Protein AF-0000000083110826 (afdb_homodimer)

Secondary structure (DSSP, 8-state):
--S-SEEEE--BHHHHHHHHHHHHTT--EEEE-SSSSSBTTS-EEEEETTEEEE-S--------HHHHHHHTGGGS-EE--SEEEEEE-SSSPPPEEEESSHHHHHHHIIIII-HHHHHHHHHHHHHHHHHHHHHTTT-TT-PPPPHHHHHTT-SSHHHHHHHHHHHH--HHHHHHHH---TTTTHHHHHHHHHHHHTT-SS-TTSTTTHHHHHHHH---SS-----PEETT-THHHHHHHHHHHHHTT-EEE-S--EEEEEEETTEEEEEEETTS-EEE-SEEEE-S-HHHHHHHSS-GGGS-HHHHHHHTT------EEEEEEEESS---PPTT-GGGGSGGGGSEEEEPPPHHHHHHHHHHHHTTPPPSS--EEEE-GGGT-GGGSSTT-EEEEEEEE----STT--HHHHHHHHHHHHHHHHHHHSTTHHHHEEEEEEE-HHHHHHHH--GGG-TTSS---GGGSGGGS-BTTEETTEE-S-BTEEE-STTSBTBSSS--HHHHHHHHHHHHH-/--S-SEEEE--BHHHHHHHHHHHHTT--EEEE-SSSSSBTTS-EEEEETTEEEE-S--------HHHHHHHTGGGS-EE--SEEEEEE-SSSPPPEEEESSHHHHHHHIIIII-HHHHHHHHHHHHHHHHHHHHHTTT-TT-PPPPHHHHHTT-SSHHHHHHHHHHHH--HHHHHHHH---TTTTHHHHHHHHHHHHTT-SS-TTSTTTHHHHHHHH---SS-----PEETT-THHHHHHHHHHHHHTT-EEE-S--EEEEEEETTEEEEEEETTS-EEE-SEEEE-S-HHHHHHHSS-GGGS-HHHHHHHTT------EEEEEEEESS---PPTT-GGGGSGGGGS-EEEPPPHHHHHHHHHHHHTTPPPSS--EEEE-GGGT-GGGSSTT-EEEEEEEE----STT--HHHHHHHHHHHHHHHHHHHSTTHHHHEEEEEEE-HHHHHHHH--GGG-TTSS---GGGSGGGS-BTTEETTEE-S-BTEEE-STTSBTBSSS--HHHHHHHHHHHHH-

Solvent-accessible surface area (backbone atoms only — not comparable to full-atom values): 50436 Å² total; per-residue (Å²): 130,66,78,29,52,26,37,21,39,28,33,21,50,20,16,35,35,16,41,35,53,37,28,74,75,68,38,50,28,39,29,31,17,56,39,94,62,68,7,56,52,35,18,45,42,72,83,46,95,63,28,41,38,50,74,63,41,75,64,61,52,75,50,26,68,68,55,34,63,74,67,53,62,83,72,61,66,62,45,90,55,65,32,62,34,28,23,26,60,81,81,78,69,80,65,46,64,41,36,63,47,64,68,58,23,52,49,46,35,33,74,73,58,28,65,61,48,44,51,17,50,53,46,50,55,59,46,20,49,32,31,23,59,30,65,35,61,56,50,71,80,57,77,57,34,46,66,58,56,25,53,65,53,31,88,47,50,71,33,36,50,31,37,47,33,25,51,52,23,20,36,45,60,54,41,48,73,36,50,62,51,63,76,80,35,29,29,61,47,11,50,52,41,49,53,16,33,74,54,39,83,52,33,35,73,33,46,14,25,19,28,29,33,23,61,65,64,45,69,60,84,89,62,70,61,66,70,66,49,44,54,79,34,48,19,44,58,32,49,49,39,51,51,51,26,43,75,70,70,27,46,78,40,59,65,36,38,72,55,34,48,41,68,57,96,50,25,35,48,26,36,30,31,72,89,67,50,74,50,30,14,55,27,39,37,34,24,48,33,57,41,51,49,62,66,62,23,33,62,68,87,73,47,62,67,52,59,50,53,57,43,68,64,61,55,29,68,27,30,46,33,39,36,41,34,39,24,61,41,74,64,50,38,39,87,88,44,46,74,47,54,42,54,56,44,34,42,25,33,32,43,25,41,42,49,70,53,48,28,52,29,39,57,35,7,55,57,26,33,65,42,86,73,53,36,32,39,38,29,25,54,19,63,81,39,57,87,27,14,49,91,76,31,26,22,33,38,36,38,32,57,37,44,42,80,39,52,81,43,53,61,71,60,48,49,54,51,46,53,47,44,53,48,50,58,52,21,73,48,11,69,50,36,63,80,24,50,74,47,69,52,78,38,44,24,67,47,37,24,70,74,65,64,17,56,57,23,13,80,24,35,36,34,50,37,42,78,34,43,38,48,53,19,28,34,31,52,32,30,69,95,49,61,59,78,38,49,42,53,24,36,8,10,37,30,17,41,43,39,51,66,63,32,39,31,13,4,41,31,18,24,50,52,56,60,72,72,105,129,66,77,29,52,27,37,22,39,28,35,21,51,20,16,35,35,17,40,34,53,37,28,75,73,68,38,50,25,38,28,31,17,56,41,94,64,69,6,57,52,35,19,45,41,73,82,46,96,62,27,41,36,51,73,63,41,74,65,60,51,76,48,26,68,68,54,34,64,74,67,53,64,80,74,60,66,62,45,91,53,65,32,62,33,29,22,28,60,81,80,78,68,80,65,46,65,41,35,63,47,62,67,59,24,53,50,48,35,33,75,75,57,28,66,61,48,44,52,16,50,52,44,50,55,59,47,20,50,31,30,23,60,28,65,35,60,53,50,71,81,58,77,56,35,45,66,57,55,25,55,65,53,31,89,48,48,70,34,36,50,32,38,48,33,23,51,52,23,19,37,45,59,55,41,47,73,36,50,61,49,62,76,78,35,29,27,60,46,10,50,51,41,50,53,19,33,74,54,38,84,50,33,37,72,34,46,15,23,19,29,28,33,22,61,64,64,44,69,57,83,91,58,71,61,66,71,66,49,44,55,81,34,50,20,46,58,33,50,50,40,50,51,52,25,43,75,71,67,28,45,78,40,58,65,37,38,71,56,32,48,41,68,56,96,49,25,35,48,25,36,31,30,74,88,67,50,73,49,30,14,57,28,39,38,35,24,49,33,59,39,52,48,61,65,63,23,32,62,68,86,74,46,61,68,52,58,50,52,57,44,68,63,61,58,29,70,28,32,45,33,42,33,43,34,41,24,61,41,74,64,48,36,38,87,90,44,46,75,49,54,43,54,58,44,35,43,24,33,30,44,25,41,42,49,70,53,47,27,53,29,39,57,35,6,55,57,25,34,64,43,86,72,53,35,32,40,39,30,25,53,20,64,81,38,58,85,27,14,48,92,77,32,27,21,32,37,37,37,31,58,36,44,42,82,38,52,80,43,55,61,70,59,47,50,53,53,45,54,47,46,52,48,50,56,52,21,74,47,12,67,52,35,64,80,23,50,74,46,70,52,76,38,44,22,68,48,38,25,71,75,64,62,17,56,57,23,14,82,24,36,36,35,50,37,42,78,34,44,39,48,53,18,27,33,31,53,30,30,69,96,50,63,59,78,38,49,40,54,24,37,10,11,38,31,18,39,42,38,49,66,62,33,39,32,13,4,42,30,17,23,51,51,55,61,71,72,104

pLDDT: mean 94.54, std 6.44, range [48.56, 98.94]

Organism: NCBI:txid185642

InterPro domains:
  IPR002937 Amine oxidase [PF01593] (15-330)
  IPR036188 FAD/NAD(P)-binding domain superfamily [G3DSA:3.50.50.60] (4-92)
  IPR036188 FAD/NAD(P)-binding domain superfamily [G3DSA:3.50.50.60] (185-319)
  IPR036188 FAD/NAD(P)-binding domain superfamily [SSF51905] (1-397)

Sequence (1036 aa):
MADFDAIVIGAGHNGLAAAVVLQKAGLRTVCLDAKLYAGGMASTVELFDGYRFEIAGSVQFPTSSVVVEALGLDTLPTIDLDVMSVALRGVGDDPLVQYSDPIKLFTHLNEVHGADAVNGMAGLMAWSQAPTRALGRFEAGAPPKTFDEMYACATNEFERSAIDDMLFGSVTDVLDRYLPDREKHGALRGSMTVLAVNTLYRGPATPGSAAALAFGLGVPDGDTMQMKKLRGGIGALTAHLCDLLESLGGEVRLRTKVTEIVVSDGRVTGVRTEAGDTFNAPVVVSGIAPDVTLNEMIDPAALPADIRERYARIDHRGSYLQMHFALEEAPAFAAPYEALNEPAMQASIGLFCTPEEVQRQWEDCRRGIVPADPTVVLQIPSQNDPGLAPEGKHAASAFALWFPIEGGADYGQAKVEMGQRVIDKITRLAPNFESSIIRHTTFTPRHMGVMFGAPGGDYCHGLLNADQIGPNRPGPKGFVGQPIPISGLYLGSAGCHGGPGITFIPGYNAGRAALEDRMADFDAIVIGAGHNGLAAAVVLQKAGLRTVCLDAKLYAGGMASTVELFDGYRFEIAGSVQFPTSSVVVEALGLDTLPTIDLDVMSVALRGVGDDPLVQYSDPIKLFTHLNEVHGADAVNGMAGLMAWSQAPTRALGRFEAGAPPKTFDEMYACATNEFERSAIDDMLFGSVTDVLDRYLPDREKHGALRGSMTVLAVNTLYRGPATPGSAAALAFGLGVPDGDTMQMKKLRGGIGALTAHLCDLLESLGGEVRLRTKVTEIVVSDGRVTGVRTEAGDTFNAPVVVSGIAPDVTLNEMIDPAALPADIRERYARIDHRGSYLQMHFALEEAPAFAAPYEALNEPAMQASIGLFCTPEEVQRQWEDCRRGIVPADPTVVLQIPSQNDPGLAPEGKHAASAFALWFPIEGGADYGQAKVEMGQRVIDKITRLAPNFESSIIRHTTFTPRHMGVMFGAPGGDYCHGLLNADQIGPNRPGPKGFVGQPIPISGLYLGSAGCHGGPGITFIPGYNAGRAALEDR

Radius of gyration: 31.48 Å; Cα contacts (8 Å, |Δi|>4): 2568; chains: 2; bounding box: 61×96×78 Å

Structure (mmCIF, N/CA/C/O backbone):
data_AF-0000000083110826-model_v1
#
loop_
_entity.id
_entity.type
_entity.pdbx_description
1 polymer 'Pyridine nucleotide-disulfide oxidoreductase domain-containing protein 2'
#
loop_
_atom_site.group_PDB
_atom_site.id
_atom_site.type_symbol
_atom_site.label_atom_id
_atom_site.label_alt_id
_atom_site.label_comp_id
_atom_site.label_asym_id
_atom_site.label_entity_id
_atom_site.label_seq_id
_atom_site.pdbx_PDB_ins_code
_atom_site.Cartn_x
_atom_site.Cartn_y
_atom_site.Cartn_z
_atom_site.occupancy
_atom_site.B_iso_or_equiv
_atom_site.auth_seq_id
_atom_site.auth_comp_id
_atom_site.auth_asym_id
_atom_site.auth_atom_id
_atom_site.pdbx_PDB_model_num
ATOM 1 N N . MET A 1 1 ? 28.953 -21.5 -36.125 1 53.75 1 MET A N 1
ATOM 2 C CA . MET A 1 1 ? 27.641 -21.703 -36.719 1 53.75 1 MET A CA 1
ATOM 3 C C . MET A 1 1 ? 26.594 -22 -35.656 1 53.75 1 MET A C 1
ATOM 5 O O . MET A 1 1 ? 26.891 -22.625 -34.625 1 53.75 1 MET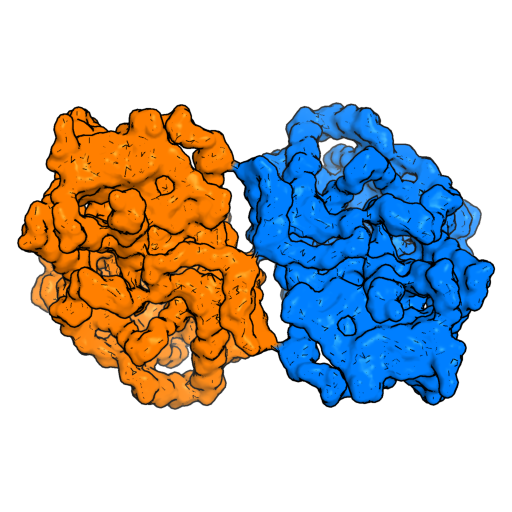 A O 1
ATOM 9 N N . ALA A 1 2 ? 25.359 -21.359 -35.75 1 72.75 2 ALA A N 1
ATOM 10 C CA . ALA A 1 2 ? 24.344 -21.547 -34.719 1 72.75 2 ALA A CA 1
ATOM 11 C C . ALA A 1 2 ? 23.812 -22.969 -34.719 1 72.75 2 ALA A C 1
ATOM 13 O O . ALA A 1 2 ? 23.578 -23.562 -35.75 1 72.75 2 ALA A O 1
ATOM 14 N N . ASP A 1 3 ? 23.875 -23.688 -33.562 1 87.56 3 ASP A N 1
ATOM 15 C CA . ASP A 1 3 ? 23.297 -25.016 -33.375 1 87.56 3 ASP A CA 1
ATOM 16 C C . ASP A 1 3 ? 21.781 -24.969 -33.5 1 87.56 3 ASP A C 1
ATOM 18 O O . ASP A 1 3 ? 21.188 -25.875 -34.094 1 87.56 3 ASP A O 1
ATOM 22 N N . PHE A 1 4 ? 21.188 -23.859 -33.156 1 97.56 4 PHE A N 1
ATOM 23 C CA . PHE A 1 4 ? 19.75 -23.641 -33.125 1 97.56 4 PHE A CA 1
ATOM 24 C C . PHE A 1 4 ? 19.422 -22.188 -33.5 1 97.56 4 PHE A C 1
ATOM 26 O O . PHE A 1 4 ? 20.312 -21.344 -33.562 1 97.56 4 PHE A O 1
ATOM 33 N N . ASP A 1 5 ? 18.188 -21.984 -33.906 1 98.12 5 ASP A N 1
ATOM 34 C CA . ASP A 1 5 ? 17.719 -20.625 -34.125 1 98.12 5 ASP A CA 1
ATOM 35 C C . ASP A 1 5 ? 17.312 -19.984 -32.781 1 98.12 5 ASP A C 1
ATOM 37 O O . ASP A 1 5 ? 17.391 -18.766 -32.625 1 98.12 5 ASP A O 1
ATOM 41 N N . ALA A 1 6 ? 16.828 -20.875 -31.812 1 98.69 6 ALA A N 1
ATOM 42 C CA . ALA A 1 6 ? 16.375 -20.375 -30.516 1 98.69 6 ALA A CA 1
ATOM 43 C C . ALA A 1 6 ? 16.594 -21.422 -29.422 1 98.69 6 ALA A C 1
ATOM 45 O O . ALA A 1 6 ? 16.453 -22.625 -29.656 1 98.69 6 ALA A O 1
ATOM 46 N N . ILE A 1 7 ? 16.938 -20.969 -28.266 1 98.88 7 ILE A N 1
ATOM 47 C CA . ILE A 1 7 ? 17.062 -21.781 -27.062 1 98.88 7 ILE A CA 1
ATOM 48 C C . ILE A 1 7 ? 16.094 -21.281 -25.984 1 98.88 7 ILE A C 1
ATOM 50 O O . ILE A 1 7 ? 15.984 -20.078 -25.75 1 98.88 7 ILE A O 1
ATOM 54 N N . VAL A 1 8 ? 15.352 -22.156 -25.391 1 98.94 8 VAL A N 1
ATOM 55 C CA . VAL A 1 8 ? 14.508 -21.859 -24.234 1 98.94 8 VAL A CA 1
ATOM 56 C C . VAL A 1 8 ? 15.094 -22.516 -22.984 1 98.94 8 VAL A C 1
ATOM 58 O O . VAL A 1 8 ? 15.383 -23.719 -22.984 1 98.94 8 VAL A O 1
ATOM 61 N N . ILE A 1 9 ? 15.312 -21.703 -21.953 1 98.81 9 ILE A N 1
ATOM 62 C CA . ILE A 1 9 ? 15.812 -22.219 -20.688 1 98.81 9 ILE A CA 1
ATOM 63 C C . ILE A 1 9 ? 14.641 -22.531 -19.75 1 98.81 9 ILE A C 1
ATOM 65 O O . ILE A 1 9 ? 13.891 -21.625 -19.359 1 98.81 9 ILE A O 1
ATOM 69 N N . GLY A 1 10 ? 14.516 -23.797 -19.328 1 97.88 10 GLY A N 1
ATOM 70 C CA . GLY A 1 10 ? 13.414 -24.219 -18.484 1 97.88 10 GLY A CA 1
ATOM 71 C C . GLY A 1 10 ? 12.234 -24.766 -19.266 1 97.88 10 GLY A C 1
ATOM 72 O O . GLY A 1 10 ? 11.648 -24.047 -20.078 1 97.88 10 GLY A O 1
ATOM 73 N N . ALA A 1 11 ? 11.867 -25.969 -18.969 1 98 11 ALA A N 1
ATOM 74 C CA . ALA A 1 11 ? 10.758 -26.609 -19.656 1 98 11 ALA A CA 1
ATOM 75 C C . ALA A 1 11 ? 9.516 -26.656 -18.781 1 98 11 ALA A C 1
ATOM 77 O O . ALA A 1 11 ? 8.828 -27.688 -18.719 1 98 11 ALA A O 1
ATOM 78 N N . GLY A 1 12 ? 9.297 -25.578 -18 1 96.81 12 GLY A N 1
ATOM 79 C CA . GLY A 1 12 ? 8 -25.391 -17.375 1 96.81 12 GLY A CA 1
ATOM 80 C C . GLY A 1 12 ? 6.918 -24.984 -18.359 1 96.81 12 GLY A C 1
ATOM 81 O O . GLY A 1 12 ? 7.16 -24.938 -19.562 1 96.81 12 GLY A O 1
ATOM 82 N N . HIS A 1 13 ? 5.746 -24.672 -17.828 1 96.44 13 HIS A N 1
ATOM 83 C CA . HIS A 1 13 ? 4.629 -24.406 -18.734 1 96.44 13 HIS A CA 1
ATOM 84 C C . HIS A 1 13 ? 4.91 -23.188 -19.594 1 96.44 13 HIS A C 1
ATOM 86 O O . HIS A 1 13 ? 4.609 -23.188 -20.797 1 96.44 13 HIS A O 1
ATOM 92 N N . ASN A 1 14 ? 5.496 -22.156 -19.078 1 98 14 ASN A N 1
ATOM 93 C CA . ASN A 1 14 ? 5.797 -20.953 -19.859 1 98 14 ASN A CA 1
ATOM 94 C C . ASN A 1 14 ? 6.934 -21.188 -20.844 1 98 14 ASN A C 1
ATOM 96 O O . ASN A 1 14 ? 6.883 -20.719 -21.984 1 98 14 ASN A O 1
ATOM 100 N N . GLY A 1 15 ? 8 -21.875 -20.391 1 98.62 15 GLY A N 1
ATOM 101 C CA . GLY A 1 15 ? 9.078 -22.219 -21.312 1 98.62 15 GLY A CA 1
ATOM 102 C C . GLY A 1 15 ? 8.617 -23.016 -22.5 1 98.62 15 GLY A C 1
ATOM 103 O O . GLY A 1 15 ? 8.984 -22.719 -23.641 1 98.62 15 GLY A O 1
ATOM 104 N N . LEU A 1 16 ? 7.844 -23.984 -22.219 1 98.75 16 LEU A N 1
ATOM 105 C CA . LEU A 1 16 ? 7.316 -24.828 -23.297 1 98.75 16 LEU A CA 1
ATOM 106 C C . LEU A 1 16 ? 6.418 -24.016 -24.219 1 98.75 16 LEU A C 1
ATOM 108 O O . LEU A 1 16 ? 6.426 -24.219 -25.438 1 98.75 16 LEU A O 1
ATOM 112 N N . ALA A 1 17 ? 5.605 -23.125 -23.625 1 98.62 17 ALA A N 1
ATOM 113 C CA . ALA A 1 17 ? 4.777 -22.234 -24.453 1 98.62 17 ALA A CA 1
ATOM 114 C C . ALA A 1 17 ? 5.633 -21.422 -25.406 1 98.62 17 ALA A C 1
ATOM 116 O O . ALA A 1 17 ? 5.336 -21.359 -26.609 1 98.62 17 ALA A O 1
ATOM 117 N N . ALA A 1 18 ? 6.695 -20.828 -24.938 1 98.88 18 ALA A N 1
ATOM 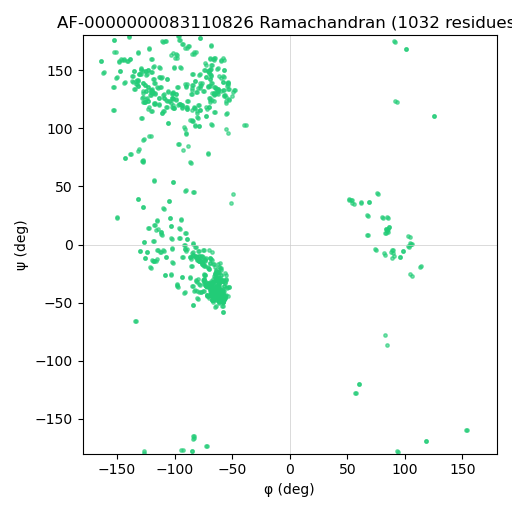118 C CA . ALA A 1 18 ? 7.602 -20.047 -25.766 1 98.88 18 ALA A CA 1
ATOM 119 C C . ALA A 1 18 ? 8.219 -20.906 -26.859 1 98.88 18 ALA A C 1
ATOM 121 O O . ALA A 1 18 ? 8.289 -20.5 -28.016 1 98.88 18 ALA A O 1
ATOM 122 N N . ALA A 1 19 ? 8.656 -22.109 -26.5 1 98.88 19 ALA A N 1
ATOM 123 C CA . ALA A 1 19 ? 9.297 -23.016 -27.438 1 98.88 19 ALA A CA 1
ATOM 124 C C . ALA A 1 19 ? 8.359 -23.391 -28.578 1 98.88 19 ALA A C 1
ATOM 126 O O . ALA A 1 19 ? 8.758 -23.391 -29.75 1 98.88 19 ALA A O 1
ATOM 127 N N . VAL A 1 20 ? 7.145 -23.688 -28.219 1 98.81 20 VAL A N 1
ATOM 128 C CA . VAL A 1 20 ? 6.156 -24.062 -29.234 1 98.81 20 VAL A CA 1
ATOM 129 C C . VAL A 1 20 ? 5.898 -22.891 -30.172 1 98.81 20 VAL A C 1
ATOM 131 O O . VAL A 1 20 ? 5.855 -23.062 -31.391 1 98.81 20 VAL A O 1
ATOM 134 N N . VAL A 1 21 ? 5.715 -21.656 -29.625 1 98.81 21 VAL A N 1
ATOM 135 C CA . VAL A 1 21 ? 5.461 -20.453 -30.422 1 98.81 21 VAL A CA 1
ATOM 136 C C . VAL A 1 21 ? 6.605 -20.234 -31.406 1 98.81 21 VAL A C 1
ATOM 138 O O . VAL A 1 21 ? 6.371 -20 -32.594 1 98.81 21 VAL A O 1
ATOM 141 N N . LEU A 1 22 ? 7.824 -20.391 -31 1 98.75 22 LEU A N 1
ATOM 142 C CA . LEU A 1 22 ? 9 -20.188 -31.828 1 98.75 22 LEU A CA 1
ATOM 143 C C . LEU A 1 22 ? 9.109 -21.281 -32.875 1 98.75 22 LEU A C 1
ATOM 145 O O . LEU A 1 22 ? 9.367 -21 -34.062 1 98.75 22 LEU A O 1
ATOM 149 N N . GLN A 1 23 ? 8.891 -22.531 -32.469 1 98.69 23 GLN A N 1
ATOM 150 C CA . GLN A 1 23 ? 8.992 -23.656 -33.406 1 98.69 23 GLN A CA 1
ATOM 151 C C . GLN A 1 23 ? 7.926 -23.578 -34.5 1 98.69 23 GLN A C 1
ATOM 153 O O . GLN A 1 23 ? 8.195 -23.875 -35.656 1 98.69 23 GLN A O 1
ATOM 158 N N . LYS A 1 24 ? 6.73 -23.234 -34.125 1 98.38 24 LYS A N 1
ATOM 159 C CA . LYS A 1 24 ? 5.645 -23.078 -35.094 1 98.38 24 LYS A CA 1
ATOM 160 C C . LYS A 1 24 ? 5.996 -22.047 -36.156 1 98.38 24 LYS A C 1
ATOM 162 O O . LYS A 1 24 ? 5.547 -22.141 -37.312 1 98.38 24 LYS A O 1
ATOM 167 N N . ALA A 1 25 ? 6.758 -21.094 -35.75 1 98.12 25 ALA A N 1
ATOM 168 C CA . ALA A 1 25 ? 7.145 -20.031 -36.688 1 98.12 25 ALA A CA 1
ATOM 169 C C . ALA A 1 25 ? 8.312 -20.469 -37.562 1 98.12 25 ALA A C 1
ATOM 171 O O . ALA A 1 25 ? 8.805 -19.688 -38.375 1 98.12 25 ALA A O 1
ATOM 172 N N . GLY A 1 26 ? 8.844 -21.656 -37.375 1 97.44 26 GLY A N 1
ATOM 173 C CA . GLY A 1 26 ? 9.844 -22.219 -38.25 1 97.44 26 GLY A CA 1
ATOM 174 C C . GLY A 1 26 ? 11.25 -22.156 -37.688 1 97.44 26 GLY A C 1
ATOM 175 O O . GLY A 1 26 ? 12.219 -22.5 -38.375 1 97.44 26 GLY A O 1
ATOM 176 N N . LEU A 1 27 ? 11.414 -21.766 -36.469 1 98.25 27 LEU A N 1
ATOM 177 C CA . LEU A 1 27 ? 12.734 -21.719 -35.875 1 98.25 27 LEU A CA 1
ATOM 178 C C . LEU A 1 27 ? 13.125 -23.078 -35.312 1 98.25 27 LEU A C 1
ATOM 180 O O . LEU A 1 27 ? 12.312 -23.75 -34.656 1 98.25 27 LEU A O 1
ATOM 184 N N . ARG A 1 28 ? 14.289 -23.453 -35.594 1 98.38 28 ARG A N 1
ATOM 185 C CA . ARG A 1 28 ? 14.828 -24.625 -34.938 1 98.38 28 ARG A CA 1
ATOM 186 C C . ARG A 1 28 ? 15.055 -24.359 -33.438 1 98.38 28 ARG A C 1
ATOM 188 O O . ARG A 1 28 ? 16.062 -23.75 -33.062 1 98.38 28 ARG A O 1
ATOM 195 N N . THR A 1 29 ? 14.133 -24.891 -32.594 1 98.69 29 THR A N 1
ATOM 196 C CA . THR A 1 29 ? 14.094 -24.5 -31.188 1 98.69 29 THR A CA 1
ATOM 197 C C . THR A 1 29 ? 14.438 -25.672 -30.281 1 98.69 29 THR A C 1
ATOM 199 O O . THR A 1 29 ? 13.961 -26.797 -30.5 1 98.69 29 THR A O 1
ATOM 202 N N . VAL A 1 30 ? 15.297 -25.453 -29.266 1 98.69 30 VAL A N 1
ATOM 203 C CA . VAL A 1 30 ? 15.578 -26.453 -28.234 1 98.69 30 VAL A CA 1
ATOM 204 C C . VAL A 1 30 ? 15.211 -25.906 -26.859 1 98.69 30 VAL A C 1
ATOM 206 O O . VAL A 1 30 ? 15.445 -24.719 -26.578 1 98.69 30 VAL A O 1
ATOM 209 N N . CYS A 1 31 ? 14.508 -26.672 -26.125 1 98.56 31 CYS A N 1
ATOM 210 C CA . CYS A 1 31 ? 14.195 -26.375 -24.734 1 98.56 31 CYS A CA 1
ATOM 211 C C . CYS A 1 31 ? 15.078 -27.172 -23.781 1 98.56 31 CYS A C 1
ATOM 213 O O . CYS A 1 31 ? 15.086 -28.406 -23.844 1 98.56 31 CYS A O 1
ATOM 215 N N . LEU A 1 32 ? 15.844 -26.453 -22.938 1 98.44 32 LEU A N 1
ATOM 216 C CA . LEU A 1 32 ? 16.766 -27.094 -22 1 98.44 32 LEU A CA 1
ATOM 217 C C . LEU A 1 32 ? 16.219 -27.031 -20.578 1 98.44 32 LEU A C 1
ATOM 219 O O . LEU A 1 32 ? 15.758 -25.969 -20.141 1 98.44 32 LEU A O 1
ATOM 223 N N . ASP A 1 33 ? 16.219 -28.141 -19.906 1 97.75 33 ASP A N 1
ATOM 224 C CA . ASP A 1 33 ? 15.766 -28.172 -18.516 1 97.75 33 ASP A CA 1
ATOM 225 C C . ASP A 1 33 ? 16.703 -29.016 -17.656 1 97.75 33 ASP A C 1
ATOM 227 O O . ASP A 1 33 ? 17.234 -30.047 -18.109 1 97.75 33 ASP A O 1
ATOM 231 N N . ALA A 1 34 ? 16.891 -28.609 -16.391 1 95.75 34 ALA A N 1
ATOM 232 C CA . ALA A 1 34 ? 17.828 -29.266 -15.484 1 95.75 34 ALA A CA 1
ATOM 233 C C . ALA A 1 34 ? 17.219 -30.531 -14.906 1 95.75 34 ALA A C 1
ATOM 235 O O . ALA A 1 34 ? 17.938 -31.406 -14.414 1 95.75 34 ALA A O 1
ATOM 236 N N . LYS A 1 35 ? 15.953 -30.703 -15.047 1 93.75 35 LYS A N 1
ATOM 237 C CA . LYS A 1 35 ? 15.25 -31.75 -14.297 1 93.75 35 LYS A CA 1
ATOM 238 C C . LYS A 1 35 ? 15.086 -33 -15.141 1 93.75 35 LYS A C 1
ATOM 240 O O . LYS A 1 35 ? 15.461 -33.031 -16.312 1 93.75 35 LYS A O 1
ATOM 245 N N . LEU A 1 36 ? 14.445 -34.031 -14.469 1 91.94 36 LEU A N 1
ATOM 246 C CA . LEU A 1 36 ? 14.242 -35.344 -15.078 1 91.94 36 LEU A CA 1
ATOM 247 C C . LEU A 1 36 ? 12.969 -35.344 -15.922 1 91.94 36 LEU A C 1
ATOM 249 O O . LEU A 1 36 ? 12.789 -36.25 -16.766 1 91.94 36 LEU A O 1
ATOM 253 N N . TYR A 1 37 ? 12.148 -34.469 -15.727 1 91.06 37 TYR A N 1
ATOM 254 C CA . TYR A 1 37 ? 10.906 -34.375 -16.484 1 91.06 37 TYR A CA 1
ATOM 255 C C . TYR A 1 37 ? 10.578 -32.906 -16.812 1 91.06 37 TYR A C 1
ATOM 257 O O . TYR A 1 37 ? 11.062 -32 -16.141 1 91.06 37 TYR A O 1
ATOM 265 N N . ALA A 1 38 ? 9.781 -32.75 -17.828 1 94.25 38 ALA A N 1
ATOM 266 C CA . ALA A 1 38 ? 9.32 -31.406 -18.203 1 94.25 38 ALA A CA 1
ATOM 267 C C . ALA A 1 38 ? 8.094 -30.984 -17.391 1 94.25 38 ALA A C 1
ATOM 269 O O . ALA A 1 38 ? 7.523 -31.797 -16.672 1 94.25 38 ALA A O 1
ATOM 270 N N . GLY A 1 39 ? 7.801 -29.719 -17.406 1 94.5 39 GLY A N 1
ATOM 271 C CA . GLY A 1 39 ? 6.578 -29.203 -16.828 1 94.5 39 GLY A CA 1
ATOM 272 C C . GLY A 1 39 ? 6.824 -28.312 -15.617 1 94.5 39 GLY A C 1
ATOM 273 O O . GLY A 1 39 ? 5.957 -27.516 -15.234 1 94.5 39 GLY A O 1
ATOM 274 N N . GLY A 1 40 ? 8.047 -28.453 -15.031 1 93 40 GLY A N 1
ATOM 275 C CA . GLY A 1 40 ? 8.344 -27.641 -13.867 1 93 40 GLY A CA 1
ATOM 276 C C . GLY A 1 40 ? 7.344 -27.812 -12.742 1 93 40 GLY A C 1
ATOM 277 O O . GLY A 1 40 ? 7.043 -28.953 -12.344 1 93 40 GLY A O 1
ATOM 278 N N . MET A 1 41 ? 6.805 -26.703 -12.25 1 92.81 41 MET A N 1
ATOM 279 C CA . MET A 1 41 ? 5.859 -26.734 -11.141 1 92.81 41 MET A CA 1
ATOM 280 C C . MET A 1 41 ? 4.469 -27.141 -11.617 1 92.81 41 MET A C 1
ATOM 282 O O . MET A 1 41 ? 3.584 -27.422 -10.805 1 92.81 41 MET A O 1
ATOM 286 N N . ALA A 1 42 ? 4.277 -27.203 -12.898 1 93.19 42 ALA A N 1
ATOM 287 C CA . ALA A 1 42 ? 3.029 -27.672 -13.5 1 93.19 42 ALA A CA 1
ATOM 288 C C . ALA A 1 42 ? 3.164 -29.109 -14 1 93.19 42 ALA A C 1
ATOM 290 O O . ALA A 1 42 ? 2.828 -29.406 -15.148 1 93.19 42 ALA A O 1
ATOM 291 N N . SER A 1 43 ? 3.586 -30 -13.164 1 93.19 43 SER A N 1
ATOM 292 C CA . SER A 1 43 ? 3.801 -31.406 -13.531 1 93.19 43 SER A CA 1
ATOM 293 C C . SER A 1 43 ? 2.988 -32.344 -12.641 1 93.19 43 SER A C 1
ATOM 295 O O . SER A 1 43 ? 2.611 -31.969 -11.523 1 93.19 43 SER A O 1
ATOM 297 N N . THR A 1 44 ? 2.631 -33.438 -13.195 1 93.69 44 THR A N 1
ATOM 298 C CA . THR A 1 44 ? 2.107 -34.562 -12.438 1 93.69 44 THR A CA 1
ATOM 299 C C . THR A 1 44 ? 3.139 -35.688 -12.367 1 93.69 44 THR A C 1
ATOM 301 O O . THR A 1 44 ? 3.559 -36.219 -13.398 1 93.69 44 THR A O 1
ATOM 304 N N . VAL A 1 45 ? 3.547 -36 -11.133 1 93.75 45 VAL A N 1
ATOM 305 C CA . VAL A 1 45 ? 4.676 -36.906 -11 1 93.75 45 VAL A CA 1
ATOM 306 C C . VAL A 1 45 ? 4.312 -38.031 -10.031 1 93.75 45 VAL A C 1
ATOM 308 O O . VAL A 1 45 ? 3.441 -37.875 -9.172 1 93.75 45 VAL A O 1
ATOM 311 N N . GLU A 1 46 ? 4.957 -39.156 -10.273 1 95.44 46 GLU A N 1
ATOM 312 C CA . GLU A 1 46 ? 4.828 -40.25 -9.336 1 95.44 46 GLU A CA 1
ATOM 313 C C . GLU A 1 46 ? 5.797 -40.125 -8.164 1 95.44 46 GLU A C 1
ATOM 315 O O . GLU A 1 46 ? 7.012 -40.25 -8.336 1 95.44 46 GLU A O 1
ATOM 320 N N . LEU A 1 47 ? 5.277 -39.781 -7.023 1 94.25 47 LEU A N 1
ATOM 321 C CA . LEU A 1 47 ? 6.121 -39.625 -5.844 1 94.25 47 LEU A CA 1
ATOM 322 C C . LEU A 1 47 ? 6.227 -40.938 -5.062 1 94.25 47 LEU A C 1
ATOM 324 O O . LEU A 1 47 ? 7.242 -41.188 -4.414 1 94.25 47 LEU A O 1
ATOM 328 N N . PHE A 1 48 ? 5.137 -41.594 -4.969 1 96.25 48 PHE A N 1
ATOM 329 C CA . PHE A 1 48 ? 5.047 -42.906 -4.352 1 96.25 48 PHE A CA 1
ATOM 330 C C . PHE A 1 48 ? 4.57 -43.938 -5.363 1 96.25 48 PHE A C 1
ATOM 332 O O . PHE A 1 48 ? 3.852 -43.625 -6.309 1 96.25 48 PHE A O 1
ATOM 339 N N . ASP A 1 49 ? 4.961 -45.188 -5.133 1 95.38 49 ASP A N 1
ATOM 340 C CA . ASP A 1 49 ? 4.625 -46.25 -6.086 1 95.38 49 ASP A CA 1
ATOM 341 C C . ASP A 1 49 ? 3.119 -46.281 -6.344 1 95.38 49 ASP A C 1
ATOM 343 O O . ASP A 1 49 ? 2.338 -46.594 -5.441 1 95.38 49 ASP A O 1
ATOM 347 N N . GLY A 1 50 ? 2.846 -45.938 -7.578 1 96.31 50 GLY A N 1
ATOM 348 C CA . GLY A 1 50 ? 1.459 -46.031 -8 1 96.31 50 GLY A CA 1
ATOM 349 C C . GLY A 1 50 ? 0.676 -44.75 -7.738 1 96.31 50 GLY A C 1
ATOM 350 O O . GLY A 1 50 ? -0.475 -44.625 -8.164 1 96.31 50 GLY A O 1
ATOM 351 N N . TYR A 1 51 ? 1.187 -43.844 -7.02 1 97.44 51 TYR A N 1
ATOM 352 C CA . TYR A 1 51 ? 0.509 -42.594 -6.695 1 97.44 51 TYR A CA 1
ATOM 353 C C . TYR A 1 51 ? 1.109 -41.406 -7.477 1 97.44 51 TYR A C 1
ATOM 355 O O . TYR A 1 51 ? 2.307 -41.156 -7.367 1 97.44 51 TYR A O 1
ATOM 363 N N . ARG A 1 52 ? 0.265 -40.719 -8.211 1 96.19 52 ARG A N 1
ATOM 364 C CA . ARG A 1 52 ? 0.688 -39.531 -8.984 1 96.19 52 ARG A CA 1
ATOM 365 C C . ARG A 1 52 ? 0.079 -38.25 -8.414 1 96.19 52 ARG A C 1
ATOM 367 O O . ARG A 1 52 ? -1.089 -38.25 -8.023 1 96.19 52 ARG A O 1
ATOM 374 N N . PHE A 1 53 ? 0.931 -37.281 -8.328 1 95.88 53 PHE A N 1
ATOM 375 C CA . PHE A 1 53 ? 0.517 -36.031 -7.707 1 95.88 53 PHE A CA 1
ATOM 376 C C . PHE A 1 53 ? 0.822 -34.844 -8.617 1 95.88 53 PHE A C 1
ATOM 378 O O . PHE A 1 53 ? 1.856 -34.812 -9.289 1 95.88 53 PHE A O 1
ATOM 385 N N . GLU A 1 54 ? -0.101 -33.906 -8.68 1 93.06 54 GLU A N 1
ATOM 386 C CA . GLU A 1 54 ? 0.281 -32.594 -9.133 1 93.06 54 GLU A CA 1
ATOM 387 C C . GLU A 1 54 ? 1.253 -31.922 -8.156 1 93.06 54 GLU A C 1
ATOM 389 O O . GLU A 1 54 ? 0.876 -31.578 -7.035 1 93.06 54 GLU A O 1
ATOM 394 N N . ILE A 1 55 ? 2.377 -31.703 -8.508 1 88.38 55 ILE A N 1
ATOM 395 C CA . ILE A 1 55 ? 3.508 -31.562 -7.598 1 88.38 55 ILE A CA 1
ATOM 396 C C . ILE A 1 55 ? 3.473 -30.188 -6.934 1 88.38 55 ILE A C 1
ATOM 398 O O . ILE A 1 55 ? 3.852 -30.047 -5.77 1 88.38 55 ILE A O 1
ATOM 402 N N . ALA A 1 56 ? 3.137 -29.109 -7.68 1 87.5 56 ALA A N 1
ATOM 403 C CA . ALA A 1 56 ? 3.037 -27.766 -7.121 1 87.5 56 ALA A CA 1
ATOM 404 C C . ALA A 1 56 ? 1.76 -27.078 -7.586 1 87.5 56 ALA A C 1
ATOM 406 O O . ALA A 1 56 ? 0.767 -27.031 -6.852 1 87.5 56 ALA A O 1
ATOM 407 N N . GLY A 1 57 ? 1.677 -26.828 -8.781 1 83.12 57 GLY A N 1
ATOM 408 C CA . GLY A 1 57 ? 0.465 -26.25 -9.336 1 83.12 57 GLY A CA 1
ATOM 409 C C . GLY A 1 57 ? -0.624 -27.266 -9.594 1 83.12 57 GLY A C 1
ATOM 410 O O . GLY A 1 57 ? -0.353 -28.359 -10.117 1 83.12 57 GLY A O 1
ATOM 411 N N . SER A 1 58 ? -1.845 -26.938 -9.117 1 75.25 58 SER A N 1
ATOM 412 C CA . SER A 1 58 ? -2.93 -27.906 -9.289 1 75.25 58 SER A CA 1
ATOM 413 C C . SER A 1 58 ? -4.129 -27.266 -9.977 1 75.25 58 SER A C 1
ATOM 415 O O . SER A 1 58 ? -5.078 -27.953 -10.352 1 75.25 58 SER A O 1
ATOM 417 N N . VAL A 1 59 ? -4.07 -26.031 -10.062 1 70.44 59 VAL A N 1
ATOM 418 C CA . VAL A 1 59 ? -5.227 -25.328 -10.602 1 70.44 59 VAL A CA 1
ATOM 419 C C . VAL A 1 59 ? -4.805 -24.5 -11.812 1 70.44 59 VAL A C 1
ATOM 421 O O . VAL A 1 59 ? -3.854 -23.719 -11.742 1 70.44 59 VAL A O 1
ATOM 424 N N . GLN A 1 60 ? -5.41 -24.922 -12.898 1 68.5 60 GLN A N 1
ATOM 425 C CA . GLN A 1 60 ? -5.195 -24.047 -14.055 1 68.5 60 GLN A CA 1
ATOM 426 C C . GLN A 1 60 ? -6.125 -22.844 -14.008 1 68.5 60 GLN A C 1
ATOM 428 O O . GLN A 1 60 ? -7.344 -22.984 -14.086 1 68.5 60 GLN A O 1
ATOM 433 N N . PHE A 1 61 ? -5.559 -21.688 -13.836 1 70.81 61 PHE A N 1
ATOM 434 C CA . PHE A 1 61 ? -6.332 -20.453 -13.922 1 70.81 61 PHE A CA 1
ATOM 435 C C . PHE A 1 61 ? -6.773 -20.203 -15.359 1 70.81 61 PHE A C 1
ATOM 437 O O . PHE A 1 61 ? -6.121 -20.641 -16.312 1 70.81 61 PHE A O 1
ATOM 444 N N . PRO A 1 62 ? -7.934 -19.531 -15.414 1 82.94 62 PRO A N 1
ATOM 445 C CA . PRO A 1 62 ? -8.273 -19.078 -16.766 1 82.94 62 PRO A CA 1
ATOM 446 C C . PRO A 1 62 ? -7.16 -18.25 -17.406 1 82.94 62 PRO A C 1
ATOM 448 O O . PRO A 1 62 ? -6.457 -17.516 -16.719 1 82.94 62 PRO A O 1
ATOM 451 N N . THR A 1 63 ? -6.953 -18.531 -18.719 1 90.5 63 THR A N 1
ATOM 452 C CA . THR A 1 63 ? -5.914 -17.797 -19.438 1 90.5 63 THR A CA 1
ATOM 453 C C . THR A 1 63 ? -6.477 -17.172 -20.703 1 90.5 63 THR A C 1
ATOM 455 O O . THR A 1 63 ? -7.688 -17.188 -20.938 1 90.5 63 THR A O 1
ATOM 458 N N . SER A 1 64 ? -5.652 -16.516 -21.469 1 92.25 64 SER A N 1
ATOM 459 C CA . SER A 1 64 ? -6.039 -15.82 -22.688 1 92.25 64 SER A CA 1
ATOM 460 C C . SER A 1 64 ? -6.52 -16.797 -23.75 1 92.25 64 SER A C 1
ATOM 462 O O . SER A 1 64 ? -5.863 -17.812 -24.016 1 92.25 64 SER A O 1
ATOM 464 N N . SER A 1 65 ? -7.637 -16.453 -24.422 1 91.12 65 SER A N 1
ATOM 465 C CA . SER A 1 65 ? -8.141 -17.281 -25.516 1 91.12 65 SER A CA 1
ATOM 466 C C . SER A 1 65 ? -7.141 -17.359 -26.672 1 91.12 65 SER A C 1
ATOM 468 O O . SER A 1 65 ? -7.027 -18.391 -27.328 1 91.12 65 SER A O 1
ATOM 470 N N . VAL A 1 66 ? -6.426 -16.281 -26.828 1 94.12 66 VAL A N 1
ATOM 471 C CA . VAL A 1 66 ? -5.398 -16.25 -27.859 1 94.12 66 VAL A CA 1
ATOM 472 C C . VAL A 1 66 ? -4.332 -17.297 -27.578 1 94.12 66 VAL A C 1
ATOM 474 O O . VAL A 1 66 ? -3.904 -18.016 -28.484 1 94.12 66 VAL A O 1
ATOM 477 N N . VAL A 1 67 ? -3.982 -17.484 -26.359 1 95.12 67 VAL A N 1
ATOM 478 C CA . VAL A 1 67 ? -2.947 -18.422 -25.953 1 95.12 67 VAL A CA 1
ATOM 479 C C . VAL A 1 67 ? -3.486 -19.844 -26.031 1 95.12 67 VAL A C 1
ATOM 481 O O . VAL A 1 67 ? -2.787 -20.766 -26.484 1 95.12 67 VAL A O 1
ATOM 484 N N . VAL A 1 68 ? -4.719 -20 -25.625 1 93 68 VAL A N 1
ATOM 485 C CA . VAL A 1 68 ? -5.363 -21.312 -25.688 1 93 68 VAL A CA 1
ATOM 486 C C . VAL A 1 68 ? -5.363 -21.812 -27.125 1 93 68 VAL A C 1
ATOM 488 O O . VAL A 1 68 ? -4.988 -22.969 -27.391 1 93 68 VAL A O 1
ATOM 491 N N . GLU A 1 69 ? -5.719 -20.969 -28.016 1 93.94 69 GLU A N 1
ATOM 492 C CA . GLU A 1 69 ? -5.793 -21.328 -29.438 1 93.94 69 GLU A CA 1
ATOM 493 C C . GLU A 1 69 ? -4.402 -21.578 -30.016 1 93.94 69 GLU A C 1
ATOM 495 O O . GLU A 1 69 ? -4.184 -22.562 -30.719 1 93.94 69 GLU A O 1
ATOM 500 N N . ALA A 1 70 ? -3.529 -20.734 -29.641 1 96.44 70 ALA A N 1
ATOM 501 C CA . ALA A 1 70 ? -2.182 -20.812 -30.188 1 96.44 70 ALA A CA 1
ATOM 502 C C . ALA A 1 70 ? -1.484 -22.109 -29.766 1 96.44 70 ALA A C 1
ATOM 504 O O . ALA A 1 70 ? -0.688 -22.672 -30.516 1 96.44 70 ALA A O 1
ATOM 505 N N . LEU A 1 71 ? -1.831 -22.609 -28.594 1 96.81 71 LEU A N 1
ATOM 506 C CA . LEU A 1 71 ? -1.089 -23.734 -28.016 1 96.81 71 LEU A CA 1
ATOM 507 C C . LEU A 1 71 ? -1.926 -25 -28.047 1 96.81 71 LEU A C 1
ATOM 509 O O . LEU A 1 71 ? -1.444 -26.078 -27.656 1 96.81 71 LEU A O 1
ATOM 513 N N . GLY A 1 72 ? -3.172 -24.875 -28.453 1 94.75 72 GLY A N 1
ATOM 514 C CA . GLY A 1 72 ? -4.047 -26.031 -28.516 1 94.75 72 GLY A CA 1
ATOM 515 C C . GLY A 1 72 ? -4.41 -26.578 -27.141 1 94.75 72 GLY A C 1
ATOM 516 O O . GLY A 1 72 ? -4.484 -27.797 -26.953 1 94.75 72 GLY A O 1
ATOM 517 N N . LEU A 1 73 ? -4.586 -25.703 -26.219 1 92.5 73 LEU A N 1
ATOM 518 C CA . LEU A 1 73 ? -4.82 -26.125 -24.844 1 92.5 73 LEU A CA 1
ATOM 519 C C . LEU A 1 73 ? -6.25 -26.641 -24.672 1 92.5 73 LEU A C 1
ATOM 521 O O . LEU A 1 73 ? -6.559 -27.312 -23.688 1 92.5 73 LEU A O 1
ATOM 525 N N . ASP A 1 74 ? -7.172 -26.375 -25.578 1 88.44 74 ASP A N 1
ATOM 526 C CA . ASP A 1 74 ? -8.578 -26.75 -25.469 1 88.44 74 ASP A CA 1
ATOM 527 C C . ASP A 1 74 ? -8.828 -28.125 -26.094 1 88.44 74 ASP A C 1
ATOM 529 O O . ASP A 1 74 ? -9.969 -28.594 -26.156 1 88.44 74 ASP A O 1
ATOM 533 N N . THR A 1 75 ? -7.836 -28.812 -26.422 1 90.69 75 THR A N 1
ATOM 534 C CA . THR A 1 75 ? -7.996 -30.109 -27.094 1 90.69 75 THR A CA 1
ATOM 535 C C . THR A 1 75 ? -7.793 -31.25 -26.109 1 90.69 75 THR A C 1
ATOM 537 O O . THR A 1 75 ? -7.969 -32.406 -26.484 1 90.69 75 THR A O 1
ATOM 540 N N . LEU A 1 76 ? -7.473 -30.969 -24.938 1 91.31 76 LEU A N 1
ATOM 541 C CA . LEU A 1 76 ? -7.109 -32 -23.984 1 91.31 76 LEU A CA 1
ATOM 542 C C . LEU A 1 76 ? -8.352 -32.594 -23.312 1 91.31 76 LEU A C 1
ATOM 544 O O . LEU A 1 76 ? -9.328 -31.875 -23.094 1 91.31 76 LEU A O 1
ATOM 548 N N . PRO A 1 77 ? -8.258 -33.875 -23 1 90.88 77 PRO A N 1
ATOM 549 C CA . PRO A 1 77 ? -9.383 -34.469 -22.266 1 90.88 77 PRO A CA 1
ATOM 550 C C . PRO A 1 77 ? -9.578 -33.875 -20.891 1 90.88 77 PRO A C 1
ATOM 552 O O . PRO A 1 77 ? -8.609 -33.656 -20.156 1 90.88 77 PRO A O 1
ATOM 555 N N . THR A 1 78 ? -10.797 -33.562 -20.562 1 88.94 78 THR A N 1
ATOM 556 C CA . THR A 1 78 ? -11.133 -32.969 -19.281 1 88.94 78 THR A CA 1
ATOM 557 C C . THR A 1 78 ? -12.102 -33.875 -18.516 1 88.94 78 THR A C 1
ATOM 559 O O . THR A 1 78 ? -12.672 -34.812 -19.062 1 88.94 78 THR A O 1
ATOM 562 N N . ILE A 1 79 ? -12.109 -33.625 -17.25 1 86.56 79 ILE A N 1
ATOM 563 C CA . ILE A 1 79 ? -13.078 -34.25 -16.359 1 86.56 79 ILE A CA 1
ATOM 564 C C . ILE A 1 79 ? -14.195 -33.25 -16.031 1 86.56 79 ILE A C 1
ATOM 566 O O . ILE A 1 79 ? -13.93 -32.125 -15.617 1 86.56 79 ILE A O 1
ATOM 570 N N . ASP A 1 80 ? -15.43 -33.688 -16.281 1 82.62 80 ASP A N 1
ATOM 571 C CA . ASP A 1 80 ? -16.562 -32.844 -15.938 1 82.62 80 ASP A CA 1
ATOM 572 C C . ASP A 1 80 ? -16.891 -32.938 -14.445 1 82.62 80 ASP A C 1
ATOM 574 O O . ASP A 1 80 ? -17.312 -34 -13.969 1 82.62 80 ASP A O 1
ATOM 578 N N . LEU A 1 81 ? -16.594 -31.891 -13.82 1 85.81 81 LEU A N 1
ATOM 579 C CA . LEU A 1 81 ? -16.891 -31.875 -12.398 1 85.81 81 LEU A CA 1
ATOM 580 C C . LEU A 1 81 ? -18.172 -31.078 -12.125 1 85.81 81 LEU A C 1
ATOM 582 O O . LEU A 1 81 ? -18.328 -29.953 -12.617 1 85.81 81 LEU A O 1
ATOM 586 N N . ASP A 1 82 ? -19.062 -31.656 -11.383 1 88.69 82 ASP A N 1
ATOM 587 C CA . ASP A 1 82 ? -20.25 -30.938 -10.945 1 88.69 82 ASP A CA 1
ATOM 588 C C . ASP A 1 82 ? -19.922 -29.906 -9.875 1 88.69 82 ASP A C 1
ATOM 590 O O . ASP A 1 82 ? -20.594 -28.875 -9.758 1 88.69 82 ASP A O 1
ATOM 594 N N . VAL A 1 83 ? -18.984 -30.25 -9.047 1 92.19 83 VAL A N 1
ATOM 595 C CA . VAL A 1 83 ? -18.516 -29.406 -7.953 1 92.19 83 VAL A CA 1
ATOM 596 C C . VAL A 1 83 ? -17.047 -29.047 -8.164 1 92.19 83 VAL A C 1
ATOM 598 O O . VAL A 1 83 ? -16.188 -29.938 -8.234 1 92.19 83 VAL A O 1
ATOM 601 N N . MET A 1 84 ? -16.812 -27.75 -8.242 1 87.81 84 MET A N 1
ATOM 602 C CA . MET A 1 84 ? -15.438 -27.297 -8.477 1 87.81 84 MET A CA 1
ATOM 603 C C . MET A 1 84 ? -14.648 -27.266 -7.18 1 87.81 84 MET A C 1
ATOM 605 O O . MET A 1 84 ? -13.453 -27.594 -7.16 1 87.81 84 MET A O 1
ATOM 609 N N . SER A 1 85 ? -15.32 -26.844 -6.172 1 91.5 85 SER A N 1
ATOM 610 C CA . SER A 1 85 ? -14.68 -26.75 -4.863 1 91.5 85 SER A CA 1
ATOM 611 C C . SER A 1 85 ? -15.711 -26.609 -3.75 1 91.5 85 SER A C 1
ATOM 613 O O . SER A 1 85 ? -16.875 -26.281 -4.012 1 91.5 85 SER A O 1
ATOM 615 N N . VAL A 1 86 ? -15.312 -26.953 -2.584 1 95 86 VAL A N 1
ATOM 616 C CA . VAL A 1 86 ? -16.094 -26.766 -1.364 1 95 86 VAL A CA 1
ATOM 617 C C . VAL A 1 86 ? -15.297 -25.938 -0.36 1 95 86 VAL A C 1
ATOM 619 O O . VAL A 1 86 ? -14.086 -26.125 -0.206 1 95 86 VAL A O 1
ATOM 622 N N . ALA A 1 87 ? -15.914 -24.984 0.27 1 95.06 87 ALA A N 1
ATOM 623 C CA . ALA A 1 87 ? -15.266 -24.172 1.304 1 95.06 87 ALA A CA 1
ATOM 624 C C . ALA A 1 87 ? -15.961 -24.359 2.65 1 95.06 87 ALA A C 1
ATOM 626 O O . ALA A 1 87 ? -17.188 -24.266 2.742 1 95.06 87 ALA A O 1
ATOM 627 N N . LEU A 1 88 ? -15.086 -24.656 3.662 1 94.38 88 LEU A N 1
ATOM 628 C CA . LEU A 1 88 ? -15.57 -24.844 5.027 1 94.38 88 LEU A CA 1
ATOM 629 C C . LEU A 1 88 ? -14.773 -23.984 6.008 1 94.38 88 LEU A C 1
ATOM 631 O O . LEU A 1 88 ? -13.578 -23.766 5.816 1 94.38 88 LEU A O 1
ATOM 635 N N . ARG A 1 89 ? -15.477 -23.578 7.133 1 90.5 89 ARG A N 1
ATOM 636 C CA . ARG A 1 89 ? -14.773 -23.031 8.297 1 90.5 89 ARG A CA 1
ATOM 637 C C . ARG A 1 89 ? -14.484 -24.141 9.312 1 90.5 89 ARG A C 1
ATOM 639 O O . ARG A 1 89 ? -13.555 -24.016 10.109 1 90.5 89 ARG A O 1
ATOM 646 N N . GLY A 1 90 ? -15.391 -25.172 9.281 1 87 90 GLY A N 1
ATOM 647 C CA . GLY A 1 90 ? -15.164 -26.344 10.133 1 87 90 GLY A CA 1
ATOM 648 C C . GLY A 1 90 ? -15.688 -26.156 11.547 1 87 90 GLY A C 1
ATOM 649 O O . GLY A 1 90 ? -15.219 -26.812 12.477 1 87 90 GLY A O 1
ATOM 650 N N . VAL A 1 91 ? -16.641 -25.281 11.75 1 87 91 VAL A N 1
ATOM 651 C CA . VAL A 1 91 ? -17.188 -25.047 13.086 1 87 91 VAL A CA 1
ATOM 652 C C . VAL A 1 91 ? -18.641 -25.484 13.148 1 87 91 VAL A C 1
ATOM 654 O O . VAL A 1 91 ? -19.375 -25.094 14.055 1 87 91 VAL A O 1
ATOM 657 N N . GLY A 1 92 ? -19.109 -26.219 12.164 1 87.44 92 GLY A N 1
ATOM 658 C CA . GLY A 1 92 ? -20.469 -26.719 12.141 1 87.44 92 GLY A CA 1
ATOM 659 C C . GLY A 1 92 ? -21.375 -25.938 11.203 1 87.44 92 GLY A C 1
ATOM 660 O O . GLY A 1 92 ? -22.531 -26.312 11 1 87.44 92 GLY A O 1
ATOM 661 N N . ASP A 1 93 ? -20.875 -24.938 10.562 1 88.44 93 ASP A N 1
ATOM 662 C CA . ASP A 1 93 ? -21.672 -24.125 9.648 1 88.44 93 ASP A CA 1
ATOM 663 C C . ASP A 1 93 ? -21.781 -24.797 8.281 1 88.44 93 ASP A C 1
ATOM 665 O O . ASP A 1 93 ? -21.031 -25.719 7.973 1 88.44 93 ASP A O 1
ATOM 669 N N . ASP A 1 94 ? -22.656 -24.375 7.469 1 90.81 94 ASP A N 1
ATOM 670 C CA . ASP A 1 94 ? -22.891 -24.922 6.137 1 90.81 94 ASP A CA 1
ATOM 671 C C . ASP A 1 94 ? -21.734 -24.578 5.199 1 90.81 94 ASP A C 1
ATOM 673 O O . ASP A 1 94 ? -21.219 -23.453 5.203 1 90.81 94 ASP A O 1
ATOM 677 N N . PRO A 1 95 ? -21.344 -25.594 4.438 1 93.75 95 PRO A N 1
ATOM 678 C CA . PRO A 1 95 ? -20.281 -25.328 3.471 1 93.75 95 PRO A CA 1
ATOM 679 C C . PRO A 1 95 ? -20.75 -24.484 2.293 1 93.75 95 PRO A C 1
ATOM 681 O O . PRO A 1 95 ? -21.953 -24.391 2.023 1 93.75 95 PRO A O 1
ATOM 684 N N . LEU A 1 96 ? -19.828 -23.797 1.715 1 95.12 96 LEU A N 1
ATOM 685 C CA . LEU A 1 96 ? -20.047 -23.219 0.392 1 95.12 96 LEU A CA 1
ATOM 686 C C . LEU A 1 96 ? -19.641 -24.203 -0.702 1 95.12 96 LEU A C 1
ATOM 688 O O . LEU A 1 96 ? -18.469 -24.578 -0.819 1 95.12 96 LEU A O 1
ATOM 692 N N . VAL A 1 97 ? -20.609 -24.609 -1.491 1 95 97 VAL A N 1
ATOM 693 C CA . VAL A 1 97 ? -20.344 -25.516 -2.598 1 95 97 VAL A CA 1
ATOM 694 C C . VAL A 1 97 ? -20.297 -24.75 -3.91 1 95 97 VAL A C 1
ATOM 696 O O . VAL A 1 97 ? -21.281 -24.094 -4.289 1 95 97 VAL A O 1
ATOM 699 N N . GLN A 1 98 ? -19.203 -24.766 -4.531 1 92.81 98 GLN A N 1
ATOM 700 C CA . GLN A 1 98 ? -19.047 -24.094 -5.816 1 92.81 98 GLN A CA 1
ATOM 701 C C . GLN A 1 98 ? -19.391 -25.031 -6.973 1 92.81 98 GLN A C 1
ATOM 703 O O . GLN A 1 98 ? -18.516 -25.672 -7.559 1 92.81 98 GLN A O 1
ATOM 708 N N . TYR A 1 99 ? -20.578 -24.922 -7.375 1 92.44 99 TYR A N 1
ATOM 709 C CA . TYR A 1 99 ? -21.031 -25.734 -8.492 1 92.44 99 TYR A CA 1
ATOM 710 C C . TYR A 1 99 ? -20.547 -25.172 -9.82 1 92.44 99 TYR A C 1
ATOM 712 O O . TYR A 1 99 ? -20.406 -23.953 -9.969 1 92.44 99 TYR A O 1
ATOM 720 N N . SER A 1 100 ? -20.281 -26.047 -10.773 1 87.94 100 SER A N 1
ATOM 721 C CA . SER A 1 100 ? -19.875 -25.641 -12.109 1 87.94 100 SER A CA 1
ATOM 722 C C . SER A 1 100 ? -21.016 -24.953 -12.852 1 87.94 100 SER A C 1
ATOM 724 O O . SER A 1 100 ? -20.781 -24.047 -13.648 1 87.94 100 SER A O 1
ATOM 726 N N . ASP A 1 101 ? -22.219 -25.344 -12.57 1 88.62 101 ASP A N 1
ATOM 727 C CA . ASP A 1 101 ? -23.422 -24.703 -13.125 1 88.62 101 ASP A CA 1
ATOM 728 C C . ASP A 1 101 ? -23.75 -23.422 -12.367 1 88.62 101 ASP A C 1
ATOM 730 O O . ASP A 1 101 ? -24.078 -23.453 -11.18 1 88.62 101 ASP A O 1
ATOM 734 N N . PRO A 1 102 ? -23.75 -22.375 -13.07 1 87.62 102 PRO A N 1
ATOM 735 C CA . PRO A 1 102 ? -23.984 -21.109 -12.383 1 87.62 102 PRO A CA 1
ATOM 736 C C . PRO A 1 102 ? -25.359 -21.031 -11.727 1 87.62 102 PRO A C 1
ATOM 738 O O . PRO A 1 102 ? -25.5 -20.406 -10.664 1 87.62 102 PRO A O 1
ATOM 741 N N . ILE A 1 103 ? -26.328 -21.562 -12.375 1 91.75 103 ILE A N 1
ATOM 742 C CA . ILE A 1 103 ? -27.688 -21.531 -11.812 1 91.75 103 ILE A CA 1
ATOM 743 C C . ILE A 1 103 ? -27.703 -22.312 -10.5 1 91.75 103 ILE A C 1
ATOM 745 O O . ILE A 1 103 ? -28.25 -21.844 -9.5 1 91.75 103 ILE A O 1
ATOM 749 N N . LYS A 1 104 ? -27.094 -23.469 -10.508 1 93.56 104 LYS A N 1
ATOM 750 C CA . LYS A 1 104 ? -27 -24.281 -9.289 1 93.56 104 LYS A CA 1
ATOM 751 C C . LYS A 1 104 ? -26.203 -23.547 -8.211 1 93.56 104 LYS A C 1
ATOM 753 O O . LYS A 1 104 ? -26.562 -23.594 -7.031 1 93.56 104 LYS A O 1
ATOM 758 N N . LEU A 1 105 ? -25.172 -22.938 -8.617 1 93.19 105 LEU A N 1
ATOM 759 C CA . LEU A 1 105 ? -24.328 -22.203 -7.684 1 93.19 105 LEU A CA 1
ATOM 760 C C . LEU A 1 105 ? -25.109 -21.094 -6.996 1 93.19 105 LEU A C 1
ATOM 762 O O . LEU A 1 105 ? -25.125 -21 -5.766 1 93.19 105 LEU A O 1
ATOM 766 N N . PHE A 1 106 ? -25.844 -20.297 -7.699 1 92.44 106 PHE A N 1
ATOM 767 C CA . PHE A 1 106 ? -26.547 -19.156 -7.125 1 92.44 106 PHE A CA 1
ATOM 768 C C . PHE A 1 106 ? -27.75 -19.609 -6.305 1 92.44 106 PHE A C 1
ATOM 770 O O . PHE A 1 106 ? -28.094 -18.984 -5.297 1 92.44 106 PHE A O 1
ATOM 777 N N . THR A 1 107 ? -28.344 -20.672 -6.82 1 95.5 107 THR A N 1
ATOM 778 C CA . THR A 1 107 ? -29.422 -21.25 -6.027 1 95.5 107 THR A CA 1
ATOM 779 C C . THR A 1 107 ? -28.906 -21.719 -4.672 1 95.5 107 THR A C 1
ATOM 781 O O . THR A 1 107 ? -29.5 -21.438 -3.635 1 95.5 107 THR A O 1
ATOM 784 N N . HIS A 1 108 ? -27.828 -22.391 -4.707 1 95.12 108 HIS A N 1
ATOM 785 C CA . HIS A 1 108 ? -27.172 -22.844 -3.48 1 95.12 108 HIS A CA 1
ATOM 786 C C . HIS A 1 108 ? -26.812 -21.672 -2.576 1 95.12 108 HIS A C 1
ATOM 788 O O . HIS A 1 108 ? -27.094 -21.703 -1.377 1 95.12 108 HIS A O 1
ATOM 794 N N . LEU A 1 109 ? -26.234 -20.656 -3.111 1 94.88 109 LEU A N 1
ATOM 795 C CA . LEU A 1 109 ? -25.844 -19.484 -2.354 1 94.88 109 LEU A CA 1
ATOM 796 C C . LEU A 1 109 ? -27.031 -18.844 -1.661 1 94.88 109 LEU A C 1
ATOM 798 O O . LEU A 1 109 ? -26.969 -18.5 -0.48 1 94.88 109 LEU A O 1
ATOM 802 N N . ASN A 1 110 ? -28.016 -18.703 -2.406 1 96 110 ASN A N 1
ATOM 803 C CA . ASN A 1 110 ? -29.203 -18.062 -1.878 1 96 110 ASN A CA 1
ATOM 804 C C . ASN A 1 110 ? -29.859 -18.891 -0.781 1 96 110 ASN A C 1
ATOM 806 O O . ASN A 1 110 ? -30.203 -18.375 0.285 1 96 110 ASN A O 1
ATOM 810 N N . GLU A 1 111 ? -30.016 -20.156 -0.99 1 95.5 111 GLU A N 1
ATOM 811 C CA . GLU A 1 111 ? -30.75 -21.031 -0.082 1 95.5 111 GLU A CA 1
ATOM 812 C C . GLU A 1 111 ? -29.953 -21.297 1.193 1 95.5 111 GLU A C 1
ATOM 814 O O . GLU A 1 111 ? -30.531 -21.375 2.281 1 95.5 111 GLU A O 1
ATOM 819 N N . VAL A 1 112 ? -28.734 -21.375 1.021 1 92.38 112 VAL A N 1
ATOM 820 C CA . VAL A 1 112 ? -27.922 -21.828 2.145 1 92.38 112 VAL A CA 1
ATOM 821 C C . VAL A 1 112 ? -27.312 -20.641 2.873 1 92.38 112 VAL A C 1
ATOM 823 O O . VAL A 1 112 ? -27.234 -20.625 4.102 1 92.38 112 VAL A O 1
ATOM 826 N N . HIS A 1 113 ? -26.969 -19.562 2.145 1 93.75 113 HIS A N 1
ATOM 827 C CA . HIS A 1 113 ? -26.219 -18.469 2.756 1 93.75 113 HIS A CA 1
ATOM 828 C C . HIS A 1 113 ? -27.016 -17.172 2.719 1 93.75 113 HIS A C 1
ATOM 830 O O . HIS A 1 113 ? -26.641 -16.188 3.357 1 93.75 113 HIS A O 1
ATOM 836 N N . GLY A 1 114 ? -28.094 -17.125 1.927 1 94.44 114 GLY A N 1
ATOM 837 C CA . GLY A 1 114 ? -29.016 -15.992 1.956 1 94.44 114 GLY A CA 1
ATOM 838 C C . GLY A 1 114 ? -28.797 -15.016 0.814 1 94.44 114 GLY A C 1
ATOM 839 O O . GLY A 1 114 ? -27.766 -15.062 0.135 1 94.44 114 GLY A O 1
ATOM 840 N N . ALA A 1 115 ? -29.719 -14.156 0.671 1 95.44 115 ALA A N 1
ATOM 841 C CA . ALA A 1 115 ? -29.719 -13.172 -0.408 1 95.44 115 ALA A CA 1
ATOM 842 C C . ALA A 1 115 ? -28.547 -12.219 -0.284 1 95.44 115 ALA A C 1
ATOM 844 O O . ALA A 1 115 ? -27.984 -11.773 -1.291 1 95.44 115 ALA A O 1
ATOM 845 N N . ASP A 1 116 ? -28.094 -11.969 0.866 1 95.38 116 ASP A N 1
ATOM 846 C CA . ASP A 1 116 ? -26.969 -11.07 1.092 1 95.38 116 ASP A CA 1
ATOM 847 C C . ASP A 1 116 ? -25.688 -11.656 0.518 1 95.38 116 ASP A C 1
ATOM 849 O O . ASP A 1 116 ? -24.828 -10.914 0.015 1 95.38 116 ASP A O 1
ATOM 853 N N . ALA A 1 117 ? -25.562 -12.906 0.661 1 95.06 117 ALA A N 1
ATOM 854 C CA . ALA A 1 117 ? -24.391 -13.57 0.096 1 95.06 117 ALA A CA 1
ATOM 855 C C . ALA A 1 117 ? -24.391 -13.484 -1.428 1 95.06 117 ALA A C 1
ATOM 857 O O . ALA A 1 117 ? -23.344 -13.273 -2.045 1 95.06 117 ALA A O 1
ATOM 858 N N . VAL A 1 118 ? -25.562 -13.648 -1.971 1 96 118 VAL A N 1
ATOM 859 C CA . VAL A 1 118 ? -25.703 -13.539 -3.42 1 96 118 VAL A CA 1
ATOM 860 C C . VAL A 1 118 ? -25.312 -12.133 -3.875 1 96 118 VAL A C 1
ATOM 862 O O . VAL A 1 118 ? -24.516 -11.969 -4.797 1 96 118 VAL A O 1
ATOM 865 N N . ASN A 1 119 ? -25.859 -11.211 -3.188 1 96.69 119 ASN A N 1
ATOM 866 C CA . ASN A 1 119 ? -25.562 -9.82 -3.521 1 96.69 119 ASN A CA 1
ATOM 867 C C . ASN A 1 119 ? -24.094 -9.492 -3.303 1 96.69 119 ASN A C 1
ATOM 869 O O . ASN A 1 119 ? -23.484 -8.758 -4.09 1 96.69 119 ASN A O 1
ATOM 873 N N . GLY A 1 120 ? -23.547 -9.984 -2.229 1 96.62 120 GLY A N 1
ATOM 874 C CA . GLY A 1 120 ? -22.141 -9.773 -1.948 1 96.62 120 GLY A CA 1
ATOM 875 C C . GLY A 1 120 ? -21.219 -10.352 -3.012 1 96.62 120 GLY A C 1
ATOM 876 O O . GLY A 1 120 ? -20.281 -9.688 -3.463 1 96.62 120 GLY A O 1
ATOM 877 N N . MET A 1 121 ? -21.547 -11.531 -3.398 1 94.31 121 MET A N 1
ATOM 878 C CA . MET A 1 121 ? -20.75 -12.18 -4.438 1 94.31 121 MET A CA 1
ATOM 879 C C . MET A 1 121 ? -20.859 -11.422 -5.758 1 94.31 121 MET A C 1
ATOM 881 O O . MET A 1 121 ? -19.875 -11.258 -6.473 1 94.31 121 MET A O 1
ATOM 885 N N . ALA A 1 122 ? -22.031 -11.039 -6.078 1 95.12 122 ALA A N 1
ATOM 886 C CA . ALA A 1 122 ? -22.25 -10.227 -7.277 1 95.12 122 ALA A CA 1
ATOM 887 C C . ALA A 1 122 ? -21.438 -8.93 -7.207 1 95.12 122 ALA A C 1
ATOM 889 O O . ALA A 1 122 ? -20.859 -8.5 -8.203 1 95.12 122 ALA A O 1
ATOM 890 N N . GLY A 1 123 ? -21.469 -8.344 -6.059 1 96.69 123 GLY A N 1
ATOM 891 C CA . GLY A 1 123 ? -20.688 -7.133 -5.848 1 96.69 123 GLY A CA 1
ATOM 892 C C . GLY A 1 123 ? -19.188 -7.348 -6.02 1 96.69 123 GLY A C 1
ATOM 893 O O . GLY A 1 123 ? -18.5 -6.527 -6.629 1 96.69 123 GLY A O 1
ATOM 894 N N . LEU A 1 124 ? -18.703 -8.445 -5.496 1 96.56 124 LEU A N 1
ATOM 895 C CA . LEU A 1 124 ? -17.297 -8.789 -5.629 1 96.56 124 LEU A CA 1
ATOM 896 C C . LEU A 1 124 ? -16.922 -9.008 -7.094 1 96.56 124 LEU A C 1
ATOM 898 O O . LEU A 1 124 ? -15.852 -8.578 -7.539 1 96.56 124 LEU A O 1
ATOM 902 N N . MET A 1 125 ? -17.75 -9.648 -7.777 1 93.69 125 MET A N 1
ATOM 903 C CA . MET A 1 125 ? -17.5 -9.875 -9.203 1 93.69 125 MET A CA 1
ATOM 904 C C . MET A 1 125 ? -17.484 -8.555 -9.961 1 93.69 125 MET A C 1
ATOM 906 O O . MET A 1 125 ? -16.625 -8.344 -10.82 1 93.69 125 MET A O 1
ATOM 910 N N . ALA A 1 126 ? -18.422 -7.723 -9.617 1 96.19 126 ALA A N 1
ATOM 911 C CA . ALA A 1 126 ? -18.453 -6.398 -10.242 1 96.19 126 ALA A CA 1
ATOM 912 C C . ALA A 1 126 ? -17.188 -5.613 -9.914 1 96.19 126 ALA A C 1
ATOM 914 O O . ALA A 1 126 ? -16.594 -4.988 -10.789 1 96.19 126 ALA A O 1
ATOM 915 N N . TRP A 1 127 ? -16.797 -5.664 -8.68 1 97.19 127 TRP A N 1
ATOM 916 C CA . TRP A 1 127 ? -15.594 -4.98 -8.203 1 97.19 127 TRP A CA 1
ATOM 917 C C . TRP A 1 127 ? -14.367 -5.426 -8.984 1 97.19 127 TRP A C 1
ATOM 919 O O . TRP A 1 127 ? -13.508 -4.605 -9.328 1 97.19 127 TRP A O 1
ATOM 929 N N . SER A 1 128 ? -14.281 -6.664 -9.367 1 96.44 128 SER A N 1
ATOM 930 C CA . SER A 1 128 ? -13.07 -7.242 -9.938 1 96.44 128 SER A CA 1
ATOM 931 C C . SER A 1 128 ? -12.93 -6.883 -11.414 1 96.44 128 SER A C 1
ATOM 933 O O . SER A 1 128 ? -11.859 -7.043 -11.992 1 96.44 128 SER A O 1
ATOM 935 N N . GLN A 1 129 ? -13.93 -6.363 -12.07 1 95.75 129 GLN A N 1
ATOM 936 C CA . GLN A 1 129 ? -13.93 -6.168 -13.516 1 95.75 129 GLN A CA 1
ATOM 937 C C . GLN A 1 129 ? -12.859 -5.16 -13.93 1 95.75 129 GLN A C 1
ATOM 939 O O . GLN A 1 129 ? -11.969 -5.48 -14.727 1 95.75 129 GLN A O 1
ATOM 944 N N . ALA A 1 130 ? -12.852 -4 -13.352 1 97.31 130 ALA A N 1
ATOM 945 C CA . ALA A 1 130 ? -11.898 -2.961 -13.727 1 97.31 130 ALA A CA 1
ATOM 946 C C . ALA A 1 130 ? -10.477 -3.348 -13.328 1 97.31 130 ALA A C 1
ATOM 948 O O . ALA A 1 130 ? -9.539 -3.197 -14.109 1 97.31 130 ALA A O 1
ATOM 949 N N . PRO A 1 131 ? -10.328 -3.881 -12.141 1 97.5 131 PRO A N 1
ATOM 950 C CA . PRO A 1 131 ? -8.992 -4.355 -11.773 1 97.5 131 PRO A CA 1
ATOM 951 C C . PRO A 1 131 ? -8.453 -5.414 -12.734 1 97.5 131 PRO A C 1
ATOM 953 O O . PRO A 1 131 ? -7.266 -5.418 -13.055 1 97.5 131 PRO A O 1
ATOM 956 N N . THR A 1 132 ? -9.305 -6.305 -13.195 1 95.56 132 THR A N 1
ATOM 957 C CA . THR A 1 132 ? -8.898 -7.324 -14.156 1 95.56 132 THR A CA 1
ATOM 958 C C . THR A 1 132 ? -8.398 -6.688 -15.445 1 95.56 132 THR A C 1
ATOM 960 O O . THR A 1 132 ? -7.344 -7.066 -15.969 1 95.56 132 THR A O 1
ATOM 963 N N . ARG A 1 133 ? -9.102 -5.707 -15.922 1 96.12 133 ARG A N 1
ATOM 964 C CA . ARG A 1 133 ? -8.672 -4.969 -17.109 1 96.12 133 ARG A CA 1
ATOM 965 C C . ARG A 1 133 ? -7.371 -4.219 -16.844 1 96.12 133 ARG A C 1
ATOM 967 O O . ARG A 1 133 ? -6.473 -4.211 -17.688 1 96.12 133 ARG A O 1
ATOM 974 N N . ALA A 1 134 ? -7.328 -3.654 -15.672 1 97.5 134 ALA A N 1
ATOM 975 C CA . ALA A 1 134 ? -6.16 -2.859 -15.297 1 97.5 134 ALA A CA 1
ATOM 976 C C . ALA A 1 134 ? -4.902 -3.725 -15.242 1 97.5 134 ALA A C 1
ATOM 978 O O . ALA A 1 134 ? -3.826 -3.291 -15.656 1 97.5 134 ALA A O 1
ATOM 979 N N . LEU A 1 135 ? -5.023 -4.926 -14.812 1 96.44 135 LEU A N 1
ATOM 980 C CA . LEU A 1 135 ? -3.9 -5.848 -14.695 1 96.44 135 LEU A CA 1
ATOM 981 C C . LEU A 1 135 ? -3.5 -6.387 -16.062 1 96.44 135 LEU A C 1
ATOM 983 O O . LEU A 1 135 ? -2.408 -6.941 -16.219 1 96.44 135 LEU A O 1
ATOM 987 N N . GLY A 1 136 ? -4.367 -6.254 -17.047 1 95.19 136 GLY A N 1
ATOM 988 C CA . GLY A 1 136 ? -4.145 -6.953 -18.312 1 95.19 136 GLY A CA 1
ATOM 989 C C . GLY A 1 136 ? -4.121 -8.461 -18.156 1 95.19 136 GLY A C 1
ATOM 990 O O . GLY A 1 136 ? -3.338 -9.148 -18.812 1 95.19 136 GLY A O 1
ATOM 991 N N . ARG A 1 137 ? -4.938 -8.93 -17.297 1 92.69 137 ARG A N 1
ATOM 992 C CA . ARG A 1 137 ? -4.906 -10.312 -16.828 1 92.69 137 ARG A CA 1
ATOM 993 C C . ARG A 1 137 ? -5.016 -11.289 -18 1 92.69 137 ARG A C 1
ATOM 995 O O . ARG A 1 137 ? -4.402 -12.359 -17.969 1 92.69 137 ARG A O 1
ATOM 1002 N N . PHE A 1 138 ? -5.703 -10.969 -19.031 1 93.31 138 PHE A N 1
ATOM 1003 C CA . PHE A 1 138 ? -5.965 -11.898 -20.125 1 93.31 138 PHE A CA 1
ATOM 1004 C C . PHE A 1 138 ? -5.465 -11.328 -21.438 1 93.31 138 PHE A C 1
ATOM 1006 O O . PHE A 1 138 ? -5.848 -11.812 -22.516 1 93.31 138 PHE A O 1
ATOM 1013 N N . GLU A 1 139 ? -4.664 -10.312 -21.359 1 94.06 139 GLU A N 1
ATOM 1014 C CA . GLU A 1 139 ? -4.148 -9.656 -22.562 1 94.06 139 GLU A CA 1
ATOM 1015 C C . GLU A 1 139 ? -2.818 -10.266 -23 1 94.06 139 GLU A C 1
ATOM 1017 O O . GLU A 1 139 ? -1.764 -9.906 -22.469 1 94.06 139 GLU A O 1
ATOM 1022 N N . ALA A 1 140 ? -2.867 -11.141 -23.984 1 95.44 140 ALA A N 1
ATOM 1023 C CA . ALA A 1 140 ? -1.66 -11.734 -24.547 1 95.44 140 ALA A CA 1
ATOM 1024 C C . ALA A 1 140 ? -1.051 -10.828 -25.609 1 95.44 140 ALA A C 1
ATOM 1026 O O . ALA A 1 140 ? -1.772 -10.227 -26.406 1 95.44 140 ALA A O 1
ATOM 1027 N N . GLY A 1 141 ? 0.235 -10.711 -25.562 1 95.25 141 GLY A N 1
ATOM 1028 C CA . GLY A 1 141 ? 0.936 -9.945 -26.578 1 95.25 141 GLY A CA 1
ATOM 1029 C C . GLY A 1 141 ? 0.95 -8.453 -26.312 1 95.25 141 GLY A C 1
ATOM 1030 O O . GLY A 1 141 ? 1.288 -7.656 -27.188 1 95.25 141 GLY A O 1
ATOM 1031 N N . ALA A 1 142 ? 0.526 -8.055 -25.141 1 94.88 142 ALA A N 1
ATOM 1032 C CA . ALA A 1 142 ? 0.514 -6.652 -24.75 1 94.88 142 ALA A CA 1
ATOM 1033 C C . ALA A 1 142 ? 1.511 -6.383 -23.625 1 94.88 142 ALA A C 1
ATOM 1035 O O . ALA A 1 142 ? 1.758 -7.254 -22.797 1 94.88 142 ALA A O 1
ATOM 1036 N N . PRO A 1 143 ? 2.123 -5.234 -23.672 1 95.12 143 PRO A N 1
ATOM 1037 C CA . PRO A 1 143 ? 3.025 -4.895 -22.578 1 95.12 143 PRO A CA 1
ATOM 1038 C C . PRO A 1 143 ? 2.287 -4.641 -21.266 1 95.12 143 PRO A C 1
ATOM 1040 O O . PRO A 1 143 ? 1.075 -4.41 -21.266 1 95.12 143 PRO A O 1
ATOM 1043 N N . PRO A 1 144 ? 3.045 -4.723 -20.109 1 96.62 144 PRO A N 1
ATOM 1044 C CA . PRO A 1 144 ? 2.418 -4.312 -18.844 1 96.62 144 PRO A CA 1
ATOM 1045 C C . PRO A 1 144 ? 1.917 -2.871 -18.875 1 96.62 144 PRO A C 1
ATOM 1047 O O . PRO A 1 144 ? 2.547 -2.008 -19.5 1 96.62 144 PRO A O 1
ATOM 1050 N N . LYS A 1 145 ? 0.84 -2.611 -18.234 1 96.81 145 LYS A N 1
ATOM 1051 C CA . LYS A 1 145 ? 0.291 -1.262 -18.156 1 96.81 145 LYS A CA 1
ATOM 1052 C C . LYS A 1 145 ? 0.981 -0.455 -17.062 1 96.81 145 LYS A C 1
ATOM 1054 O O . LYS A 1 145 ? 1.306 -0.992 -15.992 1 96.81 145 LYS A O 1
ATOM 1059 N N . THR A 1 146 ? 1.221 0.854 -17.359 1 96.69 146 THR A N 1
ATOM 1060 C CA . THR A 1 146 ? 1.629 1.769 -16.297 1 96.69 146 THR A CA 1
ATOM 1061 C C . THR A 1 146 ? 0.484 2.006 -15.32 1 96.69 146 THR A C 1
ATOM 1063 O O . THR A 1 146 ? -0.646 1.577 -15.562 1 96.69 146 THR A O 1
ATOM 1066 N N . PHE A 1 147 ? 0.713 2.668 -14.18 1 96.75 147 PHE A N 1
ATOM 1067 C CA . PHE A 1 147 ? -0.342 2.916 -13.203 1 96.75 147 PHE A CA 1
ATOM 1068 C C . PHE A 1 147 ? -1.39 3.867 -13.766 1 96.75 147 PHE A C 1
ATOM 1070 O O . PHE A 1 147 ? -2.586 3.697 -13.523 1 96.75 147 PHE A O 1
ATOM 1077 N N . ASP A 1 148 ? -0.929 4.879 -14.531 1 96.56 148 ASP A N 1
ATOM 1078 C CA . ASP A 1 148 ? -1.873 5.801 -15.156 1 96.56 148 ASP A CA 1
ATOM 1079 C C . ASP A 1 148 ? -2.76 5.082 -16.172 1 96.56 148 ASP A C 1
ATOM 1081 O O . ASP A 1 148 ? -3.955 5.363 -16.266 1 96.56 148 ASP A O 1
ATOM 1085 N N . GLU A 1 149 ? -2.203 4.141 -16.906 1 97.38 149 GLU A N 1
ATOM 1086 C CA . GLU A 1 149 ? -2.98 3.332 -17.828 1 97.38 149 GLU A CA 1
ATOM 1087 C C . GLU A 1 149 ? -3.971 2.434 -17.094 1 97.38 149 GLU A C 1
ATOM 1089 O O . GLU A 1 149 ? -5.066 2.172 -17.594 1 97.38 149 GLU A O 1
ATOM 1094 N N . MET A 1 150 ? -3.578 1.91 -15.945 1 97.44 150 MET A N 1
ATOM 1095 C CA . MET A 1 150 ? -4.496 1.113 -15.141 1 97.44 150 MET A CA 1
ATOM 1096 C C . MET A 1 150 ? -5.73 1.925 -14.758 1 97.44 150 MET A C 1
ATOM 1098 O O . MET A 1 150 ? -6.859 1.477 -14.953 1 97.44 150 MET A O 1
ATOM 1102 N N . TYR A 1 151 ? -5.484 3.143 -14.242 1 97 151 TYR A N 1
ATOM 1103 C CA . TYR A 1 151 ? -6.609 3.984 -13.844 1 97 151 TYR A CA 1
ATOM 1104 C C . TYR A 1 151 ? -7.461 4.359 -15.047 1 97 151 TYR A C 1
ATOM 1106 O O . TYR A 1 151 ? -8.68 4.508 -14.93 1 97 151 TYR A O 1
ATOM 1114 N N . ALA A 1 152 ? -6.848 4.469 -16.234 1 97.12 152 ALA A N 1
ATOM 1115 C CA . ALA A 1 152 ? -7.559 4.832 -17.453 1 97.12 152 ALA A CA 1
ATOM 1116 C C . ALA A 1 152 ? -8.516 3.725 -17.875 1 97.12 152 ALA A C 1
ATOM 1118 O O . ALA A 1 152 ? -9.391 3.941 -18.719 1 97.12 152 ALA A O 1
ATOM 1119 N N . CYS A 1 153 ? -8.398 2.533 -17.281 1 97.31 153 CYS A N 1
ATOM 1120 C CA . CYS A 1 153 ? -9.305 1.429 -17.578 1 97.31 153 CYS A CA 1
ATOM 1121 C C . CYS A 1 153 ? -10.656 1.638 -16.906 1 97.31 153 CYS A C 1
ATOM 1123 O O . CYS A 1 153 ? -11.633 0.956 -17.234 1 97.31 153 CYS A O 1
ATOM 1125 N N . ALA A 1 154 ? -10.742 2.543 -15.961 1 96.94 154 ALA A N 1
ATOM 1126 C CA . ALA A 1 154 ? -11.992 2.801 -15.25 1 96.94 154 ALA A CA 1
ATOM 1127 C C . ALA A 1 154 ? -12.938 3.656 -16.094 1 96.94 154 ALA A C 1
ATOM 1129 O O . ALA A 1 154 ? -12.508 4.637 -16.719 1 96.94 154 ALA A O 1
ATOM 1130 N N . THR A 1 155 ? -14.242 3.303 -16.125 1 96 155 THR A N 1
ATOM 1131 C CA . THR A 1 155 ? -15.227 4.051 -16.891 1 96 155 THR A CA 1
ATOM 1132 C C . THR A 1 155 ? -16.141 4.859 -15.984 1 96 155 THR A C 1
ATOM 1134 O O . THR A 1 155 ? -16.953 5.656 -16.453 1 96 155 THR A O 1
ATOM 1137 N N . ASN A 1 156 ? -16.094 4.648 -14.758 1 95.94 156 ASN A N 1
ATOM 1138 C CA . ASN A 1 156 ? -16.844 5.375 -13.734 1 95.94 156 ASN A CA 1
ATOM 1139 C C . ASN A 1 156 ? -16.125 5.363 -12.391 1 95.94 156 ASN A C 1
ATOM 1141 O O . ASN A 1 156 ? -15.047 4.766 -12.266 1 95.94 156 ASN A O 1
ATOM 1145 N N . GLU A 1 157 ? -16.625 6.023 -11.422 1 95.5 157 GLU A N 1
ATOM 1146 C CA . GLU A 1 157 ? -15.938 6.188 -10.141 1 95.5 157 GLU A CA 1
ATOM 1147 C C . GLU A 1 157 ? -15.875 4.871 -9.375 1 95.5 157 GLU A C 1
ATOM 1149 O O . GLU A 1 157 ? -14.891 4.602 -8.68 1 95.5 157 GLU A O 1
ATOM 1154 N N . PHE A 1 158 ? -16.938 4.074 -9.531 1 96.56 158 PHE A N 1
ATOM 1155 C CA . PHE A 1 158 ? -16.922 2.766 -8.891 1 96.56 158 PHE A CA 1
ATOM 1156 C C . PHE A 1 158 ? -15.727 1.95 -9.359 1 96.56 158 PHE A C 1
ATOM 1158 O O . PHE A 1 158 ? -15 1.383 -8.539 1 96.56 158 PHE A O 1
ATOM 1165 N N . GLU A 1 159 ? -15.5 1.942 -10.641 1 97.5 159 GLU A N 1
ATOM 1166 C CA . GLU A 1 159 ? -14.391 1.204 -11.227 1 97.5 159 GLU A CA 1
ATOM 1167 C C . GLU A 1 159 ? -13.047 1.818 -10.836 1 97.5 159 GLU A C 1
ATOM 1169 O O . GLU A 1 159 ? -12.094 1.099 -10.547 1 97.5 159 GLU A O 1
ATOM 1174 N N . ARG A 1 160 ? -12.969 3.119 -10.852 1 97 160 ARG A N 1
ATOM 1175 C CA . ARG A 1 160 ? -11.742 3.791 -10.438 1 97 160 ARG A CA 1
ATOM 1176 C C . ARG A 1 160 ? -11.391 3.434 -9 1 97 160 ARG A C 1
ATOM 1178 O O . ARG A 1 160 ? -10.234 3.141 -8.695 1 97 160 ARG A O 1
ATOM 1185 N N . SER A 1 161 ? -12.391 3.465 -8.133 1 96.75 161 SER A N 1
ATOM 1186 C CA . SER A 1 161 ? -12.203 3.121 -6.73 1 96.75 161 SER A CA 1
ATOM 1187 C C . SER A 1 161 ? -11.758 1.669 -6.57 1 96.75 161 SER A C 1
ATOM 1189 O O . SER A 1 161 ? -10.977 1.348 -5.676 1 96.75 161 SER A O 1
ATOM 1191 N N . ALA A 1 162 ? -12.258 0.808 -7.395 1 97.81 162 ALA A N 1
ATOM 1192 C CA . ALA A 1 162 ? -11.859 -0.597 -7.359 1 97.81 162 ALA A CA 1
ATOM 1193 C C . ALA A 1 162 ? -10.383 -0.755 -7.703 1 97.81 162 ALA A C 1
ATOM 1195 O O . ALA A 1 162 ? -9.68 -1.563 -7.094 1 97.81 162 ALA A O 1
ATOM 1196 N N . ILE A 1 163 ? -9.906 0.006 -8.672 1 97.81 163 ILE A N 1
ATOM 1197 C CA . ILE A 1 163 ? -8.492 -0.022 -9.031 1 97.81 163 ILE A CA 1
ATOM 1198 C C . ILE A 1 163 ? -7.66 0.537 -7.883 1 97.81 163 ILE A C 1
ATOM 1200 O O . ILE A 1 163 ? -6.59 0.005 -7.566 1 97.81 163 ILE A O 1
ATOM 1204 N N . ASP A 1 164 ? -8.18 1.537 -7.258 1 96.69 164 ASP A N 1
ATOM 1205 C CA . ASP A 1 164 ? -7.52 2.084 -6.078 1 96.69 164 ASP A CA 1
ATOM 1206 C C . ASP A 1 164 ? -7.398 1.03 -4.98 1 96.69 164 ASP A C 1
ATOM 1208 O O . ASP A 1 164 ? -6.348 0.904 -4.348 1 96.69 164 ASP A O 1
ATOM 1212 N N . ASP A 1 165 ? -8.477 0.276 -4.746 1 96.88 165 ASP A N 1
ATOM 1213 C CA . ASP A 1 165 ? -8.469 -0.819 -3.781 1 96.88 165 ASP A CA 1
ATOM 1214 C C . ASP A 1 165 ? -7.391 -1.843 -4.121 1 96.88 165 ASP A C 1
ATOM 1216 O O . ASP A 1 165 ? -6.672 -2.316 -3.236 1 96.88 165 ASP A O 1
ATOM 1220 N N . MET A 1 166 ? -7.324 -2.141 -5.344 1 97.12 166 MET A N 1
ATOM 1221 C CA . MET A 1 166 ? -6.363 -3.141 -5.793 1 97.12 166 MET A CA 1
ATOM 1222 C C . MET A 1 166 ? -4.938 -2.721 -5.445 1 97.12 166 MET A C 1
ATOM 1224 O O . MET A 1 166 ? -4.148 -3.531 -4.961 1 97.12 166 MET A O 1
ATOM 1228 N N . LEU A 1 167 ? -4.637 -1.462 -5.609 1 97.06 167 LEU A N 1
ATOM 1229 C CA . LEU A 1 167 ? -3.271 -0.978 -5.441 1 97.06 167 LEU A CA 1
ATOM 1230 C C . LEU A 1 167 ? -2.979 -0.676 -3.975 1 97.06 167 LEU A C 1
ATOM 1232 O O . LEU A 1 167 ? -1.885 -0.964 -3.482 1 97.06 167 LEU A O 1
ATOM 1236 N N . PHE A 1 168 ? -4.016 -0.173 -3.25 1 96.31 168 PHE A N 1
ATOM 1237 C CA . PHE A 1 168 ? -3.695 0.429 -1.962 1 96.31 168 PHE A CA 1
ATOM 1238 C C . PHE A 1 168 ? -4.602 -0.123 -0.866 1 96.31 168 PHE A C 1
ATOM 1240 O O . PHE A 1 168 ? -4.426 0.197 0.311 1 96.31 168 PHE A O 1
ATOM 1247 N N . GLY A 1 169 ? -5.582 -0.943 -1.235 1 95.94 169 GLY A N 1
ATOM 1248 C CA . GLY A 1 169 ? -6.543 -1.455 -0.269 1 95.94 169 GLY A CA 1
ATOM 1249 C C . GLY A 1 169 ? -6.18 -2.83 0.261 1 95.94 169 GLY A C 1
ATOM 1250 O O . GLY A 1 169 ? -5.176 -3.416 -0.153 1 95.94 169 GLY A O 1
ATOM 1251 N N . SER A 1 170 ? -6.961 -3.346 1.211 1 96.31 170 SER A N 1
ATOM 1252 C CA . SER A 1 170 ? -6.789 -4.68 1.783 1 96.31 170 SER A CA 1
ATOM 1253 C C . SER A 1 170 ? -7.961 -5.586 1.426 1 96.31 170 SER A C 1
ATOM 1255 O O . SER A 1 170 ? -9.07 -5.109 1.188 1 96.31 170 SER A O 1
ATOM 1257 N N . VAL A 1 171 ? -7.684 -6.816 1.388 1 97.31 171 VAL A N 1
ATOM 1258 C CA . VAL A 1 171 ? -8.75 -7.762 1.089 1 97.31 171 VAL A CA 1
ATOM 1259 C C . VAL A 1 171 ? -9.805 -7.723 2.195 1 97.31 171 VAL A C 1
ATOM 1261 O O . VAL A 1 171 ? -11 -7.852 1.93 1 97.31 171 VAL A O 1
ATOM 1264 N N . THR A 1 172 ? -9.383 -7.543 3.406 1 96.94 172 THR A N 1
ATOM 1265 C CA . THR A 1 172 ? -10.328 -7.449 4.512 1 96.94 172 THR A CA 1
ATOM 1266 C C . THR A 1 172 ? -11.312 -6.301 4.285 1 96.94 172 THR A C 1
ATOM 1268 O O . THR A 1 172 ? -12.523 -6.473 4.445 1 96.94 172 THR A O 1
ATOM 1271 N N . ASP A 1 173 ? -10.82 -5.18 3.818 1 95.44 173 ASP A N 1
ATOM 1272 C CA . ASP A 1 173 ? -11.695 -4.035 3.576 1 95.44 173 ASP A CA 1
ATOM 1273 C C . ASP A 1 173 ? -12.68 -4.332 2.451 1 95.44 173 ASP A C 1
ATOM 1275 O O . ASP A 1 173 ? -13.859 -3.977 2.545 1 95.44 173 ASP A O 1
ATOM 1279 N N . VAL A 1 174 ? -12.234 -4.941 1.444 1 97.69 174 VAL A N 1
ATOM 1280 C CA . VAL A 1 174 ? -13.086 -5.285 0.313 1 97.69 174 VAL A CA 1
ATOM 1281 C C . VAL A 1 174 ? -14.172 -6.266 0.759 1 97.69 174 VAL A C 1
ATOM 1283 O O . VAL A 1 174 ? -15.352 -6.082 0.452 1 97.69 174 VAL A O 1
ATOM 1286 N N . LEU A 1 175 ? -13.781 -7.242 1.551 1 97.94 175 LEU A N 1
ATOM 1287 C CA . LEU A 1 175 ? -14.734 -8.25 1.999 1 97.94 175 LEU A CA 1
ATOM 1288 C C . LEU A 1 175 ? -15.727 -7.66 2.99 1 97.94 175 LEU A C 1
ATOM 1290 O O . LEU A 1 175 ? -16.906 -8.039 3 1 97.94 175 LEU A O 1
ATOM 1294 N N . ASP A 1 176 ? -15.289 -6.758 3.801 1 97 176 ASP A N 1
ATOM 1295 C CA . ASP A 1 176 ? -16.188 -6.102 4.746 1 97 176 ASP A CA 1
ATOM 1296 C C . ASP A 1 176 ? -17.281 -5.328 4.012 1 97 176 ASP A C 1
ATOM 1298 O O . ASP A 1 176 ? -18.406 -5.227 4.504 1 97 176 ASP A O 1
ATOM 1302 N N . ARG A 1 177 ? -17 -4.777 2.887 1 96.56 177 ARG A N 1
ATOM 1303 C CA . ARG A 1 177 ? -17.953 -3.992 2.111 1 96.56 177 ARG A CA 1
ATOM 1304 C C . ARG A 1 177 ? -19 -4.887 1.473 1 96.56 177 ARG A C 1
ATOM 1306 O O . ARG A 1 177 ? -20.188 -4.535 1.431 1 96.56 177 ARG A O 1
ATOM 1313 N N . TYR A 1 178 ? -18.609 -6.074 1.056 1 97.38 178 TYR A N 1
ATOM 1314 C CA . TYR A 1 178 ? -19.516 -6.867 0.239 1 97.38 178 TYR A CA 1
ATOM 1315 C C . TYR A 1 178 ? -20.062 -8.055 1.023 1 97.38 178 TYR A C 1
ATOM 1317 O O . TYR A 1 178 ? -21.109 -8.602 0.685 1 97.38 178 TYR A O 1
ATOM 1325 N N . LEU A 1 179 ? -19.328 -8.492 1.99 1 97 179 LEU A N 1
ATOM 1326 C CA . LEU A 1 179 ? -19.734 -9.57 2.885 1 97 179 LEU A CA 1
ATOM 1327 C C . LEU A 1 179 ? -19.609 -9.141 4.344 1 97 179 LEU A C 1
ATOM 1329 O O . LEU A 1 179 ? -18.797 -9.711 5.09 1 97 179 LEU A O 1
ATOM 1333 N N . PRO A 1 180 ? -20.484 -8.266 4.762 1 94.94 180 PRO A N 1
ATOM 1334 C CA . PRO A 1 180 ? -20.297 -7.605 6.055 1 94.94 180 PRO A CA 1
ATOM 1335 C C . PRO A 1 180 ? -20.609 -8.523 7.238 1 94.94 180 PRO A C 1
ATOM 1337 O O . PRO A 1 180 ? -20.125 -8.289 8.344 1 94.94 180 PRO A O 1
ATOM 1340 N N . ASP A 1 181 ? -21.484 -9.531 7.031 1 94.69 181 ASP A N 1
ATOM 1341 C CA . ASP A 1 181 ? -21.781 -10.438 8.133 1 94.69 181 ASP A CA 1
ATOM 1342 C C . ASP A 1 181 ? -20.672 -11.469 8.328 1 94.69 181 ASP A C 1
ATOM 1344 O O . ASP A 1 181 ? -20.625 -12.484 7.629 1 94.69 181 ASP A O 1
ATOM 1348 N N . ARG A 1 182 ? -19.859 -11.273 9.281 1 92.88 182 ARG A N 1
ATOM 1349 C CA . ARG A 1 182 ? -18.641 -12.047 9.477 1 92.88 182 ARG A CA 1
ATOM 1350 C C . ARG A 1 182 ? -18.969 -13.477 9.898 1 92.88 182 ARG A C 1
ATOM 1352 O O . ARG A 1 182 ? -18.219 -14.406 9.594 1 92.88 182 ARG A O 1
ATOM 1359 N N . GLU A 1 183 ? -19.984 -13.625 10.609 1 90.62 183 GLU A N 1
ATOM 1360 C CA . GLU A 1 183 ? -20.375 -14.953 11.07 1 90.62 183 GLU A CA 1
ATOM 1361 C C . GLU A 1 183 ? -21.109 -15.727 9.977 1 90.62 183 GLU A C 1
ATOM 1363 O O . GLU A 1 183 ? -20.719 -16.859 9.648 1 90.62 183 GLU A O 1
ATOM 1368 N N . LYS A 1 184 ? -22.031 -15.094 9.352 1 90.25 184 LYS A N 1
ATOM 1369 C CA . LYS A 1 184 ? -22.844 -15.758 8.336 1 90.25 184 LYS A CA 1
ATOM 1370 C C . LYS A 1 184 ? -22.031 -16.047 7.078 1 90.25 184 LYS A C 1
ATOM 1372 O O . LYS A 1 184 ? -22.234 -17.062 6.414 1 90.25 184 LYS A O 1
ATOM 1377 N N . HIS A 1 185 ? -21.109 -15.156 6.805 1 92.88 185 HIS A N 1
ATOM 1378 C CA . HIS A 1 185 ? -20.359 -15.289 5.562 1 92.88 185 HIS A CA 1
ATOM 1379 C C . HIS A 1 185 ? -18.953 -15.836 5.816 1 92.88 185 HIS A C 1
ATOM 1381 O O . HIS A 1 185 ? -18.062 -15.68 4.98 1 92.88 185 HIS A O 1
ATOM 1387 N N . GLY A 1 186 ? -18.781 -16.5 6.883 1 93.06 186 GLY A N 1
ATOM 1388 C CA . GLY A 1 186 ? -17.453 -16.922 7.301 1 93.06 186 GLY A CA 1
ATOM 1389 C C . GLY A 1 186 ? -16.75 -17.781 6.273 1 93.06 186 GLY A C 1
ATOM 1390 O O . GLY A 1 186 ? -15.586 -17.531 5.938 1 93.06 186 GLY A O 1
ATOM 1391 N N . ALA A 1 187 ? -17.391 -18.812 5.738 1 93.31 187 ALA A N 1
ATOM 1392 C CA . ALA A 1 187 ? -16.797 -19.719 4.758 1 93.31 187 ALA A CA 1
ATOM 1393 C C . ALA A 1 187 ? -16.453 -18.984 3.463 1 93.31 187 ALA A C 1
ATOM 1395 O O . ALA A 1 187 ? -15.391 -19.188 2.881 1 93.31 187 ALA A O 1
ATOM 1396 N N . LEU A 1 188 ? -17.391 -18.125 3.105 1 94.56 188 LEU A N 1
ATOM 1397 C CA . LEU A 1 188 ? -17.188 -17.344 1.889 1 94.56 188 LEU A CA 1
ATOM 1398 C C . LEU A 1 188 ? -16.016 -16.391 2.043 1 94.56 188 LEU A C 1
ATOM 1400 O O . LEU A 1 188 ? -15.164 -16.297 1.162 1 94.56 188 LEU A O 1
ATOM 1404 N N . ARG A 1 189 ? -15.961 -15.711 3.156 1 96.62 189 ARG A N 1
ATOM 1405 C CA . ARG A 1 189 ? -14.891 -14.766 3.445 1 96.62 189 ARG A CA 1
ATOM 1406 C C . ARG A 1 189 ? -13.539 -15.469 3.502 1 96.62 189 ARG A C 1
ATOM 1408 O O . ARG A 1 189 ? -12.539 -14.953 2.99 1 96.62 189 ARG A O 1
ATOM 1415 N N . GLY A 1 190 ? -13.562 -16.641 4.113 1 96.44 190 GLY A N 1
ATOM 1416 C CA . GLY A 1 190 ? -12.336 -17.422 4.18 1 96.44 190 GLY A CA 1
ATOM 1417 C C . GLY A 1 190 ? -11.82 -17.828 2.814 1 96.44 190 GLY A C 1
ATOM 1418 O O . GLY A 1 190 ? -10.625 -17.734 2.543 1 96.44 190 GLY A O 1
ATOM 1419 N N . SER A 1 191 ? -12.695 -18.266 1.987 1 95.31 191 SER A N 1
ATOM 1420 C CA . SER A 1 191 ? -12.32 -18.703 0.645 1 95.31 191 SER A CA 1
ATOM 1421 C C . SER A 1 191 ? -11.734 -17.547 -0.165 1 95.31 191 SER A C 1
ATOM 1423 O O . SER A 1 191 ? -10.719 -17.719 -0.847 1 95.31 191 SER A O 1
ATOM 1425 N N . MET A 1 192 ? -12.336 -16.391 -0.056 1 95.94 192 MET A N 1
ATOM 1426 C CA . MET A 1 192 ? -11.836 -15.211 -0.772 1 95.94 192 MET A CA 1
ATOM 1427 C C . MET A 1 192 ? -10.492 -14.766 -0.216 1 95.94 192 MET A C 1
ATOM 1429 O O . MET A 1 192 ? -9.633 -14.289 -0.963 1 95.94 192 MET A O 1
ATOM 1433 N N . THR A 1 193 ? -10.312 -14.938 1.039 1 97.38 193 THR A N 1
ATOM 1434 C CA . THR A 1 193 ? -9.062 -14.555 1.684 1 97.38 193 THR A CA 1
ATOM 1435 C C . THR A 1 193 ? -7.906 -15.406 1.166 1 97.38 193 THR A C 1
ATOM 1437 O O . THR A 1 193 ? -6.848 -14.883 0.821 1 97.38 193 THR A O 1
ATOM 1440 N N . VAL A 1 194 ? -8.125 -16.656 1.027 1 95.12 194 VAL A N 1
ATOM 1441 C CA . VAL A 1 194 ? -7.074 -17.547 0.533 1 95.12 194 VAL A CA 1
ATOM 1442 C C . VAL A 1 194 ? -6.754 -17.203 -0.921 1 95.12 194 VAL A C 1
ATOM 1444 O O . VAL A 1 194 ? -5.586 -17.188 -1.316 1 95.12 194 VAL A O 1
ATOM 1447 N N . LEU A 1 195 ? -7.785 -16.938 -1.631 1 93.19 195 LEU A N 1
ATOM 1448 C CA . LEU A 1 195 ? -7.594 -16.531 -3.02 1 93.19 195 LEU A CA 1
ATOM 1449 C C . LEU A 1 195 ? -6.715 -15.281 -3.104 1 93.19 195 LEU A C 1
ATOM 1451 O O . LEU A 1 195 ? -5.914 -15.148 -4.031 1 93.19 195 LEU A O 1
ATOM 1455 N N . ALA A 1 196 ? -6.816 -14.477 -2.115 1 95.38 196 ALA A N 1
ATOM 1456 C CA . ALA A 1 196 ? -6.164 -13.164 -2.139 1 95.38 196 ALA A CA 1
ATOM 1457 C C . ALA A 1 196 ? -4.727 -13.266 -1.633 1 95.38 196 ALA A C 1
ATOM 1459 O O . ALA A 1 196 ? -3.863 -12.484 -2.043 1 95.38 196 ALA A O 1
ATOM 1460 N N . VAL A 1 197 ? -4.461 -14.219 -0.76 1 96.06 197 VAL A N 1
ATOM 1461 C CA . VAL A 1 197 ? -3.184 -14.055 -0.071 1 96.06 197 VAL A CA 1
ATOM 1462 C C . VAL A 1 197 ? -2.271 -15.234 -0.392 1 96.06 197 VAL A C 1
ATOM 1464 O O . VAL A 1 197 ? -1.121 -15.281 0.053 1 96.06 197 VAL A O 1
ATOM 1467 N N . ASN A 1 198 ? -2.711 -16.125 -1.229 1 93.31 198 ASN A N 1
ATOM 1468 C CA . ASN A 1 198 ? -1.896 -17.312 -1.499 1 93.31 198 ASN A CA 1
ATOM 1469 C C . ASN A 1 198 ? -0.692 -16.969 -2.373 1 93.31 198 ASN A C 1
ATOM 1471 O O . ASN A 1 198 ? 0.248 -17.766 -2.475 1 93.31 198 ASN A O 1
ATOM 1475 N N . THR A 1 199 ? -0.664 -15.773 -2.988 1 94.19 199 THR A N 1
ATOM 1476 C CA . THR A 1 199 ? 0.431 -15.383 -3.871 1 94.19 199 THR A CA 1
ATOM 1477 C C . THR A 1 199 ? 1.17 -14.172 -3.316 1 94.19 199 THR A C 1
ATOM 1479 O O . THR A 1 199 ? 1.862 -13.469 -4.055 1 94.19 199 THR A O 1
ATOM 1482 N N . LEU A 1 200 ? 0.952 -13.914 -2.02 1 94.31 200 LEU A N 1
ATOM 1483 C CA . LEU A 1 200 ? 1.547 -12.75 -1.365 1 94.31 200 LEU A CA 1
ATOM 1484 C C . LEU A 1 200 ? 2.201 -13.148 -0.046 1 94.31 200 LEU A C 1
ATOM 1486 O O . LEU A 1 200 ? 1.994 -14.258 0.447 1 94.31 200 LEU A O 1
ATOM 1490 N N . TYR A 1 201 ? 2.994 -12.266 0.421 1 94.88 201 TYR A N 1
ATOM 1491 C CA . TYR A 1 201 ? 3.438 -12.336 1.809 1 94.88 201 TYR A CA 1
ATOM 1492 C C . TYR A 1 201 ? 2.973 -11.109 2.592 1 94.88 201 TYR A C 1
ATOM 1494 O O . TYR A 1 201 ? 3.791 -10.375 3.148 1 94.88 201 TYR A O 1
ATOM 1502 N N . ARG A 1 202 ? 1.66 -10.898 2.547 1 94.44 202 ARG A N 1
ATOM 1503 C CA . ARG A 1 202 ? 0.916 -9.883 3.287 1 94.44 202 ARG A CA 1
ATOM 1504 C C . ARG A 1 202 ? -0.33 -10.484 3.934 1 94.44 202 ARG A C 1
ATOM 1506 O O . ARG A 1 202 ? -1.004 -11.32 3.334 1 94.44 202 ARG A O 1
ATOM 1513 N N . GLY A 1 203 ? -0.586 -10.078 5.176 1 95.94 203 GLY A N 1
ATOM 1514 C CA . GLY A 1 203 ? -1.859 -10.453 5.77 1 95.94 203 GLY A CA 1
ATOM 1515 C C . GLY A 1 203 ? -3.051 -9.82 5.074 1 95.94 203 GLY A C 1
ATOM 1516 O O . GLY A 1 203 ? -2.904 -8.836 4.352 1 95.94 203 GLY A O 1
ATOM 1517 N N . PRO A 1 204 ? -4.227 -10.414 5.293 1 97.12 204 PRO A N 1
ATOM 1518 C CA . PRO A 1 204 ? -5.414 -9.945 4.574 1 97.12 204 PRO A CA 1
ATOM 1519 C C . PRO A 1 204 ? -5.789 -8.508 4.938 1 97.12 204 PRO A C 1
ATOM 1521 O O . PRO A 1 204 ? -6.449 -7.824 4.148 1 97.12 204 PRO A O 1
ATOM 1524 N N . ALA A 1 205 ? -5.41 -7.992 6.07 1 95.69 205 ALA A N 1
ATOM 1525 C CA . ALA A 1 205 ? -5.75 -6.637 6.492 1 95.69 205 ALA A CA 1
ATOM 1526 C C . ALA A 1 205 ? -4.672 -5.645 6.059 1 95.69 205 ALA A C 1
ATOM 1528 O O . ALA A 1 205 ? -4.793 -4.441 6.309 1 95.69 205 ALA A O 1
ATOM 1529 N N . THR A 1 206 ? -3.643 -6.098 5.406 1 94.94 206 THR A N 1
ATOM 1530 C CA . THR A 1 206 ? -2.523 -5.258 4.992 1 94.94 206 THR A CA 1
ATOM 1531 C C . THR A 1 206 ? -2.82 -4.582 3.654 1 94.94 206 THR A C 1
ATOM 1533 O O . THR A 1 206 ? -3.189 -5.25 2.686 1 94.94 206 THR A O 1
ATOM 1536 N N . PRO A 1 207 ? -2.635 -3.258 3.566 1 95.06 207 PRO A N 1
ATOM 1537 C CA . PRO A 1 207 ? -2.811 -2.584 2.277 1 95.06 207 PRO A CA 1
ATOM 1538 C C . PRO A 1 207 ? -1.972 -3.209 1.166 1 95.06 207 PRO A C 1
ATOM 1540 O O . PRO A 1 207 ? -0.816 -3.574 1.392 1 95.06 207 PRO A O 1
ATOM 1543 N N . GLY A 1 208 ? -2.607 -3.307 -0.027 1 94.56 208 GLY A N 1
ATOM 1544 C CA . GLY A 1 208 ? -1.959 -3.949 -1.159 1 94.56 208 GLY A CA 1
ATOM 1545 C C . GLY A 1 208 ? -2.336 -5.41 -1.312 1 94.56 208 GLY A C 1
ATOM 1546 O O . GLY A 1 208 ? -2.047 -6.027 -2.34 1 94.56 208 GLY A O 1
ATOM 1547 N N . SER A 1 209 ? -3.02 -5.973 -0.286 1 96.06 209 SER A N 1
ATOM 1548 C CA . SER A 1 209 ? -3.363 -7.391 -0.344 1 96.06 209 SER A CA 1
ATOM 1549 C C . SER A 1 209 ? -4.539 -7.637 -1.285 1 96.06 209 SER A C 1
ATOM 1551 O O . SER A 1 209 ? -4.816 -8.781 -1.653 1 96.06 209 SER A O 1
ATOM 1553 N N . ALA A 1 210 ? -5.215 -6.613 -1.746 1 96.5 210 ALA A N 1
ATOM 1554 C CA . ALA A 1 210 ? -6.383 -6.781 -2.611 1 96.5 210 ALA A CA 1
ATOM 1555 C C . ALA A 1 210 ? -5.957 -7.078 -4.047 1 96.5 210 ALA A C 1
ATOM 1557 O O . ALA A 1 210 ? -6.777 -7.5 -4.867 1 96.5 210 ALA A O 1
ATOM 1558 N N . ALA A 1 211 ? -4.727 -6.871 -4.359 1 93.25 211 ALA A N 1
ATOM 1559 C CA . ALA A 1 211 ? -4.238 -7.043 -5.727 1 93.25 211 ALA A CA 1
ATOM 1560 C C . ALA A 1 211 ? -4.449 -8.477 -6.207 1 93.25 211 ALA A C 1
ATOM 1562 O O . ALA A 1 211 ? -5 -8.695 -7.289 1 93.25 211 ALA A O 1
ATOM 1563 N N . ALA A 1 212 ? -4.105 -9.406 -5.379 1 93.25 212 ALA A N 1
ATOM 1564 C CA . ALA A 1 212 ? -4.18 -10.805 -5.781 1 93.25 212 ALA A CA 1
ATOM 1565 C C . ALA A 1 212 ? -5.629 -11.289 -5.832 1 93.25 212 ALA A C 1
ATOM 1567 O O . ALA A 1 212 ? -5.949 -12.227 -6.559 1 93.25 212 ALA A O 1
ATOM 1568 N N . LEU A 1 213 ? -6.5 -10.641 -5.043 1 94.69 213 LEU A N 1
ATOM 1569 C CA . LEU A 1 213 ? -7.918 -10.969 -5.145 1 94.69 213 LEU A CA 1
ATOM 1570 C C . LEU A 1 213 ? -8.453 -10.633 -6.531 1 94.69 213 LEU A C 1
ATOM 1572 O O . LEU A 1 213 ? -9.18 -11.438 -7.129 1 94.69 213 LEU A O 1
ATOM 1576 N N . ALA A 1 214 ? -8.047 -9.492 -6.996 1 91.88 214 ALA A N 1
ATOM 1577 C CA . ALA A 1 214 ? -8.461 -9.07 -8.328 1 91.88 214 ALA A CA 1
ATOM 1578 C C . ALA A 1 214 ? -7.973 -10.039 -9.391 1 91.88 214 ALA A C 1
ATOM 1580 O O . ALA A 1 214 ? -8.711 -10.383 -10.32 1 91.88 214 ALA A O 1
ATOM 1581 N N . PHE A 1 215 ? -6.785 -10.508 -9.211 1 91.19 215 PHE A N 1
ATOM 1582 C CA . PHE A 1 215 ? -6.199 -11.469 -10.133 1 91.19 215 PHE A CA 1
ATOM 1583 C C . PHE A 1 215 ? -6.977 -12.781 -10.125 1 91.19 215 PHE A C 1
ATOM 1585 O O . PHE A 1 215 ? -7.309 -13.32 -11.18 1 91.19 215 PHE A O 1
ATOM 1592 N N . GLY A 1 216 ? -7.34 -13.227 -8.977 1 90.38 216 GLY A N 1
ATOM 1593 C CA . GLY A 1 216 ? -7.988 -14.516 -8.812 1 90.38 216 GLY A CA 1
ATOM 1594 C C . GLY A 1 216 ? -9.438 -14.516 -9.258 1 90.38 216 GLY A C 1
ATOM 1595 O O . GLY A 1 216 ? -9.945 -15.523 -9.734 1 90.38 216 GLY A O 1
ATOM 1596 N N . LEU A 1 217 ? -10.07 -13.375 -9.133 1 91.25 217 LEU A N 1
ATOM 1597 C CA . LEU A 1 217 ? -11.484 -13.273 -9.477 1 91.25 217 LEU A CA 1
ATOM 1598 C C . LEU A 1 217 ? -11.664 -12.992 -10.969 1 91.25 217 LEU A C 1
ATOM 1600 O O . LEU A 1 217 ? -12.781 -13.047 -11.484 1 91.25 217 LEU A O 1
ATOM 1604 N N . GLY A 1 218 ? -10.594 -12.688 -11.609 1 88.25 218 GLY A N 1
ATOM 1605 C CA . GLY A 1 218 ? -10.688 -12.312 -13.008 1 88.25 218 GLY A CA 1
ATOM 1606 C C . GLY A 1 218 ? -11.227 -13.43 -13.891 1 88.25 218 GLY A C 1
ATOM 1607 O O . GLY A 1 218 ? -10.812 -14.578 -13.758 1 88.25 218 GLY A O 1
ATOM 1608 N N . VAL A 1 219 ? -12.18 -13.039 -14.766 1 80.5 219 VAL A N 1
ATOM 1609 C CA . VAL A 1 219 ? -12.727 -13.953 -15.766 1 80.5 219 VAL A CA 1
ATOM 1610 C C . VAL A 1 219 ? -12.633 -13.32 -17.141 1 80.5 219 VAL A C 1
ATOM 1612 O O . VAL A 1 219 ? -12.859 -12.117 -17.312 1 80.5 219 VAL A O 1
ATOM 1615 N N . PRO A 1 220 ? -12.117 -14.109 -18.094 1 77.06 220 PRO A N 1
ATOM 1616 C CA . PRO A 1 220 ? -12.039 -13.539 -19.438 1 77.06 220 PRO A CA 1
ATOM 1617 C C . PRO A 1 220 ? -13.406 -13.211 -20.016 1 77.06 220 PRO A C 1
ATOM 1619 O O . PRO A 1 220 ? -14.422 -13.758 -19.578 1 77.06 220 PRO A O 1
ATOM 1622 N N . ASP A 1 221 ? -13.406 -12.125 -20.953 1 65.38 221 ASP A N 1
ATOM 1623 C CA . ASP A 1 221 ? -14.648 -11.789 -21.656 1 65.38 221 ASP A CA 1
ATOM 1624 C C . ASP A 1 221 ? -15.148 -12.969 -22.484 1 65.38 221 ASP A C 1
ATOM 1626 O O . ASP A 1 221 ? -14.352 -13.672 -23.109 1 65.38 221 ASP A O 1
ATOM 1630 N N . GLY A 1 222 ? -16.422 -13.18 -22.578 1 56.56 222 GLY A N 1
ATOM 1631 C CA . GLY A 1 222 ? -17.094 -14.18 -23.391 1 56.56 222 GLY A CA 1
ATOM 1632 C C . GLY A 1 222 ? -17.188 -15.531 -22.719 1 56.56 222 GLY A C 1
ATOM 1633 O O . GLY A 1 222 ? -18.219 -15.883 -22.141 1 56.56 222 GLY A O 1
ATOM 1634 N N . ASP A 1 223 ? -16.078 -16.344 -22.922 1 53.5 223 ASP A N 1
ATOM 1635 C CA . ASP A 1 223 ? -16.125 -17.75 -22.516 1 53.5 223 ASP A CA 1
ATOM 1636 C C . ASP A 1 223 ? -15.695 -17.922 -21.062 1 53.5 223 ASP A C 1
ATOM 1638 O O . ASP A 1 223 ? -14.539 -17.672 -20.719 1 53.5 223 ASP A O 1
ATOM 1642 N N . THR A 1 224 ? -16.656 -17.734 -20.234 1 49 224 THR A N 1
ATOM 1643 C CA . THR A 1 224 ? -16.438 -18.125 -18.844 1 49 224 THR A CA 1
ATOM 1644 C C . THR A 1 224 ? -15.875 -19.531 -18.75 1 49 224 THR A C 1
ATOM 1646 O O . THR A 1 224 ? -16.625 -20.516 -18.766 1 49 224 THR A O 1
ATOM 1649 N N . MET A 1 225 ? -14.906 -19.766 -19.656 1 49.5 225 MET A N 1
ATOM 1650 C CA . MET A 1 225 ? -14.461 -21.141 -19.484 1 49.5 225 MET A CA 1
ATOM 1651 C C . MET A 1 225 ? -14.062 -21.406 -18.047 1 49.5 225 MET A C 1
ATOM 1653 O O . MET A 1 225 ? -13.219 -20.703 -17.484 1 49.5 225 MET A O 1
ATOM 1657 N N . GLN A 1 226 ? -15.109 -21.969 -17.391 1 54.62 226 GLN A N 1
ATOM 1658 C CA . GLN A 1 226 ? -14.867 -22.516 -16.062 1 54.62 226 GLN A CA 1
ATOM 1659 C C . GLN A 1 226 ? -13.664 -23.453 -16.062 1 54.62 226 GLN A C 1
ATOM 1661 O O . GLN A 1 226 ? -13.383 -24.094 -17.078 1 54.62 226 GLN A O 1
ATOM 1666 N N . MET A 1 227 ? -12.703 -23.25 -15.18 1 59.94 227 MET A N 1
ATOM 1667 C CA . MET A 1 227 ? -11.57 -24.125 -14.914 1 59.94 2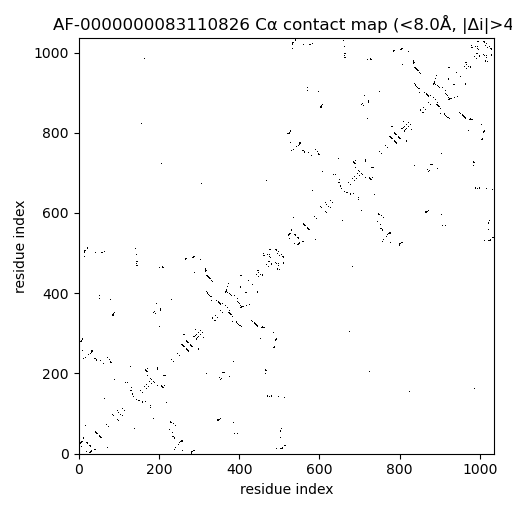27 MET A CA 1
ATOM 1668 C C . MET A 1 227 ? -11.984 -25.594 -14.977 1 59.94 227 MET A C 1
ATOM 1670 O O . MET A 1 227 ? -12.961 -26 -14.336 1 59.94 227 MET A O 1
ATOM 1674 N N . LYS A 1 228 ? -11.656 -26.297 -16.078 1 68.75 228 LYS A N 1
ATOM 1675 C CA . LYS A 1 228 ? -11.914 -27.734 -16.125 1 68.75 228 LYS A CA 1
ATOM 1676 C C . LYS A 1 228 ? -10.719 -28.516 -15.609 1 68.75 228 LYS A C 1
ATOM 1678 O O . LYS A 1 228 ? -9.57 -28.109 -15.797 1 68.75 228 LYS A O 1
ATOM 1683 N N . LYS A 1 229 ? -11.047 -29.469 -14.812 1 82.62 229 LYS A N 1
ATOM 1684 C CA . LYS A 1 229 ? -9.992 -30.391 -14.375 1 82.62 229 LYS A CA 1
ATOM 1685 C C . LYS A 1 229 ? -9.547 -31.297 -15.516 1 82.62 229 LYS A C 1
ATOM 1687 O O . LYS A 1 229 ? -10.375 -31.781 -16.297 1 82.62 229 LYS A O 1
ATOM 1692 N N . LEU A 1 230 ? -8.25 -31.453 -15.656 1 88.62 230 LEU A N 1
ATOM 1693 C CA . LEU A 1 230 ? -7.676 -32.25 -16.734 1 88.62 230 LEU A CA 1
ATOM 1694 C C . LEU A 1 230 ? -7.516 -33.719 -16.328 1 88.62 230 LEU A C 1
ATOM 1696 O O . LEU A 1 230 ? -7.129 -34 -15.188 1 88.62 230 LEU A O 1
ATOM 1700 N N . ARG A 1 231 ? -7.859 -34.594 -17.266 1 91.44 231 ARG A N 1
ATOM 1701 C CA . ARG A 1 231 ? -7.535 -36 -17.031 1 91.44 231 ARG A CA 1
ATOM 1702 C C . ARG A 1 231 ? -6.027 -36.188 -16.953 1 91.44 231 ARG A C 1
ATOM 1704 O O . ARG A 1 231 ? -5.277 -35.719 -17.797 1 91.44 231 ARG A O 1
ATOM 1711 N N . GLY A 1 232 ? -5.645 -36.875 -15.898 1 91.25 232 GLY A N 1
ATOM 1712 C CA . GLY A 1 232 ? -4.223 -37.125 -15.703 1 91.25 232 GLY A CA 1
ATOM 1713 C C . GLY A 1 232 ? -3.531 -36.031 -14.914 1 91.25 232 GLY A C 1
ATOM 1714 O O . GLY A 1 232 ? -2.334 -36.094 -14.641 1 91.25 232 GLY A O 1
ATOM 1715 N N . GLY A 1 233 ? -4.262 -34.969 -14.594 1 90.88 233 GLY A N 1
ATOM 1716 C CA . GLY A 1 233 ? -3.703 -33.906 -13.805 1 90.88 233 GLY A CA 1
ATOM 1717 C C . GLY A 1 233 ? -3.135 -32.781 -14.648 1 90.88 233 GLY A C 1
ATOM 1718 O O . GLY A 1 233 ? -3.195 -32.812 -15.875 1 90.88 233 GLY A O 1
ATOM 1719 N N . ILE A 1 234 ? -2.576 -31.797 -14.008 1 91.38 234 ILE A N 1
ATOM 1720 C CA . ILE A 1 234 ? -2.107 -30.562 -14.641 1 91.38 234 ILE A CA 1
ATOM 1721 C C . ILE A 1 234 ? -0.958 -30.875 -15.594 1 91.38 234 ILE A C 1
ATOM 1723 O O . ILE A 1 234 ? -0.726 -30.141 -16.562 1 91.38 234 ILE A O 1
ATOM 1727 N N . GLY A 1 235 ? -0.237 -31.969 -15.352 1 93.44 235 GLY A N 1
ATOM 1728 C CA . GLY A 1 235 ? 0.869 -32.406 -16.188 1 93.44 235 GLY A CA 1
ATOM 1729 C C . GLY A 1 235 ? 0.45 -32.688 -17.625 1 93.44 235 GLY A C 1
ATOM 1730 O O . GLY A 1 235 ? 1.283 -32.688 -18.531 1 93.44 235 GLY A O 1
ATOM 1731 N N . ALA A 1 236 ? -0.83 -32.906 -17.828 1 93.56 236 ALA A N 1
ATOM 1732 C CA . ALA A 1 236 ? -1.344 -33.156 -19.172 1 93.56 236 ALA A CA 1
ATOM 1733 C C . ALA A 1 236 ? -1.075 -31.969 -20.094 1 93.56 236 ALA A C 1
ATOM 1735 O O . ALA A 1 236 ? -0.823 -32.125 -21.281 1 93.56 236 ALA A O 1
ATOM 1736 N N . LEU A 1 237 ? -1.087 -30.797 -19.5 1 93.44 237 LEU A N 1
ATOM 1737 C CA . LEU A 1 237 ? -0.847 -29.578 -20.281 1 93.44 237 LEU A CA 1
ATOM 1738 C C . LEU A 1 237 ? 0.589 -29.547 -20.797 1 93.44 237 LEU A C 1
ATOM 1740 O O . LEU A 1 237 ? 0.823 -29.297 -21.984 1 93.44 237 LEU A O 1
ATOM 1744 N N . THR A 1 238 ? 1.487 -29.781 -19.906 1 94.31 238 THR A N 1
ATOM 1745 C CA . THR A 1 238 ? 2.895 -29.656 -20.281 1 94.31 238 THR A CA 1
ATOM 1746 C C . THR A 1 238 ? 3.33 -30.844 -21.125 1 94.31 238 THR A C 1
ATOM 1748 O O . THR A 1 238 ? 4.172 -30.703 -22.016 1 94.31 238 THR A O 1
ATOM 1751 N N . ALA A 1 239 ? 2.729 -32 -20.891 1 95.75 239 ALA A N 1
ATOM 1752 C CA . ALA A 1 239 ? 2.965 -33.156 -21.766 1 95.75 239 ALA A CA 1
ATOM 1753 C C . ALA A 1 239 ? 2.5 -32.844 -23.188 1 95.75 239 ALA A C 1
ATOM 1755 O O . ALA A 1 239 ? 3.193 -33.156 -24.156 1 95.75 239 ALA A O 1
ATOM 1756 N N . HIS A 1 240 ? 1.354 -32.281 -23.266 1 96.31 240 HIS A N 1
ATOM 1757 C CA . HIS A 1 240 ? 0.813 -31.875 -24.562 1 96.31 240 HIS A CA 1
ATOM 1758 C C . HIS A 1 240 ? 1.769 -30.922 -25.297 1 96.31 240 HIS A C 1
ATOM 1760 O O . HIS A 1 240 ? 2.039 -31.109 -26.484 1 96.31 240 HIS A O 1
ATOM 1766 N N . LEU A 1 241 ? 2.287 -29.953 -24.609 1 98.06 241 LEU A N 1
ATOM 1767 C CA . LEU A 1 241 ? 3.174 -28.969 -25.234 1 98.06 241 LEU A CA 1
ATOM 1768 C C . LEU A 1 241 ? 4.496 -29.625 -25.625 1 98.06 241 LEU A C 1
ATOM 1770 O O . LEU A 1 241 ? 5.086 -29.266 -26.656 1 98.06 241 LEU A O 1
ATOM 1774 N N . CYS A 1 242 ? 4.996 -30.516 -24.812 1 97.81 242 CYS A N 1
ATOM 1775 C CA . CYS A 1 242 ? 6.191 -31.266 -25.188 1 97.81 242 CYS A CA 1
ATOM 1776 C C . CYS A 1 242 ? 5.969 -32.031 -26.484 1 97.81 242 CYS A C 1
ATOM 1778 O O . CYS A 1 242 ? 6.785 -31.969 -27.391 1 97.81 242 CYS A O 1
ATOM 1780 N N . ASP A 1 243 ? 4.871 -32.75 -26.516 1 97.81 243 ASP A N 1
ATOM 1781 C CA . ASP A 1 243 ? 4.535 -33.531 -27.688 1 97.81 243 ASP A CA 1
ATOM 1782 C C . ASP A 1 243 ? 4.391 -32.625 -28.922 1 97.81 243 ASP A C 1
ATOM 1784 O O . ASP A 1 243 ? 4.875 -32.969 -30 1 97.81 243 ASP A O 1
ATOM 1788 N N . LEU A 1 244 ? 3.693 -31.562 -28.688 1 98.12 244 LEU A N 1
ATOM 1789 C CA . LEU A 1 244 ? 3.482 -30.625 -29.781 1 98.12 244 LEU A CA 1
ATOM 1790 C C . LEU A 1 244 ? 4.812 -30.078 -30.297 1 98.12 244 LEU A C 1
ATOM 1792 O O . LEU A 1 244 ? 5.047 -30.031 -31.5 1 98.12 244 LEU A O 1
ATOM 1796 N N . LEU A 1 245 ? 5.688 -29.672 -29.422 1 98.56 245 LEU A N 1
ATOM 1797 C CA . LEU A 1 245 ? 7.004 -29.156 -29.781 1 98.56 245 LEU A CA 1
ATOM 1798 C C . LEU A 1 245 ? 7.781 -30.203 -30.594 1 98.56 245 LEU A C 1
ATOM 1800 O O . LEU A 1 245 ? 8.328 -29.875 -31.656 1 98.56 245 LEU A O 1
ATOM 1804 N N . GLU A 1 246 ? 7.793 -31.391 -30.141 1 98.12 246 GLU A N 1
ATOM 1805 C CA . GLU A 1 246 ? 8.555 -32.469 -30.781 1 98.12 246 GLU A CA 1
ATOM 1806 C C . GLU A 1 246 ? 7.949 -32.844 -32.125 1 98.12 246 GLU A C 1
ATOM 1808 O O . GLU A 1 246 ? 8.68 -33.125 -33.094 1 98.12 246 GLU A O 1
ATOM 1813 N N . SER A 1 247 ? 6.648 -32.844 -32.188 1 98 247 SER A N 1
ATOM 1814 C CA . SER A 1 247 ? 5.98 -33.188 -33.438 1 98 247 SER A CA 1
ATOM 1815 C C . SER A 1 247 ? 6.289 -32.156 -34.531 1 98 247 SER A C 1
ATOM 1817 O O . SER A 1 247 ? 6.262 -32.469 -35.719 1 98 247 SER A O 1
ATOM 1819 N N . LEU A 1 248 ? 6.625 -30.953 -34.156 1 97.88 248 LEU A N 1
ATOM 1820 C CA . LEU A 1 248 ? 6.941 -29.875 -35.062 1 97.88 248 LEU A CA 1
ATOM 1821 C C . LEU A 1 248 ? 8.43 -29.859 -35.375 1 97.88 248 LEU A C 1
ATOM 1823 O O . LEU A 1 248 ? 8.883 -29.047 -36.188 1 97.88 248 LEU A O 1
ATOM 1827 N N . GLY A 1 249 ? 9.148 -30.703 -34.719 1 97.75 249 GLY A N 1
ATOM 1828 C CA . GLY A 1 249 ? 10.57 -30.812 -35.031 1 97.75 249 GLY A CA 1
ATOM 1829 C C . GLY A 1 249 ? 11.461 -30.188 -33.969 1 97.75 249 GLY A C 1
ATOM 1830 O O . GLY A 1 249 ? 12.688 -30.203 -34.125 1 97.75 249 GLY A O 1
ATOM 1831 N N . GLY A 1 250 ? 10.844 -29.656 -32.938 1 98.12 250 GLY A N 1
ATOM 1832 C CA . GLY A 1 250 ? 11.625 -29.109 -31.828 1 98.12 250 GLY A CA 1
ATOM 1833 C C . GLY A 1 250 ? 12.172 -30.172 -30.891 1 98.12 250 GLY A C 1
ATOM 1834 O O . GLY A 1 250 ? 11.914 -31.359 -31.094 1 98.12 250 GLY A O 1
ATOM 1835 N N . GLU A 1 251 ? 12.945 -29.672 -29.891 1 97.62 251 GLU A N 1
ATOM 1836 C CA . GLU A 1 251 ? 13.602 -30.609 -29 1 97.62 251 GLU A CA 1
ATOM 1837 C C . GLU A 1 251 ? 13.477 -30.172 -27.547 1 97.62 251 GLU A C 1
ATOM 1839 O O . GLU A 1 251 ? 13.555 -28.969 -27.25 1 97.62 251 GLU A O 1
ATOM 1844 N N . VAL A 1 252 ? 13.25 -31.156 -26.672 1 98.19 252 VAL A N 1
ATOM 1845 C CA . VAL A 1 252 ? 13.367 -30.953 -25.234 1 98.19 252 VAL A CA 1
ATOM 1846 C C . VAL A 1 252 ? 14.539 -31.781 -24.703 1 98.19 252 VAL A C 1
ATOM 1848 O O . VAL A 1 252 ? 14.594 -33 -24.906 1 98.19 252 VAL A O 1
ATOM 1851 N N . ARG A 1 253 ? 15.461 -31.109 -24.125 1 97.81 253 ARG A N 1
ATOM 1852 C CA . ARG A 1 253 ? 16.578 -31.797 -23.5 1 97.81 253 ARG A CA 1
ATOM 1853 C C . ARG A 1 253 ? 16.531 -31.672 -21.984 1 97.81 253 ARG A C 1
ATOM 1855 O O . ARG A 1 253 ? 16.781 -30.594 -21.438 1 97.81 253 ARG A O 1
ATOM 1862 N N . LEU A 1 254 ? 16.312 -32.75 -21.344 1 97 254 LEU A N 1
ATOM 1863 C CA . LEU A 1 254 ? 16.25 -32.781 -19.875 1 97 254 LEU A CA 1
ATOM 1864 C C . LEU A 1 254 ? 17.625 -33.062 -19.281 1 97 254 LEU A C 1
ATOM 1866 O O . LEU A 1 254 ? 18.609 -33.219 -20.016 1 97 254 LEU A O 1
ATOM 1870 N N . ARG A 1 255 ? 17.766 -32.906 -18.016 1 96.56 255 ARG A N 1
ATOM 1871 C CA . ARG A 1 255 ? 19.016 -33.094 -17.281 1 96.56 255 ARG A CA 1
ATOM 1872 C C . ARG A 1 255 ? 20.125 -32.219 -17.875 1 96.56 255 ARG A C 1
ATOM 1874 O O . ARG A 1 255 ? 21.266 -32.656 -18.016 1 96.56 255 ARG A O 1
ATOM 1881 N N . THR A 1 256 ? 19.781 -31.078 -18.328 1 97.56 256 THR A N 1
ATOM 1882 C CA . THR A 1 256 ? 20.672 -30.094 -18.922 1 97.56 256 THR A CA 1
ATOM 1883 C C . THR A 1 256 ? 20.516 -28.75 -18.234 1 97.56 256 THR A C 1
ATOM 1885 O O . THR A 1 256 ? 19.703 -27.922 -18.656 1 97.56 256 THR A O 1
ATOM 1888 N N . LYS A 1 257 ? 21.312 -28.562 -17.234 1 97.06 257 LYS A N 1
ATOM 1889 C CA . LYS A 1 257 ? 21.219 -27.328 -16.453 1 97.06 257 LYS A CA 1
ATOM 1890 C C . LYS A 1 257 ? 22.031 -26.203 -17.109 1 97.06 257 LYS A C 1
ATOM 1892 O O . LYS A 1 257 ? 23.266 -26.312 -17.234 1 97.06 257 LYS A O 1
ATOM 1897 N N . VAL A 1 258 ? 21.391 -25.188 -17.531 1 98.31 258 VAL A N 1
ATOM 1898 C CA . VAL A 1 258 ? 22.078 -24 -18.047 1 98.31 258 VAL A CA 1
ATOM 1899 C C . VAL A 1 258 ? 22.609 -23.172 -16.891 1 98.31 258 VAL A C 1
ATOM 1901 O O . VAL A 1 258 ? 21.906 -22.922 -15.914 1 98.31 258 VAL A O 1
ATOM 1904 N N . THR A 1 259 ? 23.875 -22.703 -16.984 1 98 259 THR A N 1
ATOM 1905 C CA . THR A 1 259 ? 24.484 -21.938 -15.898 1 98 259 THR A CA 1
ATOM 1906 C C . THR A 1 259 ? 24.859 -20.531 -16.375 1 98 259 THR A C 1
ATOM 1908 O O . THR A 1 259 ? 25.094 -19.641 -15.547 1 98 259 THR A O 1
ATOM 1911 N N . GLU A 1 260 ? 24.844 -20.391 -17.75 1 98.5 260 GLU A N 1
ATOM 1912 C CA . GLU A 1 260 ? 25.297 -19.094 -18.266 1 98.5 260 GLU A CA 1
ATOM 1913 C C . GLU A 1 260 ? 24.641 -18.781 -19.609 1 98.5 260 GLU A C 1
ATOM 1915 O O . GLU A 1 260 ? 24.531 -19.672 -20.469 1 98.5 260 GLU A O 1
ATOM 1920 N N . ILE A 1 261 ? 24.203 -17.594 -19.75 1 98.75 261 ILE A N 1
ATOM 1921 C CA . ILE A 1 261 ? 23.844 -17.031 -21.047 1 98.75 261 ILE A CA 1
ATOM 1922 C C . ILE A 1 261 ? 25.016 -16.25 -21.609 1 98.75 261 ILE A C 1
ATOM 1924 O O . ILE A 1 261 ? 25.484 -15.281 -21 1 98.75 261 ILE A O 1
ATOM 1928 N N . VAL A 1 262 ? 25.469 -16.625 -22.734 1 98.25 262 VAL A N 1
ATOM 1929 C CA . VAL A 1 262 ? 26.672 -16.031 -23.312 1 98.25 262 VAL A CA 1
ATOM 1930 C C . VAL A 1 262 ? 26.297 -14.805 -24.141 1 98.25 262 VAL A C 1
ATOM 1932 O O . VAL A 1 262 ? 25.438 -14.875 -25.016 1 98.25 262 VAL A O 1
ATOM 1935 N N . VAL A 1 263 ? 26.906 -13.703 -23.781 1 98.06 263 VAL A N 1
ATOM 1936 C CA . VAL A 1 263 ? 26.641 -12.422 -24.438 1 98.06 263 VAL A CA 1
ATOM 1937 C C . VAL A 1 263 ? 27.922 -11.867 -25.031 1 98.06 263 VAL A C 1
ATOM 1939 O O . VAL A 1 263 ? 28.969 -11.875 -24.375 1 98.06 263 VAL A O 1
ATOM 1942 N N . SER A 1 264 ? 27.906 -11.492 -26.281 1 96.5 264 SER A N 1
ATOM 1943 C CA . SER A 1 264 ? 29 -10.828 -26.969 1 96.5 264 SER A CA 1
ATOM 1944 C C . SER A 1 264 ? 28.516 -9.555 -27.656 1 96.5 264 SER A C 1
ATOM 1946 O O . SER A 1 264 ? 27.578 -9.594 -28.469 1 96.5 264 SER A O 1
ATOM 1948 N N . ASP A 1 265 ? 29.156 -8.406 -27.391 1 95.88 265 ASP A N 1
ATOM 1949 C CA . ASP A 1 265 ? 28.859 -7.109 -27.984 1 95.88 265 ASP A CA 1
ATOM 1950 C C . ASP A 1 265 ? 27.375 -6.773 -27.859 1 95.88 265 ASP A C 1
ATOM 1952 O O . ASP A 1 265 ? 26.719 -6.422 -28.844 1 95.88 265 ASP A O 1
ATOM 1956 N N . GLY A 1 266 ? 26.812 -7.133 -26.734 1 97.12 266 GLY A N 1
ATOM 1957 C CA . GLY A 1 266 ? 25.438 -6.75 -26.422 1 97.12 266 GLY A CA 1
ATOM 1958 C C . GLY A 1 266 ? 24.406 -7.68 -27.031 1 97.12 266 GLY A C 1
ATOM 1959 O O . GLY A 1 266 ? 23.219 -7.375 -27.016 1 97.12 266 GLY A O 1
ATOM 1960 N N . ARG A 1 267 ? 24.891 -8.805 -27.5 1 97.69 267 ARG A N 1
ATOM 1961 C CA . ARG A 1 267 ? 23.984 -9.766 -28.125 1 97.69 267 ARG A CA 1
ATOM 1962 C C . ARG A 1 267 ? 24.203 -11.164 -27.578 1 97.69 267 ARG A C 1
ATOM 1964 O O . ARG A 1 267 ? 25.344 -11.594 -27.375 1 97.69 267 ARG A O 1
ATOM 1971 N N . VAL A 1 268 ? 23.094 -11.906 -27.391 1 97.75 268 VAL A N 1
ATOM 1972 C CA . VAL A 1 268 ? 23.219 -13.297 -26.969 1 97.75 268 VAL A CA 1
ATOM 1973 C C . VAL A 1 268 ? 23.812 -14.133 -28.094 1 97.75 268 VAL A C 1
ATOM 1975 O O . VAL A 1 268 ? 23.469 -13.938 -29.266 1 97.75 268 VAL A O 1
ATOM 1978 N N . THR A 1 269 ? 24.641 -15.055 -27.719 1 97.75 269 THR A N 1
ATOM 1979 C CA . THR A 1 269 ? 25.203 -15.961 -28.719 1 97.75 269 THR A CA 1
ATOM 1980 C C . THR A 1 269 ? 24.906 -17.422 -28.344 1 97.75 269 THR A C 1
ATOM 1982 O O . THR A 1 269 ? 25.172 -18.328 -29.141 1 97.75 269 THR A O 1
ATOM 1985 N N . GLY A 1 270 ? 24.375 -17.656 -27.234 1 98.25 270 GLY A N 1
ATOM 1986 C CA . GLY A 1 270 ? 24.047 -19.016 -26.812 1 98.25 270 GLY A CA 1
ATOM 1987 C C . GLY A 1 270 ? 24.031 -19.172 -25.297 1 98.25 270 GLY A C 1
ATOM 1988 O O . GLY A 1 270 ? 23.766 -18.219 -24.562 1 98.25 270 GLY A O 1
ATOM 1989 N N . VAL A 1 271 ? 24.172 -20.469 -24.844 1 98.75 271 VAL A N 1
ATOM 1990 C CA . VAL A 1 271 ? 24.188 -20.766 -23.422 1 98.75 271 VAL A CA 1
ATOM 1991 C C . VAL A 1 271 ? 25.266 -21.812 -23.125 1 98.75 271 VAL A C 1
ATOM 1993 O O . VAL A 1 271 ? 25.734 -22.5 -24.031 1 98.75 271 VAL A O 1
ATOM 1996 N N . ARG A 1 272 ? 25.656 -21.844 -21.891 1 98.38 272 ARG A N 1
ATOM 1997 C CA . ARG A 1 272 ? 26.547 -22.875 -21.359 1 98.38 272 ARG A CA 1
ATOM 1998 C C . ARG A 1 272 ? 25.859 -23.672 -20.266 1 98.38 272 ARG A C 1
ATOM 2000 O O . ARG A 1 272 ? 25.141 -23.125 -19.438 1 98.38 272 ARG A O 1
ATOM 2007 N N . THR A 1 273 ? 26.141 -24.953 -20.266 1 98 273 THR A N 1
ATOM 2008 C CA . THR A 1 273 ? 25.516 -25.828 -19.297 1 98 273 THR A CA 1
ATOM 2009 C C . THR A 1 273 ? 26.484 -26.172 -18.172 1 98 273 THR A C 1
ATOM 2011 O O . THR A 1 273 ? 27.688 -25.906 -18.281 1 98 273 THR A O 1
ATOM 2014 N N . GLU A 1 274 ? 25.969 -26.656 -17.094 1 96.81 274 GLU A N 1
ATOM 2015 C CA . GLU A 1 274 ? 26.766 -27.094 -15.945 1 96.81 274 GLU A CA 1
ATOM 2016 C C . GLU A 1 274 ? 27.781 -28.156 -16.344 1 96.81 274 GLU A C 1
ATOM 2018 O O . GLU A 1 274 ? 28.891 -28.188 -15.812 1 96.81 274 GLU A O 1
ATOM 2023 N N . ALA A 1 275 ? 27.484 -28.953 -17.312 1 95.62 275 ALA A N 1
ATOM 2024 C CA . ALA A 1 275 ? 28.359 -30.016 -17.797 1 95.62 275 ALA A CA 1
ATOM 2025 C C . ALA A 1 275 ? 29.469 -29.469 -18.688 1 95.62 275 ALA A C 1
ATOM 2027 O O . ALA A 1 275 ? 30.406 -30.188 -19.047 1 95.62 275 ALA A O 1
ATOM 2028 N N . GLY A 1 276 ? 29.328 -28.234 -19.109 1 94.62 276 GLY A N 1
ATOM 2029 C CA . GLY A 1 276 ? 30.375 -27.609 -19.906 1 94.62 276 GLY A CA 1
ATOM 2030 C C . GLY A 1 276 ? 30.016 -27.516 -21.375 1 94.62 276 GLY A C 1
ATOM 2031 O O . GLY A 1 276 ? 30.781 -26.953 -22.172 1 94.62 276 GLY A O 1
ATOM 2032 N N . ASP A 1 277 ? 28.859 -28 -21.734 1 95.44 277 ASP A N 1
ATOM 2033 C CA . ASP A 1 277 ? 28.422 -27.906 -23.109 1 95.44 277 ASP A CA 1
ATOM 2034 C C . ASP A 1 277 ? 28 -26.484 -23.469 1 95.44 277 ASP A C 1
ATOM 2036 O O . ASP A 1 277 ? 27.547 -25.734 -22.594 1 95.44 277 ASP A O 1
ATOM 2040 N N . THR A 1 278 ? 28.188 -26.172 -24.75 1 96.25 278 THR A N 1
ATOM 2041 C CA . THR A 1 278 ? 27.734 -24.891 -25.266 1 96.25 278 THR A CA 1
ATOM 2042 C C . THR A 1 278 ? 26.703 -25.078 -26.375 1 96.25 278 THR A C 1
ATOM 2044 O O . THR A 1 278 ? 26.875 -25.953 -27.234 1 96.25 278 THR A O 1
ATOM 2047 N N . PHE A 1 279 ? 25.656 -24.422 -26.312 1 97.56 279 PHE A N 1
ATOM 2048 C CA . PHE A 1 279 ? 24.641 -24.344 -27.359 1 97.56 279 PHE A CA 1
ATOM 2049 C C . PHE A 1 279 ? 24.578 -22.938 -27.938 1 97.56 279 PHE A C 1
ATOM 2051 O O . PHE A 1 279 ? 24.422 -21.953 -27.203 1 97.56 279 PHE A O 1
ATOM 2058 N N . ASN A 1 280 ? 24.703 -22.828 -29.25 1 98 280 ASN A N 1
ATOM 2059 C CA . ASN A 1 280 ? 24.734 -21.516 -29.891 1 98 280 ASN A CA 1
ATOM 2060 C C . ASN A 1 280 ? 23.391 -21.188 -30.531 1 98 280 ASN A C 1
ATOM 2062 O O . ASN A 1 280 ? 22.781 -22.031 -31.188 1 98 280 ASN A O 1
ATOM 2066 N N . ALA A 1 281 ? 22.891 -20.016 -30.25 1 98.06 281 ALA A N 1
ATOM 2067 C CA . ALA A 1 281 ? 21.688 -19.469 -30.875 1 98.06 281 ALA A CA 1
ATOM 2068 C C . ALA A 1 281 ? 21.625 -17.953 -30.688 1 98.06 281 ALA A C 1
ATOM 2070 O O . ALA A 1 281 ? 22.078 -17.422 -29.672 1 98.06 281 ALA A O 1
ATOM 2071 N N . PRO A 1 282 ? 21.047 -17.234 -31.625 1 97.88 282 PRO A N 1
ATOM 2072 C CA . PRO A 1 282 ? 20.922 -15.781 -31.5 1 97.88 282 PRO A CA 1
ATOM 2073 C C . PRO A 1 282 ? 19.734 -15.359 -30.641 1 97.88 282 PRO A C 1
ATOM 2075 O O . PRO A 1 282 ? 19.609 -14.18 -30.297 1 97.88 282 PRO A O 1
ATOM 2078 N N . VAL A 1 283 ? 18.828 -16.328 -30.281 1 98.56 283 VAL A N 1
ATOM 2079 C CA . VAL A 1 283 ? 17.656 -16.062 -29.469 1 98.56 283 VAL A CA 1
ATOM 2080 C C . VAL A 1 283 ? 17.656 -16.984 -28.234 1 98.56 283 VAL A C 1
ATOM 2082 O O . VAL A 1 283 ? 17.797 -18.203 -28.375 1 98.56 283 VAL A O 1
ATOM 2085 N N . VAL A 1 284 ? 17.562 -16.391 -27.094 1 98.88 284 VAL A N 1
ATOM 2086 C CA . VAL A 1 284 ? 17.422 -17.141 -25.844 1 98.88 284 VAL A CA 1
ATOM 2087 C C . VAL A 1 284 ? 16.219 -16.625 -25.078 1 98.88 284 VAL A C 1
ATOM 2089 O O . VAL A 1 284 ? 16.109 -15.422 -24.797 1 98.88 284 VAL A O 1
ATOM 2092 N N . VAL A 1 285 ? 15.219 -17.5 -24.75 1 98.94 285 VAL A N 1
ATOM 2093 C CA . VAL A 1 285 ? 14.094 -17.203 -23.859 1 98.94 285 VAL A CA 1
ATOM 2094 C C . VAL A 1 285 ? 14.32 -17.859 -22.5 1 98.94 285 VAL A C 1
ATOM 2096 O O . VAL A 1 285 ? 14.555 -19.062 -22.422 1 98.94 285 VAL A O 1
ATOM 2099 N N . SER A 1 286 ? 14.297 -17.078 -21.516 1 98.88 286 SER A N 1
ATOM 2100 C CA . SER A 1 286 ? 14.469 -17.609 -20.156 1 98.88 286 SER A CA 1
ATOM 2101 C C . SER A 1 286 ? 13.117 -17.906 -19.516 1 98.88 286 SER A C 1
ATOM 2103 O O . SER A 1 286 ? 12.32 -17 -19.281 1 98.88 286 SER A O 1
ATOM 2105 N N . GLY A 1 287 ? 12.859 -19.141 -19.203 1 98.12 287 GLY A N 1
ATOM 2106 C CA . GLY A 1 287 ? 11.656 -19.578 -18.5 1 98.12 287 GLY A CA 1
ATOM 2107 C C . GLY A 1 287 ? 11.852 -19.703 -17 1 98.12 287 GLY A C 1
ATOM 2108 O O . GLY A 1 287 ? 11.055 -20.359 -16.328 1 98.12 287 GLY A O 1
ATOM 2109 N N . ILE A 1 288 ? 12.938 -19.172 -16.438 1 97.25 288 ILE A N 1
ATOM 2110 C CA . ILE A 1 288 ? 13.18 -19.203 -15 1 97.25 288 ILE A CA 1
ATOM 2111 C C . ILE A 1 288 ? 13.047 -17.797 -14.422 1 97.25 288 ILE A C 1
ATOM 2113 O O . ILE A 1 288 ? 12.805 -16.844 -15.164 1 97.25 288 ILE A O 1
ATOM 2117 N N . ALA A 1 289 ? 13.125 -17.641 -13.102 1 97.94 289 ALA A N 1
ATOM 2118 C CA . ALA A 1 289 ? 12.875 -16.359 -12.445 1 97.94 289 ALA A CA 1
ATOM 2119 C C . ALA A 1 289 ? 13.727 -15.258 -13.055 1 97.94 289 ALA A C 1
ATOM 2121 O O . ALA A 1 289 ? 14.938 -15.422 -13.234 1 97.94 289 ALA A O 1
ATOM 2122 N N . PRO A 1 290 ? 13.141 -14.086 -13.352 1 98.38 290 PRO A N 1
ATOM 2123 C CA . PRO A 1 290 ? 13.859 -13.008 -14.039 1 98.38 290 PRO A CA 1
ATOM 2124 C C . PRO A 1 290 ? 15.117 -12.57 -13.297 1 98.38 290 PRO A C 1
ATOM 2126 O O . PRO A 1 290 ? 16.156 -12.312 -13.914 1 98.38 290 PRO A O 1
ATOM 2129 N N . ASP A 1 291 ? 15.039 -12.5 -11.969 1 97.75 291 ASP A N 1
ATOM 2130 C CA . ASP A 1 291 ? 16.188 -12.055 -11.203 1 97.75 291 ASP A CA 1
ATOM 2131 C C . ASP A 1 291 ? 17.328 -13.07 -11.266 1 97.75 291 ASP A C 1
ATOM 2133 O O . ASP A 1 291 ? 18.5 -12.695 -11.297 1 97.75 291 ASP A O 1
ATOM 2137 N N . VAL A 1 292 ? 17.016 -14.359 -11.312 1 97.5 292 VAL A N 1
ATOM 2138 C CA . VAL A 1 292 ? 18.031 -15.398 -11.477 1 97.5 292 VAL A CA 1
ATOM 2139 C C . VAL A 1 292 ? 18.688 -15.273 -12.852 1 97.5 292 VAL A C 1
ATOM 2141 O O . VAL A 1 292 ? 19.906 -15.336 -12.969 1 97.5 292 VAL A O 1
ATOM 2144 N N . THR A 1 293 ? 17.906 -15.055 -13.859 1 98.44 293 THR A N 1
ATOM 2145 C CA . THR A 1 293 ? 18.406 -14.906 -15.219 1 98.44 293 THR A CA 1
ATOM 2146 C C . THR A 1 293 ? 19.406 -13.742 -15.297 1 98.44 293 THR A C 1
ATOM 2148 O O . THR A 1 293 ? 20.547 -13.922 -15.727 1 98.44 293 THR A O 1
ATOM 2151 N N . LEU A 1 294 ? 19.031 -12.57 -14.836 1 98.25 294 LEU A N 1
ATOM 2152 C CA . LEU A 1 294 ? 19.812 -11.352 -15.055 1 98.25 294 LEU A CA 1
ATOM 2153 C C . LEU A 1 294 ? 21 -11.297 -14.094 1 98.25 294 LEU A C 1
ATOM 2155 O O . LEU A 1 294 ? 22.078 -10.836 -14.469 1 98.25 294 LEU A O 1
ATOM 2159 N N . ASN A 1 295 ? 20.812 -11.812 -12.891 1 98.06 295 ASN A N 1
ATOM 2160 C CA . ASN A 1 295 ? 21.828 -11.57 -11.867 1 98.06 295 ASN A CA 1
ATOM 2161 C C . ASN A 1 295 ? 22.719 -12.789 -11.672 1 98.06 295 ASN A C 1
ATOM 2163 O O . ASN A 1 295 ? 23.812 -12.68 -11.109 1 98.06 295 ASN A O 1
ATOM 2167 N N . GLU A 1 296 ? 22.312 -13.961 -12.18 1 97.44 296 GLU A N 1
ATOM 2168 C CA . GLU A 1 296 ? 23.109 -15.148 -11.898 1 97.44 296 GLU A CA 1
ATOM 2169 C C . GLU A 1 296 ? 23.594 -15.805 -13.188 1 97.44 296 GLU A C 1
ATOM 2171 O O . GLU A 1 296 ? 24.609 -16.5 -13.188 1 97.44 296 GLU A O 1
ATOM 2176 N N . MET A 1 297 ? 22.969 -15.523 -14.359 1 98.12 297 MET A N 1
ATOM 2177 C CA . MET A 1 297 ? 23.297 -16.281 -15.562 1 98.12 297 MET A CA 1
ATOM 2178 C C . MET A 1 297 ? 24 -15.406 -16.594 1 98.12 297 MET A C 1
ATOM 2180 O O . MET A 1 297 ? 24.438 -15.898 -17.625 1 98.12 297 MET A O 1
ATOM 2184 N N . ILE A 1 298 ? 24.062 -14.148 -16.297 1 98.19 298 ILE A N 1
ATOM 2185 C CA . ILE A 1 298 ? 24.688 -13.211 -17.219 1 98.19 298 ILE A CA 1
ATOM 2186 C C . ILE A 1 298 ? 25.906 -12.57 -16.562 1 98.19 298 ILE A C 1
ATOM 2188 O O . ILE A 1 298 ? 25.875 -12.227 -15.383 1 98.19 298 ILE A O 1
ATOM 2192 N N . ASP A 1 299 ? 26.953 -12.414 -17.312 1 97 299 ASP A N 1
ATOM 2193 C CA . ASP A 1 299 ? 28.125 -11.672 -16.844 1 97 299 ASP A CA 1
ATOM 2194 C C . ASP A 1 299 ? 27.719 -10.289 -16.328 1 97 299 ASP A C 1
ATOM 2196 O O . ASP A 1 299 ? 27.078 -9.516 -17.031 1 97 299 ASP A O 1
ATOM 2200 N N . PRO A 1 300 ? 28.094 -10.023 -15.094 1 95.5 300 PRO A N 1
ATOM 2201 C CA . PRO A 1 300 ? 27.719 -8.742 -14.508 1 95.5 300 PRO A CA 1
ATOM 2202 C C . PRO A 1 300 ? 28.172 -7.547 -15.344 1 95.5 300 PRO A C 1
ATOM 2204 O O . PRO A 1 300 ? 27.531 -6.492 -15.328 1 95.5 300 PRO A O 1
ATOM 2207 N N . ALA A 1 301 ? 29.188 -7.68 -16.109 1 96.06 301 ALA A N 1
ATOM 2208 C CA . ALA A 1 301 ? 29.734 -6.586 -16.906 1 96.06 301 ALA A CA 1
ATOM 2209 C C . ALA A 1 301 ? 28.844 -6.289 -18.109 1 96.06 301 ALA A C 1
ATOM 2211 O O . ALA A 1 301 ? 28.953 -5.223 -18.719 1 96.06 301 ALA A O 1
ATOM 2212 N N . ALA A 1 302 ? 28.016 -7.227 -18.422 1 96.69 302 ALA A N 1
ATOM 2213 C CA . ALA A 1 302 ? 27.188 -7.074 -19.609 1 96.69 302 ALA A CA 1
ATOM 2214 C C . ALA A 1 302 ? 25.938 -6.262 -19.297 1 96.69 302 ALA A C 1
ATOM 2216 O O . ALA A 1 302 ? 25.188 -5.883 -20.219 1 96.69 302 ALA A O 1
ATOM 2217 N N . LEU A 1 303 ? 25.641 -5.953 -18.016 1 96.69 303 LEU A N 1
ATOM 2218 C CA . LEU A 1 303 ? 24.438 -5.238 -17.609 1 96.69 303 LEU A CA 1
ATOM 2219 C C . LEU A 1 303 ? 24.797 -4.004 -16.781 1 96.69 303 LEU A C 1
ATOM 2221 O O . LEU A 1 303 ? 25.672 -4.059 -15.922 1 96.69 303 LEU A O 1
ATOM 2225 N N . PRO A 1 304 ? 24.094 -2.879 -17.078 1 96.06 304 PRO A N 1
ATOM 2226 C CA . PRO A 1 304 ? 24.25 -1.736 -16.172 1 96.06 304 PRO A CA 1
ATOM 2227 C C . PRO A 1 304 ? 23.891 -2.074 -14.734 1 96.06 304 PRO A C 1
ATOM 2229 O O . PRO A 1 304 ? 22.984 -2.889 -14.492 1 96.06 304 PRO A O 1
ATOM 2232 N N . ALA A 1 305 ? 24.516 -1.408 -13.773 1 96.12 305 ALA A N 1
ATOM 2233 C CA . ALA A 1 305 ? 24.328 -1.653 -12.344 1 96.12 305 ALA A CA 1
ATOM 2234 C C . ALA A 1 305 ? 22.891 -1.408 -11.93 1 96.12 305 ALA A C 1
ATOM 2236 O O . ALA A 1 305 ? 22.344 -2.15 -11.109 1 96.12 305 ALA A O 1
ATOM 2237 N N . ASP A 1 306 ? 22.219 -0.434 -12.477 1 96 306 ASP A N 1
ATOM 2238 C CA . ASP A 1 306 ? 20.844 -0.075 -12.125 1 96 306 ASP A CA 1
ATOM 2239 C C . ASP A 1 306 ? 19.875 -1.202 -12.469 1 96 306 ASP A C 1
ATOM 2241 O O . ASP A 1 306 ? 18.906 -1.438 -11.742 1 96 306 ASP A O 1
ATOM 2245 N N . ILE A 1 307 ? 20.156 -1.871 -13.539 1 96.5 307 ILE A N 1
ATOM 2246 C CA . ILE A 1 307 ? 19.312 -2.982 -13.945 1 96.5 307 ILE A CA 1
ATOM 2247 C C . ILE A 1 307 ? 19.484 -4.152 -12.977 1 96.5 307 ILE A C 1
ATOM 2249 O O . ILE A 1 307 ? 18.516 -4.719 -12.484 1 96.5 307 ILE A O 1
ATOM 2253 N N . ARG A 1 308 ? 20.672 -4.465 -12.656 1 97.25 308 ARG A N 1
ATOM 2254 C CA . ARG A 1 308 ? 20.938 -5.551 -11.719 1 97.25 308 ARG A CA 1
ATOM 2255 C C . ARG A 1 308 ? 20.312 -5.273 -10.359 1 97.25 308 ARG A C 1
ATOM 2257 O O . ARG A 1 308 ? 19.734 -6.172 -9.742 1 97.25 308 ARG A O 1
ATOM 2264 N N . GLU A 1 309 ? 20.422 -4.039 -9.961 1 96.81 309 GLU A N 1
ATOM 2265 C CA . GLU A 1 309 ? 19.875 -3.635 -8.664 1 96.81 309 GLU A CA 1
ATOM 2266 C C . GLU A 1 309 ? 18.359 -3.791 -8.641 1 96.81 309 GLU A C 1
ATOM 2268 O O . GLU A 1 309 ? 17.797 -4.266 -7.656 1 96.81 309 GLU A O 1
ATOM 2273 N N . ARG A 1 310 ? 17.703 -3.383 -9.688 1 97.12 310 ARG A N 1
ATOM 2274 C CA . ARG A 1 310 ? 16.25 -3.463 -9.742 1 97.12 310 ARG A CA 1
ATOM 2275 C C . ARG A 1 310 ? 15.773 -4.91 -9.648 1 97.12 310 ARG A C 1
ATOM 2277 O O . ARG A 1 310 ? 14.844 -5.215 -8.906 1 97.12 310 ARG A O 1
ATOM 2284 N N . TYR A 1 311 ? 16.438 -5.852 -10.336 1 97.81 311 TYR A N 1
ATOM 2285 C CA . TYR A 1 311 ? 16.062 -7.258 -10.32 1 97.81 311 TYR A CA 1
ATOM 2286 C C . TYR A 1 311 ? 16.438 -7.918 -9 1 97.81 311 TYR A C 1
ATOM 2288 O O . TYR A 1 311 ? 15.93 -8.984 -8.664 1 97.81 311 TYR A O 1
ATOM 2296 N N . ALA A 1 312 ? 17.312 -7.336 -8.25 1 96.5 312 ALA A N 1
ATOM 2297 C CA . ALA A 1 312 ? 17.719 -7.867 -6.949 1 96.5 312 ALA A CA 1
ATOM 2298 C C . ALA A 1 312 ? 16.688 -7.531 -5.879 1 96.5 312 ALA A C 1
ATOM 2300 O O . ALA A 1 312 ? 16.719 -8.078 -4.773 1 96.5 312 ALA A O 1
ATOM 2301 N N . ARG A 1 313 ? 15.688 -6.758 -6.191 1 94.31 313 ARG A N 1
ATOM 2302 C CA . ARG A 1 313 ? 14.742 -6.262 -5.195 1 94.31 313 ARG A CA 1
ATOM 2303 C C . ARG A 1 313 ? 13.43 -7.035 -5.25 1 94.31 313 ARG A C 1
ATOM 2305 O O . ARG A 1 313 ? 12.492 -6.723 -4.52 1 94.31 313 ARG A O 1
ATOM 2312 N N . ILE A 1 314 ? 13.328 -8.039 -6.016 1 96.12 314 ILE A N 1
ATOM 2313 C CA . ILE A 1 314 ? 12.102 -8.805 -6.16 1 96.12 314 ILE A CA 1
ATOM 2314 C C . ILE A 1 314 ? 11.828 -9.594 -4.879 1 96.12 314 ILE A C 1
ATOM 2316 O O . ILE A 1 314 ? 12.719 -10.258 -4.348 1 96.12 314 ILE A O 1
ATOM 2320 N N . ASP A 1 315 ? 10.625 -9.43 -4.316 1 95.81 315 ASP A N 1
ATOM 2321 C CA . ASP A 1 315 ? 10.211 -10.125 -3.107 1 95.81 315 ASP A CA 1
ATOM 2322 C C . ASP A 1 315 ? 9.82 -11.57 -3.418 1 95.81 315 ASP A C 1
ATOM 2324 O O . ASP A 1 315 ? 8.859 -11.82 -4.152 1 95.81 315 ASP A O 1
ATOM 2328 N N . HIS A 1 316 ? 10.555 -12.578 -2.889 1 97.12 316 HIS A N 1
ATOM 2329 C CA . HIS A 1 316 ? 10.336 -14 -3.117 1 97.12 316 HIS A CA 1
ATOM 2330 C C . HIS A 1 316 ? 9.945 -14.711 -1.824 1 97.12 316 HIS A C 1
ATOM 2332 O O . HIS A 1 316 ? 10.07 -15.93 -1.722 1 97.12 316 HIS A O 1
ATOM 2338 N N . ARG A 1 317 ? 9.469 -14.047 -0.829 1 96.12 317 ARG A N 1
ATOM 2339 C CA . ARG A 1 317 ? 9.18 -14.648 0.47 1 96.12 317 ARG A CA 1
ATOM 2340 C C . ARG A 1 317 ? 7.969 -15.57 0.39 1 96.12 317 ARG A C 1
ATOM 2342 O O . ARG A 1 317 ? 6.863 -15.18 0.775 1 96.12 317 ARG A O 1
ATOM 2349 N N . GLY A 1 318 ? 8.195 -16.75 -0.133 1 94.75 318 GLY A N 1
ATOM 2350 C CA . GLY A 1 318 ? 7.184 -17.797 -0.171 1 94.75 318 GLY A CA 1
ATOM 2351 C C . GLY A 1 318 ? 6.949 -18.453 1.177 1 94.75 318 GLY A C 1
ATOM 2352 O O . GLY A 1 318 ? 7.902 -18.734 1.908 1 94.75 318 GLY A O 1
ATOM 2353 N N . SER A 1 319 ? 5.664 -18.594 1.554 1 94.44 319 SER A N 1
ATOM 2354 C CA . SER A 1 319 ? 5.359 -19.094 2.887 1 94.44 319 SER A CA 1
ATOM 2355 C C . SER A 1 319 ? 4.309 -20.203 2.828 1 94.44 319 SER A C 1
ATOM 2357 O O . SER A 1 319 ? 3.467 -20.312 3.723 1 94.44 319 SER A O 1
ATOM 2359 N N . TYR A 1 320 ? 4.359 -21.062 1.866 1 92.38 320 TYR A N 1
ATOM 2360 C CA . TYR A 1 320 ? 3.41 -22.156 1.705 1 92.38 320 TYR A CA 1
ATOM 2361 C C . TYR A 1 320 ? 4.051 -23.484 2.068 1 92.38 320 TYR A C 1
ATOM 2363 O O . TYR A 1 320 ? 5.242 -23.703 1.827 1 92.38 320 TYR A O 1
ATOM 2371 N N . LEU A 1 321 ? 3.242 -24.297 2.691 1 96.19 321 LEU A N 1
ATOM 2372 C CA . LEU A 1 321 ? 3.582 -25.703 2.914 1 96.19 321 LEU A CA 1
ATOM 2373 C C . LEU A 1 321 ? 2.729 -26.609 2.039 1 96.19 321 LEU A C 1
ATOM 2375 O O . LEU A 1 321 ? 1.514 -26.422 1.942 1 96.19 321 LEU A O 1
ATOM 2379 N N . GLN A 1 322 ? 3.363 -27.516 1.328 1 96.12 322 GLN A N 1
ATOM 2380 C CA . GLN A 1 322 ? 2.652 -28.469 0.476 1 96.12 322 GLN A CA 1
ATOM 2381 C C . GLN A 1 322 ? 2.92 -29.906 0.91 1 96.12 322 GLN A C 1
ATOM 2383 O O . GLN A 1 322 ? 4.07 -30.297 1.113 1 96.12 322 GLN A O 1
ATOM 2388 N N . MET A 1 323 ? 1.863 -30.641 1.047 1 98.06 323 MET A N 1
ATOM 2389 C CA . MET A 1 323 ? 1.975 -32.031 1.449 1 98.06 323 MET A CA 1
ATOM 2390 C C . MET A 1 323 ? 1.284 -32.938 0.441 1 98.06 323 MET A C 1
ATOM 2392 O O . MET A 1 323 ? 0.285 -32.562 -0.169 1 98.06 323 MET A O 1
ATOM 2396 N N . HIS A 1 324 ? 1.829 -34.125 0.248 1 98 324 HIS A N 1
ATOM 2397 C CA . HIS A 1 324 ? 1.257 -35.156 -0.597 1 98 324 HIS A CA 1
ATOM 2398 C C . HIS A 1 324 ? 1.073 -36.469 0.18 1 98 324 HIS A C 1
ATOM 2400 O O . HIS A 1 324 ? 1.986 -36.906 0.879 1 98 324 HIS A O 1
ATOM 2406 N N . PHE A 1 325 ? -0.125 -37.031 0.037 1 98.62 325 PHE A N 1
ATOM 2407 C CA . PHE A 1 325 ? -0.487 -38.188 0.846 1 98.62 325 PHE A CA 1
ATOM 2408 C C . PHE A 1 325 ? -0.892 -39.375 -0.038 1 98.62 325 PHE A C 1
ATOM 2410 O O . PHE A 1 325 ? -1.784 -39.219 -0.879 1 98.62 325 PHE A O 1
ATOM 2417 N N . ALA A 1 326 ? -0.229 -40.469 0.131 1 98.69 326 ALA A N 1
ATOM 2418 C CA . ALA A 1 326 ? -0.779 -41.75 -0.301 1 98.69 326 ALA A CA 1
ATOM 2419 C C . ALA A 1 326 ? -1.729 -42.312 0.748 1 98.69 326 ALA A C 1
ATOM 2421 O O . ALA A 1 326 ? -1.317 -42.625 1.871 1 98.69 326 ALA A O 1
ATOM 2422 N N . LEU A 1 327 ? -2.949 -42.469 0.354 1 98.56 327 LEU A N 1
ATOM 2423 C CA . LEU A 1 327 ? -3.959 -42.875 1.322 1 98.56 327 LEU A CA 1
ATOM 2424 C C . LEU A 1 327 ? -4.445 -44.281 1.029 1 98.56 327 LEU A C 1
ATOM 2426 O O . LEU A 1 327 ? -4.625 -44.656 -0.133 1 98.56 327 LEU A O 1
ATOM 2430 N N . GLU A 1 328 ? -4.707 -45 2.082 1 98.06 328 GLU A N 1
ATOM 2431 C CA . GLU A 1 328 ? -5.242 -46.375 1.983 1 98.06 328 GLU A CA 1
ATOM 2432 C C . GLU A 1 328 ? -6.715 -46.344 1.588 1 98.06 328 GLU A C 1
ATOM 2434 O O . GLU A 1 328 ? -7.211 -47.281 0.968 1 98.06 328 GLU A O 1
ATOM 2439 N N . GLU A 1 329 ? -7.383 -45.375 1.942 1 97.25 329 GLU A N 1
ATOM 2440 C CA . GLU A 1 329 ? -8.797 -45.156 1.658 1 97.25 329 GLU A CA 1
ATOM 2441 C C . GLU A 1 329 ? -9.133 -43.688 1.621 1 97.25 329 GLU A C 1
ATOM 2443 O O . GLU A 1 329 ? -8.32 -42.844 2.018 1 97.25 329 GLU A O 1
ATOM 2448 N N . ALA A 1 330 ? -10.305 -43.375 1.091 1 96.5 330 ALA A N 1
ATOM 2449 C CA . ALA A 1 330 ? -10.742 -41.969 1.006 1 96.5 330 ALA A CA 1
ATOM 2450 C C . ALA A 1 330 ? -11.062 -41.406 2.389 1 96.5 330 ALA A C 1
ATOM 2452 O O . ALA A 1 330 ? -11.539 -42.156 3.264 1 96.5 330 ALA A O 1
ATOM 2453 N N . PRO A 1 331 ? -10.828 -40.094 2.633 1 97.5 331 PRO A N 1
ATOM 2454 C CA . PRO A 1 331 ? -11.297 -39.5 3.877 1 97.5 331 PRO A CA 1
ATOM 2455 C C . PRO A 1 331 ? -12.805 -39.625 4.07 1 97.5 331 PRO A C 1
ATOM 2457 O O . PRO A 1 331 ? -13.578 -39.469 3.123 1 97.5 331 PRO A O 1
ATOM 2460 N N . ALA A 1 332 ? -13.195 -40.031 5.234 1 98.12 332 ALA A N 1
ATOM 2461 C CA . ALA A 1 332 ? -14.602 -40.156 5.613 1 98.12 332 ALA A CA 1
ATOM 2462 C C . ALA A 1 332 ? -15.016 -39.031 6.555 1 98.12 332 ALA A C 1
ATOM 2464 O O . ALA A 1 332 ? -14.727 -39.062 7.754 1 98.12 332 ALA A O 1
ATOM 2465 N N . PHE A 1 333 ? -15.75 -38.094 6 1 97.88 333 PHE A N 1
ATOM 2466 C CA . PHE A 1 333 ? -16.109 -36.906 6.773 1 97.88 333 PHE A CA 1
ATOM 2467 C C . PHE A 1 333 ? -17.25 -37.219 7.746 1 97.88 333 PHE A C 1
ATOM 2469 O O . PHE A 1 333 ? -18.188 -37.938 7.402 1 97.88 333 PHE A O 1
ATOM 2476 N N . ALA A 1 334 ? -17.094 -36.688 8.898 1 97.38 334 ALA A N 1
ATOM 2477 C CA . ALA A 1 334 ? -18.062 -36.938 9.961 1 97.38 334 ALA A CA 1
ATOM 2478 C C . ALA A 1 334 ? -19.141 -35.875 10 1 97.38 334 ALA A C 1
ATOM 2480 O O . ALA A 1 334 ? -19.109 -34.906 9.219 1 97.38 334 ALA A O 1
ATOM 2481 N N . ALA A 1 335 ? -20.141 -36.094 10.828 1 95.56 335 ALA A N 1
ATOM 2482 C CA . ALA A 1 335 ? -21.203 -35.094 11.039 1 95.56 335 ALA A CA 1
ATOM 2483 C C . ALA A 1 335 ? -20.625 -33.781 11.531 1 95.56 335 ALA A C 1
ATOM 2485 O O . ALA A 1 335 ? -19.719 -33.75 12.359 1 95.56 335 ALA A O 1
ATOM 2486 N N . PRO A 1 336 ? -21.094 -32.688 11.078 1 95.5 336 PRO A N 1
ATOM 2487 C CA . PRO A 1 336 ? -22.234 -32.469 10.188 1 95.5 336 PRO A CA 1
ATOM 2488 C C . PRO A 1 336 ? -21.828 -32.375 8.719 1 95.5 336 PRO A C 1
ATOM 2490 O O . PRO A 1 336 ? -22.562 -31.781 7.918 1 95.5 336 PRO A O 1
ATOM 2493 N N . TYR A 1 337 ? -20.688 -32.875 8.32 1 96.56 337 TYR A N 1
ATOM 2494 C CA . TYR A 1 337 ? -20.172 -32.656 6.969 1 96.56 337 TYR A CA 1
ATOM 2495 C C . TYR A 1 337 ? -20.219 -33.969 6.164 1 96.56 337 TYR A C 1
ATOM 2497 O O . TYR A 1 337 ? -19.391 -34.188 5.281 1 96.56 337 TYR A O 1
ATOM 2505 N N . GLU A 1 338 ? -21.156 -34.812 6.414 1 96.62 338 GLU A N 1
ATOM 2506 C CA . GLU A 1 338 ? -21.281 -36.094 5.766 1 96.62 338 GLU A CA 1
ATOM 2507 C C . GLU A 1 338 ? -21.484 -35.938 4.262 1 96.62 338 GLU A C 1
ATOM 2509 O O . GLU A 1 338 ? -21.125 -36.844 3.488 1 96.62 338 GLU A O 1
ATOM 2514 N N . ALA A 1 339 ? -22.078 -34.844 3.854 1 94.31 339 ALA A N 1
ATOM 2515 C CA . ALA A 1 339 ? -22.344 -34.594 2.438 1 94.31 339 ALA A CA 1
ATOM 2516 C C . ALA A 1 339 ? -21.047 -34.562 1.635 1 94.31 339 ALA A C 1
ATOM 2518 O O . ALA A 1 339 ? -21.047 -34.844 0.432 1 94.31 339 ALA A O 1
ATOM 2519 N N . LEU A 1 340 ? -19.938 -34.344 2.283 1 96.25 340 LEU A N 1
ATOM 2520 C CA . LEU A 1 340 ? -18.641 -34.25 1.624 1 96.25 340 LEU A CA 1
ATOM 2521 C C . LEU A 1 340 ? -18.172 -35.656 1.217 1 96.25 340 LEU A C 1
ATOM 2523 O O . LEU A 1 340 ? -17.219 -35.781 0.445 1 96.25 340 LEU A O 1
ATOM 2527 N N . ASN A 1 341 ? -18.812 -36.625 1.67 1 96.81 341 ASN A N 1
ATOM 2528 C CA . ASN A 1 341 ? -18.391 -38 1.34 1 96.81 341 ASN A CA 1
ATOM 2529 C C . ASN A 1 341 ? -18.766 -38.375 -0.091 1 96.81 341 ASN A C 1
ATOM 2531 O O . ASN A 1 341 ? -18.297 -39.375 -0.625 1 96.81 341 ASN A O 1
ATOM 2535 N N . GLU A 1 342 ? -19.625 -37.562 -0.706 1 95 342 GLU A N 1
ATOM 2536 C CA . GLU A 1 342 ? -19.844 -37.719 -2.141 1 95 342 GLU A CA 1
ATOM 2537 C C . GLU A 1 342 ? -18.578 -37.406 -2.93 1 95 342 GLU A C 1
ATOM 2539 O O . GLU A 1 342 ? -17.938 -36.375 -2.723 1 95 342 GLU A O 1
ATOM 2544 N N . PRO A 1 343 ? -18.156 -38.281 -3.834 1 91.75 343 PRO A N 1
ATOM 2545 C CA . PRO A 1 343 ? -16.906 -38.125 -4.566 1 91.75 343 PRO A CA 1
ATOM 2546 C C . PRO A 1 343 ? -16.797 -36.75 -5.246 1 91.75 343 PRO A C 1
ATOM 2548 O O . PRO A 1 343 ? -15.727 -36.156 -5.258 1 91.75 343 PRO A O 1
ATOM 2551 N N . ALA A 1 344 ? -17.891 -36.25 -5.742 1 90.31 344 ALA A N 1
ATOM 2552 C CA . ALA A 1 344 ? -17.891 -34.969 -6.445 1 90.31 344 ALA A CA 1
ATOM 2553 C C . ALA A 1 344 ? -17.516 -33.812 -5.508 1 90.31 344 ALA A C 1
ATOM 2555 O O . ALA A 1 344 ? -17.016 -32.781 -5.957 1 90.31 344 ALA A O 1
ATOM 2556 N N . MET A 1 345 ? -17.641 -34.062 -4.223 1 94.25 345 MET A N 1
ATOM 2557 C CA . MET A 1 345 ? -17.422 -33 -3.24 1 94.25 345 MET A CA 1
ATOM 2558 C C . MET A 1 345 ? -15.969 -32.969 -2.795 1 94.25 345 MET A C 1
ATOM 2560 O O . MET A 1 345 ? -15.547 -32.031 -2.113 1 94.25 345 MET A O 1
ATOM 2564 N N . GLN A 1 346 ? -15.164 -33.875 -3.238 1 93.31 346 GLN A N 1
ATOM 2565 C CA . GLN A 1 346 ? -13.844 -34.031 -2.629 1 93.31 346 GLN A CA 1
ATOM 2566 C C . GLN A 1 346 ? -12.742 -33.625 -3.594 1 93.31 346 GLN A C 1
ATOM 2568 O O . GLN A 1 346 ? -11.555 -33.812 -3.314 1 93.31 346 GLN A O 1
ATOM 2573 N N . ALA A 1 347 ? -13.133 -33.031 -4.73 1 89 347 ALA A N 1
ATOM 2574 C CA . ALA A 1 347 ? -12.109 -32.594 -5.684 1 89 347 ALA A CA 1
ATOM 2575 C C . ALA A 1 347 ? -11.188 -31.547 -5.066 1 89 347 ALA A C 1
ATOM 2577 O O . ALA A 1 347 ? -9.977 -31.578 -5.273 1 89 347 ALA A O 1
ATOM 2578 N N . SER A 1 348 ? -11.719 -30.625 -4.395 1 93.5 348 SER A N 1
ATOM 2579 C CA . SER A 1 348 ? -11.008 -29.562 -3.701 1 93.5 348 SER A CA 1
ATOM 2580 C C . SER A 1 348 ? -11.812 -29.047 -2.51 1 93.5 348 SER A C 1
ATOM 2582 O O . SER A 1 348 ? -12.922 -28.547 -2.674 1 93.5 348 SER A O 1
ATOM 2584 N N . ILE A 1 349 ? -11.305 -29.219 -1.35 1 96.38 349 ILE A N 1
ATOM 2585 C CA . ILE A 1 349 ? -11.969 -28.797 -0.12 1 96.38 349 ILE A CA 1
ATOM 2586 C C . ILE A 1 349 ? -11.102 -27.781 0.618 1 96.38 349 ILE A C 1
ATOM 2588 O O . ILE A 1 349 ? -10 -28.109 1.069 1 96.38 349 ILE A O 1
ATOM 2592 N N . GLY A 1 350 ? -11.633 -26.578 0.707 1 96.69 350 GLY A N 1
ATOM 2593 C CA . GLY A 1 350 ? -10.961 -25.578 1.515 1 96.69 350 GLY A CA 1
ATOM 2594 C C . GLY A 1 350 ? -11.406 -25.578 2.963 1 96.69 350 GLY A C 1
ATOM 2595 O O . GLY A 1 350 ? -12.594 -25.406 3.25 1 96.69 350 GLY A O 1
ATOM 2596 N N . LEU A 1 351 ? -10.508 -25.828 3.844 1 96.81 351 LEU A N 1
ATOM 2597 C CA . LEU A 1 351 ? -10.703 -25.656 5.281 1 96.81 351 LEU A CA 1
ATOM 2598 C C . LEU A 1 351 ? -10.156 -24.328 5.754 1 96.81 351 LEU A C 1
ATOM 2600 O O . LEU A 1 351 ? -9.031 -24.25 6.262 1 96.81 351 LEU A O 1
ATOM 2604 N N . PHE A 1 352 ? -10.984 -23.344 5.645 1 94.88 352 PHE A N 1
ATOM 2605 C CA . PHE A 1 352 ? -10.492 -21.969 5.688 1 94.88 352 PHE A CA 1
ATOM 2606 C C . PHE A 1 352 ? -10.711 -21.359 7.066 1 94.88 352 PHE A C 1
ATOM 2608 O O . PHE A 1 352 ? -11.617 -21.766 7.797 1 94.88 352 PHE A O 1
ATOM 2615 N N . CYS A 1 353 ? -9.875 -20.438 7.387 1 94.88 353 CYS A N 1
ATOM 2616 C CA . CYS A 1 353 ? -10.039 -19.562 8.547 1 94.88 353 CYS A CA 1
ATOM 2617 C C . CYS A 1 353 ? -10.602 -18.203 8.133 1 94.88 353 CYS A C 1
ATOM 2619 O O . CYS A 1 353 ? -10.641 -17.891 6.945 1 94.88 353 CYS A O 1
ATOM 2621 N N . THR A 1 354 ? -11.141 -17.531 9.109 1 95.44 354 THR A N 1
ATOM 2622 C CA . THR A 1 354 ? -11.641 -16.188 8.82 1 95.44 354 THR A CA 1
ATOM 2623 C C . THR A 1 354 ? -10.492 -15.25 8.469 1 95.44 354 THR A C 1
ATOM 2625 O O . THR A 1 354 ? -9.336 -15.516 8.797 1 95.44 354 THR A O 1
ATOM 2628 N N . PRO A 1 355 ? -10.828 -14.141 7.777 1 96.81 355 PRO A N 1
ATOM 2629 C CA . PRO A 1 355 ? -9.781 -13.172 7.461 1 96.81 355 PRO A CA 1
ATOM 2630 C C . PRO A 1 355 ? -9.023 -12.695 8.695 1 96.81 355 PRO A C 1
ATOM 2632 O O . PRO A 1 355 ? -7.801 -12.523 8.648 1 96.81 355 PRO A O 1
ATOM 2635 N N . GLU A 1 356 ? -9.695 -12.523 9.82 1 94.38 356 GLU A N 1
ATOM 2636 C CA . GLU A 1 356 ? -9.078 -12.086 11.07 1 94.38 356 GLU A CA 1
ATOM 2637 C C . GLU A 1 356 ? -8.094 -13.125 11.602 1 94.38 356 GLU A C 1
ATOM 2639 O O . GLU A 1 356 ? -6.996 -12.781 12.039 1 94.38 356 GLU A O 1
ATOM 2644 N N . GLU A 1 357 ? -8.5 -14.359 11.477 1 96.25 357 GLU A N 1
ATOM 2645 C CA . GLU A 1 357 ? -7.621 -15.445 11.914 1 96.25 357 GLU A CA 1
ATOM 2646 C C . GLU A 1 357 ? -6.391 -15.555 11.016 1 96.25 357 GLU A C 1
ATOM 2648 O O . GLU A 1 357 ? -5.273 -15.742 11.5 1 96.25 357 GLU A O 1
ATOM 2653 N N . VAL A 1 358 ? -6.629 -15.445 9.711 1 97.38 358 VAL A N 1
ATOM 2654 C CA . VAL A 1 358 ? -5.531 -15.531 8.75 1 97.38 358 VAL A CA 1
ATOM 2655 C C . VAL A 1 358 ? -4.547 -14.391 8.984 1 97.38 358 VAL A C 1
ATOM 2657 O O . VAL A 1 358 ? -3.334 -14.57 8.852 1 97.38 358 VAL A O 1
ATOM 2660 N N . GLN A 1 359 ? -5.051 -13.18 9.367 1 96.12 359 GLN A N 1
ATOM 2661 C CA . GLN A 1 359 ? -4.195 -12.047 9.719 1 96.12 359 GLN A CA 1
ATOM 2662 C C . GLN A 1 359 ? -3.311 -12.375 10.922 1 96.12 359 GLN A C 1
ATOM 2664 O O . GLN A 1 359 ? -2.102 -12.141 10.891 1 96.12 359 GLN A O 1
ATOM 2669 N N . ARG A 1 360 ? -3.902 -12.898 11.945 1 94.62 360 ARG A N 1
ATOM 2670 C CA . ARG A 1 360 ? -3.16 -13.258 13.148 1 94.62 360 ARG A CA 1
ATOM 2671 C C . ARG A 1 360 ? -2.107 -14.32 12.844 1 94.62 360 ARG A C 1
ATOM 2673 O O . ARG A 1 360 ? -0.995 -14.273 13.375 1 94.62 360 ARG A O 1
ATOM 2680 N N . GLN A 1 361 ? -2.453 -15.242 12.016 1 97.12 361 GLN A N 1
ATOM 2681 C CA . GLN A 1 361 ? -1.529 -16.297 11.625 1 97.12 361 GLN A CA 1
ATOM 2682 C C . GLN A 1 361 ? -0.33 -15.734 10.867 1 97.12 361 GLN A C 1
ATOM 2684 O O . GLN A 1 361 ? 0.801 -16.172 11.062 1 97.12 361 GLN A O 1
ATOM 2689 N N . TRP A 1 362 ? -0.597 -14.797 10.016 1 96.56 362 TRP A N 1
ATOM 2690 C CA . TRP A 1 362 ? 0.485 -14.133 9.289 1 96.56 362 TRP A CA 1
ATOM 2691 C C . TRP A 1 362 ? 1.421 -13.414 10.258 1 96.56 362 TRP A C 1
ATOM 2693 O O . TRP A 1 362 ? 2.645 -13.5 10.125 1 96.56 362 TRP A O 1
ATOM 2703 N N . GLU A 1 363 ? 0.845 -12.711 11.203 1 92.44 363 GLU A N 1
ATOM 2704 C CA . GLU A 1 363 ? 1.654 -12.031 12.211 1 92.44 363 GLU A CA 1
ATOM 2705 C C . GLU A 1 363 ? 2.494 -13.023 13.008 1 92.44 363 GLU A C 1
ATOM 2707 O O . GLU A 1 363 ? 3.678 -12.781 13.258 1 92.44 363 GLU A O 1
ATOM 2712 N N . ASP A 1 364 ? 1.938 -14.125 13.336 1 93.81 364 ASP A N 1
ATOM 2713 C CA . ASP A 1 364 ? 2.623 -15.164 14.102 1 93.81 364 ASP A CA 1
ATOM 2714 C C . ASP A 1 364 ? 3.77 -15.773 13.305 1 93.81 364 ASP A C 1
ATOM 2716 O O . ASP A 1 364 ? 4.871 -15.953 13.828 1 93.81 364 ASP A O 1
ATOM 2720 N N . CYS A 1 365 ? 3.492 -16.062 12.07 1 96.31 365 CYS A N 1
ATOM 2721 C CA . CYS A 1 365 ? 4.52 -16.734 11.289 1 96.31 365 CYS A CA 1
ATOM 2722 C C . CYS A 1 365 ? 5.742 -15.836 11.109 1 96.31 365 CYS A C 1
ATOM 2724 O O . CYS A 1 365 ? 6.871 -16.328 11.047 1 96.31 365 CYS A O 1
ATOM 2726 N N . ARG A 1 366 ? 5.562 -14.531 11.117 1 93.5 366 ARG A N 1
ATOM 2727 C CA . ARG A 1 366 ? 6.672 -13.586 10.992 1 93.5 366 ARG A CA 1
ATOM 2728 C C . ARG A 1 366 ? 7.535 -13.594 12.242 1 93.5 366 ARG A C 1
ATOM 2730 O O . ARG A 1 366 ? 8.695 -13.164 12.211 1 93.5 366 ARG A O 1
ATOM 2737 N N . ARG A 1 367 ? 6.938 -14.062 13.289 1 92.75 367 ARG A N 1
ATOM 2738 C CA . ARG A 1 367 ? 7.664 -14.164 14.555 1 92.75 367 ARG A CA 1
ATOM 2739 C C . ARG A 1 367 ? 8.234 -15.57 14.742 1 92.75 367 ARG A C 1
ATOM 2741 O O . ARG A 1 367 ? 8.711 -15.914 15.828 1 92.75 367 ARG A O 1
ATOM 2748 N N . GLY A 1 368 ? 8.086 -16.375 13.719 1 95.94 368 GLY A N 1
ATOM 2749 C CA . GLY A 1 368 ? 8.633 -17.719 13.758 1 95.94 368 GLY A CA 1
ATOM 2750 C C . GLY A 1 368 ? 7.699 -18.719 14.391 1 95.94 368 GLY A C 1
ATOM 2751 O O . GLY A 1 368 ? 8.117 -19.828 14.742 1 95.94 368 GLY A O 1
ATOM 2752 N N . ILE A 1 369 ? 6.469 -18.312 14.516 1 97.12 369 ILE A N 1
ATOM 2753 C CA . ILE A 1 369 ? 5.504 -19.188 15.188 1 97.12 369 ILE A CA 1
ATOM 2754 C C . ILE A 1 369 ? 4.633 -19.875 14.141 1 97.12 369 ILE A C 1
ATOM 2756 O O . ILE A 1 369 ? 4.051 -19.234 13.273 1 97.12 369 ILE A O 1
ATOM 2760 N N . VAL A 1 370 ? 4.578 -21.188 14.203 1 98 370 VAL A N 1
ATOM 2761 C CA . VAL A 1 370 ? 3.709 -21.969 13.336 1 98 370 VAL A CA 1
ATOM 2762 C C . VAL A 1 370 ? 2.248 -21.672 13.656 1 98 370 VAL A C 1
ATOM 2764 O O . VAL A 1 370 ? 1.848 -21.672 14.82 1 98 370 VAL A O 1
ATOM 2767 N N . PRO A 1 371 ? 1.462 -21.359 12.641 1 96.94 371 PRO A N 1
ATOM 2768 C CA . PRO A 1 371 ? 0.041 -21.141 12.914 1 96.94 371 PRO A CA 1
ATOM 2769 C C . PRO A 1 371 ? -0.611 -22.312 13.641 1 96.94 371 PRO A C 1
ATOM 2771 O O . PRO A 1 371 ? -0.423 -23.469 13.25 1 96.94 371 PRO A O 1
ATOM 2774 N N . ALA A 1 372 ? -1.42 -22 14.641 1 95.94 372 ALA A N 1
ATOM 2775 C CA . ALA A 1 372 ? -2.057 -23.047 15.453 1 95.94 372 ALA A CA 1
ATOM 2776 C C . ALA A 1 372 ? -3.125 -23.781 14.656 1 95.94 372 ALA A C 1
ATOM 2778 O O . ALA A 1 372 ? -3.365 -24.969 14.875 1 95.94 372 ALA A O 1
ATOM 2779 N N . ASP A 1 373 ? -3.777 -23.109 13.789 1 96.44 373 ASP A N 1
ATOM 2780 C CA . ASP A 1 373 ? -4.832 -23.641 12.938 1 96.44 373 ASP A CA 1
ATOM 2781 C C . ASP A 1 373 ? -4.711 -23.094 11.516 1 96.44 373 ASP A C 1
ATOM 2783 O O . ASP A 1 373 ? -5.52 -22.266 11.086 1 96.44 373 ASP A O 1
ATOM 2787 N N . PRO A 1 374 ? -3.779 -23.656 10.75 1 96.12 374 PRO A N 1
ATOM 2788 C CA . PRO A 1 374 ? -3.518 -23.078 9.43 1 96.12 374 PRO A CA 1
ATOM 2789 C C . PRO A 1 374 ? -4.68 -23.281 8.453 1 96.12 374 PRO A C 1
ATOM 2791 O O . PRO A 1 374 ? -5.406 -24.281 8.555 1 96.12 374 PRO A O 1
ATOM 2794 N N . THR A 1 375 ? -4.887 -22.312 7.602 1 96.44 375 THR A N 1
ATOM 2795 C CA . THR A 1 375 ? -5.789 -22.5 6.473 1 96.44 375 THR A CA 1
ATOM 2796 C C . THR A 1 375 ? -5.273 -23.594 5.539 1 96.44 375 THR A C 1
ATOM 2798 O O . THR A 1 375 ? -4.102 -23.578 5.156 1 96.44 375 THR A O 1
ATOM 2801 N N . VAL A 1 376 ? -6.168 -24.516 5.172 1 97 376 VAL A N 1
ATOM 2802 C CA . VAL A 1 376 ? -5.742 -25.688 4.418 1 97 376 VAL A CA 1
ATOM 2803 C C . VAL A 1 376 ? -6.664 -25.891 3.213 1 97 376 VAL A C 1
ATOM 2805 O O . VAL A 1 376 ? -7.875 -25.688 3.311 1 97 376 VAL A O 1
ATOM 2808 N N . VAL A 1 377 ? -6.098 -26.188 2.07 1 96.31 377 VAL A N 1
ATOM 2809 C CA . VAL A 1 377 ? -6.84 -26.703 0.925 1 96.31 377 VAL A CA 1
ATOM 2810 C C . VAL A 1 377 ? -6.484 -28.172 0.699 1 96.31 377 VAL A C 1
ATOM 2812 O O . VAL A 1 377 ? -5.316 -28.516 0.474 1 96.31 377 VAL A O 1
ATOM 2815 N N . LEU A 1 378 ? -7.434 -28.969 0.868 1 97.12 378 LEU A N 1
ATOM 2816 C CA . LEU A 1 378 ? -7.289 -30.406 0.659 1 97.12 378 LEU A CA 1
ATOM 2817 C C . LEU A 1 378 ? -7.824 -30.812 -0.709 1 97.12 378 LEU A C 1
ATOM 2819 O O . LEU A 1 378 ? -8.977 -30.531 -1.042 1 97.12 378 LEU A O 1
ATOM 2823 N N . GLN A 1 379 ? -7 -31.438 -1.48 1 95.31 379 GLN A N 1
ATOM 2824 C CA . GLN A 1 379 ? -7.402 -31.938 -2.795 1 95.31 379 GLN A CA 1
ATOM 2825 C C . GLN A 1 379 ? -7.25 -33.438 -2.887 1 95.31 379 GLN A C 1
ATOM 2827 O O . GLN A 1 379 ? -6.234 -34 -2.461 1 95.31 379 GLN A O 1
ATOM 2832 N N . ILE A 1 380 ? -8.25 -34.062 -3.395 1 95.81 380 ILE A N 1
ATOM 2833 C CA . ILE A 1 380 ? -8.203 -35.5 -3.627 1 95.81 380 ILE A CA 1
ATOM 2834 C C . ILE A 1 380 ? -8.594 -35.812 -5.074 1 95.81 380 ILE A C 1
ATOM 2836 O O . ILE A 1 380 ? -9.617 -36.438 -5.328 1 95.81 380 ILE A O 1
ATOM 2840 N N . PRO A 1 381 ? -7.688 -35.469 -5.961 1 92.25 381 PRO A N 1
ATOM 2841 C CA . PRO A 1 381 ? -8.031 -35.594 -7.379 1 92.25 381 PRO A CA 1
ATOM 2842 C C . PRO A 1 381 ? -8.336 -37.031 -7.801 1 92.25 381 PRO A C 1
ATOM 2844 O O . PRO A 1 381 ? -9.109 -37.25 -8.734 1 92.25 381 PRO A O 1
ATOM 2847 N N . SER A 1 382 ? -7.859 -38.062 -7.121 1 94.38 382 SER A N 1
ATOM 2848 C CA . SER A 1 382 ? -8.062 -39.438 -7.477 1 94.38 382 SER A CA 1
ATOM 2849 C C . SER A 1 382 ? -9.516 -39.875 -7.293 1 94.38 382 SER A C 1
ATOM 2851 O O . SER A 1 382 ? -9.938 -40.906 -7.809 1 94.38 382 SER A O 1
ATOM 2853 N N . GLN A 1 383 ? -10.25 -39.062 -6.551 1 93.62 383 GLN A N 1
ATOM 2854 C CA . GLN A 1 383 ? -11.672 -39.344 -6.391 1 93.62 383 GLN A CA 1
ATOM 2855 C C . GLN A 1 383 ? -12.406 -39.188 -7.723 1 93.62 383 GLN A C 1
ATOM 2857 O O . GLN A 1 383 ? -13.414 -39.875 -7.949 1 93.62 383 GLN A O 1
ATOM 2862 N N . ASN A 1 384 ? -11.898 -38.375 -8.578 1 91.31 384 ASN A N 1
ATOM 2863 C CA . ASN A 1 384 ? -12.555 -38.094 -9.852 1 91.31 384 ASN A CA 1
ATOM 2864 C C . ASN A 1 384 ? -11.703 -38.562 -11.031 1 91.31 384 ASN A C 1
ATOM 2866 O O . ASN A 1 384 ? -12.188 -38.594 -12.172 1 91.31 384 ASN A O 1
ATOM 2870 N N . ASP A 1 385 ? -10.508 -38.844 -10.758 1 92.88 385 ASP A N 1
ATOM 2871 C CA . ASP A 1 385 ? -9.562 -39.375 -11.734 1 92.88 385 ASP A CA 1
ATOM 2872 C C . ASP A 1 385 ? -8.844 -40.594 -11.164 1 92.88 385 ASP A C 1
ATOM 2874 O O . ASP A 1 385 ? -7.664 -40.531 -10.805 1 92.88 385 ASP A O 1
ATOM 2878 N N . PRO A 1 386 ? -9.445 -41.75 -11.211 1 93.19 386 PRO A N 1
ATOM 2879 C CA . PRO A 1 386 ? -8.938 -42.938 -10.523 1 93.19 386 PRO A CA 1
ATOM 2880 C C . PRO A 1 386 ? -7.57 -43.375 -11.031 1 93.19 386 PRO A C 1
ATOM 2882 O O . PRO A 1 386 ? -6.883 -44.156 -10.367 1 93.19 386 PRO A O 1
ATOM 2885 N N . GLY A 1 387 ? -7.156 -42.938 -12.125 1 93.12 387 GLY A N 1
ATOM 2886 C CA . GLY A 1 387 ? -5.859 -43.281 -12.672 1 93.12 387 GLY A CA 1
ATOM 2887 C C . GLY A 1 387 ? -4.699 -42.719 -11.883 1 93.12 387 GLY A C 1
ATOM 2888 O O . GLY A 1 387 ? -3.555 -43.125 -12.055 1 93.12 387 GLY A O 1
ATOM 2889 N N . LEU A 1 388 ? -4.91 -41.906 -10.898 1 95.75 388 LEU A N 1
ATOM 2890 C CA . LEU A 1 388 ? -3.857 -41.188 -10.172 1 95.75 388 LEU A CA 1
ATOM 2891 C C . LEU A 1 388 ? -3.418 -41.969 -8.945 1 95.75 388 LEU A C 1
ATOM 2893 O O . LEU A 1 388 ? -2.438 -41.594 -8.289 1 95.75 388 LEU A O 1
ATOM 2897 N N . ALA A 1 389 ? -4.156 -43.031 -8.586 1 97.5 389 ALA A N 1
ATOM 2898 C CA . ALA A 1 389 ? -3.818 -43.875 -7.441 1 97.5 389 ALA A CA 1
ATOM 2899 C C . ALA A 1 389 ? -4.156 -45.312 -7.723 1 97.5 389 ALA A C 1
ATOM 2901 O O . ALA A 1 389 ? -4.914 -45.625 -8.641 1 97.5 389 ALA A O 1
ATOM 2902 N N . PRO A 1 390 ? -3.561 -46.219 -7.016 1 97.25 390 PRO A N 1
ATOM 2903 C CA . PRO A 1 390 ? -3.971 -47.625 -7.145 1 97.25 390 PRO A CA 1
ATOM 2904 C C . PRO A 1 390 ? -5.453 -47.844 -6.844 1 97.25 390 PRO A C 1
ATOM 2906 O O . PRO A 1 390 ? -6.082 -47 -6.199 1 97.25 390 PRO A O 1
ATOM 2909 N N . GLU A 1 391 ? -5.996 -48.938 -7.336 1 96.06 391 GLU A N 1
ATOM 2910 C CA . GLU A 1 391 ? -7.414 -49.25 -7.152 1 96.06 391 GLU A CA 1
ATOM 2911 C C . GLU A 1 391 ? -7.797 -49.25 -5.676 1 96.06 391 GLU A C 1
ATOM 2913 O O . GLU A 1 391 ? -7.125 -49.875 -4.852 1 96.06 391 GLU A O 1
ATOM 2918 N N . GLY A 1 392 ? -8.836 -48.469 -5.406 1 94.44 392 GLY A N 1
ATOM 2919 C CA . GLY A 1 392 ? -9.352 -48.406 -4.051 1 94.44 392 GLY A CA 1
ATOM 2920 C C . GLY A 1 392 ? -8.586 -47.438 -3.16 1 94.44 392 GLY A C 1
ATOM 2921 O O . GLY A 1 392 ? -8.992 -47.188 -2.027 1 94.44 392 GLY A O 1
ATOM 2922 N N . LYS A 1 393 ? -7.48 -46.938 -3.646 1 97.38 393 LYS A N 1
ATOM 2923 C CA . LYS A 1 393 ? -6.652 -46 -2.881 1 97.38 393 LYS A CA 1
ATOM 2924 C C . LYS A 1 393 ? -6.758 -44.594 -3.436 1 97.38 393 LYS A C 1
ATOM 2926 O O . LYS A 1 393 ? -7.473 -44.344 -4.41 1 97.38 393 LYS A O 1
ATOM 2931 N N . HIS A 1 394 ? -6.102 -43.688 -2.695 1 97.75 394 HIS A N 1
ATOM 2932 C CA . HIS A 1 394 ? -6.316 -42.312 -3.115 1 97.75 394 HIS A CA 1
ATOM 2933 C C . HIS A 1 394 ? -5.043 -41.5 -2.957 1 97.75 394 HIS A C 1
ATOM 2935 O O . HIS A 1 394 ? -4.277 -41.688 -2.012 1 97.75 394 HIS A O 1
ATOM 2941 N N . ALA A 1 395 ? -4.793 -40.656 -3.91 1 97.62 395 ALA A N 1
ATOM 2942 C CA . ALA A 1 395 ? -3.762 -39.625 -3.85 1 97.62 395 ALA A CA 1
ATOM 2943 C C . ALA A 1 395 ? -4.352 -38.281 -3.43 1 97.62 395 ALA A C 1
ATOM 2945 O O . ALA A 1 395 ? -5.262 -37.781 -4.086 1 97.62 395 ALA A O 1
ATOM 2946 N N . ALA A 1 396 ? -3.852 -37.75 -2.318 1 97.75 396 ALA A N 1
ATOM 2947 C CA . ALA A 1 396 ? -4.348 -36.469 -1.813 1 97.75 396 ALA A CA 1
ATOM 2948 C C . ALA A 1 396 ? -3.205 -35.469 -1.619 1 97.75 396 ALA A C 1
ATOM 2950 O O . ALA A 1 396 ? -2.053 -35.875 -1.426 1 97.75 396 ALA A O 1
ATOM 2951 N N . SER A 1 397 ? -3.494 -34.219 -1.789 1 97.19 397 SER A N 1
ATOM 2952 C CA . SER A 1 397 ? -2.557 -33.156 -1.509 1 97.19 397 SER A CA 1
ATOM 2953 C C . SER A 1 397 ? -3.189 -32.062 -0.62 1 97.19 397 SER A C 1
ATOM 2955 O O . SER A 1 397 ? -4.406 -31.875 -0.649 1 97.19 397 SER A O 1
ATOM 2957 N N . ALA A 1 398 ? -2.393 -31.469 0.213 1 97.56 398 ALA A N 1
ATOM 2958 C CA . ALA A 1 398 ? -2.83 -30.359 1.054 1 97.56 398 ALA A CA 1
ATOM 2959 C C . ALA A 1 398 ? -1.814 -29.219 1.032 1 97.56 398 ALA A C 1
ATOM 2961 O O . ALA A 1 398 ? -0.605 -29.453 1.055 1 97.56 398 ALA A O 1
ATOM 2962 N N . PHE A 1 399 ? -2.266 -28.094 0.876 1 95.19 399 PHE A N 1
ATOM 2963 C CA . PHE A 1 399 ? -1.37 -26.953 1.07 1 95.19 399 PHE A CA 1
ATOM 2964 C C . PHE A 1 399 ? -1.883 -26.047 2.178 1 95.19 399 PHE A C 1
ATOM 2966 O O . PHE A 1 399 ? -3.088 -25.984 2.43 1 95.19 399 PHE A O 1
ATOM 2973 N N . ALA A 1 400 ? -0.978 -25.422 2.861 1 97.25 400 ALA A N 1
ATOM 2974 C CA . ALA A 1 400 ? -1.272 -24.578 4.008 1 97.25 400 ALA A CA 1
ATOM 2975 C C . ALA A 1 400 ? -0.472 -23.266 3.943 1 97.25 400 ALA A C 1
ATOM 2977 O O . ALA A 1 400 ? 0.66 -23.266 3.453 1 97.25 400 ALA A O 1
ATOM 2978 N N . LEU A 1 401 ? -1.081 -22.266 4.496 1 96.25 401 LEU A N 1
ATOM 2979 C CA . LEU A 1 401 ? -0.485 -20.938 4.406 1 96.25 401 LEU A CA 1
ATOM 2980 C C . LEU A 1 401 ? 0.352 -20.625 5.645 1 96.25 401 LEU A C 1
ATOM 2982 O O . LEU A 1 401 ? 0.085 -21.156 6.723 1 96.25 401 LEU A O 1
ATOM 2986 N N . TRP A 1 402 ? 1.347 -19.781 5.465 1 97.69 402 TRP A N 1
ATOM 2987 C CA . TRP A 1 402 ? 2.07 -19.062 6.5 1 97.69 402 TRP A CA 1
ATOM 2988 C C . TRP A 1 402 ? 3.041 -19.984 7.234 1 97.69 402 TRP A C 1
ATOM 2990 O O . TRP A 1 402 ? 3.078 -20 8.469 1 97.69 402 TRP A O 1
ATOM 3000 N N . PHE A 1 403 ? 3.756 -20.781 6.453 1 97.94 403 PHE A N 1
ATOM 3001 C CA . PHE A 1 403 ? 4.934 -21.438 7.023 1 97.94 403 PHE A CA 1
ATOM 3002 C C . PHE A 1 403 ? 5.957 -20.391 7.469 1 97.94 403 PHE A C 1
ATOM 3004 O O . PHE A 1 403 ? 6.27 -19.469 6.727 1 97.94 403 PHE A O 1
ATOM 3011 N N . PRO A 1 404 ? 6.496 -20.516 8.672 1 97.5 404 PRO A N 1
ATOM 3012 C CA . PRO A 1 404 ? 7.426 -19.5 9.148 1 97.5 404 PRO A CA 1
ATOM 3013 C C . PRO A 1 404 ? 8.758 -19.516 8.406 1 97.5 404 PRO A C 1
ATOM 3015 O O . PRO A 1 404 ? 9.484 -20.516 8.461 1 97.5 404 PRO A O 1
ATOM 3018 N N . ILE A 1 405 ? 9.062 -18.453 7.766 1 96.31 405 ILE A N 1
ATOM 3019 C CA . ILE A 1 405 ? 10.312 -18.375 7.012 1 96.31 405 ILE A CA 1
ATOM 3020 C C . ILE A 1 405 ? 11.219 -17.312 7.637 1 96.31 405 ILE A C 1
ATOM 3022 O O . ILE A 1 405 ? 12.344 -17.094 7.172 1 96.31 405 ILE A O 1
ATOM 3026 N N . GLU A 1 406 ? 10.781 -16.594 8.617 1 92.31 406 GLU A N 1
ATOM 3027 C CA . GLU A 1 406 ? 11.547 -15.617 9.383 1 92.31 406 GLU A CA 1
ATOM 3028 C C . GLU A 1 406 ? 11.203 -15.703 10.875 1 92.31 406 GLU A C 1
ATOM 3030 O O . GLU A 1 406 ? 10.492 -16.609 11.305 1 92.31 406 GLU A O 1
ATOM 3035 N N . GLY A 1 407 ? 11.828 -14.922 11.68 1 90.25 407 GLY A N 1
ATOM 3036 C CA . GLY A 1 407 ? 11.555 -14.891 13.109 1 90.25 407 GLY A CA 1
ATOM 3037 C C . GLY A 1 407 ? 12.32 -15.938 13.883 1 90.25 407 GLY A C 1
ATOM 3038 O O . GLY A 1 407 ? 11.969 -16.25 15.023 1 90.25 407 GLY A O 1
ATOM 3039 N N . GLY A 1 408 ? 13.312 -16.547 13.25 1 90.31 408 GLY A N 1
ATOM 3040 C CA . GLY A 1 408 ? 14.211 -17.469 13.938 1 90.31 408 GLY A CA 1
ATOM 3041 C C . GLY A 1 408 ? 13.625 -18.844 14.125 1 90.31 408 GLY A C 1
ATOM 3042 O O . GLY A 1 408 ? 14.055 -19.594 15.008 1 90.31 408 GLY A O 1
ATOM 3043 N N . ALA A 1 409 ? 12.719 -19.188 13.328 1 90.38 409 ALA A N 1
ATOM 3044 C CA . ALA A 1 409 ? 12.094 -20.5 13.438 1 90.38 409 ALA A CA 1
ATOM 3045 C C . ALA A 1 409 ? 13.086 -21.609 13.07 1 90.38 409 ALA A C 1
ATOM 3047 O O . ALA A 1 409 ? 13.875 -21.453 12.141 1 90.38 409 ALA A O 1
ATOM 3048 N N . ASP A 1 410 ? 13.031 -22.656 13.844 1 92.75 410 ASP A N 1
ATOM 3049 C CA . ASP A 1 410 ? 13.695 -23.891 13.422 1 92.75 410 ASP A CA 1
ATOM 3050 C C . ASP A 1 410 ? 12.93 -24.562 12.281 1 92.75 410 ASP A C 1
ATOM 3052 O O . ASP A 1 410 ? 11.867 -25.141 12.5 1 92.75 410 ASP A O 1
ATOM 3056 N N . TYR A 1 411 ? 13.555 -24.516 11.18 1 91.75 411 TYR A N 1
ATOM 3057 C CA . TYR A 1 411 ? 12.883 -24.938 9.961 1 91.75 411 TYR A CA 1
ATOM 3058 C C . TYR A 1 411 ? 12.438 -26.391 10.055 1 91.75 411 TYR A C 1
ATOM 3060 O O . TYR A 1 411 ? 11.32 -26.734 9.648 1 91.75 411 TYR A O 1
ATOM 3068 N N . GLY A 1 412 ? 13.289 -27.281 10.5 1 94.94 412 GLY A N 1
ATOM 3069 C CA . GLY A 1 412 ? 12.953 -28.688 10.648 1 94.94 412 GLY A CA 1
ATOM 3070 C C . GLY A 1 412 ? 11.812 -28.922 11.625 1 94.94 412 GLY A C 1
ATOM 3071 O O . GLY A 1 412 ? 10.875 -29.672 11.32 1 94.94 412 GLY A O 1
ATOM 3072 N N . GLN A 1 413 ? 11.883 -28.281 12.727 1 96.94 413 GLN A N 1
ATOM 3073 C CA . GLN A 1 413 ? 10.836 -28.422 13.734 1 96.94 413 GLN A CA 1
ATOM 3074 C C . GLN A 1 413 ? 9.516 -27.844 13.242 1 96.94 413 GLN A C 1
ATOM 3076 O O . GLN A 1 413 ? 8.453 -28.422 13.461 1 96.94 413 GLN A O 1
ATOM 3081 N N . ALA A 1 414 ? 9.641 -26.672 12.633 1 97.75 414 ALA A N 1
ATOM 3082 C CA . ALA A 1 414 ? 8.445 -26.016 12.102 1 97.75 414 ALA A CA 1
ATOM 3083 C C . ALA A 1 414 ? 7.766 -26.906 11.055 1 97.75 414 ALA A C 1
ATOM 3085 O O . ALA A 1 414 ? 6.535 -26.969 10.992 1 97.75 414 ALA A O 1
ATOM 3086 N N . LYS A 1 415 ? 8.562 -27.578 10.219 1 97.81 415 LYS A N 1
ATOM 3087 C CA . LYS A 1 415 ? 8.039 -28.469 9.188 1 97.81 415 LYS A CA 1
ATOM 3088 C C . LYS A 1 415 ? 7.219 -29.594 9.805 1 97.81 415 LYS A C 1
ATOM 3090 O O . LYS A 1 415 ? 6.09 -29.859 9.383 1 97.81 415 LYS A O 1
ATOM 3095 N N . VAL A 1 416 ? 7.746 -30.172 10.797 1 98.06 416 VAL A N 1
ATOM 3096 C CA . VAL A 1 416 ? 7.086 -31.297 11.461 1 98.06 416 VAL A CA 1
ATOM 3097 C C . VAL A 1 416 ? 5.816 -30.812 12.156 1 98.06 416 VAL A C 1
ATOM 3099 O O . VAL A 1 416 ? 4.754 -31.422 12.023 1 98.06 416 VAL A O 1
ATOM 3102 N N . GLU A 1 417 ? 5.984 -29.734 12.875 1 98.38 417 GLU A N 1
ATOM 3103 C CA . GLU A 1 417 ? 4.859 -29.188 13.625 1 98.38 417 GLU A CA 1
ATOM 3104 C C . GLU A 1 417 ? 3.713 -28.781 12.703 1 98.38 417 GLU A C 1
ATOM 3106 O O . GLU A 1 417 ? 2.562 -29.156 12.938 1 98.38 417 GLU A O 1
ATOM 3111 N N . MET A 1 418 ? 4.008 -28.047 11.695 1 98.31 418 MET A N 1
ATOM 3112 C CA . MET A 1 418 ? 2.963 -27.578 10.789 1 98.31 418 MET A CA 1
ATOM 3113 C C . MET A 1 418 ? 2.336 -28.734 10.031 1 98.31 418 MET A C 1
ATOM 3115 O O . MET A 1 418 ? 1.122 -28.766 9.82 1 98.31 418 MET A O 1
ATOM 3119 N N . GLY A 1 419 ? 3.172 -29.688 9.57 1 98.38 419 GLY A N 1
ATOM 3120 C CA . GLY A 1 419 ? 2.631 -30.891 8.938 1 98.38 419 GLY A CA 1
ATOM 3121 C C . GLY A 1 419 ? 1.619 -31.609 9.797 1 98.38 419 GLY A C 1
ATOM 3122 O O . GLY A 1 419 ? 0.548 -32 9.32 1 98.38 419 GLY A O 1
ATOM 3123 N N . GLN A 1 420 ? 1.971 -31.719 11.008 1 98.5 420 GLN A N 1
ATOM 3124 C CA . GLN A 1 420 ? 1.068 -32.406 11.922 1 98.5 420 GLN A CA 1
ATOM 3125 C C . GLN A 1 420 ? -0.212 -31.609 12.141 1 98.5 420 GLN A C 1
ATOM 3127 O O . GLN A 1 420 ? -1.299 -32.188 12.242 1 98.5 420 GLN A O 1
ATOM 3132 N N . ARG A 1 421 ? -0.102 -30.312 12.266 1 98.38 421 ARG A N 1
ATOM 3133 C CA . ARG A 1 421 ? -1.278 -29.469 12.445 1 98.38 421 ARG A CA 1
ATOM 3134 C C . ARG A 1 421 ? -2.221 -29.578 11.25 1 98.38 421 ARG A C 1
ATOM 3136 O O . ARG A 1 421 ? -3.443 -29.531 11.414 1 98.38 421 ARG A O 1
ATOM 3143 N N . VAL A 1 422 ? -1.657 -29.672 10.07 1 98.44 422 VAL A N 1
ATOM 3144 C CA . VAL A 1 422 ? -2.463 -29.859 8.875 1 98.44 422 VAL A CA 1
ATOM 3145 C C . VAL A 1 422 ? -3.201 -31.203 8.953 1 98.44 422 VAL A C 1
ATOM 3147 O O . VAL A 1 422 ? -4.414 -31.25 8.742 1 98.44 422 VAL A O 1
ATOM 3150 N N . ILE A 1 423 ? -2.488 -32.219 9.297 1 98.69 423 ILE A N 1
ATOM 3151 C CA . ILE A 1 423 ? -3.076 -33.562 9.414 1 98.69 423 ILE A CA 1
ATOM 3152 C C . ILE A 1 423 ? -4.164 -33.562 10.484 1 98.69 423 ILE A C 1
ATOM 3154 O O . ILE A 1 423 ? -5.258 -34.094 10.273 1 98.69 423 ILE A O 1
ATOM 3158 N N . ASP A 1 424 ? -3.852 -32.875 11.617 1 98.44 424 ASP A N 1
ATOM 3159 C CA . ASP A 1 424 ? -4.812 -32.812 12.711 1 98.44 424 ASP A CA 1
ATOM 3160 C C . ASP A 1 424 ? -6.09 -32.094 12.273 1 98.44 424 ASP A C 1
ATOM 3162 O O . ASP A 1 424 ? -7.195 -32.531 12.609 1 98.44 424 ASP A O 1
ATOM 3166 N N . LYS A 1 425 ? -5.93 -31.047 11.57 1 97.75 425 LYS A N 1
ATOM 3167 C CA . LYS A 1 425 ? -7.09 -30.266 11.141 1 97.75 425 LYS A CA 1
ATOM 3168 C C . LYS A 1 425 ? -7.98 -31.078 10.211 1 97.75 425 LYS A C 1
ATOM 3170 O O . LYS A 1 425 ? -9.203 -31.078 10.359 1 97.75 425 LYS A O 1
ATOM 3175 N N . ILE A 1 426 ? -7.414 -31.766 9.25 1 98.19 426 ILE A N 1
ATOM 3176 C CA . ILE A 1 426 ? -8.172 -32.625 8.336 1 98.19 426 ILE A CA 1
ATOM 3177 C C . ILE A 1 426 ? -8.836 -33.75 9.117 1 98.19 426 ILE A C 1
ATOM 3179 O O . ILE A 1 426 ? -10.016 -34.062 8.906 1 98.19 426 ILE A O 1
ATOM 3183 N N . THR A 1 427 ? -8.102 -34.312 10.062 1 98.44 427 THR A N 1
ATOM 3184 C CA . THR A 1 427 ? -8.578 -35.438 10.836 1 98.44 427 THR A CA 1
ATOM 3185 C C . THR A 1 427 ? -9.773 -35.031 11.703 1 98.44 427 THR A C 1
ATOM 3187 O O . THR A 1 427 ? -10.656 -35.875 11.961 1 98.44 427 THR A O 1
ATOM 3190 N N . ARG A 1 428 ? -9.82 -33.844 12.133 1 97 428 ARG A N 1
ATOM 3191 C CA . ARG A 1 428 ? -10.953 -33.344 12.914 1 97 428 ARG A CA 1
ATOM 3192 C C . ARG A 1 428 ? -12.25 -33.438 12.117 1 97 428 ARG A C 1
ATOM 3194 O O . ARG A 1 428 ? -13.32 -33.688 12.688 1 97 428 ARG A O 1
ATOM 3201 N N . LEU A 1 429 ? -12.195 -33.344 10.836 1 97.06 429 LEU A N 1
ATOM 3202 C CA . LEU A 1 429 ? -13.375 -33.375 9.977 1 97.06 429 LEU A CA 1
ATOM 3203 C C . LEU A 1 429 ? -13.586 -34.75 9.398 1 97.06 429 LEU A C 1
ATOM 3205 O O . LEU A 1 429 ? -14.719 -35.188 9.164 1 97.06 429 LEU A O 1
ATOM 3209 N N . ALA A 1 430 ? -12.5 -35.406 9.102 1 98.12 430 ALA A N 1
ATOM 3210 C CA . ALA A 1 430 ? -12.477 -36.781 8.617 1 98.12 430 ALA A CA 1
ATOM 3211 C C . ALA A 1 430 ? -11.641 -37.656 9.539 1 98.12 430 ALA A C 1
ATOM 3213 O O . ALA A 1 430 ? -10.461 -37.906 9.281 1 98.12 430 ALA A O 1
ATOM 3214 N N . PRO A 1 431 ? -12.195 -38.281 10.469 1 98.38 431 PRO A N 1
ATOM 3215 C CA . PRO A 1 431 ? -11.469 -38.938 11.555 1 98.38 431 PRO A CA 1
ATOM 3216 C C . PRO A 1 431 ? -10.57 -40.062 11.062 1 98.38 431 PRO A C 1
ATOM 3218 O O . PRO A 1 431 ? -9.602 -40.438 11.734 1 98.38 431 PRO A O 1
ATOM 3221 N N . ASN A 1 432 ? -10.805 -40.688 9.938 1 98.38 432 ASN A N 1
ATOM 3222 C CA . ASN A 1 432 ? -9.992 -41.781 9.445 1 98.38 432 ASN A CA 1
ATOM 3223 C C . ASN A 1 432 ? -8.773 -41.281 8.68 1 98.38 432 ASN A C 1
ATOM 3225 O O . ASN A 1 432 ? -7.918 -42.094 8.281 1 98.38 432 ASN A O 1
ATOM 3229 N N . PHE A 1 433 ? -8.641 -40.031 8.438 1 98.44 433 PHE A N 1
ATOM 3230 C CA . PHE A 1 433 ? -7.633 -39.469 7.523 1 98.44 433 PHE A CA 1
ATOM 3231 C C . PHE A 1 433 ? -6.23 -39.875 7.969 1 98.44 433 PHE A C 1
ATOM 3233 O O . PHE A 1 433 ? -5.484 -40.5 7.207 1 98.44 433 PHE A O 1
ATOM 3240 N N . GLU A 1 434 ? -5.871 -39.531 9.18 1 98.75 434 GLU A N 1
ATOM 3241 C CA . GLU A 1 434 ? -4.512 -39.781 9.641 1 98.75 434 GLU A CA 1
ATOM 3242 C C . GLU A 1 434 ? -4.176 -41.281 9.555 1 98.75 434 GLU A C 1
ATOM 3244 O O . GLU A 1 434 ? -3.094 -41.625 9.102 1 98.75 434 GLU A O 1
ATOM 3249 N N . SER A 1 435 ? -5.094 -42.094 9.969 1 98.44 435 SER A N 1
ATOM 3250 C CA . SER A 1 435 ? -4.84 -43.531 9.984 1 98.44 435 SER A CA 1
ATOM 3251 C C . SER A 1 435 ? -4.801 -44.094 8.57 1 98.44 435 SER A C 1
ATOM 3253 O O . SER A 1 435 ? -4.266 -45.188 8.352 1 98.44 435 SER A O 1
ATOM 3255 N N . SER A 1 436 ? -5.375 -43.406 7.609 1 98.44 436 SER A N 1
ATOM 3256 C CA . SER A 1 436 ? -5.41 -43.875 6.227 1 98.44 436 SER A CA 1
ATOM 3257 C C . SER A 1 436 ? -4.105 -43.562 5.504 1 98.44 436 SER A C 1
ATOM 3259 O O . SER A 1 436 ? -3.863 -44.031 4.402 1 98.44 436 SER A O 1
ATOM 3261 N N . ILE A 1 437 ? -3.236 -42.781 6.09 1 98.75 437 ILE A N 1
ATOM 3262 C CA . ILE A 1 437 ? -1.995 -42.344 5.449 1 98.75 437 ILE A CA 1
ATOM 3263 C C . ILE A 1 437 ? -1.018 -43.531 5.398 1 98.75 437 ILE A C 1
ATOM 3265 O O . ILE A 1 437 ? -0.599 -44.031 6.438 1 98.75 437 ILE A O 1
ATOM 3269 N N . ILE A 1 438 ? -0.679 -43.906 4.227 1 98.25 438 ILE A N 1
ATOM 3270 C CA . ILE A 1 438 ? 0.351 -44.938 4.016 1 98.25 438 ILE A CA 1
ATOM 3271 C C . ILE A 1 438 ? 1.731 -44.281 4.059 1 98.25 438 ILE A C 1
ATOM 3273 O O . ILE A 1 438 ? 2.629 -44.75 4.754 1 98.25 438 ILE A O 1
ATOM 3277 N N . ARG A 1 439 ? 1.854 -43.219 3.238 1 97.81 439 ARG A N 1
ATOM 3278 C CA . ARG A 1 439 ? 3.057 -42.406 3.148 1 97.81 439 ARG A CA 1
ATOM 3279 C C . ARG A 1 439 ? 2.707 -40.938 2.834 1 97.81 439 ARG A C 1
ATOM 3281 O O . ARG A 1 439 ? 1.662 -40.688 2.242 1 97.81 439 ARG A O 1
ATOM 3288 N N . HIS A 1 440 ? 3.529 -40.062 3.314 1 97.88 440 HIS A N 1
ATOM 3289 C CA . HIS A 1 440 ? 3.357 -38.688 2.904 1 97.88 440 HIS A CA 1
ATOM 3290 C C . HIS A 1 440 ? 4.695 -37.969 2.855 1 97.88 440 HIS A C 1
ATOM 3292 O O . HIS A 1 440 ? 5.691 -38.438 3.4 1 97.88 440 HIS A O 1
ATOM 3298 N N . THR A 1 441 ? 4.754 -36.938 2.127 1 96.94 441 THR A N 1
ATOM 3299 C CA . THR A 1 441 ? 5.902 -36.031 2.07 1 96.94 441 THR A CA 1
ATOM 3300 C C . THR A 1 441 ? 5.465 -34.594 2.213 1 96.94 441 THR A C 1
ATOM 3302 O O . THR A 1 441 ? 4.316 -34.25 1.928 1 96.94 441 THR A O 1
ATOM 3305 N N . THR A 1 442 ? 6.332 -33.781 2.861 1 96.75 442 THR A N 1
ATOM 3306 C CA . THR A 1 442 ? 6.074 -32.375 3.127 1 96.75 442 THR A CA 1
ATOM 3307 C C . THR A 1 442 ? 7.109 -31.484 2.436 1 96.75 442 THR A C 1
ATOM 3309 O O . THR A 1 442 ? 8.312 -31.641 2.654 1 96.75 442 THR A O 1
ATOM 3312 N N . PHE A 1 443 ? 6.629 -30.609 1.574 1 95.44 443 PHE A N 1
ATOM 3313 C CA . PHE A 1 443 ? 7.484 -29.625 0.926 1 95.44 443 PHE A CA 1
ATOM 3314 C C . PHE A 1 443 ? 7.363 -28.266 1.607 1 95.44 443 PHE A C 1
ATOM 3316 O O . PHE A 1 443 ? 6.273 -27.703 1.664 1 95.44 443 PHE A O 1
ATOM 3323 N N . THR A 1 444 ? 8.469 -27.781 2.18 1 95.94 444 THR A N 1
ATOM 3324 C CA . THR A 1 444 ? 8.586 -26.406 2.664 1 95.94 444 THR A CA 1
ATOM 3325 C C . THR A 1 444 ? 9.062 -25.484 1.554 1 95.94 444 THR A C 1
ATOM 3327 O O . THR A 1 444 ? 9.43 -25.938 0.47 1 95.94 444 THR A O 1
ATOM 3330 N N . PRO A 1 445 ? 9.047 -24.141 1.784 1 95.06 445 PRO A N 1
ATOM 3331 C CA . PRO A 1 445 ? 9.57 -23.219 0.771 1 95.06 445 PRO A CA 1
ATOM 3332 C C . PRO A 1 445 ? 11.008 -23.547 0.37 1 95.06 445 PRO A C 1
ATOM 3334 O O . PRO A 1 445 ? 11.375 -23.391 -0.798 1 95.06 445 PRO A O 1
ATOM 3337 N N . ARG A 1 446 ? 11.781 -24.078 1.231 1 94.44 446 ARG A N 1
ATOM 3338 C CA . ARG A 1 446 ? 13.148 -24.453 0.904 1 94.44 446 ARG A CA 1
ATOM 3339 C C . ARG A 1 446 ? 13.18 -25.609 -0.104 1 94.44 446 ARG A C 1
ATOM 3341 O O . ARG A 1 446 ? 14.008 -25.609 -1.018 1 94.44 446 ARG A O 1
ATOM 3348 N N . HIS A 1 447 ? 12.32 -26.516 0.06 1 93.06 447 HIS A N 1
ATOM 3349 C CA . HIS A 1 447 ? 12.227 -27.625 -0.885 1 93.06 447 HIS A CA 1
ATOM 3350 C C . HIS A 1 447 ? 11.812 -27.141 -2.268 1 93.06 447 HIS A C 1
ATOM 3352 O O . HIS A 1 447 ? 12.344 -27.594 -3.281 1 93.06 447 HIS A O 1
ATOM 3358 N N . MET A 1 448 ? 10.883 -26.188 -2.262 1 91.88 448 MET A N 1
ATOM 3359 C CA . MET A 1 448 ? 10.445 -25.625 -3.535 1 91.88 448 MET A CA 1
ATOM 3360 C C . MET A 1 448 ? 11.602 -24.953 -4.266 1 91.88 448 MET A C 1
ATOM 3362 O O . MET A 1 448 ? 11.719 -25.062 -5.488 1 91.88 448 MET A O 1
ATOM 3366 N N . GLY A 1 449 ? 12.383 -24.281 -3.51 1 91.94 449 GLY A N 1
ATOM 3367 C CA . GLY A 1 449 ? 13.562 -23.641 -4.082 1 91.94 449 GLY A CA 1
ATOM 3368 C C . GLY A 1 449 ? 14.539 -24.625 -4.695 1 91.94 449 GLY A C 1
ATOM 3369 O O . GLY A 1 449 ? 15.016 -24.422 -5.816 1 91.94 449 GLY A O 1
ATOM 3370 N N . VAL A 1 450 ? 14.734 -25.688 -4.055 1 88.94 450 VAL A N 1
ATOM 3371 C CA . VAL A 1 450 ? 15.734 -26.656 -4.473 1 88.94 450 VAL A CA 1
ATOM 3372 C C . VAL A 1 450 ? 15.18 -27.516 -5.609 1 88.94 450 VAL A C 1
ATOM 3374 O O . VAL A 1 450 ? 15.867 -27.766 -6.602 1 88.94 450 VAL A O 1
ATOM 3377 N N . MET A 1 451 ? 13.984 -27.859 -5.504 1 87.69 451 MET A N 1
ATOM 3378 C CA . MET A 1 451 ? 13.398 -28.812 -6.441 1 87.69 451 MET A CA 1
ATOM 3379 C C . MET A 1 451 ? 12.984 -28.125 -7.738 1 87.69 451 MET A C 1
ATOM 3381 O O . MET A 1 451 ? 13.078 -28.703 -8.812 1 87.69 451 MET A O 1
ATOM 3385 N N . PHE A 1 452 ? 12.586 -26.859 -7.66 1 88.81 452 PHE A N 1
ATOM 3386 C CA . PHE A 1 452 ? 11.961 -26.266 -8.844 1 88.81 452 PHE A CA 1
ATOM 3387 C C . PHE A 1 452 ? 12.648 -24.969 -9.234 1 88.81 452 PHE A C 1
ATOM 3389 O O . PHE A 1 452 ? 12.242 -24.312 -10.188 1 88.81 452 PHE A O 1
ATOM 3396 N N . GLY A 1 453 ? 13.664 -24.641 -8.516 1 89.81 453 GLY A N 1
ATOM 3397 C CA . GLY A 1 453 ? 14.336 -23.391 -8.82 1 89.81 453 GLY A CA 1
ATOM 3398 C C . GLY A 1 453 ? 13.492 -22.172 -8.523 1 89.81 453 GLY A C 1
ATOM 3399 O O . GLY A 1 453 ? 13.625 -21.141 -9.195 1 89.81 453 GLY A O 1
ATOM 3400 N N . ALA A 1 454 ? 12.555 -22.266 -7.613 1 93.19 454 ALA A N 1
ATOM 3401 C CA . ALA A 1 454 ? 11.719 -21.156 -7.168 1 93.19 454 ALA A CA 1
ATOM 3402 C C . ALA A 1 454 ? 12.391 -20.375 -6.055 1 93.19 454 ALA A C 1
ATOM 3404 O O . ALA A 1 454 ? 12.398 -20.797 -4.895 1 93.19 454 ALA A O 1
ATOM 3405 N N . PRO A 1 455 ? 12.883 -19.156 -6.367 1 95.06 455 PRO A N 1
ATOM 3406 C CA . PRO A 1 455 ? 13.609 -18.422 -5.328 1 95.06 455 PRO A CA 1
ATOM 3407 C C . PRO A 1 455 ? 12.773 -18.203 -4.07 1 95.06 455 PRO A C 1
ATOM 3409 O O . PRO A 1 455 ? 11.617 -17.781 -4.156 1 95.06 455 PRO A O 1
ATOM 3412 N N . GLY A 1 456 ? 13.297 -18.547 -2.908 1 94.81 456 GLY A N 1
ATOM 3413 C CA . GLY A 1 456 ? 12.617 -18.359 -1.637 1 94.81 456 GLY A CA 1
ATOM 3414 C C . GLY A 1 456 ? 11.391 -19.25 -1.487 1 94.81 456 GLY A C 1
ATOM 3415 O O . GLY A 1 456 ? 10.617 -19.078 -0.542 1 94.81 456 GLY A O 1
ATOM 3416 N N . GLY A 1 457 ? 11.234 -20.109 -2.385 1 95 457 GLY A N 1
ATOM 3417 C CA . GLY A 1 457 ? 10.039 -20.953 -2.389 1 95 457 GLY A CA 1
ATOM 3418 C C . GLY A 1 457 ? 8.852 -20.297 -3.068 1 95 457 GLY A C 1
ATOM 3419 O O . GLY A 1 457 ? 7.73 -20.797 -2.975 1 95 457 GLY A O 1
ATOM 3420 N N . ASP A 1 458 ? 9.07 -19.203 -3.75 1 95.69 458 ASP A N 1
ATOM 3421 C CA . ASP A 1 458 ? 8.07 -18.375 -4.426 1 95.69 458 ASP A CA 1
ATOM 3422 C C . ASP A 1 458 ? 7.723 -18.953 -5.797 1 95.69 458 ASP A C 1
ATOM 3424 O O . ASP A 1 458 ? 8.422 -18.703 -6.781 1 95.69 458 ASP A O 1
ATOM 3428 N N . TYR A 1 459 ? 6.617 -19.609 -5.906 1 93.38 459 TYR A N 1
ATOM 3429 C CA . TYR A 1 459 ? 6.234 -20.234 -7.164 1 93.38 459 TYR A CA 1
ATOM 3430 C C . TYR A 1 459 ? 5.758 -19.188 -8.172 1 93.38 459 TYR A C 1
ATOM 3432 O O . TYR A 1 459 ? 5.559 -19.5 -9.344 1 93.38 459 TYR A O 1
ATOM 3440 N N . CYS A 1 460 ? 5.664 -17.891 -7.73 1 95.44 460 CYS A N 1
ATOM 3441 C CA . CYS A 1 460 ? 5.254 -16.812 -8.609 1 95.44 460 CYS A CA 1
ATOM 3442 C C . CYS A 1 460 ? 6.445 -16.234 -9.367 1 95.44 460 CYS A C 1
ATOM 3444 O O . CYS A 1 460 ? 6.277 -15.477 -10.328 1 95.44 460 CYS A O 1
ATOM 3446 N N . HIS A 1 461 ? 7.738 -16.594 -9.008 1 96.62 461 HIS A N 1
ATOM 3447 C CA . HIS A 1 461 ? 8.953 -15.969 -9.523 1 96.62 461 HIS A CA 1
ATOM 3448 C C . HIS A 1 461 ? 8.914 -14.453 -9.344 1 96.62 461 HIS A C 1
ATOM 3450 O O . HIS A 1 461 ? 9.344 -13.711 -10.219 1 96.62 461 HIS A O 1
ATOM 3456 N N . GLY A 1 462 ? 8.398 -14.008 -8.258 1 96.62 462 GLY A N 1
ATOM 3457 C CA . GLY A 1 462 ? 8.023 -12.656 -7.871 1 96.62 462 GLY A CA 1
ATOM 3458 C C . GLY A 1 462 ? 6.582 -12.539 -7.422 1 96.62 462 GLY A C 1
ATOM 3459 O O . GLY A 1 462 ? 5.664 -12.648 -8.234 1 96.62 462 GLY A O 1
ATOM 3460 N N . LEU A 1 463 ? 6.375 -12.297 -6.148 1 96.94 463 LEU A N 1
ATOM 3461 C CA . LEU A 1 463 ? 5.039 -12.297 -5.566 1 96.94 463 LEU A CA 1
ATOM 3462 C C . LEU A 1 463 ? 4.156 -11.25 -6.234 1 96.94 463 LEU A C 1
ATOM 3464 O O . LEU A 1 463 ? 4.656 -10.32 -6.875 1 96.94 463 LEU A O 1
ATOM 3468 N N . LEU A 1 464 ? 2.883 -11.461 -6.102 1 96 464 LEU A N 1
ATOM 3469 C CA . LEU A 1 464 ? 1.919 -10.57 -6.73 1 96 464 LEU A CA 1
ATOM 3470 C C . LEU A 1 464 ? 1.531 -9.438 -5.785 1 96 464 LEU A C 1
ATOM 3472 O O . LEU A 1 464 ? 0.347 -9.133 -5.625 1 96 464 LEU A O 1
ATOM 3476 N N . ASN A 1 465 ? 2.496 -8.852 -5.164 1 93.62 465 ASN A N 1
ATOM 3477 C CA . ASN A 1 465 ? 2.295 -7.656 -4.352 1 93.62 465 ASN A CA 1
ATOM 3478 C C . ASN A 1 465 ? 1.904 -6.453 -5.211 1 93.62 465 ASN A C 1
ATOM 3480 O O . ASN A 1 465 ? 2.254 -6.391 -6.391 1 93.62 465 ASN A O 1
ATOM 3484 N N . ALA A 1 466 ? 1.215 -5.543 -4.562 1 93.94 466 ALA A N 1
ATOM 3485 C CA . ALA A 1 466 ? 0.787 -4.344 -5.281 1 93.94 466 ALA A CA 1
ATOM 3486 C C . ALA A 1 466 ? 1.986 -3.574 -5.824 1 93.94 466 ALA A C 1
ATOM 3488 O O . ALA A 1 466 ? 1.882 -2.891 -6.848 1 93.94 466 ALA A O 1
ATOM 3489 N N . ASP A 1 467 ? 3.152 -3.709 -5.199 1 94.81 467 ASP A N 1
ATOM 3490 C CA . ASP A 1 467 ? 4.352 -3.012 -5.652 1 94.81 467 ASP A CA 1
ATOM 3491 C C . ASP A 1 467 ? 5.113 -3.844 -6.68 1 94.81 467 ASP A C 1
ATOM 3493 O O . ASP A 1 467 ? 6.25 -3.518 -7.031 1 94.81 467 ASP A O 1
ATOM 3497 N N . GLN A 1 468 ? 4.629 -4.996 -7.125 1 96.75 468 GLN A N 1
ATOM 3498 C CA . GLN A 1 468 ? 5.27 -5.852 -8.117 1 96.75 468 GLN A CA 1
ATOM 3499 C C . GLN A 1 468 ? 4.309 -6.184 -9.258 1 96.75 468 GLN A C 1
ATOM 3501 O O . GLN A 1 468 ? 4.312 -7.305 -9.773 1 96.75 468 GLN A O 1
ATOM 3506 N N . ILE A 1 469 ? 3.404 -5.27 -9.594 1 96.25 469 ILE A N 1
ATOM 3507 C CA . ILE A 1 469 ? 2.523 -5.441 -10.75 1 96.25 469 ILE A CA 1
ATOM 3508 C C . ILE A 1 469 ? 2.701 -4.273 -11.711 1 96.25 469 ILE A C 1
ATOM 3510 O O . ILE A 1 469 ? 3.369 -3.287 -11.391 1 96.25 469 ILE A O 1
ATOM 3514 N N . GLY A 1 470 ? 2.139 -4.395 -12.898 1 94.88 470 GLY A N 1
ATOM 3515 C CA . GLY A 1 470 ? 2.209 -3.326 -13.883 1 94.88 470 GLY A CA 1
ATOM 3516 C C . GLY A 1 470 ? 3.631 -2.971 -14.273 1 94.88 470 GLY A C 1
ATOM 3517 O O . GLY A 1 470 ? 4.406 -3.84 -14.68 1 94.88 470 GLY A O 1
ATOM 3518 N N . PRO A 1 471 ? 4.004 -1.709 -14.023 1 94.69 471 PRO A N 1
ATOM 3519 C CA . PRO A 1 471 ? 5.355 -1.29 -14.398 1 94.69 471 PRO A CA 1
ATOM 3520 C C . PRO A 1 471 ? 6.438 -1.948 -13.547 1 94.69 471 PRO A C 1
ATOM 3522 O O . PRO A 1 471 ? 7.625 -1.855 -13.875 1 94.69 471 PRO A O 1
ATOM 3525 N N . ASN A 1 472 ? 6.039 -2.572 -12.5 1 96.19 472 ASN A N 1
ATOM 3526 C CA . ASN A 1 472 ? 6.996 -3.199 -11.594 1 96.19 472 ASN A CA 1
ATOM 3527 C C . ASN A 1 472 ? 7.039 -4.715 -11.781 1 96.19 472 ASN A C 1
ATOM 3529 O O . ASN A 1 472 ? 7.551 -5.438 -10.93 1 96.19 472 ASN A O 1
ATOM 3533 N N . ARG A 1 473 ? 6.523 -5.215 -12.844 1 97.25 473 ARG A N 1
ATOM 3534 C CA . ARG A 1 473 ? 6.652 -6.594 -13.312 1 97.25 473 ARG A CA 1
ATOM 3535 C C . ARG A 1 473 ? 7.184 -6.641 -14.742 1 97.25 473 ARG A C 1
ATOM 3537 O O . ARG A 1 473 ? 6.598 -6.043 -15.641 1 97.25 473 ARG A O 1
ATOM 3544 N N . PRO A 1 474 ? 8.289 -7.312 -14.977 1 98.12 474 PRO A N 1
ATOM 3545 C CA . PRO A 1 474 ? 8.922 -7.211 -16.297 1 98.12 474 PRO A CA 1
ATOM 3546 C C . PRO A 1 474 ? 8.148 -7.957 -17.375 1 98.12 474 PRO A C 1
ATOM 3548 O O . PRO A 1 474 ? 7.531 -8.992 -17.094 1 98.12 474 PRO A O 1
ATOM 3551 N N . GLY A 1 475 ? 8.125 -7.398 -18.609 1 98.06 475 GLY A N 1
ATOM 3552 C CA . GLY A 1 475 ? 7.746 -8.125 -19.812 1 98.06 475 GLY A CA 1
ATOM 3553 C C . GLY A 1 475 ? 8.891 -8.93 -20.406 1 98.06 475 GLY A C 1
ATOM 3554 O O . GLY A 1 475 ? 9.922 -9.125 -19.766 1 98.06 475 GLY A O 1
ATOM 3555 N N . PRO A 1 476 ? 8.68 -9.336 -21.625 1 98.44 476 PRO A N 1
ATOM 3556 C CA . PRO A 1 476 ? 9.695 -10.188 -22.266 1 98.44 476 PRO A CA 1
ATOM 3557 C C . PRO A 1 476 ? 11.039 -9.492 -22.422 1 98.44 476 PRO A C 1
ATOM 3559 O O . PRO A 1 476 ? 12.086 -10.141 -22.422 1 98.44 476 PRO A O 1
ATOM 3562 N N . LYS A 1 477 ? 11.008 -8.188 -22.531 1 98.19 477 LYS A N 1
ATOM 3563 C CA . LYS A 1 477 ? 12.242 -7.465 -22.828 1 98.19 477 LYS A CA 1
ATOM 3564 C C . LYS A 1 477 ? 12.68 -6.621 -21.625 1 98.19 477 LYS A C 1
ATOM 3566 O O . LYS A 1 477 ? 13.539 -5.746 -21.766 1 98.19 477 LYS A O 1
ATOM 3571 N N . GLY A 1 478 ? 12.039 -6.836 -20.484 1 98.06 478 GLY A N 1
ATOM 3572 C CA . GLY A 1 478 ? 12.391 -6.113 -19.281 1 98.06 478 GLY A CA 1
ATOM 3573 C C . GLY A 1 478 ? 11.258 -5.258 -18.734 1 98.06 478 GLY A C 1
ATOM 3574 O O . GLY A 1 478 ? 10.102 -5.445 -19.125 1 98.06 478 GLY A O 1
ATOM 3575 N N . PHE A 1 479 ? 11.57 -4.387 -17.75 1 97.19 479 PHE A N 1
ATOM 3576 C CA . PHE A 1 479 ? 10.586 -3.498 -17.141 1 97.19 479 PHE A CA 1
ATOM 3577 C C . PHE A 1 479 ? 10.172 -2.398 -18.109 1 97.19 479 PHE A C 1
ATOM 3579 O O . PHE A 1 479 ? 10.977 -1.968 -18.953 1 97.19 479 PHE A O 1
ATOM 3586 N N . VAL A 1 480 ? 8.891 -1.944 -17.953 1 94.06 480 VAL A N 1
ATOM 3587 C CA . VAL A 1 480 ? 8.438 -0.771 -18.688 1 94.06 480 VAL A CA 1
ATOM 3588 C C . VAL A 1 480 ? 9.367 0.406 -18.406 1 94.06 480 VAL A C 1
ATOM 3590 O O . VAL A 1 480 ? 9.641 0.725 -17.25 1 94.06 480 VAL A O 1
ATOM 3593 N N . GLY A 1 481 ? 9.93 0.929 -19.438 1 90.25 481 GLY A N 1
ATOM 3594 C CA . GLY A 1 481 ? 10.781 2.096 -19.281 1 90.25 481 GLY A CA 1
ATOM 3595 C C . GLY A 1 481 ? 12.234 1.743 -19.016 1 90.25 481 GLY A C 1
ATOM 3596 O O . GLY A 1 481 ? 13.102 2.617 -19.016 1 90.25 481 GLY A O 1
ATOM 3597 N N . GLN A 1 482 ? 12.531 0.46 -18.812 1 94.88 482 GLN A N 1
ATOM 3598 C CA . GLN A 1 482 ? 13.898 0.012 -18.562 1 94.88 482 GLN A CA 1
ATOM 3599 C C . GLN A 1 482 ? 14.164 -1.337 -19.219 1 94.88 482 GLN A C 1
ATOM 3601 O O . GLN A 1 482 ? 14.367 -2.342 -18.547 1 94.88 482 GLN A O 1
ATOM 3606 N N . PRO A 1 483 ? 14.32 -1.331 -20.531 1 96.25 483 PRO A N 1
ATOM 3607 C CA . PRO A 1 483 ? 14.57 -2.586 -21.25 1 96.25 483 PRO A CA 1
ATOM 3608 C C . PRO A 1 483 ? 15.945 -3.178 -20.938 1 96.25 483 PRO A C 1
ATOM 3610 O O . PRO A 1 483 ? 16.875 -2.443 -20.594 1 96.25 483 PRO A O 1
ATOM 3613 N N . ILE A 1 484 ? 16.047 -4.48 -21.016 1 97.94 484 ILE A N 1
ATOM 3614 C CA . ILE A 1 484 ? 17.328 -5.18 -20.922 1 97.94 484 ILE A CA 1
ATOM 3615 C C . ILE A 1 484 ? 18.156 -4.887 -22.156 1 97.94 484 ILE A C 1
ATOM 3617 O O . ILE A 1 484 ? 17.719 -5.121 -23.281 1 97.94 484 ILE A O 1
ATOM 3621 N N . PRO A 1 485 ? 19.406 -4.355 -21.984 1 97.69 485 PRO A N 1
ATOM 3622 C CA . PRO A 1 485 ? 20.219 -3.959 -23.141 1 97.69 485 PRO A CA 1
ATOM 3623 C C . PRO A 1 485 ? 21 -5.125 -23.75 1 97.69 485 PRO A C 1
ATOM 3625 O O . PRO A 1 485 ? 22.188 -4.996 -24.031 1 97.69 485 PRO A O 1
ATOM 3628 N N . ILE A 1 486 ? 20.391 -6.23 -23.938 1 98.44 486 ILE A N 1
ATOM 3629 C CA . ILE A 1 486 ? 20.969 -7.414 -24.562 1 98.44 486 ILE A CA 1
ATOM 3630 C C . ILE A 1 486 ? 20.047 -7.922 -25.656 1 98.44 486 ILE A C 1
ATOM 3632 O O . ILE A 1 486 ? 18.969 -8.461 -25.375 1 98.44 486 ILE A O 1
ATOM 3636 N N . SER A 1 487 ? 20.484 -7.75 -26.922 1 98.19 487 SER A N 1
ATOM 3637 C CA . SER A 1 487 ? 19.688 -8.195 -28.047 1 98.19 487 SER A CA 1
ATOM 3638 C C . SER A 1 487 ? 19.578 -9.719 -28.094 1 98.19 487 SER A C 1
ATOM 3640 O O . SER A 1 487 ? 20.562 -10.422 -27.859 1 98.19 487 SER A O 1
ATOM 3642 N N . GLY A 1 488 ? 18.328 -10.25 -28.234 1 98.62 488 GLY A N 1
ATOM 3643 C CA . GLY A 1 488 ? 18.125 -11.68 -28.391 1 98.62 488 GLY A CA 1
ATOM 3644 C C . GLY A 1 488 ? 17.75 -12.375 -27.094 1 98.62 488 GLY A C 1
ATOM 3645 O O . GLY A 1 488 ? 17.469 -13.57 -27.078 1 98.62 488 GLY A O 1
ATOM 3646 N N . LEU A 1 489 ? 17.766 -11.633 -25.969 1 98.81 489 LEU A N 1
ATOM 3647 C CA . LEU A 1 489 ? 17.359 -12.188 -24.672 1 98.81 489 LEU A CA 1
ATOM 3648 C C . LEU A 1 489 ? 15.922 -11.812 -24.344 1 98.81 489 LEU A C 1
ATOM 3650 O O . LEU A 1 489 ? 15.547 -10.641 -24.422 1 98.81 489 LEU A O 1
ATOM 3654 N N . TYR A 1 490 ? 15.117 -12.812 -23.984 1 98.88 490 TYR A N 1
ATOM 3655 C CA . TYR A 1 490 ? 13.727 -12.57 -23.625 1 98.88 490 TYR A CA 1
ATOM 3656 C C . TYR A 1 490 ? 13.359 -13.297 -22.328 1 98.88 490 TYR A C 1
ATOM 3658 O O . TYR A 1 490 ? 13.812 -14.422 -22.109 1 98.88 490 TYR A O 1
ATOM 3666 N N . LEU A 1 491 ? 12.539 -12.633 -21.484 1 98.81 491 LEU A N 1
ATOM 3667 C CA . LEU A 1 491 ? 12.039 -13.211 -20.234 1 98.81 491 LEU A CA 1
ATOM 3668 C C . LEU A 1 491 ? 10.633 -13.781 -20.422 1 98.81 491 LEU A C 1
ATOM 3670 O O . LEU A 1 491 ? 9.789 -13.141 -21.062 1 98.81 491 LEU A O 1
ATOM 3674 N N . GLY A 1 492 ? 10.383 -14.992 -19.891 1 98.56 492 GLY A N 1
ATOM 3675 C CA . GLY A 1 492 ? 9.078 -15.578 -20.125 1 98.56 492 GLY A CA 1
ATOM 3676 C C . GLY A 1 492 ? 8.617 -16.484 -19 1 98.56 492 GLY A C 1
ATOM 3677 O O . GLY A 1 492 ? 7.836 -17.406 -19.234 1 98.56 492 GLY A O 1
ATOM 3678 N N . SER A 1 493 ? 9.125 -16.328 -17.828 1 97.69 493 SER A N 1
ATOM 3679 C CA . SER A 1 493 ? 8.719 -17.141 -16.688 1 97.69 493 SER A CA 1
ATOM 3680 C C . SER A 1 493 ? 7.469 -16.562 -16.031 1 97.69 493 SER A C 1
ATOM 3682 O O . SER A 1 493 ? 6.938 -15.547 -16.469 1 97.69 493 SER A O 1
ATOM 3684 N N . ALA A 1 494 ? 7.051 -17.25 -14.906 1 96.12 494 ALA A N 1
ATOM 3685 C CA . ALA A 1 494 ? 5.84 -16.859 -14.18 1 96.12 494 ALA A CA 1
ATOM 3686 C C . ALA A 1 494 ? 5.996 -15.492 -13.531 1 96.12 494 ALA A C 1
ATOM 3688 O O . ALA A 1 494 ? 5.004 -14.852 -13.18 1 96.12 494 ALA A O 1
ATOM 3689 N N . GLY A 1 495 ? 7.219 -15.023 -13.406 1 97.38 495 GLY A N 1
ATOM 3690 C CA . GLY A 1 495 ? 7.488 -13.742 -12.781 1 97.38 495 GLY A CA 1
ATOM 3691 C C . GLY A 1 495 ? 7.336 -12.57 -13.727 1 97.38 495 GLY A C 1
ATOM 3692 O O . GLY A 1 495 ? 7.543 -11.422 -13.328 1 97.38 495 GLY A O 1
ATOM 3693 N N . CYS A 1 496 ? 6.969 -12.836 -14.969 1 98.19 496 CYS A N 1
ATOM 3694 C CA . CYS A 1 496 ? 6.797 -11.789 -15.977 1 98.19 496 CYS A CA 1
ATOM 3695 C C . CYS A 1 496 ? 5.324 -11.43 -16.125 1 98.19 496 CYS A C 1
ATOM 3697 O O . CYS A 1 496 ? 4.449 -12.141 -15.648 1 98.19 496 CYS A O 1
ATOM 3699 N N . HIS A 1 497 ? 5.098 -10.25 -16.766 1 97.44 497 HIS A N 1
ATOM 3700 C CA . HIS A 1 497 ? 3.74 -9.805 -17.078 1 97.44 497 HIS A CA 1
ATOM 3701 C C . HIS A 1 497 ? 2.93 -10.922 -17.719 1 97.44 497 HIS A C 1
ATOM 3703 O O . HIS A 1 497 ? 3.395 -11.562 -18.672 1 97.44 497 HIS A O 1
ATOM 3709 N N . GLY A 1 498 ? 1.751 -11.078 -17.219 1 95.06 498 GLY A N 1
ATOM 3710 C CA . GLY A 1 498 ? 0.899 -12.18 -17.625 1 95.06 498 GLY A CA 1
ATOM 3711 C C . GLY A 1 498 ? 0.815 -13.289 -16.594 1 95.06 498 GLY A C 1
ATOM 3712 O O . GLY A 1 498 ? -0.092 -14.125 -16.641 1 95.06 498 GLY A O 1
ATOM 3713 N N . GLY A 1 499 ? 1.857 -13.383 -15.766 1 93.75 499 GLY A N 1
ATOM 3714 C CA . GLY A 1 499 ? 1.843 -14.258 -14.609 1 93.75 499 GLY A CA 1
ATOM 3715 C C . GLY A 1 499 ? 1.41 -13.562 -13.336 1 93.75 499 GLY A C 1
ATOM 3716 O O . GLY A 1 499 ? 0.942 -12.422 -13.375 1 93.75 499 GLY A O 1
ATOM 3717 N N . PRO A 1 500 ? 1.419 -14.227 -12.234 1 93.12 500 PRO A N 1
ATOM 3718 C CA . PRO A 1 500 ? 1.861 -15.609 -12.055 1 93.12 500 PRO A CA 1
ATOM 3719 C C . PRO A 1 500 ? 0.775 -16.625 -12.406 1 93.12 500 PRO A C 1
ATOM 3721 O O . PRO A 1 500 ? -0.239 -16.266 -13.016 1 93.12 500 PRO A O 1
ATOM 3724 N N . GLY A 1 501 ? 0.979 -17.953 -12.008 1 91.12 501 GLY A N 1
ATOM 3725 C CA . GLY A 1 501 ? 0.035 -19.031 -12.289 1 91.12 501 GLY A CA 1
ATOM 3726 C C . GLY A 1 501 ? 0.307 -19.734 -13.602 1 91.12 501 GLY A C 1
ATOM 3727 O O . GLY A 1 501 ? 1.206 -19.344 -14.352 1 91.12 501 GLY A O 1
ATOM 3728 N N . ILE A 1 502 ? -0.422 -20.719 -13.812 1 93.19 502 ILE A N 1
ATOM 3729 C CA . ILE A 1 502 ? -0.281 -21.516 -15.031 1 93.19 502 ILE A CA 1
ATOM 3730 C C . ILE A 1 502 ? -1.116 -20.891 -16.141 1 93.19 502 ILE A C 1
ATOM 3732 O O . ILE A 1 502 ? -2.143 -21.438 -16.547 1 93.19 502 ILE A O 1
ATOM 3736 N N . THR A 1 503 ? -0.629 -19.719 -16.609 1 93.38 503 THR A N 1
ATOM 3737 C CA . THR A 1 503 ? -1.398 -18.953 -17.594 1 93.38 503 THR A CA 1
ATOM 3738 C C . THR A 1 503 ? -0.812 -19.125 -18.984 1 93.38 503 THR A C 1
ATOM 3740 O O . THR A 1 503 ? -1.498 -18.891 -19.984 1 93.38 503 THR A O 1
ATOM 3743 N N . PHE A 1 504 ? 0.483 -19.422 -19.109 1 96.31 504 PHE A N 1
ATOM 3744 C CA . PHE A 1 504 ? 1.206 -19.609 -20.375 1 96.31 504 PHE A CA 1
ATOM 3745 C C . PHE A 1 504 ? 1.461 -18.266 -21.047 1 96.31 504 PHE A C 1
ATOM 3747 O O . PHE A 1 504 ? 2.195 -18.203 -22.031 1 96.31 504 PHE A O 1
ATOM 3754 N N . ILE A 1 505 ? 0.951 -17.188 -20.5 1 97.12 505 ILE A N 1
ATOM 3755 C CA . ILE A 1 505 ? 0.958 -15.898 -21.156 1 97.12 505 ILE A CA 1
ATOM 3756 C C . ILE A 1 505 ? 2.379 -15.344 -21.188 1 97.12 505 ILE A C 1
ATOM 3758 O O . ILE A 1 505 ? 2.846 -14.875 -22.234 1 97.12 505 ILE A O 1
ATOM 3762 N N . PRO A 1 506 ? 3.123 -15.422 -20.109 1 98.38 506 PRO A N 1
ATOM 3763 C CA . PRO A 1 506 ? 4.488 -14.891 -20.172 1 98.38 506 PRO A CA 1
ATOM 3764 C C . PRO A 1 506 ? 5.34 -15.586 -21.234 1 98.38 506 PRO A C 1
ATOM 3766 O O . PRO A 1 506 ? 6.066 -14.914 -21.969 1 98.38 506 PRO A O 1
ATOM 3769 N N . GLY A 1 507 ? 5.234 -16.906 -21.297 1 98.69 507 GLY A N 1
ATOM 3770 C CA . GLY A 1 507 ? 5.957 -17.641 -22.328 1 98.69 507 GLY A CA 1
ATOM 3771 C C . GLY A 1 507 ? 5.531 -17.266 -23.734 1 98.69 507 GLY A C 1
ATOM 3772 O O . GLY A 1 507 ? 6.375 -17.062 -24.609 1 98.69 507 GLY A O 1
ATOM 3773 N N . TYR A 1 508 ? 4.227 -17.203 -23.891 1 98.69 508 TYR A N 1
ATOM 3774 C CA . TYR A 1 508 ? 3.682 -16.781 -25.172 1 98.69 508 TYR A CA 1
ATOM 3775 C C . TYR A 1 508 ? 4.207 -15.398 -25.562 1 98.69 508 TYR A C 1
ATOM 3777 O O . TYR A 1 508 ? 4.645 -15.195 -26.703 1 98.69 508 TYR A O 1
ATOM 3785 N N . ASN A 1 509 ? 4.188 -14.469 -24.641 1 98.75 509 ASN A N 1
ATOM 3786 C CA . ASN A 1 509 ? 4.66 -13.109 -24.891 1 98.75 509 ASN A CA 1
ATOM 3787 C C . ASN A 1 509 ? 6.137 -13.094 -25.266 1 98.75 509 ASN A C 1
ATOM 3789 O O . ASN A 1 509 ? 6.547 -12.336 -26.156 1 98.75 509 ASN A O 1
ATOM 3793 N N . ALA A 1 510 ? 6.91 -13.914 -24.609 1 98.81 510 ALA A N 1
ATOM 3794 C CA . ALA A 1 510 ? 8.344 -13.969 -24.891 1 98.81 510 ALA A CA 1
ATOM 3795 C C . ALA A 1 510 ? 8.602 -14.5 -26.312 1 98.81 510 ALA A C 1
ATOM 3797 O O . ALA A 1 510 ? 9.406 -13.93 -27.047 1 98.81 510 ALA A O 1
ATOM 3798 N N . GLY A 1 511 ? 7.945 -15.602 -26.672 1 98.75 511 GLY A N 1
ATOM 3799 C CA . GLY A 1 511 ? 8.062 -16.109 -28.016 1 98.75 511 GLY A CA 1
ATOM 3800 C C . GLY A 1 511 ? 7.676 -15.102 -29.078 1 98.75 511 GLY A C 1
ATOM 3801 O O . GLY A 1 511 ? 8.391 -14.922 -30.062 1 98.75 511 GLY A O 1
ATOM 3802 N N . ARG A 1 512 ? 6.59 -14.438 -28.828 1 98.44 512 ARG A N 1
ATOM 3803 C CA . ARG A 1 512 ? 6.098 -13.445 -29.781 1 98.44 512 ARG A CA 1
ATOM 3804 C C . ARG A 1 512 ? 7.078 -12.281 -29.906 1 98.44 512 ARG A C 1
ATOM 3806 O O . ARG A 1 512 ? 7.332 -11.805 -31.016 1 98.44 512 ARG A O 1
ATOM 3813 N N . ALA A 1 513 ? 7.559 -11.836 -28.797 1 98.44 513 ALA A N 1
ATOM 3814 C CA . ALA A 1 513 ? 8.516 -10.734 -28.812 1 98.44 513 ALA A CA 1
ATOM 3815 C C . ALA A 1 513 ? 9.766 -11.102 -29.609 1 98.44 513 ALA A C 1
ATOM 3817 O O . ALA A 1 513 ? 10.289 -10.273 -30.359 1 98.44 513 ALA A O 1
ATOM 3818 N N . ALA A 1 514 ? 10.266 -12.281 -29.453 1 98.56 514 ALA A N 1
ATOM 3819 C CA . ALA A 1 514 ? 11.422 -12.766 -30.203 1 98.56 514 ALA A CA 1
ATOM 3820 C C . ALA A 1 514 ? 11.156 -12.758 -31.703 1 98.56 514 ALA A C 1
ATOM 3822 O O . ALA A 1 514 ? 12.016 -12.359 -32.5 1 98.56 514 ALA A O 1
ATOM 3823 N N . LEU A 1 515 ? 9.984 -13.172 -32.094 1 98.31 515 LEU A N 1
ATOM 3824 C CA . LEU A 1 515 ? 9.609 -13.234 -33.5 1 98.31 515 LEU A CA 1
ATOM 3825 C C . LEU A 1 515 ? 9.469 -11.828 -34.094 1 98.31 515 LEU A C 1
ATOM 3827 O O . LEU A 1 515 ? 9.812 -11.602 -35.25 1 98.31 515 LEU A O 1
ATOM 3831 N N . GLU A 1 516 ? 8.945 -10.898 -33.312 1 97.44 516 GLU A N 1
ATOM 3832 C CA . GLU A 1 516 ? 8.758 -9.531 -33.781 1 97.44 516 GLU A CA 1
ATOM 3833 C C . GLU A 1 516 ? 10.102 -8.836 -34 1 97.44 516 GLU A C 1
ATOM 3835 O O . GLU A 1 516 ? 10.219 -7.965 -34.875 1 97.44 516 GLU A O 1
ATOM 3840 N N . ASP A 1 517 ? 11.062 -9.156 -33.25 1 95.62 517 ASP A N 1
ATOM 3841 C CA . ASP A 1 517 ? 12.375 -8.531 -33.375 1 95.62 517 ASP A CA 1
ATOM 3842 C C . ASP A 1 517 ? 13.18 -9.125 -34.5 1 95.62 517 ASP A C 1
ATOM 3844 O O . ASP A 1 517 ? 14.195 -8.57 -34.906 1 95.62 517 ASP A O 1
ATOM 3848 N N . ARG A 1 518 ? 12.797 -10.195 -35.094 1 85.69 518 ARG A N 1
ATOM 3849 C CA . ARG A 1 518 ? 13.508 -10.828 -36.188 1 85.69 518 ARG A CA 1
ATOM 3850 C C . ARG A 1 518 ? 13.227 -10.102 -37.5 1 85.69 518 ARG A C 1
ATOM 3852 O O . ARG A 1 518 ? 14.125 -9.961 -38.344 1 85.69 518 ARG A O 1
ATOM 3859 N N . MET B 1 1 ? -25.641 42.938 -9.875 1 52.97 1 MET B N 1
ATOM 3860 C CA . MET B 1 1 ? -24.266 43.469 -9.938 1 52.97 1 MET B CA 1
ATOM 3861 C C . MET B 1 1 ? -23.375 42.781 -8.906 1 52.97 1 MET B C 1
ATOM 3863 O O . MET B 1 1 ? -23.844 42.438 -7.824 1 52.97 1 MET B O 1
ATOM 3867 N N . ALA B 1 2 ? -22.109 42.344 -9.305 1 72 2 ALA B N 1
ATOM 3868 C CA . ALA B 1 2 ? -21.25 41.625 -8.391 1 72 2 ALA B CA 1
ATOM 3869 C C . ALA B 1 2 ? -20.797 42.5 -7.223 1 72 2 ALA B C 1
ATOM 3871 O O . ALA B 1 2 ? -20.469 43.656 -7.414 1 72 2 ALA B O 1
ATOM 3872 N N . ASP B 1 3 ? -21.047 42.094 -5.973 1 87.69 3 ASP B N 1
ATOM 3873 C CA . ASP B 1 3 ? -20.578 42.75 -4.77 1 87.69 3 ASP B CA 1
ATOM 3874 C C . ASP B 1 3 ? -19.047 42.75 -4.703 1 87.69 3 ASP B C 1
ATOM 3876 O O . ASP B 1 3 ? -18.438 43.75 -4.312 1 87.69 3 ASP B O 1
ATOM 3880 N N . PHE B 1 4 ? -18.438 41.719 -5.266 1 97.56 4 PHE B N 1
ATOM 3881 C CA . PHE B 1 4 ? -17 41.469 -5.254 1 97.56 4 PHE B CA 1
ATOM 3882 C C . PHE B 1 4 ? -16.547 40.812 -6.551 1 97.56 4 PHE B C 1
ATOM 3884 O O . PHE B 1 4 ? -17.375 40.375 -7.344 1 97.56 4 PHE B O 1
ATOM 3891 N N . ASP B 1 5 ? -15.281 40.938 -6.832 1 98.12 5 ASP B N 1
ATOM 3892 C CA . ASP B 1 5 ? -14.711 40.188 -7.945 1 98.12 5 ASP B CA 1
ATOM 3893 C C . ASP B 1 5 ? -14.422 38.75 -7.547 1 98.12 5 ASP B C 1
ATOM 3895 O O . ASP B 1 5 ? -14.445 37.844 -8.391 1 98.12 5 ASP B O 1
ATOM 3899 N N . ALA B 1 6 ? -14.117 38.562 -6.191 1 98.69 6 ALA B N 1
ATOM 3900 C CA . ALA B 1 6 ? -13.773 37.219 -5.691 1 98.69 6 ALA B CA 1
ATOM 3901 C C . ALA B 1 6 ? -14.18 37.062 -4.227 1 98.69 6 ALA B C 1
ATOM 3903 O O . ALA B 1 6 ? -14.086 38 -3.445 1 98.69 6 ALA B O 1
ATOM 3904 N N . ILE B 1 7 ? -14.625 35.906 -3.871 1 98.88 7 ILE B N 1
ATOM 3905 C CA . ILE B 1 7 ? -14.938 35.531 -2.5 1 98.88 7 ILE B CA 1
ATOM 3906 C C . ILE B 1 7 ? -14.078 34.312 -2.09 1 98.88 7 ILE B C 1
ATOM 3908 O O . ILE B 1 7 ? -13.938 33.375 -2.85 1 98.88 7 ILE B O 1
ATOM 3912 N N . VAL B 1 8 ? -13.453 34.406 -0.958 1 98.94 8 VAL B N 1
ATOM 3913 C CA . VAL B 1 8 ? -12.742 33.281 -0.358 1 98.94 8 VAL B CA 1
ATOM 3914 C C . VAL B 1 8 ? -13.5 32.781 0.872 1 98.94 8 VAL B C 1
ATOM 3916 O O . VAL B 1 8 ? -13.852 33.562 1.752 1 98.94 8 VAL B O 1
ATOM 3919 N N . ILE B 1 9 ? -13.789 31.5 0.887 1 98.81 9 ILE B N 1
ATOM 3920 C CA . ILE B 1 9 ? -14.461 30.875 2.023 1 98.81 9 ILE B CA 1
ATOM 3921 C C . ILE B 1 9 ? -13.422 30.297 2.986 1 98.81 9 ILE B C 1
ATOM 3923 O O . ILE B 1 9 ? -12.68 29.391 2.631 1 98.81 9 ILE B O 1
ATOM 3927 N N . GLY B 1 10 ? -13.43 30.781 4.238 1 97.94 10 GLY B N 1
ATOM 3928 C CA . GLY B 1 10 ? -12.453 30.359 5.23 1 97.94 10 GLY B CA 1
ATOM 3929 C C . GLY B 1 10 ? -11.219 31.234 5.27 1 97.94 10 GLY B C 1
ATOM 3930 O O . GLY B 1 10 ? -10.5 31.359 4.277 1 97.94 10 GLY B O 1
ATOM 3931 N N . ALA B 1 11 ? -10.953 31.766 6.438 1 98 11 ALA B N 1
ATOM 3932 C CA . ALA B 1 11 ? -9.812 32.656 6.621 1 98 11 ALA B CA 1
ATOM 3933 C C . ALA B 1 11 ? -8.68 31.938 7.359 1 98 11 ALA B C 1
ATOM 3935 O O . ALA B 1 11 ? -8.07 32.5 8.266 1 98 11 ALA B O 1
ATOM 3936 N N . GLY B 1 12 ? -8.5 30.625 7.047 1 96.81 12 GLY B N 1
ATOM 3937 C CA . GLY B 1 12 ? -7.27 29.953 7.449 1 96.81 12 GLY B CA 1
ATOM 3938 C C . GLY B 1 12 ? -6.062 30.391 6.648 1 96.81 12 GLY B C 1
ATOM 3939 O O . GLY B 1 12 ? -6.16 31.297 5.812 1 96.81 12 GLY B O 1
ATOM 3940 N N . HIS B 1 13 ? -4.945 29.719 6.879 1 96.44 13 HIS B N 1
ATOM 3941 C CA . HIS B 1 13 ? -3.721 30.172 6.23 1 96.44 13 HIS B CA 1
ATOM 3942 C C . HIS B 1 13 ? -3.83 30.062 4.711 1 96.44 13 HIS B C 1
ATOM 3944 O O . HIS B 1 13 ? -3.393 30.969 3.99 1 96.44 13 HIS B O 1
ATOM 3950 N N . ASN B 1 14 ? -4.414 29.047 4.184 1 98 14 ASN B N 1
ATOM 3951 C CA . ASN B 1 14 ? -4.555 28.891 2.742 1 98 14 ASN B CA 1
ATOM 3952 C C . ASN B 1 14 ? -5.582 29.859 2.166 1 98 14 ASN B C 1
ATOM 3954 O O . ASN B 1 14 ? -5.371 30.422 1.09 1 98 14 ASN B O 1
ATOM 3958 N N . GLY B 1 15 ? -6.73 30.016 2.85 1 98.62 15 GLY B N 1
ATOM 3959 C CA . GLY B 1 15 ? -7.711 30.984 2.402 1 98.62 15 GLY B CA 1
ATOM 3960 C C . GLY B 1 15 ? -7.156 32.406 2.311 1 98.62 15 GLY B C 1
ATOM 3961 O O . GLY B 1 15 ? -7.367 33.094 1.312 1 98.62 15 GLY B O 1
ATOM 3962 N N . LEU B 1 16 ? -6.48 32.75 3.322 1 98.75 16 LEU B N 1
ATOM 3963 C CA . LEU B 1 16 ? -5.871 34.094 3.338 1 98.75 16 LEU B CA 1
ATOM 3964 C C . LEU B 1 16 ? -4.828 34.219 2.234 1 98.75 16 LEU B C 1
ATOM 3966 O O . LEU B 1 16 ? -4.707 35.281 1.618 1 98.75 16 LEU B O 1
ATOM 3970 N N . ALA B 1 17 ? -4.043 33.156 2.023 1 98.62 17 ALA B N 1
ATOM 3971 C CA . ALA B 1 17 ? -3.084 33.156 0.923 1 98.62 17 ALA B CA 1
ATOM 3972 C C . ALA B 1 17 ? -3.779 33.406 -0.411 1 98.62 17 ALA B C 1
ATOM 3974 O O . ALA B 1 17 ? -3.342 34.25 -1.192 1 98.62 17 ALA B O 1
ATOM 3975 N N . ALA B 1 18 ? -4.852 32.719 -0.68 1 98.88 18 ALA B N 1
ATOM 3976 C CA . ALA B 1 18 ? -5.613 32.906 -1.914 1 98.88 18 ALA B CA 1
ATOM 3977 C C . ALA B 1 18 ? -6.148 34.344 -2.023 1 98.88 18 ALA B C 1
ATOM 3979 O O . ALA B 1 18 ? -6.066 34.969 -3.084 1 98.88 18 ALA B O 1
ATOM 3980 N N . ALA B 1 19 ? -6.684 34.844 -0.925 1 98.88 19 ALA B N 1
ATOM 3981 C CA . ALA B 1 19 ? -7.262 36.188 -0.899 1 98.88 19 ALA B CA 1
ATOM 3982 C C . ALA B 1 19 ? -6.215 37.25 -1.242 1 98.88 19 ALA B C 1
ATOM 3984 O O . ALA B 1 19 ? -6.477 38.156 -2.029 1 98.88 19 ALA B O 1
ATOM 3985 N N . VAL B 1 20 ? -5.074 37.094 -0.641 1 98.81 20 VAL B N 1
ATOM 3986 C CA . VAL B 1 20 ? -3.992 38.062 -0.879 1 98.81 20 VAL B CA 1
ATOM 3987 C C . VAL B 1 20 ? -3.568 38 -2.346 1 98.81 20 VAL B C 1
ATOM 3989 O O . VAL B 1 20 ? -3.391 39.031 -2.984 1 98.81 20 VAL B O 1
ATOM 3992 N N . VAL B 1 21 ? -3.383 36.781 -2.92 1 98.81 21 VAL B N 1
ATOM 3993 C CA . VAL B 1 21 ? -2.977 36.594 -4.312 1 98.81 21 VAL B CA 1
ATOM 3994 C C . VAL B 1 21 ? -3.984 37.281 -5.234 1 98.81 21 VAL B C 1
ATOM 3996 O O . VAL B 1 21 ? -3.602 38.031 -6.148 1 98.81 21 VAL B O 1
ATOM 3999 N N . LEU B 1 22 ? -5.25 37.125 -5 1 98.75 22 LEU B N 1
ATOM 4000 C CA . LEU B 1 22 ? -6.309 37.719 -5.82 1 98.75 22 LEU B CA 1
ATOM 4001 C C . LEU B 1 22 ? -6.352 39.219 -5.664 1 98.75 22 LEU B C 1
ATOM 4003 O O . LEU B 1 22 ? -6.453 39.969 -6.652 1 98.75 22 LEU B O 1
ATOM 4007 N N . GLN B 1 23 ? -6.242 39.688 -4.441 1 98.69 23 GLN B N 1
ATOM 4008 C CA . GLN B 1 23 ? -6.301 41.125 -4.168 1 98.69 23 GLN B CA 1
ATOM 4009 C C . GLN B 1 23 ? -5.109 41.844 -4.793 1 98.69 23 GLN B C 1
ATOM 4011 O O . GLN B 1 23 ? -5.262 42.938 -5.336 1 98.69 23 GLN B O 1
ATOM 4016 N N . LYS B 1 24 ? -3.945 41.281 -4.699 1 98.38 24 LYS B N 1
ATOM 4017 C CA . LYS B 1 24 ? -2.748 41.875 -5.305 1 98.38 24 LYS B CA 1
ATOM 4018 C C . LYS B 1 24 ? -2.918 42.031 -6.809 1 98.38 24 LYS B C 1
ATOM 4020 O O . LYS B 1 24 ? -2.342 42.938 -7.41 1 98.38 24 LYS B O 1
ATOM 4025 N N . ALA B 1 25 ? -3.672 41.156 -7.363 1 98.12 25 ALA B N 1
ATOM 4026 C CA . ALA B 1 25 ? -3.889 41.219 -8.805 1 98.12 25 ALA B CA 1
ATOM 4027 C C . ALA B 1 25 ? -4.973 42.219 -9.172 1 98.12 25 ALA B C 1
ATOM 4029 O O . ALA B 1 25 ? -5.32 42.375 -10.344 1 98.12 25 ALA B O 1
ATOM 4030 N N . GLY B 1 26 ? -5.586 42.844 -8.203 1 97.38 26 GLY B N 1
ATOM 4031 C CA . GLY B 1 26 ? -6.504 43.938 -8.461 1 97.38 26 GLY B CA 1
ATOM 4032 C C . GLY B 1 26 ? -7.961 43.562 -8.305 1 97.38 26 GLY B C 1
ATOM 4033 O O . GLY B 1 26 ? -8.859 44.344 -8.594 1 97.38 26 GLY B O 1
ATOM 4034 N N . LEU B 1 27 ? -8.242 42.406 -7.852 1 98.25 27 LEU B N 1
ATOM 4035 C CA . LEU B 1 27 ? -9.625 41.969 -7.652 1 98.25 27 LEU B CA 1
ATOM 4036 C C . LEU B 1 27 ? -10.148 42.438 -6.301 1 98.25 27 LEU B C 1
ATOM 4038 O O . LEU B 1 27 ? -9.453 42.344 -5.289 1 98.25 27 LEU B O 1
ATOM 4042 N N . ARG B 1 28 ? -11.289 42.969 -6.332 1 98.38 28 ARG B N 1
ATOM 4043 C CA . ARG B 1 28 ? -11.953 43.25 -5.066 1 98.38 28 ARG B CA 1
ATOM 4044 C C . ARG B 1 28 ? -12.344 41.938 -4.355 1 98.38 28 ARG B C 1
ATOM 4046 O O . ARG B 1 28 ? -13.359 41.344 -4.688 1 98.38 28 ARG B O 1
ATOM 4053 N N . THR B 1 29 ? -11.547 41.594 -3.314 1 98.69 29 THR B N 1
ATOM 4054 C CA . THR B 1 29 ? -11.656 40.25 -2.719 1 98.69 29 THR B CA 1
ATOM 4055 C C . THR B 1 29 ? -12.156 40.344 -1.28 1 98.69 29 THR B C 1
ATOM 4057 O O . THR B 1 29 ? -11.719 41.219 -0.517 1 98.69 29 THR B O 1
ATOM 4060 N N . VAL B 1 30 ? -13.109 39.469 -0.894 1 98.69 30 VAL B N 1
ATOM 4061 C CA . VAL B 1 30 ? -13.562 39.344 0.487 1 98.69 30 VAL B CA 1
ATOM 4062 C C . VAL B 1 30 ? -13.328 37.938 0.978 1 98.69 30 VAL B C 1
ATOM 4064 O O . VAL B 1 30 ? -13.539 36.969 0.232 1 98.69 30 VAL B O 1
ATOM 4067 N N . CYS B 1 31 ? -12.773 37.812 2.123 1 98.56 31 CYS B N 1
ATOM 4068 C CA . CYS B 1 31 ? -12.617 36.531 2.809 1 98.56 31 CYS B CA 1
ATOM 4069 C C . CYS B 1 31 ? -13.641 36.375 3.924 1 98.56 31 CYS B C 1
ATOM 4071 O O . CYS B 1 31 ? -13.711 37.219 4.832 1 98.56 31 CYS B O 1
ATOM 4073 N N . LEU B 1 32 ? -14.453 35.312 3.824 1 98.44 32 LEU B N 1
ATOM 4074 C CA . LEU B 1 32 ? -15.508 35.062 4.801 1 98.44 32 LEU B CA 1
ATOM 4075 C C . LEU B 1 32 ? -15.133 33.906 5.723 1 98.44 32 LEU B C 1
ATOM 4077 O O . LEU B 1 32 ? -14.664 32.875 5.254 1 98.44 32 LEU B O 1
ATOM 4081 N N . ASP B 1 33 ? -15.281 34.094 6.992 1 97.75 33 ASP B N 1
ATOM 4082 C CA . ASP B 1 33 ? -15 33.031 7.957 1 97.75 33 ASP B CA 1
ATOM 4083 C C . ASP B 1 33 ? -16.078 32.969 9.031 1 97.75 33 ASP B C 1
ATOM 4085 O O . ASP B 1 33 ? -16.609 34 9.453 1 97.75 33 ASP B O 1
ATOM 4089 N N . ALA B 1 34 ? -16.391 31.766 9.5 1 95.75 34 ALA B N 1
ATOM 4090 C CA . ALA B 1 34 ? -17.453 31.547 10.477 1 95.75 34 ALA B CA 1
ATOM 4091 C C . ALA B 1 34 ? -16.984 31.891 11.883 1 95.75 34 ALA B C 1
ATOM 4093 O O . ALA B 1 34 ? -17.797 32.125 12.781 1 95.75 34 ALA B O 1
ATOM 4094 N N . LYS B 1 35 ? -15.727 32.031 12.078 1 93.75 35 LYS B N 1
ATOM 4095 C CA . LYS B 1 35 ? -15.172 32.094 13.43 1 93.75 35 LYS B CA 1
ATOM 4096 C C . LYS B 1 35 ? -14.977 33.531 13.875 1 93.75 35 LYS B C 1
ATOM 4098 O O . LYS B 1 35 ? -15.227 34.469 13.102 1 93.75 35 LYS B O 1
ATOM 4103 N N . LEU B 1 36 ? -14.461 33.656 15.164 1 91.94 36 LEU B N 1
ATOM 4104 C CA . LEU B 1 36 ? -14.258 34.938 15.797 1 91.94 36 LEU B CA 1
ATOM 4105 C C . LEU B 1 36 ? -12.906 35.531 15.414 1 91.94 36 LEU B C 1
ATOM 4107 O O . LEU B 1 36 ? -12.672 36.75 15.57 1 91.94 36 LEU B O 1
ATOM 4111 N N . TYR B 1 37 ? -12.062 34.781 14.953 1 91.06 37 TYR B N 1
ATOM 4112 C CA . TYR B 1 37 ? -10.734 35.219 14.531 1 91.06 37 TYR B CA 1
ATOM 4113 C C . TYR B 1 37 ? -10.297 34.5 13.258 1 91.06 37 TYR B C 1
ATOM 4115 O O . TYR B 1 37 ? -10.805 33.438 12.93 1 91.06 37 TYR B O 1
ATOM 4123 N N . ALA B 1 38 ? -9.383 35.125 12.57 1 94.19 38 ALA B N 1
ATOM 4124 C CA . ALA B 1 38 ? -8.805 34.531 11.359 1 94.19 38 ALA B CA 1
ATOM 4125 C C . ALA B 1 38 ? -7.668 33.562 11.703 1 94.19 38 ALA B C 1
ATOM 4127 O O . ALA B 1 38 ? -7.223 33.5 12.852 1 94.19 38 ALA B O 1
ATOM 4128 N N . GLY B 1 39 ? -7.305 32.75 10.75 1 94.44 39 GLY B N 1
ATOM 4129 C CA . GLY B 1 39 ? -6.133 31.906 10.867 1 94.44 39 GLY B CA 1
ATOM 4130 C C . GLY B 1 39 ? -6.473 30.422 10.922 1 94.44 39 GLY B C 1
ATOM 4131 O O . GLY B 1 39 ? -5.613 29.578 10.664 1 94.44 39 GLY B O 1
ATOM 4132 N N . GLY B 1 40 ? -7.754 30.141 11.266 1 93 40 GLY B N 1
ATOM 4133 C CA . GLY B 1 40 ? -8.141 28.734 11.352 1 93 40 GLY B CA 1
ATOM 4134 C C . GLY B 1 40 ? -7.293 27.938 12.328 1 93 40 GLY B C 1
ATOM 4135 O O . GLY B 1 40 ? -7.105 28.344 13.477 1 93 40 GLY B O 1
ATOM 4136 N N . MET B 1 41 ? -6.758 26.828 11.852 1 92.75 41 MET B N 1
ATOM 4137 C CA . MET B 1 41 ? -5.953 25.953 12.688 1 92.75 41 MET B CA 1
ATOM 4138 C C . MET B 1 41 ? -4.539 26.5 12.852 1 92.75 41 MET B C 1
ATOM 4140 O O . MET B 1 41 ? -3.773 26.016 13.688 1 92.75 41 MET B O 1
ATOM 4144 N N . ALA B 1 42 ? -4.199 27.5 12.117 1 93.12 42 ALA B N 1
ATOM 4145 C CA . ALA B 1 42 ? -2.918 28.188 12.234 1 93.12 42 ALA B CA 1
ATOM 4146 C C . ALA B 1 42 ? -3.072 29.5 13 1 93.12 42 ALA B C 1
ATOM 4148 O O . ALA B 1 42 ? -2.627 30.547 12.539 1 93.12 42 ALA B O 1
ATOM 4149 N N . SER B 1 43 ? -3.637 29.469 14.172 1 93.06 43 SER B N 1
ATOM 4150 C CA . SER B 1 43 ? -3.885 30.656 14.984 1 93.06 43 SER B CA 1
ATOM 4151 C C . SER B 1 43 ? -3.232 30.531 16.359 1 93.06 43 SER B C 1
ATOM 4153 O O . SER B 1 43 ? -2.975 29.422 16.828 1 93.06 43 SER B O 1
ATOM 4155 N N . THR B 1 44 ? -2.873 31.625 16.891 1 93.5 44 THR B N 1
ATOM 4156 C CA . THR B 1 44 ? -2.5 31.75 18.297 1 93.5 44 THR B CA 1
ATOM 4157 C C . THR B 1 44 ? -3.59 32.469 19.078 1 93.5 44 THR B C 1
ATOM 4159 O O . THR B 1 44 ? -3.914 33.625 18.781 1 93.5 44 THR B O 1
ATOM 4162 N N . VAL B 1 45 ? -4.152 31.75 20.047 1 93.62 45 VAL B N 1
ATOM 4163 C CA . VAL B 1 45 ? -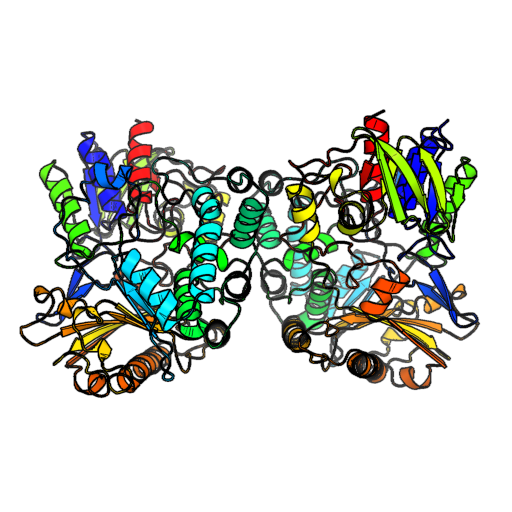5.34 32.281 20.703 1 93.62 45 VAL B CA 1
ATOM 4164 C C . VAL B 1 45 ? -5.148 32.25 22.219 1 93.62 45 VAL B C 1
ATOM 4166 O O . VAL B 1 45 ? -4.383 31.438 22.734 1 93.62 45 VAL B O 1
ATOM 4169 N N . GLU B 1 46 ? -5.824 33.188 22.828 1 95.31 46 GLU B N 1
ATOM 4170 C CA . GLU B 1 46 ? -5.863 33.188 24.281 1 95.31 46 GLU B CA 1
ATOM 4171 C C . GLU B 1 46 ? -6.957 32.281 24.812 1 95.31 46 GLU B C 1
ATOM 4173 O O . GLU B 1 46 ? -8.141 32.594 24.703 1 95.31 46 GLU B O 1
ATOM 4178 N N . LEU B 1 47 ? -6.562 31.156 25.344 1 94.12 47 LEU B N 1
ATOM 4179 C CA . LEU B 1 47 ? -7.527 30.188 25.859 1 94.12 47 LEU B CA 1
ATOM 4180 C C . LEU B 1 47 ? -7.793 30.438 27.344 1 94.12 47 LEU B C 1
ATOM 4182 O O . LEU B 1 47 ? -8.891 30.172 27.844 1 94.12 47 LEU B O 1
ATOM 4186 N N . PHE B 1 48 ? -6.75 30.719 28.031 1 96.19 48 PHE B N 1
ATOM 4187 C CA . PHE B 1 48 ? -6.801 31.094 29.453 1 96.19 48 PHE B CA 1
ATOM 4188 C C . PHE B 1 48 ? -6.266 32.5 29.656 1 96.19 48 PHE B C 1
ATOM 4190 O O . PHE B 1 48 ? -5.418 32.969 28.891 1 96.19 48 PHE B O 1
ATOM 4197 N N . ASP B 1 49 ? -6.746 33.125 30.703 1 95.25 49 ASP B N 1
ATOM 4198 C CA . ASP B 1 49 ? -6.363 34.531 30.938 1 95.25 49 ASP B CA 1
ATOM 4199 C C . ASP B 1 49 ? -4.844 34.688 30.984 1 95.25 49 ASP B C 1
ATOM 4201 O O . ASP B 1 49 ? -4.188 34.125 31.891 1 95.25 49 ASP B O 1
ATOM 4205 N N . GLY B 1 50 ? -4.414 35.375 29.969 1 96.19 50 GLY B N 1
ATOM 4206 C CA . GLY B 1 50 ? -2.994 35.688 29.938 1 96.19 50 GLY B CA 1
ATOM 4207 C C . GLY B 1 50 ? -2.178 34.625 29.219 1 96.19 50 GLY B C 1
ATOM 4208 O O . GLY B 1 50 ? -0.98 34.812 28.984 1 96.19 50 GLY B O 1
ATOM 4209 N N . TYR B 1 51 ? -2.715 33.531 28.906 1 97.31 51 TYR B N 1
ATOM 4210 C CA . TYR B 1 51 ? -2.012 32.438 28.234 1 97.31 51 TYR B CA 1
ATOM 4211 C C . TYR B 1 51 ? -2.457 32.312 26.781 1 97.31 51 TYR B C 1
ATOM 4213 O O . TYR B 1 51 ? -3.643 32.125 26.5 1 97.31 51 TYR B O 1
ATOM 4221 N N . ARG B 1 52 ? -1.498 32.375 25.875 1 96.12 52 ARG B N 1
ATOM 4222 C CA . ARG B 1 52 ? -1.765 32.219 24.438 1 96.12 52 ARG B CA 1
ATOM 4223 C C . ARG B 1 52 ? -1.157 30.938 23.891 1 96.12 52 ARG B C 1
ATOM 4225 O O . ARG B 1 52 ? -0.042 30.578 24.266 1 96.12 52 ARG B O 1
ATOM 4232 N N . PHE B 1 53 ? -1.967 30.281 23.109 1 95.75 53 PHE B N 1
ATOM 4233 C CA . PHE B 1 53 ? -1.561 28.984 22.594 1 95.75 53 PHE B CA 1
ATOM 4234 C C . PHE B 1 53 ? -1.697 28.938 21.062 1 95.75 53 PHE B C 1
ATOM 4236 O O . PHE B 1 53 ? -2.645 29.5 20.516 1 95.75 53 PHE B O 1
ATOM 4243 N N . GLU B 1 54 ? -0.725 28.344 20.438 1 92.81 54 GLU B N 1
ATOM 4244 C CA . GLU B 1 54 ? -0.981 27.844 19.078 1 92.81 54 GLU B CA 1
ATOM 4245 C C . GLU B 1 54 ? -2.023 26.734 19.094 1 92.81 54 GLU B C 1
ATOM 4247 O O . GLU B 1 54 ? -1.761 25.641 19.578 1 92.81 54 GLU B O 1
ATOM 4252 N N . ILE B 1 55 ? -3.084 26.922 18.562 1 88.06 55 ILE B N 1
ATOM 4253 C CA . ILE B 1 55 ? -4.305 26.203 18.891 1 88.06 55 ILE B CA 1
ATOM 4254 C C . ILE B 1 55 ? -4.27 24.797 18.266 1 88.06 55 ILE B C 1
ATOM 4256 O O . ILE B 1 55 ? -4.773 23.844 18.844 1 88.06 55 ILE B O 1
ATOM 4260 N N . ALA B 1 56 ? -3.775 24.672 17.016 1 87.25 56 ALA B N 1
ATOM 4261 C CA . ALA B 1 56 ? -3.67 23.375 16.344 1 87.25 56 ALA B CA 1
ATOM 4262 C C . ALA B 1 56 ? -2.312 23.219 15.672 1 87.25 56 ALA B C 1
ATOM 4264 O O . ALA B 1 56 ? -1.416 22.562 16.219 1 87.25 56 ALA B O 1
ATOM 4265 N N . GLY B 1 57 ? -2.08 23.969 14.742 1 82.62 57 GLY B N 1
ATOM 4266 C CA . GLY B 1 57 ? -0.782 23.953 14.086 1 82.62 57 GLY B CA 1
ATOM 4267 C C . GLY B 1 57 ? 0.273 24.75 14.836 1 82.62 57 GLY B C 1
ATOM 4268 O O . GLY B 1 57 ? 0.009 25.859 15.297 1 82.62 57 GLY B O 1
ATOM 4269 N N . SER B 1 58 ? 1.438 24.109 15.031 1 75.31 58 SER B N 1
ATOM 4270 C CA . SER B 1 58 ? 2.484 24.797 15.781 1 75.31 58 SER B CA 1
ATOM 4271 C C . SER B 1 58 ? 3.787 24.844 14.992 1 75.31 58 SER B C 1
ATOM 4273 O O . SER B 1 58 ? 4.734 25.531 15.383 1 75.31 58 SER B O 1
ATOM 4275 N N . VAL B 1 59 ? 3.801 24.109 13.992 1 70.25 59 VAL B N 1
ATOM 4276 C CA . VAL B 1 59 ? 5.051 24.016 13.242 1 70.25 59 VAL B CA 1
ATOM 4277 C C . VAL B 1 59 ? 4.812 24.422 11.797 1 70.25 59 VAL B C 1
ATOM 4279 O O . VAL B 1 59 ? 3.896 23.922 11.141 1 70.25 59 VAL B O 1
ATOM 4282 N N . GLN B 1 60 ? 5.527 25.484 11.492 1 68.25 60 GLN B N 1
ATOM 4283 C CA . GLN B 1 60 ? 5.5 25.812 10.07 1 68.25 60 GLN B CA 1
ATOM 4284 C C . GLN B 1 60 ? 6.469 24.938 9.281 1 68.25 60 GLN B C 1
ATOM 4286 O O . GLN B 1 60 ? 7.68 24.984 9.5 1 68.25 60 GLN B O 1
ATOM 4291 N N . PHE B 1 61 ? 5.934 24.125 8.43 1 70.31 61 PHE B N 1
ATOM 4292 C CA . PHE B 1 61 ? 6.773 23.344 7.52 1 70.31 61 PHE B CA 1
ATOM 4293 C C . PHE B 1 61 ? 7.402 24.266 6.469 1 70.31 61 PHE B C 1
ATOM 4295 O O . PHE B 1 61 ? 6.84 25.297 6.129 1 70.31 61 PHE B O 1
ATOM 4302 N N . PRO B 1 62 ? 8.594 23.812 6.07 1 82.75 62 PRO B N 1
ATOM 4303 C CA . PRO B 1 62 ? 9.117 24.531 4.91 1 82.75 62 PRO B CA 1
ATOM 4304 C C . PRO B 1 62 ? 8.141 24.562 3.738 1 82.75 62 PRO B C 1
ATOM 4306 O O . PRO B 1 62 ? 7.398 23.594 3.529 1 82.75 62 PRO B O 1
ATOM 4309 N N . THR B 1 63 ? 8.07 25.734 3.09 1 90.5 63 THR B N 1
ATOM 4310 C CA . THR B 1 63 ? 7.168 25.891 1.955 1 90.5 63 THR B CA 1
ATOM 4311 C C . THR B 1 63 ? 7.91 26.422 0.735 1 90.5 63 THR B C 1
ATOM 4313 O O . THR B 1 63 ? 9.141 26.531 0.75 1 90.5 63 THR B O 1
ATOM 4316 N N . SER B 1 64 ? 7.219 26.625 -0.341 1 92.31 64 SER B N 1
ATOM 4317 C CA . SER B 1 64 ? 7.781 27.094 -1.604 1 92.31 64 SER B CA 1
ATOM 4318 C C . SER B 1 64 ? 8.336 28.516 -1.477 1 92.31 64 SER B C 1
ATOM 4320 O O . SER B 1 64 ? 7.664 29.406 -0.949 1 92.31 64 SER B O 1
ATOM 4322 N N . SER B 1 65 ? 9.547 28.734 -2.047 1 91.25 65 SER B N 1
ATOM 4323 C CA . SER B 1 65 ? 10.125 30.062 -2.053 1 91.25 65 SER B CA 1
ATOM 4324 C C . SER B 1 65 ? 9.266 31.047 -2.842 1 91.25 65 SER B C 1
ATOM 4326 O O . SER B 1 65 ? 9.172 32.219 -2.492 1 91.25 65 SER B O 1
ATOM 4328 N N . VAL B 1 66 ? 8.617 30.516 -3.838 1 94.19 66 VAL B N 1
ATOM 4329 C CA . VAL B 1 66 ? 7.723 31.344 -4.648 1 94.19 66 VAL B CA 1
ATOM 4330 C C . VAL B 1 66 ? 6.578 31.859 -3.781 1 94.19 66 VAL B C 1
ATOM 4332 O O . VAL B 1 66 ? 6.219 33.031 -3.861 1 94.19 66 VAL B O 1
ATOM 4335 N N . VAL B 1 67 ? 6.082 31.062 -2.92 1 95.12 67 VAL B N 1
ATOM 4336 C CA . VAL B 1 67 ? 4.957 31.422 -2.059 1 95.12 67 VAL B CA 1
ATOM 4337 C C . VAL B 1 67 ? 5.422 32.375 -0.96 1 95.12 67 VAL B C 1
ATOM 4339 O O . VAL B 1 67 ? 4.734 33.344 -0.634 1 95.12 67 VAL B O 1
ATOM 4342 N N . VAL B 1 68 ? 6.594 32.094 -0.441 1 93.06 68 VAL B N 1
ATOM 4343 C CA . VAL B 1 68 ? 7.168 32.938 0.593 1 93.06 68 VAL B CA 1
ATOM 4344 C C . VAL B 1 68 ? 7.309 34.375 0.068 1 93.06 68 VAL B C 1
ATOM 4346 O O . VAL B 1 68 ? 6.914 35.312 0.738 1 93.06 68 VAL B O 1
ATOM 4349 N N . GLU B 1 69 ? 7.816 34.469 -1.113 1 93.88 69 GLU B N 1
ATOM 4350 C CA . GLU B 1 69 ? 8.031 35.781 -1.729 1 93.88 69 GLU B CA 1
ATOM 4351 C C . GLU B 1 69 ? 6.707 36.469 -2.068 1 93.88 69 GLU B C 1
ATOM 4353 O O . GLU B 1 69 ? 6.52 37.656 -1.791 1 93.88 69 GLU B O 1
ATOM 4358 N N . ALA B 1 70 ? 5.84 35.688 -2.568 1 96.38 70 ALA B N 1
ATOM 4359 C CA . ALA B 1 70 ? 4.559 36.25 -3.018 1 96.38 70 ALA B CA 1
ATOM 4360 C C . ALA B 1 70 ? 3.75 36.781 -1.842 1 96.38 70 ALA B C 1
ATOM 4362 O O . ALA B 1 70 ? 3.018 37.75 -1.982 1 96.38 70 ALA B O 1
ATOM 4363 N N . LEU B 1 71 ? 3.93 36.188 -0.672 1 96.81 71 LEU B N 1
ATOM 4364 C CA . LEU B 1 71 ? 3.068 36.531 0.458 1 96.81 71 LEU B CA 1
ATOM 4365 C C . LEU B 1 71 ? 3.834 37.312 1.516 1 96.81 71 LEU B C 1
ATOM 4367 O O . LEU B 1 71 ? 3.254 37.75 2.516 1 96.81 71 LEU B O 1
ATOM 4371 N N . GLY B 1 72 ? 5.121 37.469 1.299 1 94.69 72 GLY B N 1
ATOM 4372 C CA . GLY B 1 72 ? 5.938 38.219 2.246 1 94.69 72 GLY B CA 1
ATOM 4373 C C . GLY B 1 72 ? 6.105 37.5 3.574 1 94.69 72 GLY B C 1
ATOM 4374 O O . GLY B 1 72 ? 6.098 38.125 4.629 1 94.69 72 GLY B O 1
ATOM 4375 N N . LEU B 1 73 ? 6.219 36.219 3.51 1 92.5 73 LEU B N 1
ATOM 4376 C CA . LEU B 1 73 ? 6.27 35.438 4.738 1 92.5 73 LEU B CA 1
ATOM 4377 C C . LEU B 1 73 ? 7.637 35.531 5.402 1 92.5 73 LEU B C 1
ATOM 4379 O O . LEU B 1 73 ? 7.793 35.188 6.574 1 92.5 73 LEU B O 1
ATOM 4383 N N . ASP B 1 74 ? 8.664 36 4.734 1 88.38 74 ASP B N 1
ATOM 4384 C CA . ASP B 1 74 ? 10.023 36.094 5.25 1 88.38 74 ASP B CA 1
ATOM 4385 C C . ASP B 1 74 ? 10.273 37.438 5.934 1 88.38 74 ASP B C 1
ATOM 4387 O O . ASP B 1 74 ? 11.391 37.719 6.371 1 88.38 74 ASP B O 1
ATOM 4391 N N . THR B 1 75 ? 9.297 38.188 6.152 1 90.56 75 THR B N 1
ATOM 4392 C CA . THR B 1 75 ? 9.461 39.531 6.715 1 90.56 75 THR B CA 1
ATOM 4393 C C . THR B 1 75 ? 9.094 39.531 8.195 1 90.56 75 THR B C 1
ATOM 4395 O O . THR B 1 75 ? 9.242 40.562 8.875 1 90.56 75 THR B O 1
ATOM 4398 N N . LEU B 1 76 ? 8.656 38.469 8.688 1 91.19 76 LEU B N 1
ATOM 4399 C CA . LEU B 1 76 ? 8.133 38.406 10.055 1 91.19 76 LEU B CA 1
ATOM 4400 C C . LEU B 1 76 ? 9.266 38.219 11.062 1 91.19 76 LEU B C 1
ATOM 4402 O O . LEU B 1 76 ? 10.242 37.531 10.766 1 91.19 76 LEU B O 1
ATOM 4406 N N . PRO B 1 77 ? 9.062 38.812 12.227 1 90.69 77 PRO B N 1
ATOM 4407 C CA . PRO B 1 77 ? 10.062 38.562 13.273 1 90.69 77 PRO B CA 1
ATOM 4408 C C . PRO B 1 77 ? 10.125 37.094 13.711 1 90.69 77 PRO B C 1
ATOM 4410 O O . PRO B 1 77 ? 9.094 36.469 13.906 1 90.69 77 PRO B O 1
ATOM 4413 N N . THR B 1 78 ? 11.32 36.594 13.828 1 88.69 78 THR B N 1
ATOM 4414 C CA . THR B 1 78 ? 11.531 35.219 14.227 1 88.69 78 THR B CA 1
ATOM 4415 C C . THR B 1 78 ? 12.359 35.156 15.508 1 88.69 78 THR B C 1
ATOM 4417 O O . THR B 1 78 ? 12.938 36.156 15.938 1 88.69 78 THR B O 1
ATOM 4420 N N . ILE B 1 79 ? 12.219 34.031 16.109 1 85.94 79 ILE B N 1
ATOM 4421 C CA . ILE B 1 79 ? 13.039 33.688 17.281 1 85.94 79 ILE B CA 1
ATOM 4422 C C . ILE B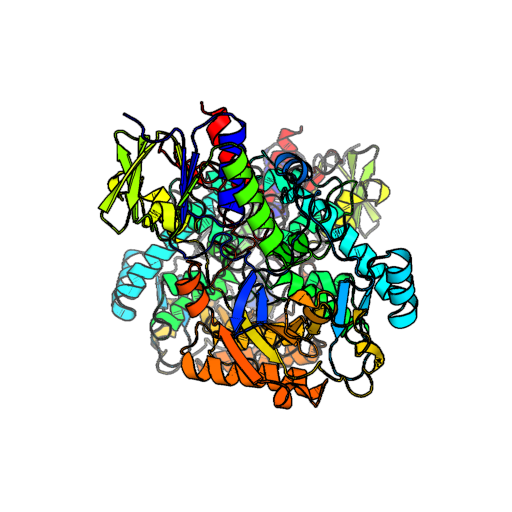 1 79 ? 14.156 32.75 16.859 1 85.94 79 ILE B C 1
ATOM 4424 O O . ILE B 1 79 ? 13.906 31.719 16.219 1 85.94 79 ILE B O 1
ATOM 4428 N N . ASP B 1 80 ? 15.383 33.156 17.172 1 82 80 ASP B N 1
ATOM 4429 C CA . ASP B 1 80 ? 16.516 32.281 16.875 1 82 80 ASP B CA 1
ATOM 4430 C C . ASP B 1 80 ? 16.656 31.203 17.938 1 82 80 ASP B C 1
ATOM 4432 O O . ASP B 1 80 ? 16.969 31.5 19.094 1 82 80 ASP B O 1
ATOM 4436 N N . LEU B 1 81 ? 16.359 30.062 17.5 1 85.25 81 LEU B N 1
ATOM 4437 C CA . LEU B 1 81 ? 16.5 28.938 18.422 1 85.25 81 LEU B CA 1
ATOM 4438 C C . LEU B 1 81 ? 17.766 28.156 18.141 1 85.25 81 LEU B C 1
ATOM 4440 O O . LEU B 1 81 ? 18.047 27.797 16.984 1 85.25 81 LEU B O 1
ATOM 4444 N N . ASP B 1 82 ? 18.531 27.922 19.156 1 88.31 82 ASP B N 1
ATOM 4445 C CA . ASP B 1 82 ? 19.703 27.062 19.031 1 88.31 82 ASP B CA 1
ATOM 4446 C C . ASP B 1 82 ? 19.297 25.594 18.875 1 88.31 82 ASP B C 1
ATOM 4448 O O . ASP B 1 82 ? 20.016 24.812 18.25 1 88.31 82 ASP B O 1
ATOM 4452 N N . VAL B 1 83 ? 18.25 25.234 19.578 1 91.88 83 VAL B N 1
ATOM 4453 C CA . VAL B 1 83 ? 17.703 23.875 19.562 1 91.88 83 VAL B CA 1
ATOM 4454 C C . VAL B 1 83 ? 16.297 23.891 19 1 91.88 83 VAL B C 1
ATOM 4456 O O . VAL B 1 83 ? 15.406 24.562 19.531 1 91.88 83 VAL B O 1
ATOM 4459 N N . MET B 1 84 ? 16.141 23.125 17.938 1 87.69 84 MET B N 1
ATOM 4460 C CA . MET B 1 84 ? 14.828 23.094 17.266 1 87.69 84 MET B CA 1
ATOM 4461 C C . MET B 1 84 ? 13.891 22.125 17.969 1 87.69 84 MET B C 1
ATOM 4463 O O . MET B 1 84 ? 12.695 22.391 18.094 1 87.69 84 MET B O 1
ATOM 4467 N N . SER B 1 85 ? 14.469 21.047 18.359 1 91.31 85 SER B N 1
ATOM 4468 C CA . SER B 1 85 ? 13.688 20.031 19.047 1 91.31 85 SER B CA 1
ATOM 4469 C C . SER B 1 85 ? 14.586 19.031 19.766 1 91.31 85 SER B C 1
ATOM 4471 O O . SER B 1 85 ? 15.789 18.953 19.484 1 91.31 85 SER B O 1
ATOM 4473 N N . VAL B 1 86 ? 14.031 18.391 20.734 1 94.94 86 VAL B N 1
ATOM 4474 C CA . VAL B 1 86 ? 14.68 17.297 21.453 1 94.94 86 VAL B CA 1
ATOM 4475 C C . VAL B 1 86 ? 13.812 16.031 21.375 1 94.94 86 VAL B C 1
ATOM 4477 O O . VAL B 1 86 ? 12.586 16.109 21.469 1 94.94 86 VAL B O 1
ATOM 4480 N N . ALA B 1 87 ? 14.398 14.898 21.109 1 95 87 ALA B N 1
ATOM 4481 C CA . ALA B 1 87 ? 13.68 13.625 21.078 1 95 87 ALA B CA 1
ATOM 4482 C C . ALA B 1 87 ? 14.203 12.68 22.156 1 95 87 ALA B C 1
ATOM 4484 O O . ALA B 1 87 ? 15.406 12.484 22.281 1 95 87 ALA B O 1
ATOM 4485 N N . LEU B 1 88 ? 13.203 12.148 22.906 1 94.38 88 LEU B N 1
ATOM 4486 C CA . LEU B 1 88 ? 13.5 11.203 23.984 1 94.38 88 LEU B CA 1
ATOM 4487 C C . LEU B 1 88 ? 12.664 9.938 23.828 1 94.38 88 LEU B C 1
ATOM 4489 O O . LEU B 1 88 ? 11.523 9.992 23.375 1 94.38 88 LEU B O 1
ATOM 4493 N N . ARG B 1 89 ? 13.273 8.781 24.312 1 90.62 89 ARG B N 1
ATOM 4494 C CA . ARG B 1 89 ? 12.484 7.578 24.547 1 90.62 89 ARG B CA 1
ATOM 4495 C C . ARG B 1 89 ? 12 7.508 26 1 90.62 89 ARG B C 1
ATOM 4497 O O . ARG B 1 89 ? 11 6.859 26.297 1 90.62 89 ARG B O 1
ATOM 4504 N N . GLY B 1 90 ? 12.828 8.156 26.891 1 86.75 90 GLY B N 1
ATOM 4505 C CA . GLY B 1 90 ? 12.414 8.258 28.281 1 86.75 90 GLY B CA 1
ATOM 4506 C C . GLY B 1 90 ? 12.789 7.039 29.109 1 86.75 90 GLY B C 1
ATOM 4507 O O . GLY B 1 90 ? 12.18 6.77 30.141 1 86.75 90 GLY B O 1
ATOM 4508 N N . VAL B 1 91 ? 13.773 6.281 28.703 1 86.62 91 VAL B N 1
ATOM 4509 C CA . VAL B 1 91 ? 14.164 5.078 29.422 1 86.62 91 VAL B CA 1
ATOM 4510 C C . VAL B 1 91 ? 15.586 5.238 29.969 1 86.62 91 VAL B C 1
ATOM 4512 O O . VAL B 1 91 ? 16.234 4.254 30.312 1 86.62 91 VAL B O 1
ATOM 4515 N N . GLY B 1 92 ? 16.125 6.441 29.953 1 87.25 92 GLY B N 1
ATOM 4516 C CA . GLY B 1 92 ? 17.453 6.707 30.5 1 87.25 92 GLY B CA 1
ATOM 4517 C C . GLY B 1 92 ? 18.5 6.871 29.422 1 87.25 92 GLY B C 1
ATOM 4518 O O . GLY B 1 92 ? 19.656 7.223 29.719 1 87.25 92 GLY B O 1
ATOM 4519 N N . ASP B 1 93 ? 18.141 6.723 28.188 1 88.31 93 ASP B N 1
ATOM 4520 C CA . ASP B 1 93 ? 19.109 6.859 27.094 1 88.31 93 ASP B CA 1
ATOM 4521 C C . ASP B 1 93 ? 19.312 8.328 26.719 1 88.31 93 ASP B C 1
ATOM 4523 O O . ASP B 1 93 ? 18.531 9.195 27.141 1 88.31 93 ASP B O 1
ATOM 4527 N N . ASP B 1 94 ? 20.297 8.633 26 1 90.69 94 ASP B N 1
ATOM 4528 C CA . ASP B 1 94 ? 20.641 9.992 25.594 1 90.69 94 ASP B CA 1
ATOM 4529 C C . ASP B 1 94 ? 19.609 10.547 24.594 1 90.69 94 ASP B C 1
ATOM 4531 O O . ASP B 1 94 ? 19.172 9.836 23.688 1 90.69 94 ASP B O 1
ATOM 4535 N N . PRO B 1 95 ? 19.266 11.789 24.844 1 93.62 95 PRO B N 1
ATOM 4536 C CA . PRO B 1 95 ? 18.328 12.406 23.891 1 93.62 95 PRO B CA 1
ATOM 4537 C C . PRO B 1 95 ? 18.984 12.742 22.562 1 93.62 95 PRO B C 1
ATOM 4539 O O . PRO B 1 95 ? 20.203 12.82 22.469 1 93.62 95 PRO B O 1
ATOM 4542 N N . LEU B 1 96 ? 18.172 12.812 21.578 1 95.06 96 LEU B N 1
ATOM 4543 C CA . LEU B 1 96 ? 18.562 13.438 20.312 1 95.06 96 LEU B CA 1
ATOM 4544 C C . LEU B 1 96 ? 18.25 14.93 20.328 1 95.06 96 LEU B C 1
ATOM 4546 O O . LEU B 1 96 ? 17.078 15.32 20.406 1 95.06 96 LEU B O 1
ATOM 4550 N N . VAL B 1 97 ? 19.281 15.734 20.234 1 94.94 97 VAL B N 1
ATOM 4551 C CA . VAL B 1 97 ? 19.109 17.188 20.203 1 94.94 97 VAL B CA 1
ATOM 4552 C C . VAL B 1 97 ? 19.25 17.688 18.766 1 94.94 97 VAL B C 1
ATOM 4554 O O . VAL B 1 97 ? 20.297 17.5 18.156 1 94.94 97 VAL B O 1
ATOM 4557 N N . GLN B 1 98 ? 18.234 18.25 18.266 1 92.75 98 GLN B N 1
ATOM 4558 C CA . GLN B 1 98 ? 18.25 18.797 16.922 1 92.75 98 GLN B CA 1
ATOM 4559 C C . GLN B 1 98 ? 18.688 20.266 16.953 1 92.75 98 GLN B C 1
ATOM 4561 O O . GLN B 1 98 ? 17.844 21.172 16.953 1 92.75 98 GLN B O 1
ATOM 4566 N N . TYR B 1 99 ? 19.906 20.438 16.734 1 92.31 99 TYR B N 1
ATOM 4567 C CA . TYR B 1 99 ? 20.469 21.781 16.703 1 92.31 99 TYR B CA 1
ATOM 4568 C C . TYR B 1 99 ? 20.172 22.453 15.375 1 92.31 99 TYR B C 1
ATOM 4570 O O . TYR B 1 99 ? 20.109 21.797 14.336 1 92.31 99 TYR B O 1
ATOM 4578 N N . SER B 1 100 ? 19.969 23.766 15.398 1 87.75 100 SER B N 1
ATOM 4579 C CA . SER B 1 100 ? 19.734 24.562 14.188 1 87.75 100 SER B CA 1
ATOM 4580 C C . SER B 1 100 ? 20.984 24.609 13.328 1 87.75 100 SER B C 1
ATOM 4582 O O . SER B 1 100 ? 20.906 24.656 12.094 1 87.75 100 SER B O 1
ATOM 4584 N N . ASP B 1 101 ? 22.141 24.594 13.945 1 88.5 101 ASP B N 1
ATOM 4585 C CA . ASP B 1 101 ? 23.422 24.531 13.25 1 88.5 101 ASP B CA 1
ATOM 4586 C C . ASP B 1 101 ? 23.734 23.109 12.789 1 88.5 101 ASP B C 1
ATOM 4588 O O . ASP B 1 101 ? 23.922 22.219 13.609 1 88.5 101 ASP B O 1
ATOM 4592 N N . PRO B 1 102 ? 23.875 22.984 11.555 1 87.69 102 PRO B N 1
ATOM 4593 C CA . PRO B 1 102 ? 24.094 21.625 11.039 1 87.69 102 PRO B CA 1
ATOM 4594 C C . PRO B 1 102 ? 25.391 21 11.555 1 87.69 102 PRO B C 1
ATOM 4596 O O . PRO B 1 102 ? 25.438 19.781 11.781 1 87.69 102 PRO B O 1
ATOM 4599 N N . ILE B 1 103 ? 26.406 21.797 11.672 1 91.69 103 ILE B N 1
ATOM 4600 C CA . ILE B 1 103 ? 27.672 21.266 12.164 1 91.69 103 ILE B CA 1
ATOM 4601 C C . ILE B 1 103 ? 27.5 20.766 13.594 1 91.69 103 ILE B C 1
ATOM 4603 O O . ILE B 1 103 ? 27.953 19.672 13.938 1 91.69 103 ILE B O 1
ATOM 4607 N N . LYS B 1 104 ? 26.828 21.547 14.406 1 93.5 104 LYS B N 1
ATOM 4608 C CA . LYS B 1 104 ? 26.547 21.141 15.781 1 93.5 104 LYS B CA 1
ATOM 4609 C C . LYS B 1 104 ? 25.672 19.891 15.82 1 93.5 104 LYS B C 1
ATOM 4611 O O . LYS B 1 104 ? 25.875 19.016 16.656 1 93.5 104 LYS B O 1
ATOM 4616 N N . LEU B 1 105 ? 24.719 19.859 14.969 1 93.12 105 LEU B N 1
ATOM 4617 C CA . LEU B 1 105 ? 23.812 18.719 14.898 1 93.12 105 LEU B CA 1
ATOM 4618 C C . LEU B 1 105 ? 24.578 17.438 14.586 1 93.12 105 LEU B C 1
ATOM 4620 O O . LEU B 1 105 ? 24.453 16.438 15.297 1 93.12 105 LEU B O 1
ATOM 4624 N N . PHE B 1 106 ? 25.438 17.422 13.609 1 92.38 106 PHE B N 1
ATOM 4625 C CA . PHE B 1 106 ? 26.109 16.219 13.188 1 92.38 106 PHE B CA 1
ATOM 4626 C C . PHE B 1 106 ? 27.188 15.82 14.188 1 92.38 106 PHE B C 1
ATOM 4628 O O . PHE B 1 106 ? 27.453 14.633 14.398 1 92.38 106 PHE B O 1
ATOM 4635 N N . THR B 1 107 ? 27.781 16.859 14.758 1 95.5 107 THR B N 1
ATOM 4636 C CA . THR B 1 107 ? 28.719 16.562 15.828 1 95.5 107 THR B CA 1
ATOM 4637 C C . THR B 1 107 ? 28.016 15.867 16.984 1 95.5 107 THR B C 1
ATOM 4639 O O . THR B 1 107 ? 28.516 14.859 17.5 1 95.5 107 THR B O 1
ATOM 4642 N N . HIS B 1 108 ? 26.922 16.375 17.344 1 95.06 108 HIS B N 1
ATOM 4643 C CA . HIS B 1 108 ? 26.109 15.773 18.391 1 95.06 108 HIS B CA 1
ATOM 4644 C C . HIS B 1 108 ? 25.719 14.344 18.031 1 95.06 108 HIS B C 1
ATOM 4646 O O . HIS B 1 108 ? 25.859 13.43 18.844 1 95.06 108 HIS B O 1
ATOM 4652 N N . LEU B 1 109 ? 25.266 14.133 16.859 1 94.88 109 LEU B N 1
ATOM 4653 C CA . LEU B 1 109 ? 24.828 12.812 16.391 1 94.88 109 LEU B CA 1
ATOM 4654 C C . LEU B 1 109 ? 25.984 11.812 16.484 1 94.88 109 LEU B C 1
ATOM 4656 O O . LEU B 1 109 ? 25.781 10.688 16.953 1 94.88 109 LEU B O 1
ATOM 4660 N N . ASN B 1 110 ? 27.047 12.242 16.016 1 96.06 110 ASN B N 1
ATOM 4661 C CA . ASN B 1 110 ? 28.203 11.352 15.992 1 96.06 110 ASN B CA 1
ATOM 4662 C C . ASN B 1 110 ? 28.672 11.023 17.406 1 96.06 110 ASN B C 1
ATOM 4664 O O . ASN B 1 110 ? 28.906 9.852 17.734 1 96.06 110 ASN B O 1
ATOM 4668 N N . GLU B 1 111 ? 28.781 11.977 18.25 1 95.5 111 GLU B N 1
ATOM 4669 C CA . GLU B 1 111 ? 29.359 11.812 19.594 1 95.5 111 GLU B CA 1
ATOM 4670 C C . GLU B 1 111 ? 28.406 11.047 20.5 1 95.5 111 GLU B C 1
ATOM 4672 O O . GLU B 1 111 ? 28.844 10.234 21.328 1 95.5 111 GLU B O 1
ATOM 4677 N N . VAL B 1 112 ? 27.203 11.297 20.312 1 92.25 112 VAL B N 1
ATOM 4678 C CA . VAL B 1 112 ? 26.234 10.781 21.281 1 92.25 112 VAL B CA 1
ATOM 4679 C C . VAL B 1 112 ? 25.625 9.484 20.75 1 92.25 112 VAL B C 1
ATOM 4681 O O . VAL B 1 112 ? 25.406 8.539 21.516 1 92.25 112 VAL B O 1
ATOM 4684 N N . HIS B 1 113 ? 25.438 9.375 19.438 1 93.75 113 HIS B N 1
ATOM 4685 C CA . HIS B 1 113 ? 24.688 8.242 18.891 1 93.75 113 HIS B CA 1
ATOM 4686 C C . HIS B 1 113 ? 25.562 7.398 17.969 1 93.75 113 HIS B C 1
ATOM 4688 O O . HIS B 1 113 ? 25.156 6.301 17.578 1 93.75 113 HIS B O 1
ATOM 4694 N N . GLY B 1 114 ? 26.719 7.914 17.562 1 94.38 114 GLY B N 1
ATOM 4695 C CA . GLY B 1 114 ? 27.688 7.121 16.828 1 94.38 114 GLY B CA 1
ATOM 4696 C C . GLY B 1 114 ? 27.656 7.379 15.328 1 94.38 114 GLY B C 1
ATOM 4697 O O . GLY B 1 114 ? 26.719 7.984 14.82 1 94.38 114 GLY B O 1
ATOM 4698 N N . ALA B 1 115 ? 28.641 6.883 14.688 1 95.44 115 ALA B N 1
ATOM 4699 C CA . ALA B 1 115 ? 28.828 7.078 13.25 1 95.44 115 ALA B CA 1
ATOM 4700 C C . ALA B 1 115 ? 27.688 6.438 12.469 1 95.44 115 ALA B C 1
ATOM 4702 O O . ALA B 1 115 ? 27.281 6.949 11.414 1 95.44 115 ALA B O 1
ATOM 4703 N N . ASP B 1 116 ? 27.125 5.418 12.953 1 95.38 116 ASP B N 1
ATOM 4704 C CA . ASP B 1 116 ? 26.031 4.73 12.273 1 95.38 116 ASP B CA 1
ATOM 4705 C C . ASP B 1 116 ? 24.797 5.613 12.211 1 95.38 116 ASP B C 1
ATOM 4707 O O . ASP B 1 116 ? 24.047 5.57 11.227 1 95.38 116 ASP B O 1
ATOM 4711 N N . ALA B 1 117 ? 24.594 6.316 13.242 1 95.06 117 ALA B N 1
ATOM 4712 C CA . ALA B 1 117 ? 23.453 7.238 13.25 1 95.06 117 ALA B CA 1
ATOM 4713 C C . ALA B 1 117 ? 23.641 8.344 12.219 1 95.06 117 ALA B C 1
ATOM 4715 O O . ALA B 1 117 ? 22.688 8.742 11.555 1 95.06 117 ALA B O 1
ATOM 4716 N N . VAL B 1 118 ? 24.859 8.805 12.141 1 96 118 VAL B N 1
ATOM 4717 C CA . VAL B 1 118 ? 25.172 9.836 11.156 1 96 118 VAL B CA 1
ATOM 4718 C C . VAL B 1 118 ? 24.922 9.305 9.75 1 96 118 VAL B C 1
ATOM 4720 O O . VAL B 1 118 ? 24.234 9.945 8.945 1 96 118 VAL B O 1
ATOM 4723 N N . ASN B 1 119 ? 25.422 8.156 9.547 1 96.62 119 ASN B N 1
ATOM 4724 C CA . ASN B 1 119 ? 25.234 7.531 8.234 1 96.62 119 ASN B CA 1
ATOM 4725 C C . ASN B 1 119 ? 23.766 7.238 7.953 1 96.62 119 ASN B C 1
ATOM 4727 O O . ASN B 1 119 ? 23.312 7.395 6.82 1 96.62 119 ASN B O 1
ATOM 4731 N N . GLY B 1 120 ? 23.078 6.762 8.945 1 96.62 120 GLY B N 1
ATOM 4732 C CA . GLY B 1 120 ? 21.656 6.488 8.797 1 96.62 120 GLY B CA 1
ATOM 4733 C C . GLY B 1 120 ? 20.844 7.723 8.461 1 96.62 120 GLY B C 1
ATOM 4734 O O . GLY B 1 120 ? 20.016 7.695 7.559 1 96.62 120 GLY B O 1
ATOM 4735 N N . MET B 1 121 ? 21.156 8.766 9.156 1 94.31 121 MET B N 1
ATOM 4736 C CA . MET B 1 121 ? 20.453 10.023 8.891 1 94.31 121 MET B CA 1
ATOM 4737 C C . MET B 1 121 ? 20.766 10.539 7.496 1 94.31 121 MET B C 1
ATOM 4739 O O . MET B 1 121 ? 19.875 11.031 6.801 1 94.31 121 MET B O 1
ATOM 4743 N N . ALA B 1 122 ? 21.984 10.469 7.133 1 95.12 122 ALA B N 1
ATOM 4744 C CA . ALA B 1 122 ? 22.375 10.852 5.777 1 95.12 122 ALA B CA 1
ATOM 4745 C C . ALA B 1 122 ? 21.641 10.008 4.738 1 95.12 122 ALA B C 1
ATOM 4747 O O . ALA B 1 122 ? 21.203 10.523 3.709 1 95.12 122 ALA B O 1
ATOM 4748 N N . GLY B 1 123 ? 21.547 8.75 5.023 1 96.69 123 GLY B N 1
ATOM 4749 C CA . GLY B 1 123 ? 20.812 7.859 4.145 1 96.69 123 GLY B CA 1
ATOM 4750 C C . GLY B 1 123 ? 19.344 8.211 4.027 1 96.69 123 GLY B C 1
ATOM 4751 O O . GLY B 1 123 ? 18.781 8.188 2.934 1 96.69 123 GLY B O 1
ATOM 4752 N N . LEU B 1 124 ? 18.75 8.539 5.137 1 96.56 124 LEU B N 1
ATOM 4753 C CA . LEU B 1 124 ? 17.344 8.945 5.152 1 96.56 124 LEU B CA 1
ATOM 4754 C C . LEU B 1 124 ? 17.141 10.227 4.352 1 96.56 124 LEU B C 1
ATOM 4756 O O . LEU B 1 124 ? 16.156 10.344 3.613 1 96.56 124 LEU B O 1
ATOM 4760 N N . MET B 1 125 ? 18 11.117 4.504 1 93.75 125 MET B N 1
ATOM 4761 C CA . MET B 1 125 ? 17.922 12.359 3.746 1 93.75 125 MET B CA 1
ATOM 4762 C C . MET B 1 125 ? 18.062 12.102 2.25 1 93.75 125 MET B C 1
ATOM 4764 O O . MET B 1 125 ? 17.312 12.672 1.444 1 93.75 125 MET B O 1
ATOM 4768 N N . ALA B 1 126 ? 19 11.25 1.932 1 96.25 126 ALA B N 1
ATOM 4769 C CA . ALA B 1 126 ? 19.172 10.875 0.53 1 96.25 126 ALA B CA 1
ATOM 4770 C C . ALA B 1 126 ? 17.922 10.188 -0.01 1 96.25 126 ALA B C 1
ATOM 4772 O O . ALA B 1 126 ? 17.469 10.492 -1.116 1 96.25 126 ALA B O 1
ATOM 4773 N N . TRP B 1 127 ? 17.375 9.297 0.767 1 97.25 127 TRP B N 1
ATOM 4774 C CA . TRP B 1 127 ? 16.172 8.562 0.407 1 97.25 127 TRP B CA 1
ATOM 4775 C C . TRP B 1 127 ? 15.016 9.508 0.107 1 97.25 127 TRP B C 1
ATOM 4777 O O . TRP B 1 127 ? 14.25 9.289 -0.836 1 97.25 127 TRP B O 1
ATOM 4787 N N . SER B 1 128 ? 14.914 10.594 0.8 1 96.5 128 SER B N 1
ATOM 4788 C CA . SER B 1 128 ? 13.75 11.469 0.739 1 96.5 128 SER B CA 1
ATOM 4789 C C . SER B 1 128 ? 13.797 12.375 -0.487 1 96.5 128 SER B C 1
ATOM 4791 O O . SER B 1 128 ? 12.797 12.984 -0.859 1 96.5 128 SER B O 1
ATOM 4793 N N . GLN B 1 129 ? 14.898 12.492 -1.181 1 95.75 129 GLN B N 1
ATOM 4794 C CA . GLN B 1 129 ? 15.078 13.469 -2.248 1 95.75 129 GLN B CA 1
ATOM 4795 C C . GLN B 1 129 ? 14.125 13.203 -3.408 1 95.75 129 GLN B C 1
ATOM 4797 O O . GLN B 1 129 ? 13.32 14.062 -3.773 1 95.75 129 GLN B O 1
ATOM 4802 N N . ALA B 1 130 ? 14.109 12.016 -3.932 1 97.31 130 ALA B N 1
ATOM 4803 C CA . ALA B 1 130 ? 13.266 11.688 -5.078 1 97.31 130 ALA B CA 1
ATOM 4804 C C . ALA B 1 130 ? 11.789 11.703 -4.695 1 97.31 130 ALA B C 1
ATOM 4806 O O . ALA B 1 130 ? 10.961 12.258 -5.418 1 97.31 130 ALA B O 1
ATOM 4807 N N . PRO B 1 131 ? 11.477 11.148 -3.555 1 97.56 131 PRO B N 1
ATOM 4808 C CA . PRO B 1 131 ? 10.078 11.25 -3.113 1 97.56 131 PRO B CA 1
ATOM 4809 C C . PRO B 1 131 ? 9.602 12.695 -2.977 1 97.56 131 PRO B C 1
ATOM 4811 O O . PRO B 1 131 ? 8.461 13.008 -3.318 1 97.56 131 PRO B O 1
ATOM 4814 N N . THR B 1 132 ? 10.461 13.57 -2.492 1 95.62 132 THR B N 1
ATOM 4815 C CA . THR B 1 132 ? 10.109 14.977 -2.365 1 95.62 132 THR B CA 1
ATOM 4816 C C . THR B 1 132 ? 9.797 15.586 -3.73 1 95.62 132 THR B C 1
ATOM 4818 O O . THR B 1 132 ? 8.789 16.281 -3.891 1 95.62 132 THR B O 1
ATOM 4821 N N . ARG B 1 133 ? 10.594 15.281 -4.695 1 96.12 133 ARG B N 1
ATOM 4822 C CA . ARG B 1 133 ? 10.344 15.734 -6.062 1 96.12 133 ARG B CA 1
ATOM 4823 C C . ARG B 1 133 ? 9.062 15.125 -6.617 1 96.12 133 ARG B C 1
ATOM 4825 O O . ARG B 1 133 ? 8.273 15.805 -7.27 1 96.12 133 ARG B O 1
ATOM 4832 N N . ALA B 1 134 ? 8.914 13.859 -6.312 1 97.56 134 ALA B N 1
ATOM 4833 C CA . ALA B 1 134 ? 7.758 13.125 -6.816 1 97.56 134 ALA B CA 1
ATOM 4834 C C . ALA B 1 134 ? 6.457 13.711 -6.266 1 97.56 134 ALA B C 1
ATOM 4836 O O . ALA B 1 134 ? 5.461 13.805 -6.988 1 97.56 134 ALA B O 1
ATOM 4837 N N . LEU B 1 135 ? 6.461 14.148 -5.062 1 96.5 135 LEU B N 1
ATOM 4838 C CA . LEU B 1 135 ? 5.281 14.711 -4.418 1 96.5 135 LEU B CA 1
ATOM 4839 C C . LEU B 1 135 ? 5.016 16.125 -4.918 1 96.5 135 LEU B C 1
ATOM 4841 O O . LEU B 1 135 ? 3.924 16.672 -4.719 1 96.5 135 LEU B O 1
ATOM 4845 N N . GLY B 1 136 ? 5.988 16.75 -5.535 1 95.25 136 GLY B N 1
ATOM 4846 C CA . GLY B 1 136 ? 5.875 18.172 -5.824 1 95.25 136 GLY B CA 1
ATOM 4847 C C . GLY B 1 136 ? 5.758 19.031 -4.578 1 95.25 136 GLY B C 1
ATOM 4848 O O . GLY B 1 136 ? 5.02 20.016 -4.566 1 95.25 136 GLY B O 1
ATOM 4849 N N . ARG B 1 137 ? 6.445 18.625 -3.58 1 92.69 137 ARG B N 1
ATOM 4850 C CA . ARG B 1 137 ? 6.289 19.156 -2.23 1 92.69 137 ARG B CA 1
ATOM 4851 C C . ARG B 1 137 ? 6.477 20.656 -2.211 1 92.69 137 ARG B C 1
ATOM 4853 O O . ARG B 1 137 ? 5.816 21.359 -1.446 1 92.69 137 ARG B O 1
ATOM 4860 N N . PHE B 1 138 ? 7.301 21.203 -3.035 1 93.44 138 PHE B N 1
ATOM 4861 C CA . PHE B 1 138 ? 7.637 22.625 -2.988 1 93.44 138 PHE B CA 1
ATOM 4862 C C . PHE B 1 138 ? 7.328 23.297 -4.32 1 93.44 138 PHE B C 1
ATOM 4864 O O . PHE B 1 138 ? 7.805 24.406 -4.586 1 93.44 138 PHE B O 1
ATOM 4871 N N . GLU B 1 139 ? 6.578 22.625 -5.133 1 94.19 139 GLU B N 1
ATOM 4872 C CA . GLU B 1 139 ? 6.238 23.156 -6.449 1 94.19 139 GLU B CA 1
ATOM 4873 C C . GLU B 1 139 ? 4.934 23.938 -6.41 1 94.19 139 GLU B C 1
ATOM 4875 O O . GLU B 1 139 ? 3.848 23.359 -6.449 1 94.19 139 GLU B O 1
ATOM 4880 N N . ALA B 1 140 ? 5.047 25.25 -6.379 1 95.44 140 ALA B N 1
ATOM 4881 C CA . ALA B 1 140 ? 3.881 26.125 -6.426 1 95.44 140 ALA B CA 1
ATOM 4882 C C . ALA B 1 140 ? 3.447 26.391 -7.863 1 95.44 140 ALA B C 1
ATOM 4884 O O . ALA B 1 140 ? 4.285 26.562 -8.75 1 95.44 140 ALA B O 1
ATOM 4885 N N . GLY B 1 141 ? 2.176 26.344 -8.07 1 95.31 141 GLY B N 1
ATOM 4886 C CA . GLY B 1 141 ? 1.638 26.672 -9.383 1 95.31 141 GLY B CA 1
ATOM 4887 C C . GLY B 1 141 ? 1.671 25.516 -10.352 1 95.31 141 GLY B C 1
ATOM 4888 O O . GLY B 1 141 ? 1.492 25.688 -11.555 1 95.31 141 GLY B O 1
ATOM 4889 N N . ALA B 1 142 ? 1.967 24.344 -9.867 1 94.88 142 ALA B N 1
ATOM 4890 C CA . ALA B 1 142 ? 2.01 23.141 -10.695 1 94.88 142 ALA B CA 1
ATOM 4891 C C . ALA B 1 142 ? 0.908 22.156 -10.297 1 94.88 142 ALA B C 1
ATOM 4893 O O . ALA B 1 142 ? 0.523 22.094 -9.125 1 94.88 142 ALA B O 1
ATOM 4894 N N . PRO B 1 143 ? 0.364 21.484 -11.273 1 95.19 143 PRO B N 1
ATOM 4895 C CA . PRO B 1 143 ? -0.639 20.469 -10.938 1 95.19 143 PRO B CA 1
ATOM 4896 C C . PRO B 1 143 ? -0.041 19.266 -10.219 1 95.19 143 PRO B C 1
ATOM 4898 O O . PRO B 1 143 ? 1.175 19.062 -10.258 1 95.19 143 PRO B O 1
ATOM 4901 N N . PRO B 1 144 ? -0.928 18.484 -9.5 1 96.69 144 PRO B N 1
ATOM 4902 C CA . PRO B 1 144 ? -0.427 17.219 -8.945 1 96.69 144 PRO B CA 1
ATOM 4903 C C . PRO B 1 144 ? 0.152 16.297 -10.008 1 96.69 144 PRO B C 1
ATOM 4905 O O . PRO B 1 144 ? -0.363 16.234 -11.125 1 96.69 144 PRO B O 1
ATOM 4908 N N . LYS B 1 145 ? 1.164 15.586 -9.68 1 96.88 145 LYS B N 1
ATOM 4909 C CA . LYS B 1 145 ? 1.772 14.625 -10.594 1 96.88 145 LYS B CA 1
ATOM 4910 C C . LYS B 1 145 ? 1.007 13.305 -10.594 1 96.88 145 LYS B C 1
ATOM 4912 O O . LYS B 1 145 ? 0.535 12.852 -9.547 1 96.88 145 LYS B O 1
ATOM 4917 N N . THR B 1 146 ? 0.874 12.703 -11.82 1 96.69 146 THR B N 1
ATOM 4918 C CA . THR B 1 146 ? 0.396 11.328 -11.891 1 96.69 146 THR B CA 1
ATOM 4919 C C . THR B 1 146 ? 1.433 10.367 -11.312 1 96.69 146 THR B C 1
ATOM 4921 O O . THR B 1 146 ? 2.559 10.766 -11.016 1 96.69 146 THR B O 1
ATOM 4924 N N . PHE B 1 147 ? 1.106 9.07 -11.125 1 96.75 147 PHE B N 1
ATOM 4925 C CA . PHE B 1 147 ? 2.055 8.109 -10.57 1 96.75 147 PHE B CA 1
ATOM 4926 C C . PHE B 1 147 ? 3.211 7.879 -11.539 1 96.75 147 PHE B C 1
ATOM 4928 O O . PHE B 1 147 ? 4.359 7.738 -11.117 1 96.75 147 PHE B O 1
ATOM 4935 N N . ASP B 1 148 ? 2.895 7.844 -12.844 1 96.69 148 ASP B N 1
ATOM 4936 C CA . ASP B 1 148 ? 3.953 7.672 -13.836 1 96.69 148 ASP B CA 1
ATOM 4937 C C . ASP B 1 148 ? 4.906 8.867 -13.836 1 96.69 148 ASP B C 1
ATOM 4939 O O . ASP B 1 148 ? 6.121 8.695 -13.977 1 96.69 148 ASP B O 1
ATOM 4943 N N . GLU B 1 149 ? 4.395 10.047 -13.641 1 97.38 149 GLU B N 1
ATOM 4944 C CA . GLU B 1 149 ? 5.227 11.242 -13.531 1 97.38 149 GLU B CA 1
ATOM 4945 C C . GLU B 1 149 ? 6.078 11.211 -12.266 1 97.38 149 GLU B C 1
ATOM 4947 O O . GLU B 1 149 ? 7.207 11.695 -12.258 1 97.38 149 GLU B O 1
ATOM 4952 N N . MET B 1 150 ? 5.527 10.688 -11.172 1 97.5 150 MET B N 1
ATOM 4953 C CA . MET B 1 150 ? 6.305 10.539 -9.945 1 97.5 150 MET B CA 1
ATOM 4954 C C . MET B 1 150 ? 7.527 9.656 -10.18 1 97.5 150 MET B C 1
ATOM 4956 O O . MET B 1 150 ? 8.648 10.039 -9.836 1 97.5 150 MET B O 1
ATOM 4960 N N . TYR B 1 151 ? 7.293 8.5 -10.812 1 97.06 151 TYR B N 1
ATOM 4961 C CA . TYR B 1 151 ? 8.406 7.59 -11.078 1 97.06 151 TYR B CA 1
ATOM 4962 C C . TYR B 1 151 ? 9.414 8.227 -12.031 1 97.06 151 TYR B C 1
ATOM 4964 O O . TYR B 1 151 ? 10.617 7.973 -11.93 1 97.06 151 TYR B O 1
ATOM 4972 N N . ALA B 1 152 ? 8.945 9.086 -12.938 1 97.19 152 ALA B N 1
ATOM 4973 C CA . ALA B 1 152 ? 9.805 9.75 -13.906 1 97.19 152 ALA B CA 1
ATOM 4974 C C . ALA B 1 152 ? 10.75 10.734 -13.219 1 97.19 152 ALA B C 1
ATOM 4976 O O . ALA B 1 152 ? 11.727 11.195 -13.82 1 97.19 152 ALA B O 1
ATOM 4977 N N . CYS B 1 153 ? 10.508 11.055 -11.953 1 97.38 153 CYS B N 1
ATOM 4978 C CA . CYS B 1 153 ? 11.383 11.945 -11.195 1 97.38 153 CYS B CA 1
ATOM 4979 C C . CYS B 1 153 ? 12.656 11.227 -10.773 1 97.38 153 CYS B C 1
ATOM 4981 O O . CYS B 1 153 ? 13.617 11.867 -10.344 1 97.38 153 CYS B O 1
ATOM 4983 N N . ALA B 1 154 ? 12.672 9.906 -10.844 1 97 154 ALA B N 1
ATOM 4984 C CA . ALA B 1 154 ? 13.852 9.133 -10.445 1 97 154 ALA B CA 1
ATOM 4985 C C . ALA B 1 154 ? 14.93 9.18 -11.523 1 97 154 ALA B C 1
ATOM 4987 O O . ALA B 1 154 ? 14.633 9.047 -12.711 1 97 154 ALA B O 1
ATOM 4988 N N . THR B 1 155 ? 16.203 9.352 -11.109 1 96.12 155 THR B N 1
ATOM 4989 C CA . THR B 1 155 ? 17.312 9.414 -12.062 1 96.12 155 THR B CA 1
ATOM 4990 C C . THR B 1 155 ? 18.156 8.141 -11.992 1 96.12 155 THR B C 1
ATOM 4992 O O . THR B 1 155 ? 19.062 7.949 -12.805 1 96.12 155 THR B O 1
ATOM 4995 N N . ASN B 1 156 ? 17.953 7.344 -11.055 1 96.12 156 ASN B N 1
ATOM 4996 C CA . ASN B 1 156 ? 18.625 6.059 -10.875 1 96.12 156 ASN B CA 1
ATOM 4997 C C . ASN B 1 156 ? 17.75 5.078 -10.102 1 96.12 156 ASN B C 1
ATOM 4999 O O . ASN B 1 156 ? 16.641 5.426 -9.688 1 96.12 156 ASN B O 1
ATOM 5003 N N . GLU B 1 157 ? 18.172 3.879 -9.93 1 95.75 157 GLU B N 1
ATOM 5004 C CA . GLU B 1 157 ? 17.359 2.834 -9.32 1 95.75 157 GLU B CA 1
ATOM 5005 C C . GLU B 1 157 ? 17.125 3.1 -7.84 1 95.75 157 GLU B C 1
ATOM 5007 O O . GLU B 1 157 ? 16.062 2.793 -7.305 1 95.75 157 GLU B O 1
ATOM 5012 N N . PHE B 1 158 ? 18.172 3.684 -7.207 1 96.81 158 PHE B N 1
ATOM 5013 C CA . PHE B 1 158 ? 18 4.035 -5.801 1 96.81 158 PHE B CA 1
ATOM 5014 C C . PHE B 1 158 ? 16.828 4.984 -5.617 1 96.81 158 PHE B C 1
ATOM 5016 O O . PHE B 1 158 ? 15.969 4.762 -4.75 1 96.81 158 PHE B O 1
ATOM 5023 N N . GLU B 1 159 ? 16.75 5.977 -6.441 1 97.62 159 GLU B N 1
ATOM 5024 C CA . GLU B 1 159 ? 15.672 6.961 -6.383 1 97.62 159 GLU B CA 1
ATOM 5025 C C . GLU B 1 159 ? 14.328 6.34 -6.758 1 97.62 159 GLU B C 1
ATOM 5027 O O . GLU B 1 159 ? 13.305 6.633 -6.137 1 97.62 159 GLU B O 1
ATOM 5032 N N . ARG B 1 160 ? 14.328 5.523 -7.777 1 97.12 160 ARG B N 1
ATOM 5033 C CA . ARG B 1 160 ? 13.102 4.84 -8.164 1 97.12 160 ARG B CA 1
ATOM 5034 C C . ARG B 1 160 ? 12.562 3.986 -7.023 1 97.12 160 ARG B C 1
ATOM 5036 O O . ARG B 1 160 ? 11.359 4.004 -6.738 1 97.12 160 ARG B O 1
ATOM 5043 N N . SER B 1 161 ? 13.461 3.258 -6.387 1 96.88 161 SER B N 1
ATOM 5044 C CA . SER B 1 161 ? 13.094 2.416 -5.254 1 96.88 161 SER B CA 1
ATOM 5045 C C . SER B 1 161 ? 12.562 3.25 -4.094 1 96.88 161 SER B C 1
ATOM 5047 O O . SER B 1 161 ? 11.664 2.814 -3.371 1 96.88 161 SER B O 1
ATOM 5049 N N . ALA B 1 162 ? 13.102 4.41 -3.898 1 97.94 162 ALA B N 1
ATOM 5050 C CA . ALA B 1 162 ? 12.625 5.305 -2.848 1 97.94 162 ALA B CA 1
ATOM 5051 C C . ALA B 1 162 ? 11.188 5.75 -3.115 1 97.94 162 ALA B C 1
ATOM 5053 O O . ALA B 1 162 ? 10.375 5.84 -2.189 1 97.94 162 ALA B O 1
ATOM 5054 N N . ILE B 1 163 ? 10.867 6.02 -4.371 1 97.88 163 ILE B N 1
ATOM 5055 C CA . ILE B 1 163 ? 9.508 6.391 -4.742 1 97.88 163 ILE B CA 1
ATOM 5056 C C . ILE B 1 163 ? 8.57 5.195 -4.535 1 97.88 163 ILE B C 1
ATOM 5058 O O . ILE B 1 163 ? 7.449 5.355 -4.051 1 97.88 163 ILE B O 1
ATOM 5062 N N . ASP B 1 164 ? 9.07 4.047 -4.844 1 96.75 164 ASP B N 1
ATOM 5063 C CA . ASP B 1 164 ? 8.312 2.832 -4.59 1 96.75 164 ASP B CA 1
ATOM 5064 C C . ASP B 1 164 ? 8 2.676 -3.102 1 96.75 164 ASP B C 1
ATOM 5066 O O . ASP B 1 164 ? 6.879 2.332 -2.725 1 96.75 164 ASP B O 1
ATOM 5070 N N . ASP B 1 165 ? 9.008 2.924 -2.248 1 96.94 165 ASP B N 1
ATOM 5071 C CA . ASP B 1 165 ? 8.828 2.893 -0.8 1 96.94 165 ASP B CA 1
ATOM 5072 C C . ASP B 1 165 ? 7.742 3.869 -0.359 1 96.94 165 ASP B C 1
ATOM 5074 O O . ASP B 1 165 ? 6.906 3.537 0.485 1 96.94 165 ASP B O 1
ATOM 5078 N N . MET B 1 166 ? 7.805 4.996 -0.915 1 97.19 166 MET B N 1
ATOM 5079 C CA . MET B 1 166 ? 6.848 6.039 -0.549 1 97.19 166 MET B CA 1
ATOM 5080 C C . MET B 1 166 ? 5.418 5.582 -0.816 1 97.19 166 MET B C 1
ATOM 5082 O O . MET B 1 166 ? 4.535 5.773 0.021 1 97.19 166 MET B O 1
ATOM 5086 N N . LEU B 1 167 ? 5.203 4.922 -1.918 1 97.12 167 LEU B N 1
ATOM 5087 C CA . LEU B 1 167 ? 3.855 4.559 -2.34 1 97.12 167 LEU B CA 1
ATOM 5088 C C . LEU B 1 167 ? 3.41 3.262 -1.673 1 97.12 167 LEU B C 1
ATOM 5090 O O . LEU B 1 167 ? 2.252 3.131 -1.273 1 97.12 167 LEU B O 1
ATOM 5094 N N . PHE B 1 168 ? 4.383 2.33 -1.479 1 96.38 168 PHE B N 1
ATOM 5095 C CA . PHE B 1 168 ? 3.945 0.977 -1.158 1 96.38 168 PHE B CA 1
ATOM 5096 C C . PHE B 1 168 ? 4.684 0.443 0.064 1 96.38 168 PHE B C 1
ATOM 5098 O O . PHE B 1 168 ? 4.391 -0.652 0.545 1 96.38 168 PHE B O 1
ATOM 5105 N N . GLY B 1 169 ? 5.66 1.187 0.572 1 96.06 169 GLY B N 1
ATOM 5106 C CA . GLY B 1 169 ? 6.473 0.724 1.687 1 96.06 169 GLY B CA 1
ATOM 5107 C C . GLY B 1 169 ? 5.973 1.219 3.031 1 96.06 169 GLY B C 1
ATOM 5108 O O . GLY B 1 169 ? 5 1.973 3.102 1 96.06 169 GLY B O 1
ATOM 5109 N N . SER B 1 170 ? 6.602 0.774 4.121 1 96.38 170 SER B N 1
ATOM 5110 C CA . SER B 1 170 ? 6.297 1.198 5.48 1 96.38 170 SER B CA 1
ATOM 5111 C C . SER B 1 170 ? 7.449 1.992 6.086 1 96.38 170 SER B C 1
ATOM 5113 O O . SER B 1 170 ? 8.609 1.809 5.699 1 96.38 170 SER B O 1
ATOM 5115 N N . VAL B 1 171 ? 7.105 2.83 6.969 1 97.44 171 VAL B N 1
ATOM 5116 C CA . VAL B 1 171 ? 8.148 3.609 7.625 1 97.44 171 VAL B CA 1
ATOM 5117 C C . VAL B 1 171 ? 9.07 2.682 8.414 1 97.44 171 VAL B C 1
ATOM 5119 O O . VAL B 1 171 ? 10.281 2.904 8.484 1 97.44 171 VAL B O 1
ATOM 5122 N N . THR B 1 172 ? 8.516 1.667 9.008 1 97 172 THR B N 1
ATOM 5123 C CA . THR B 1 172 ? 9.336 0.714 9.75 1 97 172 THR B CA 1
ATOM 5124 C C . THR B 1 172 ? 10.398 0.096 8.844 1 97 172 THR B C 1
ATOM 5126 O O . THR B 1 172 ? 11.57 0.017 9.219 1 97 172 THR B O 1
ATOM 5129 N N . ASP B 1 173 ? 10.023 -0.249 7.637 1 95.56 173 ASP B N 1
ATOM 5130 C CA . ASP B 1 173 ? 10.977 -0.848 6.711 1 95.56 173 ASP B CA 1
ATOM 5131 C C . ASP B 1 173 ? 12.078 0.147 6.336 1 95.56 173 ASP B C 1
ATOM 5133 O O . ASP B 1 173 ? 13.25 -0.216 6.258 1 95.56 173 ASP B O 1
ATOM 5137 N N . VAL B 1 174 ? 11.711 1.339 6.109 1 97.75 174 VAL B N 1
ATOM 5138 C CA . VAL B 1 174 ? 12.672 2.377 5.754 1 97.75 174 VAL B CA 1
ATOM 5139 C C . VAL B 1 174 ? 13.633 2.611 6.914 1 97.75 174 VAL B C 1
ATOM 5141 O O . VAL B 1 174 ? 14.852 2.666 6.719 1 97.75 174 VAL B O 1
ATOM 5144 N N . LEU B 1 175 ? 13.109 2.654 8.109 1 97.94 175 LEU B N 1
ATOM 5145 C CA . LEU B 1 175 ? 13.938 2.908 9.281 1 97.94 175 LEU B CA 1
ATOM 5146 C C . LEU B 1 175 ? 14.844 1.718 9.57 1 97.94 175 LEU B C 1
ATOM 5148 O O . LEU B 1 175 ? 15.992 1.893 10 1 97.94 175 LEU B O 1
ATOM 5152 N N . ASP B 1 176 ? 14.367 0.543 9.352 1 97 176 ASP B N 1
ATOM 5153 C CA . ASP B 1 176 ? 15.18 -0.65 9.547 1 97 176 ASP B CA 1
ATOM 5154 C C . ASP B 1 176 ? 16.391 -0.646 8.625 1 97 176 ASP B C 1
ATOM 5156 O O . ASP B 1 176 ? 17.469 -1.147 8.984 1 97 176 ASP B O 1
ATOM 5160 N N . ARG B 1 177 ? 16.266 -0.122 7.453 1 96.62 177 ARG B N 1
ATOM 5161 C CA . ARG B 1 177 ? 17.344 -0.085 6.473 1 96.62 177 ARG B CA 1
ATOM 5162 C C . ARG B 1 177 ? 18.422 0.919 6.879 1 96.62 177 ARG B C 1
ATOM 5164 O O . ARG B 1 177 ? 19.609 0.657 6.715 1 96.62 177 ARG B O 1
ATOM 5171 N N . TYR B 1 178 ? 18.016 2.018 7.473 1 97.38 178 TYR B N 1
ATOM 5172 C CA . TYR B 1 178 ? 18.969 3.1 7.668 1 97.38 178 TYR B CA 1
ATOM 5173 C C . TYR B 1 178 ? 19.359 3.23 9.141 1 97.38 178 TYR B C 1
ATOM 5175 O O . TYR B 1 178 ? 20.406 3.775 9.461 1 97.38 178 TYR B O 1
ATOM 5183 N N . LEU B 1 179 ? 18.484 2.814 9.992 1 97 179 LEU B N 1
ATOM 5184 C CA . LEU B 1 179 ? 18.734 2.805 11.43 1 97 179 LEU B CA 1
ATOM 5185 C C . LEU B 1 179 ? 18.453 1.423 12.016 1 97 179 LEU B C 1
ATOM 5187 O O . LEU B 1 179 ? 17.547 1.259 12.836 1 97 179 LEU B O 1
ATOM 5191 N N . PRO B 1 180 ? 19.328 0.491 11.711 1 94.88 180 PRO B N 1
ATOM 5192 C CA . PRO B 1 180 ? 19.031 -0.911 12.008 1 94.88 180 PRO B CA 1
ATOM 5193 C C . PRO B 1 180 ? 19.156 -1.242 13.492 1 94.88 180 PRO B C 1
ATOM 5195 O O . PRO B 1 180 ? 18.547 -2.211 13.969 1 94.88 180 PRO B O 1
ATOM 5198 N N . ASP B 1 181 ? 19.984 -0.475 14.234 1 94.56 181 ASP B N 1
ATOM 5199 C CA . ASP B 1 181 ? 20.125 -0.749 15.664 1 94.56 181 ASP B CA 1
ATOM 5200 C C . ASP B 1 181 ? 18.938 -0.176 16.453 1 94.56 181 ASP B C 1
ATOM 5202 O O . ASP B 1 181 ? 18.922 1.011 16.781 1 94.56 181 ASP B O 1
ATOM 5206 N N . ARG B 1 182 ? 18.047 -0.996 16.812 1 92.88 182 ARG B N 1
ATOM 5207 C CA . ARG B 1 182 ? 16.766 -0.582 17.391 1 92.88 182 ARG B CA 1
ATOM 5208 C C . ARG B 1 182 ? 16.953 -0.005 18.781 1 92.88 182 ARG B C 1
ATOM 5210 O O . ARG B 1 182 ? 16.188 0.865 19.219 1 92.88 182 ARG B O 1
ATOM 5217 N N . GLU B 1 183 ? 17.875 -0.507 19.469 1 90.56 183 GLU B N 1
ATOM 5218 C CA . GLU B 1 183 ? 18.125 -0.031 20.828 1 90.56 183 GLU B CA 1
ATOM 5219 C C . GLU B 1 183 ? 18.938 1.266 20.812 1 90.56 183 GLU B C 1
ATOM 5221 O O . GLU B 1 183 ? 18.531 2.254 21.422 1 90.56 183 GLU B O 1
ATOM 5226 N N . LYS B 1 184 ? 19.953 1.295 20.031 1 90.12 184 LYS B N 1
ATOM 5227 C CA . LYS B 1 184 ? 20.844 2.453 20 1 90.12 184 LYS B CA 1
ATOM 5228 C C . LYS B 1 184 ? 20.172 3.643 19.312 1 90.12 184 LYS B C 1
ATOM 5230 O O . LYS B 1 184 ? 20.391 4.793 19.703 1 90.12 184 LYS B O 1
ATOM 5235 N N . HIS B 1 185 ? 19.344 3.324 18.359 1 92.75 185 HIS B N 1
ATOM 5236 C CA . HIS B 1 185 ? 18.734 4.398 17.578 1 92.75 185 HIS B CA 1
ATOM 5237 C C . HIS B 1 185 ? 17.281 4.629 18 1 92.75 185 HIS B C 1
ATOM 5239 O O . HIS B 1 185 ? 16.5 5.219 17.25 1 92.75 185 HIS B O 1
ATOM 5245 N N . GLY B 1 186 ? 16.938 4.25 19.156 1 93.12 186 GLY B N 1
ATOM 5246 C CA . GLY B 1 186 ? 15.547 4.27 19.594 1 93.12 186 GLY B CA 1
ATOM 5247 C C . GLY B 1 186 ? 14.922 5.648 19.516 1 93.12 186 GLY B C 1
ATOM 5248 O O . GLY B 1 186 ? 13.828 5.809 18.984 1 93.12 186 GLY B O 1
ATOM 5249 N N . ALA B 1 187 ? 15.562 6.699 20.047 1 93.31 187 ALA B N 1
ATOM 5250 C CA . ALA B 1 187 ? 15.039 8.062 20.047 1 93.31 187 ALA B CA 1
ATOM 5251 C C . ALA B 1 187 ? 14.898 8.594 18.625 1 93.31 187 ALA B C 1
ATOM 5253 O O . ALA B 1 187 ? 13.898 9.227 18.281 1 93.31 187 ALA B O 1
ATOM 5254 N N . LEU B 1 188 ? 15.914 8.266 17.859 1 94.5 188 LEU B N 1
ATOM 5255 C CA . LEU B 1 188 ? 15.906 8.703 16.469 1 94.5 188 LEU B CA 1
ATOM 5256 C C . LEU B 1 188 ? 14.781 8.031 15.688 1 94.5 188 LEU B C 1
ATOM 5258 O O . LEU B 1 188 ? 14.039 8.695 14.961 1 94.5 188 LEU B O 1
ATOM 5262 N N . ARG B 1 189 ? 14.625 6.75 15.867 1 96.62 189 ARG B N 1
ATOM 5263 C CA . ARG B 1 189 ? 13.586 5.977 15.203 1 96.62 189 ARG B CA 1
ATOM 5264 C C . ARG B 1 189 ? 12.195 6.457 15.617 1 96.62 189 ARG B C 1
ATOM 5266 O O . ARG B 1 189 ? 11.297 6.566 14.781 1 96.62 189 ARG B O 1
ATOM 5273 N N . GLY B 1 190 ? 12.086 6.738 16.891 1 96.44 190 GLY B N 1
ATOM 5274 C CA . GLY B 1 190 ? 10.82 7.254 17.391 1 96.44 190 GLY B CA 1
ATOM 5275 C C . GLY B 1 190 ? 10.445 8.594 16.781 1 96.44 190 GLY B C 1
ATOM 5276 O O . GLY B 1 190 ? 9.289 8.805 16.391 1 96.44 190 GLY B O 1
ATOM 5277 N N . SER B 1 191 ? 11.391 9.461 16.688 1 95.25 191 SER B N 1
ATOM 5278 C CA . SER B 1 191 ? 11.148 10.781 16.125 1 95.25 191 SER B CA 1
ATOM 5279 C C . SER B 1 191 ? 10.719 10.695 14.664 1 95.25 191 SER B C 1
ATOM 5281 O O . SER B 1 191 ? 9.789 11.383 14.25 1 95.25 191 SER B O 1
ATOM 5283 N N . MET B 1 192 ? 11.367 9.828 13.922 1 95.94 192 MET B N 1
ATOM 5284 C CA . MET B 1 192 ? 11.023 9.648 12.516 1 95.94 192 MET B CA 1
ATOM 5285 C C . MET B 1 192 ? 9.641 9.008 12.367 1 95.94 192 MET B C 1
ATOM 5287 O O . MET B 1 192 ? 8.906 9.32 11.43 1 95.94 192 MET B O 1
ATOM 5291 N N . THR B 1 193 ? 9.312 8.172 13.273 1 97.38 193 THR B N 1
ATOM 5292 C CA . THR B 1 193 ? 8.023 7.496 13.242 1 97.38 193 THR B CA 1
ATOM 5293 C C . THR B 1 193 ? 6.887 8.5 13.43 1 97.38 193 THR B C 1
ATOM 5295 O O . THR B 1 193 ? 5.902 8.477 12.688 1 97.38 193 THR B O 1
ATOM 5298 N N . VAL B 1 194 ? 7.055 9.398 14.32 1 95.19 194 VAL B N 1
ATOM 5299 C CA . VAL B 1 194 ? 6.023 10.406 14.562 1 95.19 194 VAL B CA 1
ATOM 5300 C C . VAL B 1 194 ? 5.895 11.32 13.344 1 95.19 194 VAL B C 1
ATOM 5302 O O . VAL B 1 194 ? 4.785 11.664 12.938 1 95.19 194 VAL B O 1
ATOM 5305 N N . LEU B 1 195 ? 7.008 11.633 12.805 1 93.25 195 LEU B N 1
ATOM 5306 C CA . LEU B 1 195 ? 7.004 12.438 11.594 1 93.25 195 LEU B CA 1
ATOM 5307 C C . LEU B 1 195 ? 6.211 11.75 10.484 1 93.25 195 LEU B C 1
ATOM 5309 O O . LEU B 1 195 ? 5.535 12.414 9.695 1 93.25 195 LEU B O 1
ATOM 5313 N N . ALA B 1 196 ? 6.242 10.477 10.508 1 95.5 196 ALA B N 1
ATOM 5314 C CA . ALA B 1 196 ? 5.672 9.688 9.414 1 95.5 196 ALA B CA 1
ATOM 5315 C C . ALA B 1 196 ? 4.184 9.438 9.641 1 95.5 196 ALA B C 1
ATOM 5317 O O . ALA B 1 196 ? 3.422 9.289 8.68 1 95.5 196 ALA B O 1
ATOM 5318 N N . VAL B 1 197 ? 3.758 9.406 10.883 1 96.12 197 VAL B N 1
ATOM 5319 C CA . VAL B 1 197 ? 2.42 8.852 11.047 1 96.12 197 VAL B CA 1
ATOM 5320 C C . VAL B 1 197 ? 1.485 9.898 11.641 1 96.12 197 VAL B C 1
ATOM 5322 O O . VAL B 1 197 ? 0.29 9.648 11.805 1 96.12 197 VAL B O 1
ATOM 5325 N N . ASN B 1 198 ? 1.975 11.094 11.852 1 93.25 198 ASN B N 1
ATOM 5326 C CA . ASN B 1 198 ? 1.134 12.102 12.484 1 93.25 198 ASN B CA 1
ATOM 5327 C C . ASN B 1 198 ? 0.062 12.625 11.531 1 93.25 198 ASN B C 1
ATOM 5329 O O . ASN B 1 198 ? -0.902 13.258 11.961 1 93.25 198 ASN B O 1
ATOM 5333 N N . THR B 1 199 ? 0.167 12.32 10.227 1 94.19 199 THR B N 1
ATOM 5334 C CA . THR B 1 199 ? -0.796 12.812 9.242 1 94.19 199 THR B CA 1
ATOM 5335 C C . THR B 1 199 ? -1.532 11.648 8.586 1 94.19 199 THR B C 1
ATOM 5337 O O . THR B 1 199 ? -2.1 11.797 7.5 1 94.19 199 THR B O 1
ATOM 5340 N N . LEU B 1 200 ? -1.458 10.477 9.234 1 94.31 200 LEU B N 1
ATOM 5341 C CA . LEU B 1 200 ? -2.064 9.266 8.695 1 94.31 200 LEU B CA 1
ATOM 5342 C C . LEU B 1 200 ? -2.887 8.547 9.758 1 94.31 200 LEU B C 1
ATOM 5344 O O . LEU B 1 200 ? -2.801 8.875 10.945 1 94.31 200 LEU B O 1
ATOM 5348 N N . TYR B 1 201 ? -3.674 7.66 9.297 1 94.94 201 TYR B N 1
ATOM 5349 C CA . TYR B 1 201 ? -4.281 6.672 10.18 1 94.94 201 TYR B CA 1
ATOM 5350 C C . TYR B 1 201 ? -3.844 5.262 9.797 1 94.94 201 TYR B C 1
ATOM 5352 O O . TYR B 1 201 ? -4.68 4.406 9.5 1 94.94 201 TYR B O 1
ATOM 5360 N N . ARG B 1 202 ? -2.52 5.086 9.75 1 94.5 202 ARG B N 1
ATOM 5361 C CA . ARG B 1 202 ? -1.814 3.828 9.531 1 94.5 202 ARG B CA 1
ATOM 5362 C C . ARG B 1 202 ? -0.687 3.646 10.539 1 94.5 202 ARG B C 1
ATOM 5364 O O . ARG B 1 202 ? 0.009 4.605 10.883 1 94.5 202 ARG B O 1
ATOM 5371 N N . GLY B 1 203 ? -0.552 2.424 11.047 1 95.94 203 GLY B N 1
ATOM 5372 C CA . GLY B 1 203 ? 0.621 2.137 11.852 1 95.94 203 GLY B CA 1
ATOM 5373 C C . GLY B 1 203 ? 1.918 2.201 11.07 1 95.94 203 GLY B C 1
ATOM 5374 O O . GLY B 1 203 ? 1.909 2.131 9.836 1 95.94 203 GLY B O 1
ATOM 5375 N N . PRO B 1 204 ? 3.023 2.348 11.805 1 97.12 204 PRO B N 1
ATOM 5376 C CA . PRO B 1 204 ? 4.309 2.531 11.125 1 97.12 204 PRO B CA 1
ATOM 5377 C C . PRO B 1 204 ? 4.723 1.314 10.297 1 97.12 204 PRO B C 1
ATOM 5379 O O . PRO B 1 204 ? 5.504 1.44 9.359 1 97.12 204 PRO B O 1
ATOM 5382 N N . ALA B 1 205 ? 4.238 0.139 10.578 1 95.75 205 ALA B N 1
ATOM 5383 C CA . ALA B 1 205 ? 4.602 -1.073 9.852 1 95.75 205 ALA B CA 1
ATOM 5384 C C . ALA B 1 205 ? 3.645 -1.318 8.688 1 95.75 205 ALA B C 1
ATOM 5386 O O . ALA B 1 205 ? 3.807 -2.283 7.938 1 95.75 205 ALA B O 1
ATOM 5387 N N . THR B 1 206 ? 2.672 -0.476 8.5 1 95 206 THR B N 1
ATOM 5388 C CA . THR B 1 206 ? 1.658 -0.637 7.461 1 95 206 THR B CA 1
ATOM 5389 C C . THR B 1 206 ? 2.146 -0.064 6.133 1 95 206 THR B C 1
ATOM 5391 O O . THR B 1 206 ? 2.588 1.086 6.074 1 95 206 THR B O 1
ATOM 5394 N N . PRO B 1 207 ? 2.051 -0.833 5.035 1 95.06 207 PRO B N 1
ATOM 5395 C CA . PRO B 1 207 ? 2.414 -0.291 3.723 1 95.06 207 PRO B CA 1
ATOM 5396 C C . PRO B 1 207 ? 1.679 1.008 3.398 1 95.06 207 PRO B C 1
ATOM 5398 O O . PRO B 1 207 ? 0.486 1.136 3.686 1 95.06 207 PRO B O 1
ATOM 5401 N N . GLY B 1 208 ? 2.436 1.948 2.797 1 94.62 208 GLY B N 1
ATOM 5402 C CA . GLY B 1 208 ? 1.889 3.262 2.496 1 94.62 208 GLY B CA 1
ATOM 5403 C C . GLY B 1 208 ? 2.203 4.297 3.561 1 94.62 208 GLY B C 1
ATOM 5404 O O . GLY B 1 208 ? 2.008 5.496 3.344 1 94.62 208 GLY B O 1
ATOM 5405 N N . SER B 1 209 ? 2.736 3.834 4.727 1 96.12 209 SER B N 1
ATOM 5406 C CA . SER B 1 209 ? 3.01 4.77 5.812 1 96.12 209 SER B CA 1
ATOM 5407 C C . SER B 1 209 ? 4.273 5.578 5.543 1 96.12 209 SER B C 1
ATOM 5409 O O . SER B 1 209 ? 4.535 6.578 6.219 1 96.12 209 SER B O 1
ATOM 5411 N N . ALA B 1 210 ? 5.051 5.238 4.543 1 96.56 210 ALA B N 1
ATOM 5412 C CA . ALA B 1 210 ? 6.297 5.941 4.2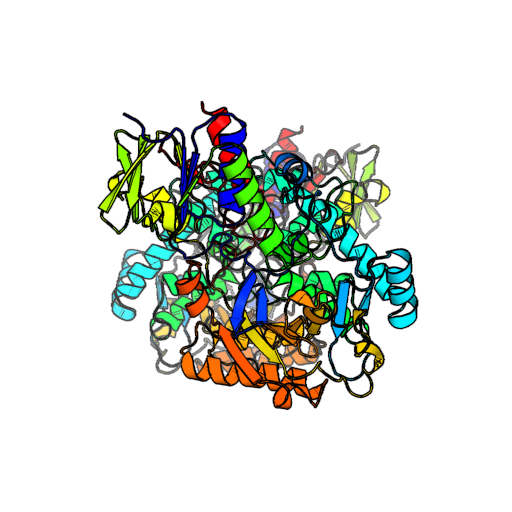58 1 96.56 210 ALA B CA 1
ATOM 5413 C C . ALA B 1 210 ? 6.035 7.254 3.525 1 96.56 210 ALA B C 1
ATOM 5415 O O . ALA B 1 210 ? 6.922 8.102 3.424 1 96.56 210 ALA B O 1
ATOM 5416 N N . ALA B 1 211 ? 4.855 7.43 3.023 1 93.44 211 ALA B N 1
ATOM 5417 C CA . ALA B 1 211 ? 4.523 8.609 2.234 1 93.44 211 ALA B CA 1
ATOM 5418 C C . ALA B 1 211 ? 4.711 9.891 3.051 1 93.44 211 ALA B C 1
ATOM 5420 O O . ALA B 1 211 ? 5.371 10.828 2.602 1 93.44 211 ALA B O 1
ATOM 5421 N N . ALA B 1 212 ? 4.223 9.867 4.242 1 93.31 212 ALA B N 1
ATOM 5422 C CA . ALA B 1 212 ? 4.266 11.07 5.066 1 93.31 212 ALA B CA 1
ATOM 5423 C C . ALA B 1 212 ? 5.68 11.336 5.574 1 93.31 212 ALA B C 1
ATOM 5425 O O . ALA B 1 212 ? 6.031 12.484 5.875 1 93.31 212 ALA B O 1
ATOM 5426 N N . LEU B 1 213 ? 6.484 10.273 5.691 1 94.75 213 LEU B N 1
ATOM 5427 C CA . LEU B 1 213 ? 7.887 10.484 6.043 1 94.75 213 LEU B CA 1
ATOM 5428 C C . LEU B 1 213 ? 8.602 11.297 4.969 1 94.75 213 LEU B C 1
ATOM 5430 O O . LEU B 1 213 ? 9.352 12.227 5.285 1 94.75 213 LEU B O 1
ATOM 5434 N N . ALA B 1 214 ? 8.312 10.938 3.758 1 92.19 214 ALA B N 1
ATOM 5435 C CA . ALA B 1 214 ? 8.906 11.656 2.637 1 92.19 214 ALA B CA 1
ATOM 5436 C C . ALA B 1 214 ? 8.492 13.125 2.646 1 92.19 214 ALA B C 1
ATOM 5438 O O . ALA B 1 214 ? 9.312 14.016 2.404 1 92.19 214 ALA B O 1
ATOM 5439 N N . PHE B 1 215 ? 7.262 13.344 2.971 1 91.31 215 PHE B N 1
ATOM 5440 C CA . PHE B 1 215 ? 6.734 14.695 3.049 1 91.31 215 PHE B CA 1
ATOM 5441 C C . PHE B 1 215 ? 7.434 15.492 4.148 1 91.31 215 PHE B C 1
ATOM 5443 O O . PHE B 1 215 ? 7.852 16.625 3.934 1 91.31 215 PHE B O 1
ATOM 5450 N N . GLY B 1 216 ? 7.629 14.891 5.258 1 90.38 216 GLY B N 1
ATOM 5451 C CA . GLY B 1 216 ? 8.188 15.555 6.426 1 90.38 216 GLY B CA 1
ATOM 5452 C C . GLY B 1 216 ? 9.672 15.812 6.312 1 90.38 216 GLY B C 1
ATOM 5453 O O . GLY B 1 216 ? 10.18 16.812 6.844 1 90.38 216 GLY B O 1
ATOM 5454 N N . LEU B 1 217 ? 10.352 14.961 5.59 1 91.31 217 LEU B N 1
ATOM 5455 C CA . LEU B 1 217 ? 11.797 15.086 5.461 1 91.31 217 LEU B CA 1
ATOM 5456 C C . LEU B 1 217 ? 12.164 16.031 4.32 1 91.31 217 LEU B C 1
ATOM 5458 O O . LEU B 1 217 ? 13.336 16.391 4.16 1 91.31 217 LEU B O 1
ATOM 5462 N N . GLY B 1 218 ? 11.188 16.375 3.557 1 88.38 218 GLY B N 1
ATOM 5463 C CA . GLY B 1 218 ? 11.461 17.203 2.393 1 88.38 218 GLY B CA 1
ATOM 5464 C C . GLY B 1 218 ? 12.031 18.562 2.748 1 88.38 218 GLY B C 1
ATOM 5465 O O . GLY B 1 218 ? 11.547 19.219 3.666 1 88.38 218 GLY B O 1
ATOM 5466 N N . VAL B 1 219 ? 13.102 18.938 2 1 80.62 219 VAL B N 1
ATOM 5467 C CA . VAL B 1 219 ? 13.711 20.25 2.131 1 80.62 219 VAL B CA 1
ATOM 5468 C C . VAL B 1 219 ? 13.812 20.922 0.758 1 80.62 219 VAL B C 1
ATOM 5470 O O . VAL B 1 219 ? 14.117 20.25 -0.236 1 80.62 219 VAL B O 1
ATOM 5473 N N . PRO B 1 220 ? 13.352 22.172 0.723 1 77.19 220 PRO B N 1
ATOM 5474 C CA . PRO B 1 220 ? 13.453 22.844 -0.574 1 77.19 220 PRO B CA 1
ATOM 5475 C C . PRO B 1 220 ? 14.898 23 -1.036 1 77.19 220 PRO B C 1
ATOM 5477 O O . PRO B 1 220 ? 15.82 22.969 -0.217 1 77.19 220 PRO B O 1
ATOM 5480 N N . ASP B 1 221 ? 15.078 23.047 -2.453 1 65.56 221 ASP B N 1
ATOM 5481 C CA . ASP B 1 221 ? 16.406 23.297 -3.01 1 65.56 221 ASP B CA 1
ATOM 5482 C C . ASP B 1 221 ? 16.938 24.656 -2.574 1 65.56 221 ASP B C 1
ATOM 5484 O O . ASP B 1 221 ? 16.188 25.625 -2.521 1 65.56 221 ASP B O 1
ATOM 5488 N N . GLY B 1 222 ? 18.219 24.797 -2.344 1 56.69 222 GLY B N 1
ATOM 5489 C CA . GLY B 1 222 ? 18.922 26.031 -2.031 1 56.69 222 GLY B CA 1
ATOM 5490 C C . GLY B 1 222 ? 18.844 26.406 -0.565 1 56.69 222 GLY B C 1
ATOM 5491 O O . GLY B 1 222 ? 19.875 26.688 0.063 1 56.69 222 GLY B O 1
ATOM 5492 N N . ASP B 1 223 ? 17.641 26.969 -0.182 1 53.34 223 ASP B N 1
ATOM 5493 C CA . ASP B 1 223 ? 17.516 27.562 1.143 1 53.34 223 ASP B CA 1
ATOM 5494 C C . ASP B 1 223 ? 16.984 26.562 2.158 1 53.34 223 ASP B C 1
ATOM 5496 O O . ASP B 1 223 ? 15.828 26.172 2.096 1 53.34 223 ASP B O 1
ATOM 5500 N N . THR B 1 224 ? 17.922 25.781 2.619 1 48.56 224 THR B N 1
ATOM 5501 C CA . THR B 1 224 ? 17.594 24.938 3.76 1 48.56 224 THR B CA 1
ATOM 5502 C C . THR B 1 224 ? 16.969 25.766 4.879 1 48.56 224 THR B C 1
ATOM 5504 O O . THR B 1 224 ? 17.656 26.203 5.805 1 48.56 224 THR B O 1
ATOM 5507 N N . MET B 1 225 ? 16.188 26.766 4.418 1 49.34 225 MET B N 1
ATOM 5508 C CA . MET B 1 225 ? 15.703 27.531 5.559 1 49.34 225 MET B CA 1
ATOM 5509 C C . MET B 1 225 ? 14.992 26.625 6.559 1 49.34 225 MET B C 1
ATOM 5511 O O . MET B 1 225 ? 14.086 25.875 6.191 1 49.34 225 MET B O 1
ATOM 5515 N N . GLN B 1 226 ? 15.867 26.359 7.555 1 54.12 226 GLN B N 1
ATOM 5516 C CA . GLN B 1 226 ? 15.375 25.719 8.766 1 54.12 226 GLN B CA 1
ATOM 5517 C C . GLN B 1 226 ? 14.148 26.422 9.312 1 54.12 226 GLN B C 1
ATOM 5519 O O . GLN B 1 226 ? 13.992 27.641 9.125 1 54.12 226 GLN B O 1
ATOM 5524 N N . MET B 1 227 ? 13.102 25.719 9.625 1 59.53 227 MET B N 1
ATOM 5525 C CA . MET B 1 227 ? 11.891 26.156 10.312 1 59.53 227 MET B CA 1
ATOM 5526 C C . MET B 1 227 ? 12.234 27.125 11.445 1 59.53 227 MET B C 1
ATOM 5528 O O . MET B 1 227 ? 13.086 26.828 12.281 1 59.53 227 MET B O 1
ATOM 5532 N N . LYS B 1 228 ? 12.016 28.438 11.219 1 68.06 228 LYS B N 1
ATOM 5533 C CA . LYS B 1 228 ? 12.203 29.375 12.328 1 68.06 228 LYS B CA 1
ATOM 5534 C C . LYS B 1 228 ? 10.914 29.562 13.109 1 68.06 228 LYS B C 1
ATOM 5536 O O . LYS B 1 228 ? 9.82 29.516 12.539 1 68.06 228 LYS B O 1
ATOM 5541 N N . LYS B 1 229 ? 11.086 29.547 14.383 1 82.06 229 LYS B N 1
ATOM 5542 C CA . LYS B 1 229 ? 9.945 29.859 15.234 1 82.06 229 LYS B CA 1
ATOM 5543 C C . LYS B 1 229 ? 9.594 31.344 15.148 1 82.06 229 LYS B C 1
ATOM 5545 O O . LYS B 1 229 ? 10.477 32.188 15.117 1 82.06 229 LYS B O 1
ATOM 5550 N N . LEU B 1 230 ? 8.312 31.641 15.047 1 88.31 230 LEU B N 1
ATOM 5551 C CA . LEU B 1 230 ? 7.828 33 14.898 1 88.31 230 LEU B CA 1
ATOM 5552 C C . LEU B 1 230 ? 7.543 33.625 16.266 1 88.31 230 LEU B C 1
ATOM 5554 O O . LEU B 1 230 ? 7.012 32.969 17.156 1 88.31 230 LEU B O 1
ATOM 5558 N N . ARG B 1 231 ? 7.957 34.906 16.359 1 91.12 231 ARG B N 1
ATOM 5559 C CA . ARG B 1 231 ? 7.535 35.656 17.547 1 91.12 231 ARG B CA 1
ATOM 5560 C C . ARG B 1 231 ? 6.02 35.781 17.594 1 91.12 231 ARG B C 1
ATOM 5562 O O . ARG B 1 231 ? 5.398 36.156 16.594 1 91.12 231 ARG B O 1
ATOM 5569 N N . GLY B 1 232 ? 5.484 35.438 18.734 1 90.94 232 GLY B N 1
ATOM 5570 C CA . GLY B 1 232 ? 4.039 35.531 18.875 1 90.94 232 GLY B CA 1
ATOM 5571 C C . GLY B 1 232 ? 3.318 34.281 18.469 1 90.94 232 GLY B C 1
ATOM 5572 O O . GLY B 1 232 ? 2.096 34.188 18.578 1 90.94 232 GLY B O 1
ATOM 5573 N N . GLY B 1 233 ? 4.055 33.312 17.953 1 90.56 233 GLY B N 1
ATOM 5574 C CA . GLY B 1 233 ? 3.463 32.062 17.562 1 90.56 233 GLY B CA 1
ATOM 5575 C C . GLY B 1 233 ? 3.057 32 16.109 1 90.56 233 GLY B C 1
ATOM 5576 O O . GLY B 1 233 ? 3.246 32.969 15.367 1 90.56 233 GLY B O 1
ATOM 5577 N N . ILE B 1 234 ? 2.482 30.922 15.711 1 91.19 234 ILE B N 1
ATOM 5578 C CA . ILE B 1 234 ? 2.154 30.625 14.312 1 91.19 234 ILE B CA 1
ATOM 5579 C C . ILE B 1 234 ? 1.107 31.625 13.82 1 91.19 234 ILE B C 1
ATOM 5581 O O . ILE B 1 234 ? 1.023 31.891 12.617 1 91.19 234 ILE B O 1
ATOM 5585 N N . GLY B 1 235 ? 0.31 32.188 14.719 1 93.31 235 GLY B N 1
ATOM 5586 C CA . GLY B 1 235 ? -0.713 33.156 14.375 1 93.31 235 GLY B CA 1
ATOM 5587 C C . GLY B 1 235 ? -0.149 34.406 13.742 1 93.31 235 GLY B C 1
ATOM 5588 O O . GLY B 1 235 ? -0.871 35.156 13.07 1 93.31 235 GLY B O 1
ATOM 5589 N N . ALA B 1 236 ? 1.134 34.656 13.922 1 93.5 236 ALA B N 1
ATOM 5590 C CA . ALA B 1 236 ? 1.784 35.812 13.312 1 93.5 236 ALA B CA 1
ATOM 5591 C C . ALA B 1 236 ? 1.688 35.75 11.797 1 93.5 236 ALA B C 1
ATOM 5593 O O . ALA B 1 236 ? 1.569 36.781 11.141 1 93.5 236 ALA B O 1
ATOM 5594 N N . LEU B 1 237 ? 1.696 34.531 11.273 1 93.31 237 LEU B N 1
ATOM 5595 C CA . LEU B 1 237 ? 1.614 34.375 9.828 1 93.31 237 LEU B CA 1
ATOM 5596 C C . LEU B 1 237 ? 0.253 34.812 9.305 1 93.31 237 LEU B C 1
ATOM 5598 O O . LEU B 1 237 ? 0.175 35.594 8.344 1 93.31 237 LEU B O 1
ATOM 5602 N N . THR B 1 238 ? -0.753 34.344 9.938 1 94.19 238 THR B N 1
ATOM 5603 C CA . THR B 1 238 ? -2.1 34.656 9.453 1 94.19 238 THR B CA 1
ATOM 5604 C C . THR B 1 238 ? -2.492 36.094 9.773 1 94.19 238 THR B C 1
ATOM 5606 O O . THR B 1 238 ? -3.219 36.719 9.008 1 94.19 238 THR B O 1
ATOM 5609 N N . ALA B 1 239 ? -1.987 36.594 10.891 1 95.75 239 ALA B N 1
ATOM 5610 C CA . ALA B 1 239 ? -2.176 38.031 11.164 1 95.75 239 ALA B CA 1
ATOM 5611 C C . ALA B 1 239 ? -1.533 38.875 10.086 1 95.75 239 ALA B C 1
ATOM 5613 O O . ALA B 1 239 ? -2.123 39.875 9.633 1 95.75 239 ALA B O 1
ATOM 5614 N N . HIS B 1 240 ? -0.356 38.531 9.727 1 96.25 240 HIS B N 1
ATOM 5615 C CA . HIS B 1 240 ? 0.351 39.219 8.664 1 96.25 240 HIS B CA 1
ATOM 5616 C C . HIS B 1 240 ? -0.461 39.219 7.371 1 96.25 240 HIS B C 1
ATOM 5618 O O . HIS B 1 240 ? -0.602 40.25 6.723 1 96.25 240 HIS B O 1
ATOM 5624 N N . LEU B 1 241 ? -1.004 38.094 7 1 98.06 241 LEU B N 1
ATOM 5625 C CA . LEU B 1 241 ? -1.76 38 5.758 1 98.06 241 LEU B CA 1
ATOM 5626 C C . LEU B 1 241 ? -3.059 38.781 5.84 1 98.06 241 LEU B C 1
ATOM 5628 O O . LEU B 1 241 ? -3.502 39.375 4.848 1 98.06 241 LEU B O 1
ATOM 5632 N N . CYS B 1 242 ? -3.689 38.75 6.984 1 97.81 242 CYS B N 1
ATOM 5633 C CA . CYS B 1 242 ? -4.871 39.594 7.188 1 97.81 242 CYS B CA 1
ATOM 5634 C C . CYS B 1 242 ? -4.543 41.062 6.988 1 97.81 242 CYS B C 1
ATOM 5636 O O . CYS B 1 242 ? -5.242 41.781 6.254 1 97.81 242 CYS B O 1
ATOM 5638 N N . ASP B 1 243 ? -3.49 41.5 7.633 1 97.81 243 ASP B N 1
ATOM 5639 C CA . ASP B 1 243 ? -3.064 42.875 7.523 1 97.81 243 ASP B CA 1
ATOM 5640 C C . ASP B 1 243 ? -2.725 43.25 6.078 1 97.81 243 ASP B C 1
ATOM 5642 O O . ASP B 1 243 ? -3.098 44.312 5.598 1 97.81 243 ASP B O 1
ATOM 5646 N N . LEU B 1 244 ? -2.014 42.344 5.48 1 98.06 244 LEU B N 1
ATOM 5647 C CA . LEU B 1 244 ? -1.625 42.562 4.09 1 98.06 244 LEU B CA 1
ATOM 5648 C C . LEU B 1 244 ? -2.854 42.656 3.193 1 98.06 244 LEU B C 1
ATOM 5650 O O . LEU B 1 244 ? -2.943 43.562 2.365 1 98.06 244 LEU B O 1
ATOM 5654 N N . LEU B 1 245 ? -3.805 41.781 3.338 1 98.56 245 LEU B N 1
ATOM 5655 C CA . LEU B 1 245 ? -5.043 41.812 2.566 1 98.56 245 LEU B CA 1
ATOM 5656 C C . LEU B 1 245 ? -5.773 43.125 2.752 1 98.56 245 LEU B C 1
ATOM 5658 O O . LEU B 1 245 ? -6.176 43.75 1.772 1 98.56 245 LEU B O 1
ATOM 5662 N N . GLU B 1 246 ? -5.898 43.562 3.957 1 98.06 246 GLU B N 1
ATOM 5663 C CA . GLU B 1 246 ? -6.629 44.781 4.281 1 98.06 246 GLU B CA 1
ATOM 5664 C C . GLU B 1 246 ? -5.895 46 3.775 1 98.06 246 GLU B C 1
ATOM 5666 O O . GLU B 1 246 ? -6.52 46.938 3.291 1 98.06 246 GLU B O 1
ATOM 5671 N N . SER B 1 247 ? -4.598 46 3.902 1 98 247 SER B N 1
ATOM 5672 C CA . SER B 1 247 ? -3.805 47.125 3.43 1 98 247 SER B CA 1
ATOM 5673 C C . SER B 1 247 ? -3.934 47.281 1.92 1 98 247 SER B C 1
ATOM 5675 O O . SER B 1 247 ? -3.783 48.406 1.402 1 98 247 SER B O 1
ATOM 5677 N N . LEU B 1 248 ? -4.254 46.25 1.21 1 97.88 248 LEU B N 1
ATOM 5678 C CA . LEU B 1 248 ? -4.406 46.281 -0.241 1 97.88 248 LEU B CA 1
ATOM 5679 C C . LEU B 1 248 ? -5.848 46.594 -0.629 1 97.88 248 LEU B C 1
ATOM 5681 O O . LEU B 1 248 ? -6.168 46.719 -1.815 1 97.88 248 LEU B O 1
ATOM 5685 N N . GLY B 1 249 ? -6.672 46.688 0.354 1 97.75 249 GLY B N 1
ATOM 5686 C CA . GLY B 1 249 ? -8.047 47.062 0.089 1 97.75 249 GLY B CA 1
ATOM 5687 C C . GLY B 1 249 ? -9.023 45.906 0.174 1 97.75 249 GLY B C 1
ATOM 5688 O O . GLY B 1 249 ? -10.227 46.094 -0.048 1 97.75 249 GLY B O 1
ATOM 5689 N N . GLY B 1 250 ? -8.508 44.75 0.5 1 98.12 250 GLY B N 1
ATOM 5690 C CA . GLY B 1 250 ? -9.375 43.594 0.689 1 98.12 250 GLY B CA 1
ATOM 5691 C C . GLY B 1 250 ? -10.086 43.594 2.031 1 98.12 250 GLY B C 1
ATOM 5692 O O . GLY B 1 250 ? -9.883 44.5 2.844 1 98.12 250 GLY B O 1
ATOM 5693 N N . GLU B 1 251 ? -10.938 42.531 2.197 1 97.56 251 GLU B N 1
ATOM 5694 C CA . GLU B 1 251 ? -11.742 42.5 3.412 1 97.56 251 GLU B CA 1
ATOM 5695 C C . GLU B 1 251 ? -11.758 41.094 4.012 1 97.56 251 GLU B C 1
ATOM 5697 O O . GLU B 1 251 ? -11.812 40.094 3.277 1 97.56 251 GLU B O 1
ATOM 5702 N N . VAL B 1 252 ? -11.688 41.031 5.34 1 98.19 252 VAL B N 1
ATOM 5703 C CA . VAL B 1 252 ? -11.969 39.812 6.094 1 98.19 252 VAL B CA 1
ATOM 5704 C C . VAL B 1 252 ? -13.234 40 6.926 1 98.19 252 VAL B C 1
ATOM 5706 O O . VAL B 1 252 ? -13.328 40.969 7.715 1 98.19 252 VAL B O 1
ATOM 5709 N N . ARG B 1 253 ? -14.18 39.188 6.672 1 97.81 253 ARG B N 1
ATOM 5710 C CA . ARG B 1 253 ? -15.414 39.219 7.461 1 97.81 253 ARG B CA 1
ATOM 5711 C C . ARG B 1 253 ? -15.531 37.969 8.328 1 97.81 253 ARG B C 1
ATOM 5713 O O . ARG B 1 253 ? -15.773 36.875 7.82 1 97.81 253 ARG B O 1
ATOM 5720 N N . LEU B 1 254 ? -15.453 38.156 9.586 1 97 254 LEU B N 1
ATOM 5721 C CA . LEU B 1 254 ? -15.562 37.094 10.547 1 97 254 LEU B CA 1
ATOM 5722 C C . LEU B 1 254 ? -17.016 36.875 10.969 1 97 254 LEU B C 1
ATOM 5724 O O . LEU B 1 254 ? -17.906 37.594 10.516 1 97 254 LEU B O 1
ATOM 5728 N N . ARG B 1 255 ? -17.281 35.812 11.656 1 96.56 255 ARG B N 1
ATOM 5729 C CA . ARG B 1 255 ? -18.625 35.438 12.109 1 96.56 255 ARG B CA 1
ATOM 5730 C C . ARG B 1 255 ? -19.594 35.406 10.945 1 96.56 255 ARG B C 1
ATOM 5732 O O . ARG B 1 255 ? -20.734 35.875 11.062 1 96.56 255 ARG B O 1
ATOM 5739 N N . THR B 1 256 ? -19.141 35 9.836 1 97.56 256 THR B N 1
ATOM 5740 C CA . THR B 1 256 ? -19.922 34.875 8.609 1 97.56 256 THR B CA 1
ATOM 5741 C C . THR B 1 256 ? -19.781 33.469 8.016 1 97.56 256 THR B C 1
ATOM 5743 O O . THR B 1 256 ? -18.875 33.219 7.207 1 97.56 256 THR B O 1
ATOM 5746 N N . LYS B 1 257 ? -20.656 32.625 8.43 1 97.06 257 LYS B N 1
ATOM 5747 C CA . LYS B 1 257 ? -20.594 31.219 7.988 1 97.06 257 LYS B CA 1
ATOM 5748 C C . LYS B 1 257 ? -21.266 31.047 6.629 1 97.06 257 LYS B C 1
ATOM 5750 O O . LYS B 1 257 ? -22.469 31.297 6.488 1 97.06 257 LYS B O 1
ATOM 5755 N N . VAL B 1 258 ? -20.531 30.656 5.668 1 98.31 258 VAL B N 1
ATOM 5756 C CA . VAL B 1 258 ? -21.078 30.344 4.352 1 98.31 258 VAL B CA 1
ATOM 5757 C C . VAL B 1 258 ? -21.703 28.953 4.383 1 98.31 258 VAL B C 1
ATOM 5759 O O . VAL B 1 258 ? -21.109 28 4.891 1 98.31 258 VAL B O 1
ATOM 5762 N N . THR B 1 259 ? -22.922 28.797 3.811 1 98 259 THR B N 1
ATOM 5763 C CA . THR B 1 259 ? -23.609 27.5 3.846 1 98 259 THR B CA 1
ATOM 5764 C C . THR B 1 259 ? -23.859 26.984 2.432 1 98 259 THR B C 1
ATOM 5766 O O . THR B 1 259 ? -24.125 25.797 2.242 1 98 259 THR B O 1
ATOM 5769 N N . GLU B 1 260 ? -23.672 27.938 1.45 1 98.5 260 GLU B N 1
ATOM 5770 C CA . GLU B 1 260 ? -23.984 27.531 0.086 1 98.5 260 GLU B CA 1
ATOM 5771 C C . GLU B 1 260 ? -23.172 28.328 -0.931 1 98.5 260 GLU B C 1
ATOM 5773 O O . GLU B 1 260 ? -23 29.531 -0.787 1 98.5 260 GLU B O 1
ATOM 5778 N N . ILE B 1 261 ? -22.656 27.641 -1.874 1 98.75 261 ILE B N 1
ATOM 5779 C CA . ILE B 1 261 ? -22.109 28.25 -3.084 1 98.75 261 ILE B CA 1
ATOM 5780 C C . ILE B 1 261 ? -23.172 28.234 -4.188 1 98.75 261 ILE B C 1
ATOM 5782 O O . ILE B 1 261 ? -23.641 27.172 -4.586 1 98.75 261 ILE B O 1
ATOM 5786 N N . VAL B 1 262 ? -23.5 29.359 -4.664 1 98.19 262 VAL B N 1
ATOM 5787 C CA . VAL B 1 262 ? -24.594 29.484 -5.621 1 98.19 262 VAL B CA 1
ATOM 5788 C C . VAL B 1 262 ? -24.062 29.312 -7.039 1 98.19 262 VAL B C 1
ATOM 5790 O O . VAL B 1 262 ? -23.109 29.984 -7.445 1 98.19 262 VAL B O 1
ATOM 5793 N N . VAL B 1 263 ? -24.641 28.359 -7.727 1 98.06 263 VAL B N 1
ATOM 5794 C CA . VAL B 1 263 ? -24.234 28.016 -9.086 1 98.06 263 VAL B CA 1
ATOM 5795 C C . VAL B 1 263 ? -25.422 28.188 -10.039 1 98.06 263 VAL B C 1
ATOM 5797 O O . VAL B 1 263 ? -26.531 27.75 -9.742 1 98.06 263 VAL B O 1
ATOM 5800 N N . SER B 1 264 ? -25.234 28.906 -11.109 1 96.5 264 SER B N 1
ATOM 5801 C CA . SER B 1 264 ? -26.203 29.062 -12.188 1 96.5 264 SER B CA 1
ATOM 5802 C C . SER B 1 264 ? -25.578 28.75 -13.539 1 96.5 264 SER B C 1
ATOM 5804 O O . SER B 1 264 ? -24.562 29.344 -13.914 1 96.5 264 SER B O 1
ATOM 5806 N N . ASP B 1 265 ? -26.188 27.844 -14.32 1 95.88 265 ASP B N 1
ATOM 5807 C CA . ASP B 1 265 ? -25.75 27.438 -15.656 1 95.88 265 ASP B CA 1
ATOM 5808 C C . ASP B 1 265 ? -24.266 27.047 -15.656 1 95.88 265 ASP B C 1
ATOM 5810 O O . ASP B 1 265 ? -23.484 27.562 -16.469 1 95.88 265 ASP B O 1
ATOM 5814 N N . GLY B 1 266 ? -23.859 26.391 -14.609 1 97.06 266 GLY B N 1
ATOM 5815 C CA . GLY B 1 266 ? -22.531 25.828 -14.547 1 97.06 266 GLY B CA 1
ATOM 5816 C C . GLY B 1 266 ? -21.484 26.828 -14.109 1 97.06 266 GLY B C 1
ATOM 5817 O O . GLY B 1 266 ? -20.281 26.562 -14.188 1 97.06 266 GLY B O 1
ATOM 5818 N N . ARG B 1 267 ? -21.953 27.938 -13.602 1 97.62 267 ARG B N 1
ATOM 5819 C CA . ARG B 1 267 ? -21.031 28.984 -13.172 1 97.62 267 ARG B CA 1
ATOM 5820 C C . ARG B 1 267 ? -21.391 29.484 -11.773 1 97.62 267 ARG B C 1
ATOM 5822 O O . ARG B 1 267 ? -22.562 29.672 -11.453 1 97.62 267 ARG B O 1
ATOM 5829 N N . VAL B 1 268 ? -20.359 29.75 -10.953 1 97.69 268 VAL B N 1
ATOM 5830 C CA . VAL B 1 268 ? -20.609 30.328 -9.633 1 97.69 268 VAL B CA 1
ATOM 5831 C C . VAL B 1 268 ? -21.109 31.766 -9.781 1 97.69 268 VAL B C 1
ATOM 5833 O O . VAL B 1 268 ? -20.625 32.5 -10.633 1 97.69 268 VAL B O 1
ATOM 5836 N N . THR B 1 269 ? -22.031 32.125 -8.93 1 97.75 269 THR B N 1
ATOM 5837 C CA . THR B 1 269 ? -22.516 33.5 -8.938 1 97.75 269 THR B CA 1
ATOM 5838 C C . THR B 1 269 ? -22.344 34.125 -7.562 1 97.75 269 THR B C 1
ATOM 5840 O O . THR B 1 269 ? -22.562 35.344 -7.398 1 97.75 269 THR B O 1
ATOM 5843 N N . GLY B 1 270 ? -21.953 33.406 -6.609 1 98.25 270 GLY B N 1
ATOM 5844 C CA . GLY B 1 270 ? -21.75 33.938 -5.273 1 98.25 270 GLY B CA 1
ATOM 5845 C C . GLY B 1 270 ? -21.906 32.875 -4.188 1 98.25 270 GLY B C 1
ATOM 5846 O O . GLY B 1 270 ? -21.688 31.703 -4.422 1 98.25 270 GLY B O 1
ATOM 5847 N N . VAL B 1 271 ? -22.172 33.375 -2.918 1 98.75 271 VAL B N 1
ATOM 5848 C CA . VAL B 1 271 ? -22.375 32.469 -1.783 1 98.75 271 VAL B CA 1
ATOM 5849 C C . VAL B 1 271 ? -23.531 33 -0.923 1 98.75 271 VAL B C 1
ATOM 5851 O O . VAL B 1 271 ? -23.922 34.156 -1.028 1 98.75 271 VAL B O 1
ATOM 5854 N N . ARG B 1 272 ? -24.062 32.094 -0.167 1 98.38 272 ARG B N 1
ATOM 5855 C CA . ARG B 1 272 ? -25.062 32.406 0.851 1 98.38 272 ARG B CA 1
ATOM 5856 C C . ARG B 1 272 ? -24.547 32.031 2.242 1 98.38 272 ARG B C 1
ATOM 5858 O O . ARG B 1 272 ? -23.906 31 2.424 1 98.38 272 ARG B O 1
ATOM 5865 N N . THR B 1 273 ? -24.891 32.875 3.176 1 98 273 THR B N 1
ATOM 5866 C CA . THR B 1 273 ? -24.438 32.656 4.543 1 98 273 THR B CA 1
ATOM 5867 C C . THR B 1 273 ? -25.547 32.062 5.402 1 98 273 THR B C 1
ATOM 5869 O O . THR B 1 273 ? -26.719 32.062 4.992 1 98 273 THR B O 1
ATOM 5872 N N . GLU B 1 274 ? -25.188 31.547 6.527 1 96.81 274 GLU B N 1
ATOM 5873 C CA . GLU B 1 274 ? -26.125 30.984 7.492 1 96.81 274 GLU B CA 1
ATOM 5874 C C . GLU B 1 274 ? -27.156 32.031 7.926 1 96.81 274 GLU B C 1
ATOM 5876 O O . GLU B 1 274 ? -28.312 31.703 8.156 1 96.81 274 GLU B O 1
ATOM 5881 N N . ALA B 1 275 ? -26.797 33.281 7.961 1 95.75 275 ALA B N 1
ATOM 5882 C CA . ALA B 1 275 ? -27.672 34.375 8.367 1 95.75 275 ALA B CA 1
ATOM 5883 C C . ALA B 1 275 ? -28.625 34.75 7.25 1 95.75 275 ALA B C 1
ATOM 5885 O O . ALA B 1 275 ? -29.562 35.531 7.461 1 95.75 275 ALA B O 1
ATOM 5886 N N . GLY B 1 276 ? -28.359 34.281 6.059 1 94.62 276 GLY B N 1
ATOM 5887 C CA . GLY B 1 276 ? -29.281 34.531 4.957 1 94.62 276 GLY B CA 1
ATOM 5888 C C . GLY B 1 276 ? -28.75 35.594 3.982 1 94.62 276 GLY B C 1
ATOM 5889 O O . GLY B 1 276 ? -29.391 35.875 2.965 1 94.62 276 GLY B O 1
ATOM 5890 N N . ASP B 1 277 ? -27.578 36.094 4.281 1 95.38 277 ASP B N 1
ATOM 5891 C CA . ASP B 1 277 ? -26.984 37.062 3.377 1 95.38 277 ASP B CA 1
ATOM 5892 C C . ASP B 1 277 ? -26.438 36.406 2.115 1 95.38 277 ASP B C 1
ATOM 5894 O O . ASP B 1 277 ? -26.047 35.219 2.15 1 95.38 277 ASP B O 1
ATOM 5898 N N . THR B 1 278 ? -26.469 37.188 1.042 1 96.19 278 THR B N 1
ATOM 5899 C CA . THR B 1 278 ? -25.891 36.719 -0.216 1 96.19 278 THR B CA 1
ATOM 5900 C C . THR B 1 278 ? -24.75 37.656 -0.65 1 96.19 278 THR B C 1
ATOM 5902 O O . THR B 1 278 ? -24.859 38.875 -0.551 1 96.19 278 THR B O 1
ATOM 5905 N N . PHE B 1 279 ? -23.688 37.125 -1 1 97.5 279 PHE B N 1
ATOM 5906 C CA . PHE B 1 279 ? -22.562 37.812 -1.612 1 97.5 279 PHE B CA 1
ATOM 5907 C C . PHE B 1 279 ? -22.359 37.344 -3.049 1 97.5 279 PHE B C 1
ATOM 5909 O O . PHE B 1 279 ? -22.234 36.156 -3.311 1 97.5 279 PHE B O 1
ATOM 5916 N N . ASN B 1 280 ? -22.328 38.281 -3.971 1 98 280 ASN B N 1
ATOM 5917 C CA . ASN B 1 280 ? -22.203 37.938 -5.379 1 98 280 ASN B CA 1
ATOM 5918 C C . ASN B 1 280 ? -20.781 38.125 -5.887 1 98 280 ASN B C 1
ATOM 5920 O O . ASN B 1 280 ? -20.141 39.156 -5.582 1 98 280 ASN B O 1
ATOM 5924 N N . ALA B 1 281 ? -20.25 37.156 -6.555 1 98.06 281 ALA B N 1
ATOM 5925 C CA . ALA B 1 281 ? -18.953 37.219 -7.23 1 98.06 281 ALA B CA 1
ATOM 5926 C C . ALA B 1 281 ? -18.828 36.094 -8.266 1 98.06 281 ALA B C 1
ATOM 5928 O O . ALA B 1 281 ? -19.375 35 -8.07 1 98.06 281 ALA B O 1
ATOM 5929 N N . PRO B 1 282 ? -18.125 36.312 -9.344 1 97.81 282 PRO B N 1
ATOM 5930 C CA . PRO B 1 282 ? -17.938 35.281 -10.367 1 97.81 282 PRO B CA 1
ATOM 5931 C C . PRO B 1 282 ? -16.828 34.281 -10 1 97.81 282 PRO B C 1
ATOM 5933 O O . PRO B 1 282 ? -16.672 33.25 -10.672 1 97.81 282 PRO B O 1
ATOM 5936 N N . VAL B 1 283 ? -16.031 34.594 -8.922 1 98.56 283 VAL B N 1
ATOM 5937 C CA . VAL B 1 283 ? -14.938 33.719 -8.469 1 98.56 283 VAL B CA 1
ATOM 5938 C C . VAL B 1 283 ? -15.141 33.375 -6.992 1 98.56 283 VAL B C 1
ATOM 5940 O O . VAL B 1 283 ? -15.328 34.25 -6.16 1 98.56 283 VAL B O 1
ATOM 5943 N N . VAL B 1 284 ? -15.148 32.125 -6.703 1 98.88 284 VAL B N 1
ATOM 5944 C CA . VAL B 1 284 ? -15.188 31.641 -5.32 1 98.88 284 VAL B CA 1
ATOM 5945 C C . VAL B 1 284 ? -14.047 30.656 -5.082 1 98.88 284 VAL B C 1
ATOM 5947 O O . VAL B 1 284 ? -13.906 29.672 -5.812 1 98.88 284 VAL B O 1
ATOM 5950 N N . VAL B 1 285 ? -13.164 30.906 -4.098 1 98.94 285 VAL B N 1
ATOM 5951 C CA . VAL B 1 285 ? -12.133 29.984 -3.631 1 98.94 285 VAL B CA 1
ATOM 5952 C C . VAL B 1 285 ? -12.539 29.375 -2.289 1 98.94 285 VAL B C 1
ATOM 5954 O O . VAL B 1 285 ? -12.852 30.109 -1.344 1 98.94 285 VAL B O 1
ATOM 5957 N N . SER B 1 286 ? -12.586 28.109 -2.264 1 98.88 286 SER B N 1
ATOM 5958 C CA . SER B 1 286 ? -12.938 27.438 -1.019 1 98.88 286 SER B CA 1
ATOM 5959 C C . SER B 1 286 ? -11.695 27.062 -0.224 1 98.88 286 SER B C 1
ATOM 5961 O O . SER B 1 286 ? -10.883 26.25 -0.673 1 98.88 286 SER B O 1
ATOM 5963 N N . GLY B 1 287 ? -11.547 27.594 0.955 1 98.12 287 GLY B N 1
ATOM 5964 C CA . GLY B 1 287 ? -10.461 27.281 1.864 1 98.12 287 GLY B CA 1
ATOM 5965 C C . GLY B 1 287 ? -10.828 26.234 2.896 1 98.12 287 GLY B C 1
ATOM 5966 O O . GLY B 1 287 ? -10.156 26.094 3.916 1 98.12 287 GLY B O 1
ATOM 5967 N N . ILE B 1 288 ? -11.938 25.516 2.715 1 97.25 288 ILE B N 1
ATOM 5968 C CA . ILE B 1 288 ? -12.344 24.453 3.625 1 97.25 288 ILE B CA 1
ATOM 5969 C C . ILE B 1 288 ? -12.203 23.094 2.932 1 97.25 288 ILE B C 1
ATOM 5971 O O . ILE B 1 288 ? -11.82 23.031 1.761 1 97.25 288 ILE B O 1
ATOM 5975 N N . ALA B 1 289 ? -12.438 22 3.645 1 97.88 289 ALA B N 1
ATOM 5976 C CA . ALA B 1 289 ? -12.195 20.656 3.119 1 97.88 289 ALA B CA 1
ATOM 5977 C C . ALA B 1 289 ? -12.906 20.453 1.783 1 97.88 289 ALA B C 1
ATOM 5979 O O . ALA B 1 289 ? -14.094 20.766 1.653 1 97.88 289 ALA B O 1
ATOM 5980 N N . PRO B 1 290 ? -12.234 19.891 0.771 1 98.38 290 PRO B N 1
ATOM 5981 C CA . PRO B 1 290 ? -12.805 19.766 -0.571 1 98.38 290 PRO B CA 1
ATOM 5982 C C . PRO B 1 290 ? -14.117 18.984 -0.577 1 98.38 290 PRO B C 1
ATOM 5984 O O . PRO B 1 290 ? -15.055 19.344 -1.293 1 98.38 290 PRO B O 1
ATOM 5987 N N . ASP B 1 291 ? -14.195 17.922 0.217 1 97.75 291 ASP B N 1
ATOM 5988 C CA . ASP B 1 291 ? -15.406 17.109 0.228 1 97.75 291 ASP B CA 1
ATOM 5989 C C . ASP B 1 291 ? -16.578 17.875 0.831 1 97.75 291 ASP B C 1
ATOM 5991 O O . ASP B 1 291 ? -17.719 17.734 0.387 1 97.75 291 ASP B O 1
ATOM 5995 N N . VAL B 1 292 ? -16.328 18.719 1.83 1 97.5 292 VAL B N 1
ATOM 5996 C CA . VAL B 1 292 ? -17.375 19.578 2.402 1 97.5 292 VAL B CA 1
ATOM 5997 C C . VAL B 1 292 ? -17.859 20.578 1.357 1 97.5 292 VAL B C 1
ATOM 5999 O O . VAL B 1 292 ? -19.062 20.781 1.192 1 97.5 292 VAL B O 1
ATOM 6002 N N . THR B 1 293 ? -16.938 21.172 0.634 1 98.44 293 THR B N 1
ATOM 6003 C CA . THR B 1 293 ? -17.281 22.125 -0.406 1 98.44 293 THR B CA 1
ATOM 6004 C C . THR B 1 293 ? -18.203 21.5 -1.452 1 98.44 293 THR B C 1
ATOM 6006 O O . THR B 1 293 ? -19.281 22 -1.723 1 98.44 293 THR B O 1
ATOM 6009 N N . LEU B 1 294 ? -17.828 20.375 -2.02 1 98.25 294 LEU B N 1
ATOM 6010 C CA . LEU B 1 294 ? -18.516 19.797 -3.172 1 98.25 294 LEU B CA 1
ATOM 6011 C C . LEU B 1 294 ? -19.797 19.094 -2.746 1 98.25 294 LEU B C 1
ATOM 6013 O O . LEU B 1 294 ? -20.797 19.141 -3.455 1 98.25 294 LEU B O 1
ATOM 6017 N N . ASN B 1 295 ? -19.766 18.484 -1.56 1 98.06 295 ASN B N 1
ATOM 6018 C CA . ASN B 1 295 ? -20.875 17.609 -1.211 1 98.06 295 ASN B CA 1
ATOM 6019 C C . ASN B 1 295 ? -21.859 18.297 -0.264 1 98.06 295 ASN B C 1
ATOM 6021 O O . ASN B 1 295 ? -23 17.875 -0.129 1 98.06 295 ASN B O 1
ATOM 6025 N N . GLU B 1 296 ? -21.453 19.406 0.361 1 97.44 296 GLU B N 1
ATOM 6026 C CA . GLU B 1 296 ? -22.344 20 1.354 1 97.44 296 GLU B CA 1
ATOM 6027 C C . GLU B 1 296 ? -22.719 21.438 0.973 1 97.44 296 GLU B C 1
ATOM 6029 O O . GLU B 1 296 ? -23.766 21.938 1.384 1 97.44 296 GLU B O 1
ATOM 6034 N N . MET B 1 297 ? -21.938 22.125 0.093 1 98.12 297 MET B N 1
ATOM 6035 C CA . MET B 1 297 ? -22.156 23.547 -0.127 1 98.12 297 MET B CA 1
ATOM 6036 C C . MET B 1 297 ? -22.688 23.797 -1.532 1 98.12 297 MET B C 1
ATOM 6038 O O . MET B 1 297 ? -23.031 24.938 -1.873 1 98.12 297 MET B O 1
ATOM 6042 N N . ILE B 1 298 ? -22.734 22.766 -2.309 1 98.19 298 ILE B N 1
ATOM 6043 C CA . ILE B 1 298 ? -23.172 22.906 -3.688 1 98.19 298 ILE B CA 1
ATOM 6044 C C . ILE B 1 298 ? -24.438 22.062 -3.906 1 98.19 298 ILE B C 1
ATOM 6046 O O . ILE B 1 298 ? -24.531 20.938 -3.414 1 98.19 298 ILE B O 1
ATOM 6050 N N . ASP B 1 299 ? -25.375 22.594 -4.621 1 96.94 299 ASP B N 1
ATOM 6051 C CA . ASP B 1 299 ? -26.547 21.828 -5.023 1 96.94 299 ASP B CA 1
ATOM 6052 C C . ASP B 1 299 ? -26.141 20.531 -5.699 1 96.94 299 ASP B C 1
ATOM 6054 O O . ASP B 1 299 ? -25.375 20.531 -6.664 1 96.94 299 ASP B O 1
ATOM 6058 N N . PRO B 1 300 ? -26.656 19.438 -5.168 1 95.31 300 PRO B N 1
ATOM 6059 C CA . PRO B 1 300 ? -26.281 18.141 -5.73 1 95.31 300 PRO B CA 1
ATOM 6060 C C . PRO B 1 300 ? -26.578 18.031 -7.227 1 95.31 300 PRO B C 1
ATOM 6062 O O . PRO B 1 300 ? -25.891 17.312 -7.945 1 95.31 300 PRO B O 1
ATOM 6065 N N . ALA B 1 301 ? -27.484 18.766 -7.73 1 95.94 301 ALA B N 1
ATOM 6066 C CA . ALA B 1 301 ? -27.875 18.703 -9.133 1 95.94 301 ALA B CA 1
ATOM 6067 C C . ALA B 1 301 ? -26.844 19.375 -10.023 1 95.94 301 ALA B C 1
ATOM 6069 O O . ALA B 1 301 ? -26.812 19.156 -11.234 1 95.94 301 ALA B O 1
ATOM 6070 N N . ALA B 1 302 ? -26.031 20.172 -9.406 1 96.62 302 ALA B N 1
ATOM 6071 C CA . ALA B 1 302 ? -25.047 20.938 -10.18 1 96.62 302 ALA B CA 1
ATOM 6072 C C . ALA B 1 302 ? -23.797 20.109 -10.461 1 96.62 302 ALA B C 1
ATOM 6074 O O . ALA B 1 302 ? -22.938 20.516 -11.242 1 96.62 302 ALA B O 1
ATOM 6075 N N . LEU B 1 303 ? -23.656 18.906 -9.844 1 96.62 303 LEU B N 1
ATOM 6076 C CA . LEU B 1 303 ? -22.469 18.078 -10 1 96.62 303 LEU B CA 1
ATOM 6077 C C . LEU B 1 303 ? -22.844 16.672 -10.453 1 96.62 303 LEU B C 1
ATOM 6079 O O . LEU B 1 303 ? -23.828 16.094 -9.969 1 96.62 303 LEU B O 1
ATOM 6083 N N . PRO B 1 304 ? -22.062 16.141 -11.422 1 95.94 304 PRO B N 1
ATOM 6084 C CA . PRO B 1 304 ? -22.266 14.719 -11.734 1 95.94 304 PRO B CA 1
ATOM 6085 C C . PRO B 1 304 ? -22.078 13.82 -10.516 1 95.94 304 PRO B C 1
ATOM 6087 O O . PRO B 1 304 ? -21.266 14.109 -9.641 1 95.94 304 PRO B O 1
ATOM 6090 N N . ALA B 1 305 ? -22.781 12.688 -10.492 1 96.06 305 ALA B N 1
ATOM 6091 C CA . ALA B 1 305 ? -22.781 11.75 -9.375 1 96.06 305 ALA B CA 1
ATOM 6092 C C . ALA B 1 305 ? -21.391 11.188 -9.133 1 96.06 305 ALA B C 1
ATOM 6094 O O . ALA B 1 305 ? -20.969 11.008 -7.984 1 96.06 305 ALA B O 1
ATOM 6095 N N . ASP B 1 306 ? -20.594 10.961 -10.148 1 95.88 306 ASP B N 1
ATOM 6096 C CA . ASP B 1 306 ? -19.266 10.383 -10.039 1 95.88 306 ASP B CA 1
ATOM 6097 C C . ASP B 1 306 ? -18.312 11.312 -9.281 1 95.88 306 ASP B C 1
ATOM 6099 O O . ASP B 1 306 ? -17.453 10.852 -8.531 1 95.88 306 ASP B O 1
ATOM 6103 N N . ILE B 1 307 ? -18.516 12.578 -9.484 1 96.5 307 ILE B N 1
ATOM 6104 C CA . ILE B 1 307 ? -17.672 13.555 -8.797 1 96.5 307 ILE B CA 1
ATOM 6105 C C . ILE B 1 307 ? -18.031 13.578 -7.309 1 96.5 307 ILE B C 1
ATOM 6107 O O . ILE B 1 307 ? -17.141 13.508 -6.453 1 96.5 307 ILE B O 1
ATOM 6111 N N . ARG B 1 308 ? -19.25 13.586 -6.996 1 97.19 308 ARG B N 1
ATOM 6112 C CA . ARG B 1 308 ? -19.688 13.586 -5.605 1 97.19 308 ARG B CA 1
ATOM 6113 C C . ARG B 1 308 ? -19.203 12.328 -4.883 1 97.19 308 ARG B C 1
ATOM 6115 O O . ARG B 1 308 ? -18.75 12.398 -3.738 1 97.19 308 ARG B O 1
ATOM 6122 N N . GLU B 1 309 ? -19.297 11.242 -5.586 1 96.69 309 GLU B N 1
ATOM 6123 C CA . GLU B 1 309 ? -18.875 9.969 -5.012 1 96.69 309 GLU B CA 1
ATOM 6124 C C . GLU B 1 309 ? -17.391 9.969 -4.703 1 96.69 309 GLU B C 1
ATOM 6126 O O . GLU B 1 309 ? -16.969 9.484 -3.646 1 96.69 309 GLU B O 1
ATOM 6131 N N . ARG B 1 310 ? -16.594 10.461 -5.598 1 97 310 ARG B N 1
ATOM 6132 C CA . ARG B 1 310 ? -15.141 10.477 -5.402 1 97 310 ARG B CA 1
ATOM 6133 C C . ARG B 1 310 ? -14.766 11.305 -4.18 1 97 310 ARG B C 1
ATOM 6135 O O . ARG B 1 310 ? -13.945 10.883 -3.367 1 97 310 ARG B O 1
ATOM 6142 N N . TYR B 1 311 ? -15.398 12.477 -3.977 1 97.81 311 TYR B N 1
ATOM 6143 C CA . TYR B 1 311 ? -15.094 13.344 -2.848 1 97.81 311 TYR B CA 1
ATOM 6144 C C . TYR B 1 311 ? -15.656 12.781 -1.552 1 97.81 311 TYR B C 1
ATOM 6146 O O . TYR B 1 311 ? -15.234 13.164 -0.46 1 97.81 311 TYR B O 1
ATOM 6154 N N . ALA B 1 312 ? -16.594 11.883 -1.628 1 96.44 312 ALA B N 1
ATOM 6155 C CA . ALA B 1 312 ? -17.172 11.25 -0.445 1 96.44 312 ALA B CA 1
ATOM 6156 C C . ALA B 1 312 ? -16.25 10.156 0.095 1 96.44 312 ALA B C 1
ATOM 6158 O O . ALA B 1 312 ? -16.438 9.672 1.212 1 96.44 312 ALA B O 1
ATOM 6159 N N . ARG B 1 313 ? -15.188 9.844 -0.579 1 94.19 313 ARG B N 1
ATOM 6160 C CA . ARG B 1 313 ? -14.336 8.719 -0.217 1 94.19 313 ARG B CA 1
ATOM 6161 C C . ARG B 1 313 ? -13.07 9.195 0.493 1 94.19 313 ARG B C 1
ATOM 6163 O O . ARG B 1 313 ? -12.219 8.383 0.855 1 94.19 313 ARG B O 1
ATOM 6170 N N . ILE B 1 314 ? -12.938 10.43 0.766 1 96.12 314 ILE B N 1
ATOM 6171 C CA . ILE B 1 314 ? -11.742 10.969 1.405 1 96.12 314 ILE B CA 1
ATOM 6172 C C . ILE B 1 314 ? -11.664 10.484 2.852 1 96.12 314 ILE B C 1
ATOM 6174 O O . ILE B 1 314 ? -12.648 10.562 3.59 1 96.12 314 ILE B O 1
ATOM 6178 N N . ASP B 1 315 ? -10.531 9.883 3.225 1 95.81 315 ASP B N 1
ATOM 6179 C CA . ASP B 1 315 ? -10.305 9.383 4.578 1 95.81 315 ASP B CA 1
ATOM 6180 C C . ASP B 1 315 ? -9.961 10.523 5.531 1 95.81 315 ASP B C 1
ATOM 6182 O O . ASP B 1 315 ? -8.938 11.195 5.359 1 95.81 315 ASP B O 1
ATOM 6186 N N . HIS B 1 316 ? -10.805 10.805 6.543 1 97.12 316 HIS B N 1
ATOM 6187 C CA . HIS B 1 316 ? -10.633 11.883 7.512 1 97.12 316 HIS B CA 1
ATOM 6188 C C . HIS B 1 316 ? -10.438 11.336 8.922 1 97.12 316 HIS B C 1
ATOM 6190 O O . HIS B 1 316 ? -10.648 12.047 9.906 1 97.12 316 HIS B O 1
ATOM 6196 N N . ARG B 1 317 ? -10.039 10.117 9.102 1 96.06 317 ARG B N 1
ATOM 6197 C CA . ARG B 1 317 ? -9.93 9.492 10.422 1 96.06 317 ARG B CA 1
ATOM 6198 C C . ARG B 1 317 ? -8.773 10.086 11.211 1 96.06 317 ARG B C 1
ATOM 6200 O O . ARG B 1 317 ? -7.699 9.492 11.289 1 96.06 317 ARG B O 1
ATOM 6207 N N . GLY B 1 318 ? -9.016 11.258 11.766 1 94.62 318 GLY B N 1
ATOM 6208 C CA . GLY B 1 318 ? -8.062 11.898 12.656 1 94.62 318 GLY B CA 1
ATOM 6209 C C . GLY B 1 318 ? -8.023 11.281 14.039 1 94.62 318 GLY B C 1
ATOM 6210 O O . GLY B 1 318 ? -9.07 10.953 14.609 1 94.62 318 GLY B O 1
ATOM 6211 N N . SER B 1 319 ? -6.797 11.008 14.523 1 94.38 319 SER B N 1
ATOM 6212 C CA . SER B 1 319 ? -6.676 10.297 15.789 1 94.38 319 SER B CA 1
ATOM 6213 C C . SER B 1 319 ? -5.684 10.992 16.719 1 94.38 319 SER B C 1
ATOM 6215 O O . SER B 1 319 ? -4.965 10.328 17.469 1 94.38 319 SER B O 1
ATOM 6217 N N . TYR B 1 320 ? -5.668 12.266 16.766 1 92.31 320 TYR B N 1
ATOM 6218 C CA . TYR B 1 320 ? -4.766 13.039 17.609 1 92.31 320 TYR B CA 1
ATOM 6219 C C . TYR B 1 320 ? -5.516 13.648 18.781 1 92.31 320 TYR B C 1
ATOM 6221 O O . TYR B 1 320 ? -6.684 14.031 18.656 1 92.31 320 TYR B O 1
ATOM 6229 N N . LEU B 1 321 ? -4.828 13.664 19.891 1 96.12 321 LEU B N 1
ATOM 6230 C CA . LEU B 1 321 ? -5.266 14.406 21.062 1 96.12 321 LEU B CA 1
ATOM 6231 C C . LEU B 1 321 ? -4.371 15.617 21.312 1 96.12 321 LEU B C 1
ATOM 6233 O O . LEU B 1 321 ? -3.143 15.508 21.25 1 96.12 321 LEU B O 1
ATOM 6237 N N . GLN B 1 322 ? -4.969 16.781 21.469 1 96.06 322 GLN B N 1
ATOM 6238 C CA . GLN B 1 322 ? -4.219 18 21.734 1 96.06 322 GLN B CA 1
ATOM 6239 C C . GLN B 1 322 ? -4.605 18.609 23.094 1 96.06 322 GLN B C 1
ATOM 6241 O O . GLN B 1 322 ? -5.793 18.75 23.391 1 96.06 322 GLN B O 1
ATOM 6246 N N . MET B 1 323 ? -3.613 18.906 23.859 1 98 323 MET B N 1
ATOM 6247 C CA . MET B 1 323 ? -3.844 19.516 25.172 1 98 323 MET B CA 1
ATOM 6248 C C . MET B 1 323 ? -3.092 20.828 25.297 1 98 323 MET B C 1
ATOM 6250 O O . MET B 1 323 ? -2.01 21 24.734 1 98 323 MET B O 1
ATOM 6254 N N . HIS B 1 324 ? -3.674 21.75 26.016 1 98 324 HIS B N 1
ATOM 6255 C CA . HIS B 1 324 ? -3.064 23.047 26.344 1 98 324 HIS B CA 1
ATOM 6256 C C . HIS B 1 324 ? -3.043 23.266 27.859 1 98 324 HIS B C 1
ATOM 6258 O O . HIS B 1 324 ? -4.051 23.062 28.531 1 98 324 HIS B O 1
ATOM 6264 N N . PHE B 1 325 ? -1.862 23.672 28.328 1 98.62 325 PHE B N 1
ATOM 6265 C CA . PHE B 1 325 ? -1.658 23.781 29.766 1 98.62 325 PHE B CA 1
ATOM 6266 C C . PHE B 1 325 ? -1.218 25.188 30.156 1 98.62 325 PHE B C 1
ATOM 6268 O O . PHE B 1 325 ? -0.229 25.703 29.625 1 98.62 325 PHE B O 1
ATOM 6275 N N . ALA B 1 326 ? -1.959 25.812 31.031 1 98.69 326 ALA B N 1
ATOM 6276 C CA . ALA B 1 326 ? -1.432 26.938 31.797 1 98.69 326 ALA B CA 1
ATOM 6277 C C . ALA B 1 326 ? -0.641 26.453 33 1 98.69 326 ALA B C 1
ATOM 6279 O O . ALA B 1 326 ? -1.194 25.797 33.906 1 98.69 326 ALA B O 1
ATOM 6280 N N . LEU B 1 327 ? 0.608 26.766 33 1 98.56 327 LEU B N 1
ATOM 6281 C CA . LEU B 1 327 ? 1.477 26.234 34.062 1 98.56 327 LEU B CA 1
ATOM 6282 C C . LEU B 1 327 ? 1.917 27.344 35 1 98.56 327 LEU B C 1
ATOM 6284 O O . LEU B 1 327 ? 2.209 28.469 34.594 1 98.56 327 LEU B O 1
ATOM 6288 N N . GLU B 1 328 ? 2.008 26.984 36.25 1 98.06 328 GLU B N 1
ATOM 6289 C CA . GLU B 1 328 ? 2.48 27.906 37.281 1 98.06 328 GLU B CA 1
ATOM 6290 C C . GLU B 1 328 ? 3.99 28.109 37.188 1 98.06 328 GLU B C 1
ATOM 6292 O O . GLU B 1 328 ? 4.5 29.156 37.594 1 98.06 328 GLU B O 1
ATOM 6297 N N . GLU B 1 329 ? 4.664 27.172 36.781 1 97.19 329 GLU B N 1
ATOM 6298 C CA . GLU B 1 329 ? 6.113 27.188 36.594 1 97.19 329 GLU B CA 1
ATOM 6299 C C . GLU B 1 329 ? 6.531 26.234 35.469 1 97.19 329 GLU B C 1
ATOM 6301 O O . GLU B 1 329 ? 5.727 25.438 34.969 1 97.19 329 GLU B O 1
ATOM 6306 N N . ALA B 1 330 ? 7.77 26.391 35.031 1 96.44 330 ALA B N 1
ATOM 6307 C CA . ALA B 1 330 ? 8.281 25.531 33.969 1 96.44 330 ALA B CA 1
ATOM 6308 C C . ALA B 1 330 ? 8.477 24.109 34.438 1 96.44 330 ALA B C 1
ATOM 6310 O O . ALA B 1 330 ? 8.805 23.875 35.625 1 96.44 330 ALA B O 1
ATOM 6311 N N . PRO B 1 331 ? 8.281 23.094 33.562 1 97.44 331 PRO B N 1
ATOM 6312 C CA . PRO B 1 331 ? 8.641 21.719 33.938 1 97.44 331 PRO B CA 1
ATOM 6313 C C . PRO B 1 331 ? 10.102 21.578 34.344 1 97.44 331 PRO B C 1
ATOM 6315 O O . PRO B 1 331 ? 10.984 22.156 33.688 1 97.44 331 PRO B O 1
ATOM 6318 N N . ALA B 1 332 ? 10.328 20.922 35.438 1 98.06 332 ALA B N 1
ATOM 6319 C CA . ALA B 1 332 ? 11.672 20.641 35.938 1 98.06 332 ALA B CA 1
ATOM 6320 C C . ALA B 1 332 ? 12.031 19.172 35.719 1 98.06 332 ALA B C 1
ATOM 6322 O O . ALA B 1 332 ? 11.609 18.297 36.469 1 98.06 332 ALA B O 1
ATOM 6323 N N . PHE B 1 333 ? 12.875 18.953 34.719 1 97.81 333 PHE B N 1
ATOM 6324 C CA . PHE B 1 333 ? 13.211 17.578 34.344 1 97.81 333 PHE B CA 1
ATOM 6325 C C . PHE B 1 333 ? 14.195 16.969 35.344 1 97.81 333 PHE B C 1
ATOM 6327 O O . PHE B 1 333 ? 15.133 17.641 35.781 1 97.81 333 PHE B O 1
ATOM 6334 N N . ALA B 1 334 ? 13.953 15.766 35.656 1 97.31 334 ALA B N 1
ATOM 6335 C CA . ALA B 1 334 ? 14.766 15.055 36.625 1 97.31 334 ALA B CA 1
ATOM 6336 C C . ALA B 1 334 ? 15.891 14.273 35.938 1 97.31 334 ALA B C 1
ATOM 6338 O O . ALA B 1 334 ? 15.984 14.25 34.719 1 97.31 334 ALA B O 1
ATOM 6339 N N . ALA B 1 335 ? 16.781 13.727 36.781 1 95.44 335 ALA B N 1
ATOM 6340 C CA . ALA B 1 335 ? 17.859 12.875 36.281 1 95.44 335 ALA B CA 1
ATOM 63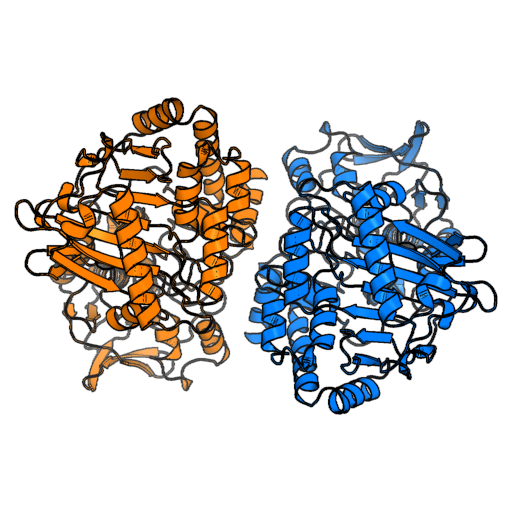41 C C . ALA B 1 335 ? 17.297 11.68 35.5 1 95.44 335 ALA B C 1
ATOM 6343 O O . ALA B 1 335 ? 16.297 11.086 35.906 1 95.44 335 ALA B O 1
ATOM 6344 N N . PRO B 1 336 ? 17.875 11.297 34.438 1 95.38 336 PRO B N 1
ATOM 6345 C CA . PRO B 1 336 ? 19.125 11.781 33.844 1 95.38 336 PRO B CA 1
ATOM 6346 C C . PRO B 1 336 ? 18.906 12.859 32.781 1 95.38 336 PRO B C 1
ATOM 6348 O O . PRO B 1 336 ? 19.75 13.07 31.906 1 95.38 336 PRO B O 1
ATOM 6351 N N . TYR B 1 337 ? 17.781 13.562 32.781 1 96.5 337 TYR B N 1
ATOM 6352 C CA . TYR B 1 337 ? 17.422 14.492 31.719 1 96.5 337 TYR B CA 1
ATOM 6353 C C . TYR B 1 337 ? 17.5 15.93 32.188 1 96.5 337 TYR B C 1
ATOM 6355 O O . TYR B 1 337 ? 16.766 16.797 31.703 1 96.5 337 TYR B O 1
ATOM 6363 N N . GLU B 1 338 ? 18.359 16.234 33.094 1 96.5 338 GLU B N 1
ATOM 6364 C CA . GLU B 1 338 ? 18.484 17.547 33.719 1 96.5 338 GLU B CA 1
ATOM 6365 C C . GLU B 1 338 ? 18.875 18.594 32.656 1 96.5 338 GLU B C 1
ATOM 6367 O O . GLU B 1 338 ? 18.562 19.781 32.812 1 96.5 338 GLU B O 1
ATOM 6372 N N . ALA B 1 339 ? 19.578 18.156 31.625 1 94.19 339 ALA B N 1
ATOM 6373 C CA . ALA B 1 339 ? 20.016 19.062 30.578 1 94.19 339 ALA B CA 1
ATOM 6374 C C . ALA B 1 339 ? 18.828 19.75 29.906 1 94.19 339 ALA B C 1
ATOM 6376 O O . ALA B 1 339 ? 18.953 20.844 29.344 1 94.19 339 ALA B O 1
ATOM 6377 N N . LEU B 1 340 ? 17.672 19.156 30 1 96.06 340 LEU B N 1
ATOM 6378 C CA . LEU B 1 340 ? 16.469 19.672 29.375 1 96.06 340 LEU B CA 1
ATOM 6379 C C . LEU B 1 340 ? 15.961 20.906 30.109 1 96.06 340 LEU B C 1
ATOM 6381 O O . LEU B 1 340 ? 15.102 21.641 29.609 1 96.06 340 LEU B O 1
ATOM 6385 N N . ASN B 1 341 ? 16.484 21.156 31.234 1 96.69 341 ASN B N 1
ATOM 6386 C CA . ASN B 1 341 ? 16.047 22.312 32.031 1 96.69 341 ASN B CA 1
ATOM 6387 C C . ASN B 1 341 ? 16.562 23.625 31.438 1 96.69 341 ASN B C 1
ATOM 6389 O O . ASN B 1 341 ? 16.094 24.703 31.797 1 96.69 341 ASN B O 1
ATOM 6393 N N . GLU B 1 342 ? 17.531 23.516 30.516 1 94.75 342 GLU B N 1
ATOM 6394 C CA . GLU B 1 342 ? 17.906 24.719 29.766 1 94.75 342 GLU B CA 1
ATOM 6395 C C . GLU B 1 342 ? 16.75 25.188 28.875 1 94.75 342 GLU B C 1
ATOM 6397 O O . GLU B 1 342 ? 16.156 24.391 28.141 1 94.75 342 GLU B O 1
ATOM 6402 N N . PRO B 1 343 ? 16.406 26.469 28.938 1 91.56 343 PRO B N 1
ATOM 6403 C CA . PRO B 1 343 ? 15.25 26.984 28.188 1 91.56 343 PRO B CA 1
ATOM 6404 C C . PRO B 1 343 ? 15.305 26.625 26.703 1 91.56 343 PRO B C 1
ATOM 6406 O O . PRO B 1 343 ? 14.273 26.312 26.109 1 91.56 343 PRO B O 1
ATOM 6409 N N . ALA B 1 344 ? 16.453 26.625 26.141 1 89.94 344 ALA B N 1
ATOM 6410 C CA . ALA B 1 344 ? 16.609 26.344 24.703 1 89.94 344 ALA B CA 1
ATOM 6411 C C . ALA B 1 344 ? 16.172 24.922 24.375 1 89.94 344 ALA B C 1
ATOM 6413 O O . ALA B 1 344 ? 15.789 24.625 23.25 1 89.94 344 ALA B O 1
ATOM 6414 N N . MET B 1 345 ? 16.156 24.047 25.375 1 94.06 345 MET B N 1
ATOM 6415 C CA . MET B 1 345 ? 15.891 22.641 25.156 1 94.06 345 MET B CA 1
ATOM 6416 C C . MET B 1 345 ? 14.391 22.359 25.25 1 94.06 345 MET B C 1
ATOM 6418 O O . MET B 1 345 ? 13.938 21.266 24.906 1 94.06 345 MET B O 1
ATOM 6422 N N . GLN B 1 346 ? 13.602 23.328 25.578 1 93.12 346 GLN B N 1
ATOM 6423 C CA . GLN B 1 346 ? 12.219 23.031 25.938 1 93.12 346 GLN B CA 1
ATOM 6424 C C . GLN B 1 346 ? 11.25 23.562 24.875 1 93.12 346 GLN B C 1
ATOM 6426 O O . GLN B 1 346 ? 10.031 23.516 25.062 1 93.12 346 GLN B O 1
ATOM 6431 N N . ALA B 1 347 ? 11.797 24.031 23.75 1 88.75 347 ALA B N 1
ATOM 6432 C CA . ALA B 1 347 ? 10.922 24.547 22.703 1 88.75 347 ALA B CA 1
ATOM 6433 C C . ALA B 1 347 ? 9.992 23.453 22.172 1 88.75 347 ALA B C 1
ATOM 6435 O O . ALA B 1 347 ? 8.812 23.703 21.922 1 88.75 347 ALA B O 1
ATOM 6436 N N . SER B 1 348 ? 10.492 22.312 21.969 1 93.31 348 SER B N 1
ATOM 6437 C CA . SER B 1 348 ? 9.766 21.141 21.5 1 93.31 348 SER B CA 1
ATOM 6438 C C . SER B 1 348 ? 10.445 19.859 21.969 1 93.31 348 SER B C 1
ATOM 6440 O O . SER B 1 348 ? 11.594 19.594 21.609 1 93.31 348 SER B O 1
ATOM 6442 N N . ILE B 1 349 ? 9.797 19.109 22.766 1 96.38 349 ILE B N 1
ATOM 6443 C CA . ILE B 1 349 ? 10.336 17.859 23.312 1 96.38 349 ILE B CA 1
ATOM 6444 C C . ILE B 1 349 ? 9.438 16.688 22.906 1 96.38 349 ILE B C 1
ATOM 6446 O O . ILE B 1 349 ? 8.273 16.625 23.312 1 96.38 349 ILE B O 1
ATOM 6450 N N . GLY B 1 350 ? 10.023 15.82 22.109 1 96.69 350 GLY B N 1
ATOM 6451 C CA . GLY B 1 350 ? 9.312 14.602 21.766 1 96.69 350 GLY B CA 1
ATOM 6452 C C . GLY B 1 350 ? 9.594 13.461 22.734 1 96.69 350 GLY B C 1
ATOM 6453 O O . GLY B 1 350 ? 10.742 13.062 22.922 1 96.69 350 GLY B O 1
ATOM 6454 N N . LEU B 1 351 ? 8.586 13.008 23.391 1 96.81 351 LEU B N 1
ATOM 6455 C CA . LEU B 1 351 ? 8.625 11.789 24.203 1 96.81 351 LEU B CA 1
ATOM 6456 C C . LEU B 1 351 ? 8.094 10.594 23.406 1 96.81 351 LEU B C 1
ATOM 6458 O O . LEU B 1 351 ? 6.922 10.227 23.547 1 96.81 351 LEU B O 1
ATOM 6462 N N . PHE B 1 352 ? 8.984 10 22.688 1 94.81 352 PHE B N 1
ATOM 6463 C CA . PHE B 1 352 ? 8.562 9.109 21.609 1 94.81 352 PHE B CA 1
ATOM 6464 C C . PHE B 1 352 ? 8.648 7.652 22.031 1 94.81 352 PHE B C 1
ATOM 6466 O O . PHE B 1 352 ? 9.445 7.309 22.906 1 94.81 352 PHE B O 1
ATOM 6473 N N . CYS B 1 353 ? 7.828 6.871 21.453 1 94.81 353 CYS B N 1
ATOM 6474 C CA . CYS B 1 353 ? 7.898 5.418 21.531 1 94.81 353 CYS B CA 1
ATOM 6475 C C . CYS B 1 353 ? 8.586 4.832 20.297 1 94.81 353 CYS B C 1
ATOM 6477 O O . CYS B 1 353 ? 8.781 5.531 19.297 1 94.81 353 CYS B O 1
ATOM 6479 N N . THR B 1 354 ? 9.047 3.617 20.469 1 95.5 354 THR B N 1
ATOM 6480 C CA . THR B 1 354 ? 9.648 2.945 19.328 1 95.5 354 THR B CA 1
ATOM 6481 C C . THR B 1 354 ? 8.609 2.68 18.25 1 95.5 354 THR B C 1
ATOM 6483 O O . THR B 1 354 ? 7.406 2.66 18.516 1 95.5 354 THR B O 1
ATOM 6486 N N . PRO B 1 355 ? 9.086 2.475 17 1 96.75 355 PRO B N 1
ATOM 6487 C CA . PRO B 1 355 ? 8.133 2.15 15.93 1 96.75 355 PRO B CA 1
ATOM 6488 C C . PRO B 1 355 ? 7.258 0.945 16.266 1 96.75 355 PRO B C 1
ATOM 6490 O O . PRO B 1 355 ? 6.062 0.938 15.953 1 96.75 355 PRO B O 1
ATOM 6493 N N . GLU B 1 356 ? 7.805 -0.06 16.922 1 94.38 356 GLU B N 1
ATOM 6494 C CA . GLU B 1 356 ? 7.074 -1.265 17.312 1 94.38 356 GLU B CA 1
ATOM 6495 C C . GLU B 1 356 ? 5.977 -0.946 18.312 1 94.38 356 GLU B C 1
ATOM 6497 O O . GLU B 1 356 ? 4.855 -1.447 18.203 1 94.38 356 GLU B O 1
ATOM 6502 N N . GLU B 1 357 ? 6.324 -0.079 19.234 1 96.25 357 GLU B N 1
ATOM 6503 C CA . GLU B 1 357 ? 5.34 0.331 20.234 1 96.25 357 GLU B CA 1
ATOM 6504 C C . GLU B 1 357 ? 4.223 1.158 19.609 1 96.25 357 GLU B C 1
ATOM 6506 O O . GLU B 1 357 ? 3.049 0.971 19.922 1 96.25 357 GLU B O 1
ATOM 6511 N N . VAL B 1 358 ? 4.613 2.074 18.734 1 97.38 358 VAL B N 1
ATOM 6512 C CA . VAL B 1 358 ? 3.635 2.924 18.062 1 97.38 358 VAL B CA 1
ATOM 6513 C C . VAL B 1 358 ? 2.691 2.064 17.219 1 97.38 358 VAL B C 1
ATOM 6515 O O . VAL B 1 358 ? 1.494 2.35 17.125 1 97.38 358 VAL B O 1
ATOM 6518 N N . GLN B 1 359 ? 3.217 0.967 16.594 1 96.19 359 GLN B N 1
ATOM 6519 C CA . GLN B 1 359 ? 2.391 0.022 15.844 1 96.19 359 GLN B CA 1
ATOM 6520 C C . GLN B 1 359 ? 1.357 -0.639 16.75 1 96.19 359 GLN B C 1
ATOM 6522 O O . GLN B 1 359 ? 0.174 -0.704 16.406 1 96.19 359 GLN B O 1
ATOM 6527 N N . ARG B 1 360 ? 1.794 -1.117 17.875 1 94.69 360 ARG B N 1
ATOM 6528 C CA . ARG B 1 360 ? 0.896 -1.765 18.828 1 94.69 360 ARG B CA 1
ATOM 6529 C C . ARG B 1 360 ? -0.167 -0.792 19.328 1 94.69 360 ARG B C 1
ATOM 6531 O O . ARG B 1 360 ? -1.329 -1.168 19.484 1 94.69 360 ARG B O 1
ATOM 6538 N N . GLN B 1 361 ? 0.222 0.413 19.531 1 97.12 361 GLN B N 1
ATOM 6539 C CA . GLN B 1 361 ? -0.706 1.443 20 1 97.12 361 GLN B CA 1
ATOM 6540 C C . GLN B 1 361 ? -1.777 1.722 18.938 1 97.12 361 GLN B C 1
ATOM 6542 O O . GLN B 1 361 ? -2.945 1.921 19.281 1 97.12 361 GLN B O 1
ATOM 6547 N N . TRP B 1 362 ? -1.367 1.751 17.719 1 96.56 362 TRP B N 1
ATOM 6548 C CA . TRP B 1 362 ? -2.32 1.939 16.625 1 96.56 362 TRP B CA 1
ATOM 6549 C C . TRP B 1 362 ? -3.322 0.791 16.578 1 96.56 362 TRP B C 1
ATOM 6551 O O . TRP B 1 362 ? -4.523 1.014 16.422 1 96.56 362 TRP B O 1
ATOM 6561 N N . GLU B 1 363 ? -2.82 -0.415 16.703 1 92.5 363 GLU B N 1
ATOM 6562 C CA . GLU B 1 363 ? -3.703 -1.577 16.734 1 92.5 363 GLU B CA 1
ATOM 6563 C C . GLU B 1 363 ? -4.684 -1.504 17.891 1 92.5 363 GLU B C 1
ATOM 6565 O O . GLU B 1 363 ? -5.875 -1.782 17.734 1 92.5 363 GLU B O 1
ATOM 6570 N N . ASP B 1 364 ? -4.227 -1.074 19.016 1 93.75 364 ASP B N 1
ATOM 6571 C CA . ASP B 1 364 ? -5.051 -0.963 20.219 1 93.75 364 ASP B CA 1
ATOM 6572 C C . ASP B 1 364 ? -6.129 0.106 20.047 1 93.75 364 ASP B C 1
ATOM 6574 O O . ASP B 1 364 ? -7.293 -0.119 20.391 1 93.75 364 ASP B O 1
ATOM 6578 N N . CYS B 1 365 ? -5.727 1.221 19.516 1 96.31 365 CYS B N 1
ATOM 6579 C CA . CYS B 1 365 ? -6.695 2.309 19.406 1 96.31 365 CYS B CA 1
ATOM 6580 C C . CYS B 1 365 ? -7.836 1.937 18.469 1 96.31 365 CYS B C 1
ATOM 6582 O O . CYS B 1 365 ? -8.977 2.363 18.672 1 96.31 365 CYS B O 1
ATOM 6584 N N . ARG B 1 366 ? -7.586 1.086 17.5 1 93.5 366 ARG B N 1
ATOM 6585 C CA . ARG B 1 366 ? -8.617 0.636 16.562 1 93.5 366 ARG B CA 1
ATOM 6586 C C . ARG B 1 366 ? -9.625 -0.274 17.266 1 93.5 366 ARG B C 1
ATOM 6588 O O . ARG B 1 366 ? -10.75 -0.451 16.781 1 93.5 366 ARG B O 1
ATOM 6595 N N . ARG B 1 367 ? -9.188 -0.81 18.359 1 92.81 367 ARG B N 1
ATOM 6596 C CA . ARG B 1 367 ? -10.055 -1.667 19.156 1 92.81 367 ARG B CA 1
ATOM 6597 C C . ARG B 1 367 ? -10.719 -0.879 20.281 1 92.81 367 ARG B C 1
ATOM 6599 O O . ARG B 1 367 ? -11.336 -1.463 21.172 1 92.81 367 ARG B O 1
ATOM 6606 N N . GLY B 1 368 ? -10.492 0.409 20.25 1 95.94 368 GLY B N 1
ATOM 6607 C CA . GLY B 1 368 ? -11.117 1.275 21.234 1 95.94 368 GLY B CA 1
ATOM 6608 C C . GLY B 1 368 ? -10.32 1.39 22.531 1 95.94 368 GLY B C 1
ATOM 6609 O O . GLY B 1 368 ? -10.836 1.858 23.547 1 95.94 368 GLY B O 1
ATOM 6610 N N . ILE B 1 369 ? -9.086 0.961 22.438 1 97.12 369 ILE B N 1
ATOM 6611 C CA . ILE B 1 369 ? -8.25 0.957 23.641 1 97.12 369 ILE B CA 1
ATOM 6612 C C . ILE B 1 369 ? -7.305 2.156 23.609 1 97.12 369 ILE B C 1
ATOM 6614 O O . ILE B 1 369 ? -6.594 2.373 22.625 1 97.12 369 ILE B O 1
ATOM 6618 N N . VAL B 1 370 ? -7.336 2.938 24.656 1 98 370 VAL B N 1
ATOM 6619 C CA . VAL B 1 370 ? -6.414 4.062 24.812 1 98 370 VAL B CA 1
ATOM 6620 C C . VAL B 1 370 ? -4.984 3.541 24.953 1 98 370 VAL B C 1
ATOM 6622 O O . VAL B 1 370 ? -4.727 2.627 25.734 1 98 370 VAL B O 1
ATOM 6625 N N . PRO B 1 371 ? -4.07 4.074 24.156 1 96.88 371 PRO B N 1
ATOM 6626 C CA . PRO B 1 371 ? -2.682 3.643 24.328 1 96.88 371 PRO B CA 1
ATOM 6627 C C . PRO B 1 371 ? -2.186 3.803 25.766 1 96.88 371 PRO B C 1
ATOM 6629 O O . PRO B 1 371 ? -2.387 4.855 26.375 1 96.88 371 PRO B O 1
ATOM 6632 N N . ALA B 1 372 ? -1.478 2.803 26.25 1 95.88 372 ALA B N 1
ATOM 6633 C CA . ALA B 1 372 ? -1 2.811 27.641 1 95.88 372 ALA B CA 1
ATOM 6634 C C . ALA B 1 372 ? 0.113 3.838 27.828 1 95.88 372 ALA B C 1
ATOM 6636 O O . ALA B 1 372 ? 0.259 4.41 28.906 1 95.88 372 ALA B O 1
ATOM 6637 N N . ASP B 1 373 ? 0.899 4.023 26.844 1 96.31 373 ASP B N 1
ATOM 6638 C CA . ASP B 1 373 ? 2.014 4.965 26.828 1 96.31 373 ASP B CA 1
ATOM 6639 C C . ASP B 1 373 ? 2.098 5.707 25.5 1 96.31 373 ASP B C 1
ATOM 6641 O O . ASP B 1 373 ? 2.998 5.453 24.703 1 96.31 373 ASP B O 1
ATOM 6645 N N . PRO B 1 374 ? 1.229 6.699 25.328 1 96.06 374 PRO B N 1
ATOM 6646 C CA . PRO B 1 374 ? 1.156 7.352 24.016 1 96.06 374 PRO B CA 1
ATOM 6647 C C . PRO B 1 374 ? 2.406 8.164 23.703 1 96.06 374 PRO B C 1
ATOM 6649 O O . PRO B 1 374 ? 3.055 8.695 24.609 1 96.06 374 PRO B O 1
ATOM 6652 N N . THR B 1 375 ? 2.773 8.188 22.438 1 96.38 375 THR B N 1
ATOM 6653 C CA . THR B 1 375 ? 3.787 9.125 21.969 1 96.38 375 THR B CA 1
ATOM 6654 C C . THR B 1 375 ? 3.32 10.562 22.156 1 96.38 375 THR B C 1
ATOM 6656 O O . THR B 1 375 ? 2.199 10.914 21.781 1 96.38 375 THR B O 1
ATOM 6659 N N . VAL B 1 376 ? 4.199 11.391 22.734 1 96.94 376 VAL B N 1
ATOM 6660 C CA . VAL B 1 376 ? 3.803 12.742 23.094 1 96.94 376 VAL B CA 1
ATOM 6661 C C . VAL B 1 376 ? 4.844 13.742 22.594 1 96.94 376 VAL B C 1
ATOM 6663 O O . VAL B 1 376 ? 6.047 13.477 22.656 1 96.94 376 VAL B O 1
ATOM 6666 N N . VAL B 1 377 ? 4.398 14.836 22.031 1 96.31 377 VAL B N 1
ATOM 6667 C CA . VAL B 1 377 ? 5.242 16 21.781 1 96.31 377 VAL B CA 1
ATOM 6668 C C . VAL B 1 377 ? 4.836 17.141 22.719 1 96.31 377 VAL B C 1
ATOM 6670 O O . VAL B 1 377 ? 3.688 17.594 22.703 1 96.31 377 VAL B O 1
ATOM 6673 N N . LEU B 1 378 ? 5.723 17.469 23.547 1 97.06 378 LEU B N 1
ATOM 6674 C CA . LEU B 1 378 ? 5.523 18.562 24.484 1 97.06 378 LEU B CA 1
ATOM 6675 C C . LEU B 1 378 ? 6.191 19.844 23.984 1 97.06 378 LEU B C 1
ATOM 6677 O O . LEU B 1 378 ? 7.387 19.844 23.688 1 97.06 378 LEU B O 1
ATOM 6681 N N . GLN B 1 379 ? 5.43 20.875 23.891 1 95.25 379 GLN B N 1
ATOM 6682 C CA . GLN B 1 379 ? 5.957 22.172 23.484 1 95.25 379 GLN B CA 1
ATOM 6683 C C . GLN B 1 379 ? 5.734 23.234 24.562 1 95.25 379 GLN B C 1
ATOM 6685 O O . GLN B 1 379 ? 4.645 23.312 25.141 1 95.25 379 GLN B O 1
ATOM 6690 N N . ILE B 1 380 ? 6.754 23.953 24.828 1 95.69 380 ILE B N 1
ATOM 6691 C CA . ILE B 1 380 ? 6.66 25.062 25.781 1 95.69 380 ILE B CA 1
ATOM 6692 C C . ILE B 1 380 ? 7.195 26.344 25.125 1 95.69 380 ILE B C 1
ATOM 6694 O O . ILE B 1 380 ? 8.203 26.891 25.578 1 95.69 380 ILE B O 1
ATOM 6698 N N . PRO B 1 381 ? 6.414 26.844 24.219 1 92 381 PRO B N 1
ATOM 6699 C CA . PRO B 1 381 ? 6.91 27.984 23.453 1 92 381 PRO B CA 1
ATOM 6700 C C . PRO B 1 381 ? 7.184 29.219 24.312 1 92 381 PRO B C 1
ATOM 6702 O O . PRO B 1 381 ? 8.055 30.031 23.984 1 92 381 PRO B O 1
ATOM 6705 N N . SER B 1 382 ? 6.578 29.375 25.469 1 94.12 382 SER B N 1
ATOM 6706 C CA . SER B 1 382 ? 6.742 30.547 26.328 1 94.12 382 SER B CA 1
ATOM 6707 C C . SER B 1 382 ? 8.141 30.594 26.938 1 94.12 382 SER B C 1
ATOM 6709 O O . SER B 1 382 ? 8.562 31.625 27.453 1 94.12 382 SER B O 1
ATOM 6711 N N . GLN B 1 383 ? 8.828 29.469 26.875 1 93.44 383 GLN B N 1
ATOM 6712 C CA . GLN B 1 383 ? 10.211 29.438 27.344 1 93.44 383 GLN B CA 1
ATOM 6713 C C . GLN B 1 383 ? 11.102 30.344 26.5 1 93.44 383 GLN B C 1
ATOM 6715 O O . GLN B 1 383 ? 12.086 30.891 26.984 1 93.44 383 GLN B O 1
ATOM 6720 N N . ASN B 1 384 ? 10.742 30.484 25.25 1 90.94 384 ASN B N 1
ATOM 6721 C CA . ASN B 1 384 ? 11.555 31.234 24.312 1 90.94 384 ASN B CA 1
ATOM 6722 C C . ASN B 1 384 ? 10.82 32.469 23.812 1 90.94 384 ASN B C 1
ATOM 6724 O O . ASN B 1 384 ? 11.414 33.344 23.156 1 90.94 384 ASN B O 1
ATOM 6728 N N . ASP B 1 385 ? 9.578 32.531 24.078 1 92.56 385 ASP B N 1
ATOM 6729 C CA . ASP B 1 385 ? 8.727 33.656 23.781 1 92.56 385 ASP B CA 1
ATOM 6730 C C . ASP B 1 385 ? 7.871 34.062 24.984 1 92.56 385 ASP B C 1
ATOM 6732 O O . ASP B 1 385 ? 6.668 33.781 25.016 1 92.56 385 ASP B O 1
ATOM 6736 N N . PRO B 1 386 ? 8.422 34.781 25.891 1 93 386 PRO B N 1
ATOM 6737 C CA . PRO B 1 386 ? 7.773 35.062 27.172 1 93 386 PRO B CA 1
ATOM 6738 C C . PRO B 1 386 ? 6.449 35.812 27.031 1 93 386 PRO B C 1
ATOM 6740 O O . PRO B 1 386 ? 5.648 35.844 27.969 1 93 386 PRO B O 1
ATOM 6743 N N . GLY B 1 387 ? 6.195 36.375 25.938 1 92.94 387 GLY B N 1
ATOM 6744 C CA . GLY B 1 387 ? 4.953 37.094 25.719 1 92.94 387 GLY B CA 1
ATOM 6745 C C . GLY B 1 387 ? 3.74 36.188 25.641 1 92.94 387 GLY B C 1
ATOM 6746 O O . GLY B 1 387 ? 2.602 36.656 25.719 1 92.94 387 GLY B O 1
ATOM 6747 N N . LEU B 1 388 ? 3.879 34.906 25.672 1 95.56 388 LEU B N 1
ATOM 6748 C CA . LEU B 1 388 ? 2.789 33.938 25.469 1 95.56 388 LEU B CA 1
ATOM 6749 C C . LEU B 1 388 ? 2.168 33.531 26.797 1 95.56 388 LEU B C 1
ATOM 6751 O O . LEU B 1 388 ? 1.139 32.875 26.812 1 95.56 388 LEU B O 1
ATOM 6755 N N . ALA B 1 389 ? 2.812 33.906 27.906 1 97.44 389 ALA B N 1
ATOM 6756 C CA . ALA B 1 389 ? 2.297 33.594 29.234 1 97.44 389 ALA B CA 1
ATOM 6757 C C . ALA B 1 389 ? 2.584 34.719 30.219 1 97.44 389 ALA B C 1
ATOM 6759 O O . ALA B 1 389 ? 3.428 35.562 29.953 1 97.44 389 ALA B O 1
ATOM 6760 N N . PRO B 1 390 ? 1.854 34.781 31.297 1 97.19 390 PRO B N 1
ATOM 6761 C CA . PRO B 1 390 ? 2.199 35.75 32.312 1 97.19 390 PRO B CA 1
ATOM 6762 C C . PRO B 1 390 ? 3.623 35.594 32.844 1 97.19 390 PRO B C 1
ATOM 6764 O O . PRO B 1 390 ? 4.219 34.531 32.688 1 97.19 390 PRO B O 1
ATOM 6767 N N . GLU B 1 391 ? 4.164 36.656 33.469 1 96.06 391 GLU B N 1
ATOM 6768 C CA . GLU B 1 391 ? 5.535 36.625 33.969 1 96.06 391 GLU B CA 1
ATOM 6769 C C . GLU B 1 391 ? 5.742 35.469 34.938 1 96.06 391 GLU B C 1
ATOM 6771 O O . GLU B 1 391 ? 4.945 35.281 35.875 1 96.06 391 GLU B O 1
ATOM 6776 N N . GLY B 1 392 ? 6.781 34.719 34.625 1 94.38 392 GLY B N 1
ATOM 6777 C CA . GLY B 1 392 ? 7.145 33.594 35.5 1 94.38 392 GLY B CA 1
ATOM 6778 C C . GLY B 1 392 ? 6.332 32.344 35.25 1 94.38 392 GLY B C 1
ATOM 6779 O O . GLY B 1 392 ? 6.621 31.297 35.812 1 94.38 392 GLY B O 1
ATOM 6780 N N . LYS B 1 393 ? 5.324 32.469 34.406 1 97.38 393 LYS B N 1
ATOM 6781 C CA . LYS B 1 393 ? 4.465 31.328 34.094 1 97.38 393 LYS B CA 1
ATOM 6782 C C . LYS B 1 393 ? 4.711 30.828 32.688 1 97.38 393 LYS B C 1
ATOM 6784 O O . LYS B 1 393 ? 5.547 31.391 31.953 1 97.38 393 LYS B O 1
ATOM 6789 N N . HIS B 1 394 ? 4.02 29.719 32.375 1 97.75 394 HIS B N 1
ATOM 6790 C CA . HIS B 1 394 ? 4.352 29.156 31.094 1 97.75 394 HIS B CA 1
ATOM 6791 C C . HIS B 1 394 ? 3.117 28.562 30.406 1 97.75 394 HIS B C 1
ATOM 6793 O O . HIS B 1 394 ? 2.236 28.016 31.078 1 97.75 394 HIS B O 1
ATOM 6799 N N . ALA B 1 395 ? 3.023 28.781 29.141 1 97.56 395 ALA B N 1
ATOM 6800 C CA . ALA B 1 395 ? 2.049 28.125 28.281 1 97.56 395 ALA B CA 1
ATOM 6801 C C . ALA B 1 395 ? 2.66 26.906 27.578 1 97.56 395 ALA B C 1
ATOM 6803 O O . ALA B 1 395 ? 3.666 27.031 26.875 1 97.56 395 ALA B O 1
ATOM 6804 N N . ALA B 1 396 ? 2.064 25.734 27.812 1 97.69 396 ALA B N 1
ATOM 6805 C CA . ALA B 1 396 ? 2.566 24.516 27.219 1 97.69 396 ALA B CA 1
ATOM 6806 C C . ALA B 1 396 ? 1.465 23.781 26.438 1 97.69 396 ALA B C 1
ATOM 6808 O O . ALA B 1 396 ? 0.279 23.953 26.734 1 97.69 396 ALA B O 1
ATOM 6809 N N . SER B 1 397 ? 1.84 23.094 25.422 1 97.12 397 SER B N 1
ATOM 6810 C CA . SER B 1 397 ? 0.935 22.234 24.656 1 97.12 397 SER B CA 1
ATOM 6811 C C . SER B 1 397 ? 1.517 20.828 24.484 1 97.12 397 SER B C 1
ATOM 6813 O O . SER B 1 397 ? 2.736 20.656 24.453 1 97.12 397 SER B O 1
ATOM 6815 N N . ALA B 1 398 ? 0.662 19.859 24.453 1 97.5 398 ALA B N 1
ATOM 6816 C CA . ALA B 1 398 ? 1.06 18.469 24.188 1 97.5 398 ALA B CA 1
ATOM 6817 C C . ALA B 1 398 ? 0.114 17.812 23.188 1 97.5 398 ALA B C 1
ATOM 6819 O O . ALA B 1 398 ? -1.101 18.016 23.234 1 97.5 398 ALA B O 1
ATOM 6820 N N . PHE B 1 399 ? 0.635 17.172 22.281 1 95.19 399 PHE B N 1
ATOM 6821 C CA . PHE B 1 399 ? -0.218 16.344 21.438 1 95.19 399 PHE B CA 1
ATOM 6822 C C . PHE B 1 399 ? 0.213 14.891 21.5 1 95.19 399 PHE B C 1
ATOM 6824 O O . PHE B 1 399 ? 1.383 14.594 21.75 1 95.19 399 PHE B O 1
ATOM 6831 N N . ALA B 1 400 ? -0.73 14.016 21.359 1 97.25 400 ALA B N 1
ATOM 6832 C CA . ALA B 1 400 ? -0.525 12.578 21.453 1 97.25 400 ALA B CA 1
ATOM 6833 C C . ALA B 1 400 ? -1.243 11.836 20.328 1 97.25 400 ALA B C 1
ATOM 6835 O O . ALA B 1 400 ? -2.305 12.266 19.875 1 97.25 400 ALA B O 1
ATOM 6836 N N . LEU B 1 401 ? -0.646 10.727 19.969 1 96.25 401 LEU B N 1
ATOM 6837 C CA . LEU B 1 401 ? -1.155 9.977 18.828 1 96.25 401 LEU B CA 1
ATOM 6838 C C . LEU B 1 401 ? -2.117 8.883 19.281 1 96.25 401 LEU B C 1
ATOM 6840 O O . LEU B 1 401 ? -2.008 8.383 20.406 1 96.25 401 LEU B O 1
ATOM 6844 N N . TRP B 1 402 ? -3.035 8.539 18.422 1 97.69 402 TRP B N 1
ATOM 6845 C CA . TRP B 1 402 ? -3.836 7.32 18.438 1 97.69 402 TRP B CA 1
ATOM 6846 C C . TRP B 1 402 ? -4.934 7.402 19.484 1 97.69 402 TRP B C 1
ATOM 6848 O O . TRP B 1 402 ? -5.121 6.469 20.266 1 97.69 402 TRP B O 1
ATOM 6858 N N . PHE B 1 403 ? -5.586 8.555 19.547 1 97.94 403 PHE B N 1
ATOM 6859 C CA . PHE B 1 403 ? -6.855 8.602 20.25 1 97.94 403 PHE B CA 1
ATOM 6860 C C . PHE B 1 403 ? -7.863 7.645 19.625 1 97.94 403 PHE B C 1
ATOM 6862 O O . PHE B 1 403 ? -8.039 7.633 18.406 1 97.94 403 PHE B O 1
ATOM 6869 N N . PRO B 1 404 ? -8.547 6.836 20.422 1 97.5 404 PRO B N 1
ATOM 6870 C CA . PRO B 1 404 ? -9.469 5.863 19.844 1 97.5 404 PRO B CA 1
ATOM 6871 C C . PRO B 1 404 ? -10.711 6.52 19.234 1 97.5 404 PRO B C 1
ATOM 6873 O O . PRO B 1 404 ? -11.484 7.164 19.938 1 97.5 404 PRO B O 1
ATOM 6876 N N . ILE B 1 405 ? -10.883 6.344 17.969 1 96.25 405 ILE B N 1
ATOM 6877 C CA . ILE B 1 405 ? -12.031 6.93 17.281 1 96.25 405 ILE B CA 1
ATOM 6878 C C . ILE B 1 405 ? -12.945 5.824 16.766 1 96.25 405 ILE B C 1
ATOM 6880 O O . ILE B 1 405 ? -13.992 6.102 16.172 1 96.25 405 ILE B O 1
ATOM 6884 N N . GLU B 1 406 ? -12.594 4.602 16.891 1 92.31 406 GLU B N 1
ATOM 6885 C CA . GLU B 1 406 ? -13.391 3.428 16.547 1 92.31 406 GLU B CA 1
ATOM 6886 C C . GLU B 1 406 ? -13.234 2.328 17.594 1 92.31 406 GLU B C 1
ATOM 6888 O O . GLU B 1 406 ? -12.633 2.545 18.641 1 92.31 406 GLU B O 1
ATOM 6893 N N . GLY B 1 407 ? -13.891 1.241 17.422 1 90.31 407 GLY B N 1
ATOM 6894 C CA . GLY B 1 407 ? -13.789 0.115 18.344 1 90.31 407 GLY B CA 1
ATOM 6895 C C . GLY B 1 407 ? -14.703 0.24 19.547 1 90.31 407 GLY B C 1
ATOM 6896 O O . GLY B 1 407 ? -14.508 -0.446 20.562 1 90.31 407 GLY B O 1
ATOM 6897 N N . GLY B 1 408 ? -15.633 1.175 19.5 1 90.31 408 GLY B N 1
ATOM 6898 C CA . GLY B 1 408 ? -16.656 1.281 20.516 1 90.31 408 GLY B CA 1
ATOM 6899 C C . GLY B 1 408 ? -16.172 1.996 21.766 1 90.31 408 GLY B C 1
ATOM 6900 O O . GLY B 1 408 ? -16.75 1.833 22.844 1 90.31 408 GLY B O 1
ATOM 6901 N N . ALA B 1 409 ? -15.188 2.764 21.641 1 90.31 409 ALA B N 1
ATOM 6902 C CA . ALA B 1 409 ? -14.664 3.49 22.797 1 90.31 409 ALA B CA 1
ATOM 6903 C C . ALA B 1 409 ? -15.656 4.539 23.281 1 90.31 409 ALA B C 1
ATOM 6905 O O . ALA B 1 409 ? -16.328 5.195 22.484 1 90.31 409 ALA B O 1
ATOM 6906 N N . ASP B 1 410 ? -15.75 4.613 24.594 1 92.69 410 ASP B N 1
ATOM 6907 C CA . ASP B 1 410 ? -16.422 5.766 25.188 1 92.69 410 ASP B CA 1
ATOM 6908 C C . ASP B 1 410 ? -15.562 7.023 25.062 1 92.69 410 ASP B C 1
ATOM 6910 O O . ASP B 1 410 ? -14.57 7.176 25.766 1 92.69 410 ASP B O 1
ATOM 6914 N N . TYR B 1 411 ? -16.062 7.867 24.25 1 91.75 411 TYR B N 1
ATOM 6915 C CA . TYR B 1 411 ? -15.266 9.031 23.875 1 91.75 411 TYR B CA 1
ATOM 6916 C C . TYR B 1 411 ? -14.914 9.875 25.094 1 91.75 411 TYR B C 1
ATOM 6918 O O . TYR B 1 411 ? -13.781 10.344 25.219 1 91.75 411 TYR B O 1
ATOM 6926 N N . GLY B 1 412 ? -15.859 10.156 25.953 1 94.88 412 GLY B N 1
ATOM 6927 C CA . GLY B 1 412 ? -15.617 10.93 27.156 1 94.88 412 GLY B CA 1
ATOM 6928 C C . GLY B 1 412 ? -14.617 10.273 28.094 1 94.88 412 GLY B C 1
ATOM 6929 O O . GLY B 1 412 ? -13.695 10.938 28.578 1 94.88 412 GLY B O 1
ATOM 6930 N N . GLN B 1 413 ? -14.781 9.023 28.297 1 96.94 413 GLN B N 1
ATOM 6931 C CA . GLN B 1 413 ? -13.867 8.289 29.172 1 96.94 413 GLN B CA 1
ATOM 6932 C C . GLN B 1 413 ? -12.469 8.219 28.562 1 96.94 413 GLN B C 1
ATOM 6934 O O . GLN B 1 413 ? -11.469 8.359 29.266 1 96.94 413 GLN B O 1
ATOM 6939 N N . ALA B 1 414 ? -12.461 7.934 27.266 1 97.75 414 ALA B N 1
ATOM 6940 C CA . ALA B 1 414 ? -11.18 7.859 26.578 1 97.75 414 ALA B CA 1
ATOM 6941 C C . ALA B 1 414 ? -10.43 9.188 26.656 1 97.75 414 ALA B C 1
ATOM 6943 O O . ALA B 1 414 ? -9.203 9.211 26.797 1 97.75 414 ALA B O 1
ATOM 6944 N N . LYS B 1 415 ? -11.164 10.305 26.547 1 97.75 415 LYS B N 1
ATOM 6945 C CA . LYS B 1 415 ? -10.578 11.641 26.641 1 97.75 415 LYS B CA 1
ATOM 6946 C C . LYS B 1 415 ? -9.898 11.844 27.984 1 97.75 415 LYS B C 1
ATOM 6948 O O . LYS B 1 415 ? -8.742 12.281 28.047 1 97.75 415 LYS B O 1
ATOM 6953 N N . VAL B 1 416 ? -10.562 11.484 29.016 1 98.06 416 VAL B N 1
ATOM 6954 C CA . VAL B 1 416 ? -10.055 11.656 30.359 1 98.06 416 VAL B CA 1
ATOM 6955 C C . VAL B 1 416 ? -8.852 10.742 30.578 1 98.06 416 VAL B C 1
ATOM 6957 O O . VAL B 1 416 ? -7.812 11.18 31.094 1 98.06 416 VAL B O 1
ATOM 6960 N N . GLU B 1 417 ? -9.031 9.516 30.188 1 98.38 417 GLU B N 1
ATOM 6961 C CA . GLU B 1 417 ? -7.977 8.523 30.375 1 98.38 417 GLU B CA 1
ATOM 6962 C C . GLU B 1 417 ? -6.711 8.914 29.609 1 98.38 417 GLU B C 1
ATOM 6964 O O . GLU B 1 417 ? -5.617 8.914 30.188 1 98.38 417 GLU B O 1
ATOM 6969 N N . MET B 1 418 ? -6.848 9.234 28.375 1 98.31 418 MET B N 1
ATOM 6970 C CA . MET B 1 418 ? -5.68 9.562 27.562 1 98.31 418 MET B CA 1
ATOM 6971 C C . MET B 1 418 ? -5.031 10.859 28.047 1 98.31 418 MET B C 1
ATOM 6973 O O . MET B 1 418 ? -3.805 10.969 28.078 1 98.31 418 MET B O 1
ATOM 6977 N N . GLY B 1 419 ? -5.863 11.867 28.391 1 98.38 419 GLY B N 1
ATOM 6978 C CA . GLY B 1 419 ? -5.316 13.094 28.953 1 98.38 419 GLY B CA 1
ATOM 6979 C C . GLY B 1 419 ? -4.449 12.844 30.188 1 98.38 419 GLY B C 1
ATOM 6980 O O . GLY B 1 419 ? -3.352 13.398 30.297 1 98.38 419 GLY B O 1
ATOM 6981 N N . GLN B 1 420 ? -4.941 12.008 30.984 1 98.5 420 GLN B N 1
ATOM 6982 C CA . GLN B 1 420 ? -4.191 11.703 32.188 1 98.5 420 GLN B CA 1
ATOM 6983 C C . GLN B 1 420 ? -2.904 10.945 31.875 1 98.5 420 GLN B C 1
ATOM 6985 O O . GLN B 1 420 ? -1.869 11.18 32.5 1 98.5 420 GLN B O 1
ATOM 6990 N N . ARG B 1 421 ? -2.953 10.039 30.953 1 98.38 421 ARG B N 1
ATOM 6991 C CA . ARG B 1 421 ? -1.763 9.289 30.562 1 98.38 421 ARG B CA 1
ATOM 6992 C C . ARG B 1 421 ? -0.694 10.219 29.984 1 98.38 421 ARG B C 1
ATOM 6994 O O . ARG B 1 421 ? 0.501 9.992 30.188 1 98.38 421 ARG B O 1
ATOM 7001 N N . VAL B 1 422 ? -1.129 11.211 29.25 1 98.44 422 VAL B N 1
ATOM 7002 C CA . VAL B 1 422 ? -0.201 12.211 28.719 1 98.44 422 VAL B CA 1
ATOM 7003 C C . VAL B 1 422 ? 0.452 12.961 29.875 1 98.44 422 VAL B C 1
ATOM 7005 O O . VAL B 1 422 ? 1.677 13.094 29.922 1 98.44 422 VAL B O 1
ATOM 7008 N N . ILE B 1 423 ? -0.348 13.391 30.812 1 98.69 423 ILE B N 1
ATOM 7009 C CA . ILE B 1 423 ? 0.151 14.125 31.969 1 98.69 423 ILE B CA 1
ATOM 7010 C C . ILE B 1 423 ? 1.105 13.242 32.781 1 98.69 423 ILE B C 1
ATOM 7012 O O . ILE B 1 423 ? 2.186 13.688 33.156 1 98.69 423 ILE B O 1
ATOM 7016 N N . ASP B 1 424 ? 0.698 11.969 32.938 1 98.44 424 ASP B N 1
ATOM 7017 C CA . ASP B 1 424 ? 1.527 11.023 33.688 1 98.44 424 ASP B CA 1
ATOM 7018 C C . ASP B 1 424 ? 2.883 10.836 33 1 98.44 424 ASP B C 1
ATOM 7020 O O . ASP B 1 424 ? 3.916 10.789 33.688 1 98.44 424 ASP B O 1
ATOM 7024 N N . LYS B 1 425 ? 2.867 10.695 31.734 1 97.75 425 LYS B N 1
ATOM 7025 C CA . LYS B 1 425 ? 4.109 10.469 31 1 97.75 425 LYS B CA 1
ATOM 7026 C C . LYS B 1 425 ? 5.055 11.656 31.141 1 97.75 425 LYS B C 1
ATOM 7028 O O . LYS B 1 425 ? 6.254 11.477 31.375 1 97.75 425 LYS B O 1
ATOM 7033 N N . ILE B 1 426 ? 4.566 12.867 31 1 98.19 426 ILE B N 1
ATOM 7034 C CA . ILE B 1 426 ? 5.383 14.07 31.156 1 98.19 426 ILE B CA 1
ATOM 7035 C C . ILE B 1 426 ? 5.887 14.164 32.594 1 98.19 426 ILE B C 1
ATOM 7037 O O . ILE B 1 426 ? 7.062 14.453 32.844 1 98.19 426 ILE B O 1
ATOM 7041 N N . THR B 1 427 ? 5.023 13.828 33.531 1 98.44 427 THR B N 1
ATOM 7042 C CA . THR B 1 427 ? 5.344 13.938 34.938 1 98.44 427 THR B CA 1
ATOM 7043 C C . THR B 1 427 ? 6.445 12.953 35.312 1 98.44 427 THR B C 1
ATOM 7045 O O . THR B 1 427 ? 7.254 13.234 36.219 1 98.44 427 THR B O 1
ATOM 7048 N N . ARG B 1 428 ? 6.508 11.844 34.688 1 96.94 428 ARG B N 1
ATOM 7049 C CA . ARG B 1 428 ? 7.57 10.875 34.938 1 96.94 428 ARG B CA 1
ATOM 7050 C C . ARG B 1 428 ? 8.938 11.484 34.656 1 96.94 428 ARG B C 1
ATOM 7052 O O . ARG B 1 428 ? 9.922 11.141 35.312 1 96.94 428 ARG B O 1
ATOM 7059 N N . LEU B 1 429 ? 9.047 12.391 33.75 1 97.06 429 LEU B N 1
ATOM 7060 C CA . LEU B 1 429 ? 10.312 13.008 33.375 1 97.06 429 LEU B CA 1
ATOM 7061 C C . LEU B 1 429 ? 10.508 14.336 34.094 1 97.06 429 LEU B C 1
ATOM 7063 O O . LEU B 1 429 ? 11.641 14.719 34.375 1 97.06 429 LEU B O 1
ATOM 7067 N N . ALA B 1 430 ? 9.445 15.031 34.25 1 98.06 430 ALA B N 1
ATOM 7068 C CA . ALA B 1 430 ? 9.406 16.281 35 1 98.06 430 ALA B CA 1
ATOM 7069 C C . ALA B 1 430 ? 8.422 16.188 36.156 1 98.06 430 ALA B C 1
ATOM 7071 O O . ALA B 1 430 ? 7.266 16.609 36.062 1 98.06 430 ALA B O 1
ATOM 7072 N N . PRO B 1 431 ? 8.82 15.836 37.312 1 98.38 431 PRO B N 1
ATOM 7073 C CA . PRO B 1 431 ? 7.945 15.477 38.406 1 98.38 431 PRO B CA 1
ATOM 7074 C C . PRO B 1 431 ? 7.051 16.625 38.844 1 98.38 431 PRO B C 1
ATOM 7076 O O . PRO B 1 431 ? 5.988 16.406 39.438 1 98.38 431 PRO B O 1
ATOM 7079 N N . ASN B 1 432 ? 7.375 17.859 38.625 1 98.38 432 ASN B N 1
ATOM 7080 C CA . ASN B 1 432 ? 6.566 19 39.062 1 98.38 432 ASN B CA 1
ATOM 7081 C C . ASN B 1 432 ? 5.473 19.328 38.062 1 98.38 432 ASN B C 1
ATOM 7083 O O . ASN B 1 432 ? 4.629 20.188 38.312 1 98.38 432 ASN B O 1
ATOM 7087 N N . PHE B 1 433 ? 5.438 18.703 36.906 1 98.44 433 PHE B N 1
ATOM 7088 C CA . PHE B 1 433 ? 4.578 19.109 35.812 1 98.44 433 PHE B CA 1
ATOM 7089 C C . PHE B 1 433 ? 3.115 19.094 36.25 1 98.44 433 PHE B C 1
ATOM 7091 O O . PHE B 1 433 ? 2.43 20.125 36.125 1 98.44 433 PHE B O 1
ATOM 7098 N N . GLU B 1 434 ? 2.633 17.969 36.688 1 98.69 434 GLU B N 1
ATOM 7099 C CA . GLU B 1 434 ? 1.216 17.859 37.031 1 98.69 434 GLU B CA 1
ATOM 7100 C C . GLU B 1 434 ? 0.812 18.891 38.062 1 98.69 434 GLU B C 1
ATOM 7102 O O . GLU B 1 434 ? -0.231 19.531 37.938 1 98.69 434 GLU B O 1
ATOM 7107 N N . SER B 1 435 ? 1.632 19.047 39.062 1 98.44 435 SER B N 1
ATOM 7108 C CA . SER B 1 435 ? 1.302 19.969 40.125 1 98.44 435 SER B CA 1
ATOM 7109 C C . SER B 1 435 ? 1.396 21.422 39.688 1 98.44 435 SER B C 1
ATOM 7111 O O . SER B 1 435 ? 0.835 22.312 40.312 1 98.44 435 SER B O 1
ATOM 7113 N N . SER B 1 436 ? 2.115 21.688 38.594 1 98.44 436 SER B N 1
ATOM 7114 C CA . SER B 1 436 ? 2.283 23.047 38.094 1 98.44 436 SER B CA 1
ATOM 7115 C C . SER B 1 436 ? 1.092 23.469 37.25 1 98.44 436 SER B C 1
ATOM 7117 O O . SER B 1 436 ? 0.952 24.641 36.906 1 98.44 436 SER B O 1
ATOM 7119 N N . ILE B 1 437 ? 0.212 22.562 36.906 1 98.75 437 ILE B N 1
ATOM 7120 C CA . ILE B 1 437 ? -0.922 22.844 36.031 1 98.75 437 ILE B CA 1
ATOM 7121 C C . ILE B 1 437 ? -1.949 23.688 36.781 1 98.75 437 ILE B C 1
ATOM 7123 O O . ILE B 1 437 ? -2.514 23.25 37.781 1 98.75 437 ILE B O 1
ATOM 7127 N N . ILE B 1 438 ? -2.174 24.859 36.312 1 98.25 438 ILE B N 1
ATOM 7128 C CA . ILE B 1 438 ? -3.227 25.734 36.844 1 98.25 438 ILE B CA 1
ATOM 7129 C C . ILE B 1 438 ? -4.562 25.359 36.188 1 98.25 438 ILE B C 1
ATOM 7131 O O . ILE B 1 438 ? -5.566 25.188 36.906 1 98.25 438 ILE B O 1
ATOM 7135 N N . ARG B 1 439 ? -4.535 25.312 34.875 1 97.75 439 ARG B N 1
ATOM 7136 C CA . ARG B 1 439 ? -5.672 24.922 34.031 1 97.75 439 ARG B CA 1
ATOM 7137 C C . ARG B 1 439 ? -5.211 24.219 32.781 1 97.75 439 ARG B C 1
ATOM 7139 O O . ARG B 1 439 ? -4.09 24.422 32.312 1 97.75 439 ARG B O 1
ATOM 7146 N N . HIS B 1 440 ? -6.035 23.328 32.312 1 97.88 440 HIS B N 1
ATOM 7147 C CA . HIS B 1 440 ? -5.742 22.734 31.016 1 97.88 440 HIS B CA 1
ATOM 7148 C C . HIS B 1 440 ? -7.023 22.375 30.266 1 97.88 440 HIS B C 1
ATOM 7150 O O . HIS B 1 440 ? -8.102 22.328 30.875 1 97.88 440 HIS B O 1
ATOM 7156 N N . THR B 1 441 ? -6.938 22.281 29.016 1 96.81 441 THR B N 1
ATOM 7157 C CA . THR B 1 441 ? -8.023 21.812 28.172 1 96.81 441 THR B CA 1
ATOM 7158 C C . THR B 1 441 ? -7.527 20.734 27.203 1 96.81 441 THR B C 1
ATOM 7160 O O . THR B 1 441 ? -6.336 20.672 26.891 1 96.81 441 THR B O 1
ATOM 7163 N N . THR B 1 442 ? -8.422 19.766 26.891 1 96.69 442 THR B N 1
ATOM 7164 C CA . THR B 1 442 ? -8.125 18.656 26 1 96.69 442 THR B CA 1
ATOM 7165 C C . THR B 1 442 ? -9.023 18.672 24.781 1 96.69 442 THR B C 1
ATOM 7167 O O . THR B 1 442 ? -10.25 18.672 24.891 1 96.69 442 THR B O 1
ATOM 7170 N N . PHE B 1 443 ? -8.406 18.734 23.625 1 95.38 443 PHE B N 1
ATOM 7171 C CA . PHE B 1 443 ? -9.125 18.641 22.359 1 95.38 443 PHE B CA 1
ATOM 7172 C C . PHE B 1 443 ? -9.016 17.25 21.766 1 95.38 443 PHE B C 1
ATOM 7174 O O . PHE B 1 443 ? -7.906 16.781 21.484 1 95.38 443 PHE B O 1
ATOM 7181 N N . THR B 1 444 ? -10.148 16.562 21.625 1 95.94 444 THR B N 1
ATOM 7182 C CA . THR B 1 444 ? -10.242 15.32 20.875 1 95.94 444 THR B CA 1
ATOM 7183 C C . THR B 1 444 ? -10.547 15.602 19.406 1 95.94 444 THR B C 1
ATOM 7185 O O . THR B 1 444 ? -10.805 16.75 19.031 1 95.94 444 THR B O 1
ATOM 7188 N N . PRO B 1 445 ? -10.484 14.562 18.531 1 95 445 PRO B N 1
ATOM 7189 C CA . PRO B 1 445 ? -10.836 14.773 17.125 1 95 445 PRO B CA 1
ATOM 7190 C C . PRO B 1 445 ? -12.234 15.367 16.953 1 95 445 PRO B C 1
ATOM 7192 O O . PRO B 1 445 ? -12.453 16.172 16.047 1 95 445 PRO B O 1
ATOM 7195 N N . ARG B 1 446 ? -13.125 15.109 17.812 1 94.38 446 ARG B N 1
ATOM 7196 C CA . ARG B 1 446 ? -14.469 15.672 17.75 1 94.38 446 ARG B CA 1
ATOM 7197 C C . ARG B 1 446 ? -14.438 17.188 17.984 1 94.38 446 ARG B C 1
ATOM 7199 O O . ARG B 1 446 ? -15.156 17.938 17.312 1 94.38 446 ARG B O 1
ATOM 7206 N N . HIS B 1 447 ? -13.656 17.594 18.875 1 93 447 HIS B N 1
ATOM 7207 C CA . HIS B 1 447 ? -13.508 19.031 19.141 1 93 447 HIS B CA 1
ATOM 7208 C C . HIS B 1 447 ? -12.906 19.75 17.938 1 93 447 HIS B C 1
ATOM 7210 O O . HIS B 1 447 ? -13.336 20.844 17.594 1 93 447 HIS B O 1
ATOM 7216 N N . MET B 1 448 ? -11.938 19.078 17.328 1 91.56 448 MET B N 1
ATOM 7217 C CA . MET B 1 448 ? -11.32 19.672 16.141 1 91.56 448 MET B CA 1
ATOM 7218 C C . MET B 1 448 ? -12.352 19.859 15.031 1 91.56 448 MET B C 1
ATOM 7220 O O . MET B 1 448 ? -12.328 20.875 14.336 1 91.56 448 MET B O 1
ATOM 7224 N N . GLY B 1 449 ? -13.18 18.891 14.906 1 91.88 449 GLY B N 1
ATOM 7225 C CA . GLY B 1 449 ? -14.242 18.984 13.914 1 91.88 449 GLY B CA 1
ATOM 7226 C C . GLY B 1 449 ? -15.195 20.141 14.172 1 91.88 449 GLY B C 1
ATOM 7227 O O . GLY B 1 449 ? -15.523 20.891 13.25 1 91.88 449 GLY B O 1
ATOM 7228 N N . VAL B 1 450 ? -15.523 20.328 15.352 1 88.88 450 VAL B N 1
ATOM 7229 C CA . VAL B 1 450 ? -16.516 21.328 15.727 1 88.88 450 VAL B CA 1
ATOM 7230 C C . VAL B 1 450 ? -15.875 22.719 15.719 1 88.88 450 VAL B C 1
ATOM 7232 O O . VAL B 1 450 ? -16.453 23.672 15.195 1 88.88 450 VAL B O 1
ATOM 7235 N N . MET B 1 451 ? -14.727 22.797 16.188 1 87.56 451 MET B N 1
ATOM 7236 C CA . MET B 1 451 ? -14.086 24.094 16.391 1 87.56 451 MET B CA 1
ATOM 7237 C C . MET B 1 451 ? -13.5 24.609 15.078 1 87.56 451 MET B C 1
ATOM 7239 O O . MET B 1 451 ? -13.492 25.828 14.836 1 87.56 451 MET B O 1
ATOM 7243 N N . PHE B 1 452 ? -13.047 23.734 14.203 1 88.75 452 PHE B N 1
ATOM 7244 C CA . PHE B 1 452 ? -12.258 24.219 13.078 1 88.75 452 PHE B CA 1
ATOM 7245 C C . PHE B 1 452 ? -12.836 23.719 11.758 1 88.75 452 PHE B C 1
ATOM 7247 O O . PHE B 1 452 ? -12.297 24.016 10.688 1 88.75 452 PHE B O 1
ATOM 7254 N N . GLY B 1 453 ? -13.898 23.016 11.852 1 89.69 453 GLY B N 1
ATOM 7255 C CA . GLY B 1 453 ? -14.469 22.484 10.625 1 89.69 453 GLY B CA 1
ATOM 7256 C C . GLY B 1 453 ? -13.602 21.422 9.977 1 89.69 453 GLY B C 1
ATOM 7257 O O . GLY B 1 453 ? -13.617 21.266 8.75 1 89.69 453 GLY B O 1
ATOM 7258 N N . ALA B 1 454 ? -12.773 20.75 10.727 1 93 454 ALA B N 1
ATOM 7259 C CA . ALA B 1 454 ? -11.938 19.656 10.258 1 93 454 ALA B CA 1
ATOM 7260 C C . ALA B 1 454 ? -12.695 18.328 10.273 1 93 454 ALA B C 1
ATOM 7262 O O . ALA B 1 454 ? -12.875 17.719 11.336 1 93 454 ALA B O 1
ATOM 7263 N N . PRO B 1 455 ? -13.07 17.812 9.102 1 94.94 455 PRO B N 1
ATOM 7264 C CA . PRO B 1 455 ? -13.867 16.578 9.102 1 94.94 455 PRO B CA 1
ATOM 7265 C C . PRO B 1 455 ? -13.172 15.438 9.844 1 94.94 455 PRO B C 1
ATOM 7267 O O . PRO B 1 455 ? -12 15.164 9.602 1 94.94 455 PRO B O 1
ATOM 7270 N N . GLY B 1 456 ? -13.859 14.805 10.781 1 94.75 456 GLY B N 1
ATOM 7271 C CA . GLY B 1 456 ? -13.32 13.68 11.531 1 94.75 456 GLY B CA 1
ATOM 7272 C C . GLY B 1 456 ? -12.172 14.062 12.438 1 94.75 456 GLY B C 1
ATOM 7273 O O . GLY B 1 456 ? -11.516 13.188 13.016 1 94.75 456 GLY B O 1
ATOM 7274 N N . GLY B 1 457 ? -11.945 15.289 12.547 1 94.88 457 GLY B N 1
ATOM 7275 C CA . GLY B 1 457 ? -10.812 15.766 13.32 1 94.88 457 GLY B CA 1
ATOM 7276 C C . GLY B 1 457 ? -9.516 15.805 12.531 1 94.88 457 GLY B C 1
ATOM 7277 O O . GLY B 1 457 ? -8.445 15.992 13.102 1 94.88 457 GLY B O 1
ATOM 7278 N N . ASP B 1 458 ? -9.594 15.633 11.234 1 95.62 458 ASP B N 1
ATOM 7279 C CA . ASP B 1 458 ? -8.469 15.57 10.297 1 95.62 458 ASP B CA 1
ATOM 7280 C C . ASP B 1 458 ? -8 16.969 9.914 1 95.62 458 ASP B C 1
ATOM 7282 O O . ASP B 1 458 ? -8.57 17.594 9.016 1 95.62 458 ASP B O 1
ATOM 7286 N N . TYR B 1 459 ? -6.926 17.406 10.469 1 93.25 459 TYR B N 1
ATOM 7287 C CA . TYR B 1 459 ? -6.434 18.75 10.188 1 93.25 459 TYR B CA 1
ATOM 7288 C C . TYR B 1 459 ? -5.793 18.828 8.812 1 93.25 459 TYR B C 1
ATOM 7290 O O . TYR B 1 459 ? -5.484 19.906 8.312 1 93.25 459 TYR B O 1
ATOM 7298 N N . CYS B 1 460 ? -5.672 17.656 8.109 1 95.38 460 CYS B N 1
ATOM 7299 C CA . CYS B 1 460 ? -5.102 17.594 6.77 1 95.38 460 CYS B CA 1
ATOM 7300 C C . CYS B 1 460 ? -6.168 17.875 5.715 1 95.38 460 CYS B C 1
ATOM 7302 O O . CYS B 1 460 ? -5.848 18.109 4.547 1 95.38 460 CYS B O 1
ATOM 7304 N N . HIS B 1 461 ? -7.504 17.891 6.059 1 96.62 461 HIS B N 1
ATOM 7305 C CA . HIS B 1 461 ? -8.617 17.953 5.117 1 96.62 461 HIS B CA 1
ATOM 7306 C C . HIS B 1 461 ? -8.516 16.844 4.078 1 96.62 461 HIS B C 1
ATOM 7308 O O . HIS B 1 461 ? -8.805 17.062 2.9 1 96.62 461 HIS B O 1
ATOM 7314 N N . GLY B 1 462 ? -8.109 15.703 4.477 1 96.62 462 GLY B N 1
ATOM 7315 C CA . GLY B 1 462 ? -7.715 14.523 3.73 1 96.62 462 GLY B CA 1
ATOM 7316 C C . GLY B 1 462 ? -6.332 14.023 4.094 1 96.62 462 GLY B C 1
ATOM 7317 O O . GLY B 1 462 ? -5.328 14.664 3.779 1 96.62 462 GLY B O 1
ATOM 7318 N N . LEU B 1 463 ? -6.254 12.875 4.742 1 96.94 463 LEU B N 1
ATOM 7319 C CA . LEU B 1 463 ? -4.996 12.359 5.266 1 96.94 463 LEU B CA 1
ATOM 7320 C C . LEU B 1 463 ? -3.98 12.148 4.148 1 96.94 463 LEU B C 1
ATOM 7322 O O . LEU B 1 463 ? -4.352 12.07 2.975 1 96.94 463 LEU B O 1
ATOM 7326 N N . LEU B 1 464 ? -2.75 12.125 4.547 1 96 464 LEU B N 1
ATOM 7327 C CA . LEU B 1 464 ? -1.672 11.977 3.578 1 96 464 LEU B CA 1
ATOM 7328 C C . LEU B 1 464 ? -1.336 10.508 3.363 1 96 464 LEU B C 1
ATOM 7330 O O . LEU B 1 464 ? -0.165 10.117 3.395 1 96 464 LEU B O 1
ATOM 7334 N N . ASN B 1 465 ? -2.332 9.711 3.172 1 93.62 465 ASN B N 1
ATOM 7335 C CA . ASN B 1 465 ? -2.166 8.312 2.801 1 93.62 465 ASN B CA 1
ATOM 7336 C C . ASN B 1 465 ? -1.611 8.164 1.387 1 93.62 465 ASN B C 1
ATOM 7338 O O . ASN B 1 465 ? -1.81 9.047 0.546 1 93.62 465 ASN B O 1
ATOM 7342 N N . ALA B 1 466 ? -0.957 7.047 1.19 1 93.94 466 ALA B N 1
ATOM 7343 C CA . ALA B 1 466 ? -0.386 6.797 -0.131 1 93.94 466 ALA B CA 1
ATOM 7344 C C . ALA B 1 466 ? -1.473 6.781 -1.203 1 93.94 466 ALA B C 1
ATOM 7346 O O . ALA B 1 466 ? -1.215 7.117 -2.361 1 93.94 466 ALA B O 1
ATOM 7347 N N . ASP B 1 467 ? -2.703 6.453 -0.83 1 94.75 467 ASP B N 1
ATOM 7348 C CA . ASP B 1 467 ? -3.803 6.418 -1.79 1 94.75 467 ASP B CA 1
ATOM 7349 C C . ASP B 1 467 ? -4.484 7.777 -1.897 1 94.75 467 ASP B C 1
ATOM 7351 O O . ASP B 1 467 ? -5.551 7.898 -2.504 1 94.75 467 ASP B O 1
ATOM 7355 N N . GLN B 1 468 ? -4.012 8.836 -1.249 1 96.75 468 GLN B N 1
ATOM 7356 C CA . GLN B 1 468 ? -4.574 10.18 -1.305 1 96.75 468 GLN B CA 1
ATOM 7357 C C . GLN B 1 468 ? -3.506 11.211 -1.663 1 96.75 468 GLN B C 1
ATOM 7359 O O . GLN B 1 468 ? -3.51 12.328 -1.138 1 96.75 468 GLN B O 1
ATOM 7364 N N . ILE B 1 469 ? -2.521 10.82 -2.471 1 96.25 469 ILE B N 1
ATOM 7365 C CA . ILE B 1 469 ? -1.521 11.758 -2.969 1 96.25 469 ILE B CA 1
ATOM 7366 C C . ILE B 1 469 ? -1.522 11.75 -4.496 1 96.25 469 ILE B C 1
ATOM 7368 O O . ILE B 1 469 ? -2.17 10.906 -5.117 1 96.25 469 ILE B O 1
ATOM 7372 N N . GLY B 1 470 ? -0.842 12.711 -5.09 1 94.81 470 GLY B N 1
ATOM 7373 C CA . GLY B 1 470 ? -0.744 12.781 -6.539 1 94.81 470 GLY B CA 1
ATOM 7374 C C . GLY B 1 470 ? -2.09 12.93 -7.223 1 94.81 470 GLY B C 1
ATOM 7375 O O . GLY B 1 470 ? -2.859 13.836 -6.898 1 94.81 470 GLY B O 1
ATOM 7376 N N . PRO B 1 471 ? -2.42 11.953 -8.07 1 94.56 471 PRO B N 1
ATOM 7377 C CA . PRO B 1 471 ? -3.695 12.047 -8.781 1 94.56 471 PRO B CA 1
ATOM 7378 C C . PRO B 1 471 ? -4.902 11.875 -7.863 1 94.56 471 PRO B C 1
ATOM 7380 O O . PRO B 1 471 ? -6.035 12.133 -8.273 1 94.56 471 PRO B O 1
ATOM 7383 N N . ASN B 1 472 ? -4.668 11.453 -6.676 1 96.12 472 ASN B N 1
ATOM 7384 C CA . ASN B 1 472 ? -5.754 11.219 -5.73 1 96.12 472 ASN B CA 1
ATOM 7385 C C . ASN B 1 472 ? -5.855 12.336 -4.699 1 96.12 472 ASN B C 1
ATOM 7387 O O . ASN B 1 472 ? -6.496 12.172 -3.658 1 96.12 472 ASN B O 1
ATOM 7391 N N . ARG B 1 473 ? -5.242 13.445 -4.934 1 97.31 473 ARG B N 1
ATOM 7392 C CA . ARG B 1 473 ? -5.391 14.688 -4.188 1 97.31 473 ARG B CA 1
ATOM 7393 C C . ARG B 1 473 ? -5.754 15.844 -5.117 1 97.31 473 ARG B C 1
ATOM 7395 O O . ARG B 1 473 ? -5.039 16.109 -6.086 1 97.31 473 ARG B O 1
ATOM 7402 N N . PRO B 1 474 ? -6.855 16.516 -4.871 1 98.12 474 PRO B N 1
ATOM 7403 C CA . PRO B 1 474 ? -7.328 17.484 -5.855 1 98.12 474 PRO B CA 1
ATOM 7404 C C . PRO B 1 474 ? -6.473 18.75 -5.887 1 98.12 474 PRO B C 1
ATOM 7406 O O . PRO B 1 474 ? -5.949 19.172 -4.852 1 98.12 474 PRO B O 1
ATOM 7409 N N . GLY B 1 475 ? -6.285 19.328 -7.094 1 98.06 475 GLY B N 1
ATOM 7410 C CA . GLY B 1 475 ? -5.809 20.688 -7.258 1 98.06 475 GLY B CA 1
ATOM 7411 C C . GLY B 1 475 ? -6.91 21.734 -7.16 1 98.06 475 GLY B C 1
ATOM 7412 O O . GLY B 1 475 ? -8.023 21.422 -6.719 1 98.06 475 GLY B O 1
ATOM 7413 N N . PRO B 1 476 ? -6.59 22.906 -7.605 1 98.44 476 PRO B N 1
ATOM 7414 C CA . PRO B 1 476 ? -7.562 24 -7.469 1 98.44 476 PRO B CA 1
ATOM 7415 C C . PRO B 1 476 ? -8.844 23.75 -8.266 1 98.44 476 PRO B C 1
ATOM 7417 O O . PRO B 1 476 ? -9.914 24.219 -7.879 1 98.44 476 PRO B O 1
ATOM 7420 N N . LYS B 1 477 ? -8.734 23 -9.32 1 98.25 477 LYS B N 1
ATOM 7421 C CA . LYS B 1 477 ? -9.891 22.812 -10.195 1 98.25 477 LYS B CA 1
ATOM 7422 C C . LYS B 1 477 ? -10.414 21.391 -10.133 1 98.25 477 LYS B C 1
ATOM 7424 O O . LYS B 1 477 ? -11.195 20.969 -10.992 1 98.25 477 LYS B O 1
ATOM 7429 N N . GLY B 1 478 ? -9.922 20.625 -9.18 1 98.06 478 GLY B N 1
ATOM 7430 C CA . GLY B 1 478 ? -10.375 19.25 -9 1 98.06 478 GLY B CA 1
ATOM 7431 C C . GLY B 1 478 ? -9.266 18.234 -9.18 1 98.06 478 GLY B C 1
ATOM 7432 O O . GLY B 1 478 ? -8.086 18.578 -9.141 1 98.06 478 GLY B O 1
ATOM 7433 N N . PHE B 1 479 ? -9.633 16.938 -9.25 1 97.12 479 PHE B N 1
ATOM 7434 C CA . PHE B 1 479 ? -8.688 15.836 -9.422 1 97.12 479 PHE B CA 1
ATOM 7435 C C . PHE B 1 479 ? -8.109 15.844 -10.836 1 97.12 479 PHE B C 1
ATOM 7437 O O . PHE B 1 479 ? -8.781 16.25 -11.789 1 97.12 479 PHE B O 1
ATOM 7444 N N . VAL B 1 480 ? -6.828 15.359 -10.922 1 93.88 480 VAL B N 1
ATOM 7445 C CA . VAL B 1 480 ? -6.238 15.148 -12.242 1 93.88 480 VAL B CA 1
ATOM 7446 C C . VAL B 1 480 ? -7.129 14.227 -13.062 1 93.88 480 VAL B C 1
ATOM 7448 O O . VAL B 1 480 ? -7.512 13.148 -12.602 1 93.88 480 VAL B O 1
ATOM 7451 N N . GLY B 1 481 ? -7.539 14.695 -14.195 1 90.06 481 GLY B N 1
ATOM 7452 C CA . GLY B 1 481 ? -8.344 13.883 -15.086 1 90.06 481 GLY B CA 1
ATOM 7453 C C . GLY B 1 481 ? -9.828 13.977 -14.805 1 90.06 481 GLY B C 1
ATOM 7454 O O . GLY B 1 481 ? -10.648 13.461 -15.578 1 90.06 481 GLY B O 1
ATOM 7455 N N . GLN B 1 482 ? -10.227 14.664 -13.734 1 94.69 482 GLN B N 1
ATOM 7456 C CA . GLN B 1 482 ? -11.633 14.836 -13.383 1 94.69 482 GLN B CA 1
ATOM 7457 C C . GLN B 1 482 ? -11.891 16.234 -12.812 1 94.69 482 GLN B C 1
ATOM 7459 O O . GLN B 1 482 ? -12.219 16.359 -11.633 1 94.69 482 GLN B O 1
ATOM 7464 N N . PRO B 1 483 ? -11.898 17.234 -13.672 1 96.19 483 PRO B N 1
ATOM 7465 C CA . PRO B 1 483 ? -12.125 18.594 -13.195 1 96.19 483 PRO B CA 1
ATOM 7466 C C . PRO B 1 483 ? -13.555 18.812 -12.703 1 96.19 483 PRO B C 1
ATOM 7468 O O . PRO B 1 483 ? -14.477 18.141 -13.148 1 96.19 483 PRO B O 1
ATOM 7471 N N . ILE B 1 484 ? -13.711 19.719 -11.766 1 97.94 484 ILE B N 1
ATOM 7472 C CA . ILE B 1 484 ? -15.023 20.172 -11.312 1 97.94 484 ILE B CA 1
ATOM 7473 C C . ILE B 1 484 ? -15.703 20.984 -12.422 1 97.94 484 ILE B C 1
ATOM 7475 O O . ILE B 1 484 ? -15.148 21.969 -12.906 1 97.94 484 ILE B O 1
ATOM 7479 N N . PRO B 1 485 ? -16.922 20.578 -12.875 1 97.69 485 PRO B N 1
ATOM 7480 C CA . PRO B 1 485 ? -17.562 21.25 -14 1 97.69 485 PRO B CA 1
ATOM 7481 C C . PRO B 1 485 ? -18.328 22.516 -13.578 1 97.69 485 PRO B C 1
ATOM 7483 O O . PRO B 1 485 ? -19.469 22.719 -13.992 1 97.69 485 PRO B O 1
ATOM 7486 N N . ILE B 1 486 ? -17.781 23.328 -12.773 1 98.44 486 ILE B N 1
ATOM 7487 C CA . ILE B 1 486 ? -18.344 24.594 -12.336 1 98.44 486 ILE B CA 1
ATOM 7488 C C . ILE B 1 486 ? -17.328 25.719 -12.539 1 98.44 486 ILE B C 1
ATOM 7490 O O . ILE B 1 486 ? -16.312 25.781 -11.828 1 98.44 486 ILE B O 1
ATOM 7494 N N . SER B 1 487 ? -17.594 26.594 -13.523 1 98.19 487 SER B N 1
ATOM 7495 C CA . SER B 1 487 ? -16.703 27.703 -13.812 1 98.19 487 SER B CA 1
ATOM 7496 C C . SER B 1 487 ? -16.672 28.703 -12.656 1 98.19 487 SER B C 1
ATOM 7498 O O . SER B 1 487 ? -17.719 29.031 -12.086 1 98.19 487 SER B O 1
ATOM 7500 N N . GLY B 1 488 ? -15.445 29.078 -12.203 1 98.62 488 GLY B N 1
ATOM 7501 C CA . GLY B 1 488 ? -15.305 30.109 -11.188 1 98.62 488 GLY B CA 1
ATOM 7502 C C . GLY B 1 488 ? -15.117 29.547 -9.789 1 98.62 488 GLY B C 1
ATOM 7503 O O . GLY B 1 488 ? -14.906 30.297 -8.836 1 98.62 488 GLY B O 1
ATOM 7504 N N . LEU B 1 489 ? -15.211 28.203 -9.641 1 98.81 489 LEU B N 1
ATOM 7505 C CA . LEU B 1 489 ? -15 27.547 -8.352 1 98.81 489 LEU B CA 1
ATOM 7506 C C . LEU B 1 489 ? -13.586 26.984 -8.266 1 98.81 489 LEU B C 1
ATOM 7508 O O . LEU B 1 489 ? -13.148 26.266 -9.156 1 98.81 489 LEU B O 1
ATOM 7512 N N . TYR B 1 490 ? -12.891 27.297 -7.18 1 98.88 490 TYR B N 1
ATOM 7513 C CA . TYR B 1 490 ? -11.531 26.797 -6.973 1 98.88 490 TYR B CA 1
ATOM 7514 C C . TYR B 1 490 ? -11.359 26.266 -5.559 1 98.88 490 TYR B C 1
ATOM 7516 O O . TYR B 1 490 ? -11.891 26.828 -4.602 1 98.88 490 TYR B O 1
ATOM 7524 N N . LEU B 1 491 ? -10.609 25.141 -5.426 1 98.81 491 LEU B N 1
ATOM 7525 C CA . LEU B 1 491 ? -10.289 24.531 -4.137 1 98.81 491 LEU B CA 1
ATOM 7526 C C . LEU B 1 491 ? -8.906 24.969 -3.666 1 98.81 491 LEU B C 1
ATOM 7528 O O . LEU B 1 491 ? -7.953 24.984 -4.453 1 98.81 491 LEU B O 1
ATOM 7532 N N . GLY B 1 492 ? -8.789 25.328 -2.375 1 98.56 492 GLY B N 1
ATOM 7533 C CA . GLY B 1 492 ? -7.488 25.812 -1.925 1 98.56 492 GLY B CA 1
ATOM 7534 C C . GLY B 1 492 ? -7.215 25.516 -0.465 1 98.56 492 GLY B C 1
ATOM 7535 O O . GLY B 1 492 ? -6.461 26.234 0.194 1 98.56 492 GLY B O 1
ATOM 7536 N N . SER B 1 493 ? -7.852 24.531 0.097 1 97.69 493 SER B N 1
ATOM 7537 C CA . SER B 1 493 ? -7.629 24.156 1.489 1 97.69 493 SER B CA 1
ATOM 7538 C C . SER B 1 493 ? -6.434 23.219 1.623 1 97.69 493 SER B C 1
ATOM 7540 O O . SER B 1 493 ? -5.801 22.859 0.626 1 97.69 493 SER B O 1
ATOM 7542 N N . ALA B 1 494 ? -6.18 22.781 2.891 1 96.12 494 ALA B N 1
ATOM 7543 C CA . ALA B 1 494 ? -5.043 21.922 3.207 1 96.12 494 ALA B CA 1
ATOM 7544 C C . ALA B 1 494 ? -5.199 20.547 2.559 1 96.12 494 ALA B C 1
ATOM 7546 O O . ALA B 1 494 ? -4.219 19.812 2.41 1 96.12 494 ALA B O 1
ATOM 7547 N N . GLY B 1 495 ? -6.398 20.219 2.137 1 97.38 495 GLY B N 1
ATOM 7548 C CA . GLY B 1 495 ? -6.668 18.922 1.526 1 97.38 495 GLY B CA 1
ATOM 7549 C C . GLY B 1 495 ? -6.344 18.875 0.045 1 97.38 495 GLY B C 1
ATOM 7550 O O . GLY B 1 495 ? -6.527 17.859 -0.607 1 97.38 495 GLY B O 1
ATOM 7551 N N . CYS B 1 496 ? -5.855 19.984 -0.507 1 98.19 496 CYS B N 1
ATOM 7552 C CA . CYS B 1 496 ? -5.508 20.078 -1.921 1 98.19 496 CYS B CA 1
ATOM 7553 C C . CYS B 1 496 ? -4.012 19.875 -2.129 1 98.19 496 CYS B C 1
ATOM 7555 O O . CYS B 1 496 ? -3.238 19.922 -1.172 1 98.19 496 CYS B O 1
ATOM 7557 N N . HIS B 1 497 ? -3.645 19.594 -3.406 1 97.44 497 HIS B N 1
ATOM 7558 C CA . HIS B 1 497 ? -2.24 19.469 -3.779 1 97.44 497 HIS B CA 1
ATOM 7559 C C . HIS B 1 497 ? -1.42 20.641 -3.248 1 97.44 497 HIS B C 1
ATOM 7561 O O . HIS B 1 497 ? -1.807 21.797 -3.412 1 97.44 497 HIS B O 1
ATOM 7567 N N . GLY B 1 498 ? -0.316 20.281 -2.662 1 95.12 498 GLY B N 1
ATOM 7568 C CA . GLY B 1 498 ? 0.516 21.266 -1.982 1 95.12 498 GLY B CA 1
ATOM 7569 C C . GLY B 1 498 ? 0.421 21.172 -0.471 1 95.12 498 GLY B C 1
ATOM 7570 O O . GLY B 1 498 ? 1.282 21.703 0.24 1 95.12 498 GLY B O 1
ATOM 7571 N N . GLY B 1 499 ? -0.716 20.672 0.002 1 93.69 499 GLY B N 1
ATOM 7572 C CA . GLY B 1 499 ? -0.881 20.344 1.411 1 93.69 499 GLY B CA 1
ATOM 7573 C C . GLY B 1 499 ? -0.553 18.906 1.734 1 93.69 499 GLY B C 1
ATOM 7574 O O . GLY B 1 499 ? -0.021 18.172 0.892 1 93.69 499 GLY B O 1
ATOM 7575 N N . PRO B 1 500 ? -0.713 18.484 2.936 1 93.06 500 PRO B N 1
ATOM 7576 C CA . PRO B 1 500 ? -1.254 19.266 4.055 1 93.06 500 PRO B CA 1
ATOM 7577 C C . PRO B 1 500 ? -0.197 20.125 4.738 1 93.06 500 PRO B C 1
ATOM 7579 O O . PRO B 1 500 ? 0.901 20.312 4.203 1 93.06 500 PRO B O 1
ATOM 7582 N N . GLY B 1 501 ? -0.529 20.703 5.977 1 91 501 GLY B N 1
ATOM 7583 C CA . GLY B 1 501 ? 0.38 21.547 6.73 1 91 501 GLY B CA 1
ATOM 7584 C C . GLY B 1 501 ? 0.228 23.016 6.41 1 91 501 GLY B C 1
ATOM 7585 O O . GLY B 1 501 ? -0.552 23.391 5.527 1 91 501 GLY B O 1
ATOM 7586 N N . ILE B 1 502 ? 0.912 23.766 7.121 1 93.12 502 ILE B N 1
ATOM 7587 C CA . ILE B 1 502 ? 0.876 25.219 6.934 1 93.12 502 ILE B CA 1
ATOM 7588 C C . ILE B 1 502 ? 1.867 25.625 5.844 1 93.12 502 ILE B C 1
ATOM 7590 O O . ILE B 1 502 ? 2.902 26.219 6.133 1 93.12 502 ILE B O 1
ATOM 7594 N N . THR B 1 503 ? 1.504 25.25 4.602 1 93.31 503 THR B N 1
ATOM 7595 C CA . THR B 1 503 ? 2.42 25.469 3.484 1 93.31 503 THR B CA 1
ATOM 7596 C C . THR B 1 503 ? 1.991 26.672 2.654 1 93.31 503 THR B C 1
ATOM 7598 O O . THR B 1 503 ? 2.799 27.25 1.923 1 93.31 503 THR B O 1
ATOM 7601 N N . PHE B 1 504 ? 0.711 27.047 2.656 1 96.31 504 PHE B N 1
ATOM 7602 C CA . PHE B 1 504 ? 0.128 28.156 1.919 1 96.31 504 PHE B CA 1
ATOM 7603 C C . PHE B 1 504 ? 0.025 27.828 0.434 1 96.31 504 PHE B C 1
ATOM 7605 O O . PHE B 1 504 ? -0.582 28.578 -0.333 1 96.31 504 PHE B O 1
ATOM 7612 N N . ILE B 1 505 ? 0.526 26.688 0.027 1 97.12 505 ILE B N 1
ATOM 7613 C CA . ILE B 1 505 ? 0.667 26.359 -1.388 1 97.12 505 ILE B CA 1
ATOM 7614 C C . ILE B 1 505 ? -0.709 26.094 -1.998 1 97.12 505 ILE B C 1
ATOM 7616 O O . ILE B 1 505 ? -1.025 26.625 -3.07 1 97.12 505 ILE B O 1
ATOM 7620 N N . PRO B 1 506 ? -1.582 25.359 -1.331 1 98.38 506 PRO B N 1
ATOM 7621 C CA . PRO B 1 506 ? -2.9 25.141 -1.932 1 98.38 506 PRO B CA 1
ATOM 7622 C C . PRO B 1 506 ? -3.658 26.453 -2.182 1 98.38 506 PRO B C 1
ATOM 7624 O O . PRO B 1 506 ? -4.258 26.625 -3.244 1 98.38 506 PRO B O 1
ATOM 7627 N N . GLY B 1 507 ? -3.613 27.344 -1.205 1 98.69 507 GLY B N 1
ATOM 7628 C CA . GLY B 1 507 ? -4.25 28.641 -1.38 1 98.69 507 GLY B CA 1
ATOM 7629 C C . GLY B 1 507 ? -3.646 29.453 -2.508 1 98.69 507 GLY B C 1
ATOM 7630 O O . GLY B 1 507 ? -4.371 30.031 -3.314 1 98.69 507 GLY B O 1
ATOM 7631 N N . TYR B 1 508 ? -2.332 29.453 -2.506 1 98.69 508 TYR B N 1
ATOM 7632 C CA . TYR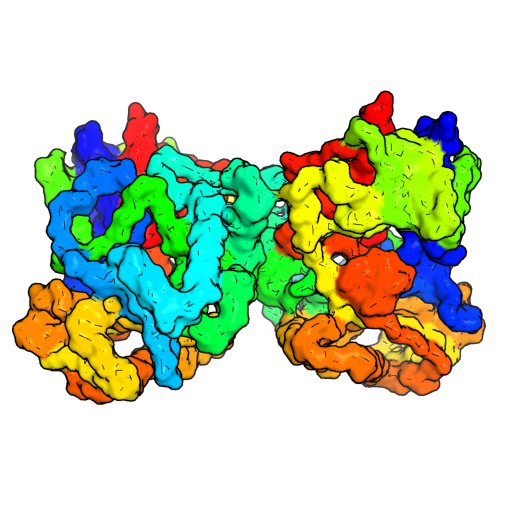 B 1 508 ? -1.619 30.141 -3.58 1 98.69 508 TYR B CA 1
ATOM 7633 C C . TYR B 1 508 ? -2.021 29.578 -4.941 1 98.69 508 TYR B C 1
ATOM 7635 O O . TYR B 1 508 ? -2.311 30.344 -5.867 1 98.69 508 TYR B O 1
ATOM 7643 N N . ASN B 1 509 ? -2.057 28.281 -5.066 1 98.75 509 ASN B N 1
ATOM 7644 C CA . ASN B 1 509 ? -2.426 27.609 -6.312 1 98.75 509 ASN B CA 1
ATOM 7645 C C . ASN B 1 509 ? -3.848 27.969 -6.738 1 98.75 509 ASN B C 1
ATOM 7647 O O . ASN B 1 509 ? -4.109 28.188 -7.922 1 98.75 509 ASN B O 1
ATOM 7651 N N . ALA B 1 510 ? -4.734 28.047 -5.781 1 98.81 510 ALA B N 1
ATOM 7652 C CA . ALA B 1 510 ? -6.125 28.375 -6.082 1 98.81 510 ALA B CA 1
ATOM 7653 C C . ALA B 1 510 ? -6.25 29.797 -6.605 1 98.81 510 ALA B C 1
ATOM 7655 O O . ALA B 1 510 ? -6.93 30.047 -7.605 1 98.81 510 ALA B O 1
ATOM 7656 N N . GLY B 1 511 ? -5.621 30.75 -5.922 1 98.75 511 GLY B N 1
ATOM 7657 C CA . GLY B 1 511 ? -5.613 32.125 -6.402 1 98.75 511 GLY B CA 1
ATOM 7658 C C . GLY B 1 511 ? -5.051 32.25 -7.805 1 98.75 511 GLY B C 1
ATOM 7659 O O . GLY B 1 511 ? -5.637 32.938 -8.656 1 98.75 511 GLY B O 1
ATOM 7660 N N . ARG B 1 512 ? -3.967 31.594 -8.023 1 98.5 512 ARG B N 1
ATOM 7661 C CA . ARG B 1 512 ? -3.312 31.641 -9.328 1 98.5 512 ARG B CA 1
ATOM 7662 C C . ARG B 1 512 ? -4.207 31.062 -10.414 1 98.5 512 ARG B C 1
ATOM 7664 O O . ARG B 1 512 ? -4.301 31.609 -11.516 1 98.5 512 ARG B O 1
ATOM 7671 N N . ALA B 1 513 ? -4.789 29.938 -10.102 1 98.44 513 ALA B N 1
ATOM 7672 C CA . ALA B 1 513 ? -5.672 29.297 -11.07 1 98.44 513 ALA B CA 1
ATOM 7673 C C . ALA B 1 513 ? -6.836 30.203 -11.438 1 98.44 513 ALA B C 1
ATOM 7675 O O . ALA B 1 513 ? -7.227 30.281 -12.609 1 98.44 513 ALA B O 1
ATOM 7676 N N . ALA B 1 514 ? -7.418 30.875 -10.5 1 98.56 514 ALA B N 1
ATOM 7677 C CA . ALA B 1 514 ? -8.508 31.812 -10.742 1 98.56 514 ALA B CA 1
ATOM 7678 C C . ALA B 1 514 ? -8.07 32.938 -11.672 1 98.56 514 ALA B C 1
ATOM 7680 O O . ALA B 1 514 ? -8.812 33.344 -12.57 1 98.56 514 ALA B O 1
ATOM 7681 N N . LEU B 1 515 ? -6.883 33.469 -11.477 1 98.31 515 LEU B N 1
ATOM 7682 C CA . LEU B 1 515 ? -6.355 34.562 -12.281 1 98.31 515 LEU B CA 1
ATOM 7683 C C . LEU B 1 515 ? -6.074 34.094 -13.703 1 98.31 515 LEU B C 1
ATOM 7685 O O . LEU B 1 515 ? -6.27 34.844 -14.656 1 98.31 515 LEU B O 1
ATOM 7689 N N . GLU B 1 516 ? -5.594 32.875 -13.852 1 97.44 516 GLU B N 1
ATOM 7690 C CA . GLU B 1 516 ? -5.285 32.312 -15.172 1 97.44 516 GLU B CA 1
ATOM 7691 C C . GLU B 1 516 ? -6.555 32.125 -16 1 97.44 516 GLU B C 1
ATOM 7693 O O . GLU B 1 516 ? -6.527 32.219 -17.219 1 97.44 516 GLU B O 1
ATOM 7698 N N . ASP B 1 517 ? -7.613 31.812 -15.391 1 95.56 517 ASP B N 1
ATOM 7699 C CA . ASP B 1 517 ? -8.875 31.562 -16.078 1 95.56 517 ASP B CA 1
ATOM 7700 C C . ASP B 1 517 ? -9.562 32.875 -16.453 1 95.56 517 ASP B C 1
ATOM 7702 O O . ASP B 1 517 ? -10.5 32.875 -17.25 1 95.56 517 ASP B O 1
ATOM 7706 N N . ARG B 1 518 ? -9.172 33.969 -15.969 1 85.56 518 ARG B N 1
ATOM 7707 C CA . ARG B 1 518 ? -9.781 35.281 -16.281 1 85.56 518 ARG B CA 1
ATOM 7708 C C . ARG B 1 518 ? -9.312 35.781 -17.625 1 85.56 518 ARG B C 1
ATOM 7710 O O . ARG B 1 518 ? -10.094 36.375 -18.375 1 85.56 518 ARG B O 1
#

Nearest PDB structures (foldseek):
  4dgk-assembly1_A  TM=6.878E-01  e=5.621E-22  Pantoea ananatis
  2xfo-assembly1_B  TM=6.909E-01  e=1.981E-17  Homo sapiens
  2bk4-assembly1_A  TM=6.801E-01  e=2.101E-17  Homo sapiens
  2i0z-assembly1_A  TM=3.588E-01  e=2.632E-09  Bacillus cereus
  3nlc-assembly1_A  TM=3.664E-01  e=7.522E-08  Vibrio parahaemolyticus

Foldseek 3Di:
DFPWQEEEEAQALLSLLLLLLQLVVPTAYEYEAQAPDGHFQLAWDPPDVFFIDSRHFFFFADEAPVSCVSQVVVVFAFFDFQWPAWFDQLPAADIQTHGPDPVVNLVCCCVRLRPLSSQLVVVLLVLLALLCVLQCQHPFQDAFADLVRSCVSDPDPSSNVSNVCQQFNFQVVSCCVRPVPCVSCVRVQQVLQCQQPQQHLAARRGTQSCNSSSSSSDADPDCSVDGTAGAVGSNSSSVSSQVSSVVSPYYYHYSWAWFAFDFDPQFTQFTATPVGDTGGHRAYEYAAQPLCCQQGHYDPVSFDPVQNVLSVPFDQQRFKKKKKFKFQADFQFDPPVNVCVPLSHAQKYKNGGHSVLSNVLSVQLQLQHHRQAWTKIKGWNCSRHVSNGPPRITMMMMMTGRQRPHNPHDNVVSQVVNVVNRQVNSCSGRVCRVVRTPDMDMDGLVNCCVVRVRVNSNQQSGGSGSCCGRQNQAAQQGGVVDGTSHRNGTYQYSSHRNHDRSHSSSSSNNSVVNVVVD/DFPWQEEEEAQALLSLLLLLLQLVVPTQYEYEAQAPDGHFQLAWDPPDVFFIDSRHFFFFADEAPVSCVSQVVVVFDFFDFQWPAWFDQLPAADIQTHGPDPVVNLVCCCVRLRPLSSQLVVVLLVLLALLCVLQCQHPFQDAFADLVVSCVSDPDPSSNVSNVCQQFNFQVVSCCVRPVPCVSCVRVQQVLQCQQPQQHLAARRGTQSCNSSSSSSDADPDCSPDGTAGAVGSNSSSVSSQVSSVVSPYYYHYSWAWFAFDFDPQFTQFTATPVGDTGGHRAYEYAAQPLCCQQGHYDPVSFDPVQNVLSVPFDQQRFKKKKKFKFQADFQFDPPVNVCVPLSHQQKYKNGGHSVLSNVLSVQLQLQHHRQAWTKIKGWNCSRHVSNGPPRITMMMMMTGRQRPHNPHDNVVSQVVNVVNRQVNSCSGRVCRVVRTPDMDMDGLVNCCVVRVRVNSNQQSGGSGSCCGRQNQAAQQGGVVDGTSHRNGTYQYSSHRNHDRSHSSSSVNNSVVNVVVD